Protein AF-A0A2A6BD34-F1 (afdb_monomer_lite)

Organism: Pristionchus pacificus (NCBI:txid54126)

Radius of gyration: 39.37 Å; chains: 1; bounding box: 125×74×100 Å

Secondary structure (DSSP, 8-state):
--S-SS--SS---EEE---SEEEE-GGGTTTS-TTT-PPPSSSS-EE-TTTS--EESSHHHHHHHHHHHHHHHHHHHHHTTSPPPHHHHHHHHHHHHHHHHHTS---S-GGGS---HHHHHH-HHHHHHHHHHHHHHHHHHGGGPPPHHHHHHHHHHHHHHEEEEE-TTS-EEEEEE-TTGGGSEE-SS-SEEEEEETTEEEEEESSTT--TT-TTT-EE-SS-SSS-HHHHHHHHHHHH-----STTTT-GGGGGGGPEEPSSTT---EE---TTSPP--EE-TTT-PEEPHHHHHHHHHHHHHS-SS--TT--HHHHHHHHHHHHHHB-TTSTTTS--TT-HHHHHHHHHHHHHHHHTT-HHHHHHHHHHHHHHHHHHH-TT-HHHHHHHHHHHHHHTT-S--HHHHHHHT--TTSS---HHHHTT---TTTTTTTTTTSSSSSS-SSS--S---------HHHHSS----GGG-EE-TTSSEEEEEEE-TTS-EEEEEEETTT--EEE----SS---EEEE-SSTTEEEEEE-STT----EEEEEE-STTS-TT-PEEEE-BTTB-EEEEE--TT-SEEEEEEEEEETTEEEEEEEETTT--EEEEEE-SS-SEEEE-TTS-EEEEEEE-TTS-EEEEEEPS-SS-EETTSS-EEEEEEE-TTTTTT-EEEEE-TTSSEEEEEE-TT-SS-EEEEEESS-GGG-EEEE--SSS-EEEEEE-TTT--EEEEEEESSSEEEEES-STTHHHHHHHHHHSTTSEEEEEEE-TTSSEEEEEEE-SSS--EEEEEETTTTEEEEEEESSGGGTTSPPPPEEEEEEE-TTS-EEEEEEE--TT--B--GGGS-TTTHHHHHTT--BSS--EEEEEE-SSSS----SS--HHHHHHHTTTEEEEEEE-TT-SSS-HHHHHTTTT-TTTHHHHHHHHHHHHHHHTTS--GGGEEEEEETHHHHHHHHHHHHSTTT-S-EEEES-----HHHHHS--TT-TTGGGT--S-EEEEEETT-SSS-HHHHHHHHHHHHHTT--EEEEEETT-BSB--SHHHHHHHHHHHHHHHHHHH--------TTTT----EEEE-TTTHHHHHHHHHHHHHHHHHHHTTSS--

Sequence (1117 aa):
MVAAVPSLSQAKYKIFDSPFAHQLLNPLIDNYCSFCLRFPEEGKLLTCAGCHFSKYCNVECQKKGWAAHKLECRRLKKVFPNLPMTEVLFLSKIIDRVLFLSEKSDEFGWEKERTFEEDIEKDGPKMKHFEKILVKMTTFRAEEMVSREVFFEIFCKTSINSHSIHSNAGIEIGMALDLGISKYNHSCRPSCAMVFDGVRVFFRPLIPDVQVDDLDKSFISYIDVGRSRYRRRIDLKAKWYFDCECERCSDPDDNRLTALKCPKEGCEGMILTAEDEEPMDIACPECSAVLDESKVKEGQELMKRLPPSFDPKCPAETVQEFLDQATAVLHPSNVYLCFPKADRHVAYSLLNVVKSLIKTGKRKEAVIYSYEAMTILEVCLGLEHPYYLQSLALWTYLQNDSKKSDEELINLTRYGDNKPINISKLLEVTTPQLQQLAISKISMRLLLWSFLHFIAFASALIPREKLSSNSINPSSLNLSPDGKILGYVALDKRRVKNVFMWNLPDGRERQVTFENRDVIAFYWTGIKDFILFISDNDGDENTMMFKQNVSEKALPSNRTIVYQKKGVMANILANDVDKSYVLLAINDANPAYQNVYKFDLLTNKHTLVLKNKRFSMIFTDNAMRIRLLCEEQKDGSKVFYRVSPTNGTLNSDKDQFKKYVRVSAEDSSITKLVGFDESNKNLYWIWGEKSNLGKLITAPLEDFSKRRVLYSPTRAELDFIFTSPQHYTILAISEYYHRPEFVFVNDTISKDLGYLKNLRPNGSLQIISLTKDMETWLITYLSSENPNEVFLYNRSKKTAEFLLNLNPDLKGYSLSNQIGFDFKARDGLTIQAYLSLPPQIPLKSSSQVSKNDSELAKKGMIPMKTQKMVLLVHGGPQARDDYGFDKMNAFLTSRGYAVLQVNYRGSTGFGKTLTNAGNGEWSRKMHNDLIDAVEFVIAKGISNRSDVAIMGISYGGYATLVGLTFTPDFFACGVDIVGPVNLVTLMEELPPYWNDIQNIYKKPVMIMQGANDPRVKQNESEQFVSALKNHSIPFTYVLYPDEGHGFRRNPNSMAMFGLVEKFLHKCLGGDYQPFTSGQYNESAIVSSCLLQYVYAYIVQIEEEHYAMNIEQKGNKH

Foldseek 3Di:
DVPDDPPVVPQPKDKDADFLFKAFFQVCQFAAQRQLLFGAPDDGWDADPQLRRGTHSDPVSCVVCCVLCVVVSVLSNVCPPVDDGRVLSGLVSNLVSVVVCVVDPPPQCLVVADFDLVVCVVVPVSVVVLVVSLVSNCVRCVVNDDDSVVSSRSVRRCLAQKAFAAFVLRHGGIIGHHPVRSLAAADLPFQWEWDDDRNMTTIGGPDPPDDCPPRVRGHDHRDDSLDQLVVSQVVCCVRPNDGDPHPLNVDQCSQLQLWKQQPDPPDLFTFGDELPDQQAWTQGPPPRRTDHSVLSNVSSVLSVPDDPDDDLPDDPVVVVVNQVSCVVIHRCSHSSNCPDLQDSVQLLSLLVVLLVCLVVVNLVVNLVSLVSSLSSCCSHPNPPDLLNVLSVVLSVCSVVVHPDDSVRSSVSSDSRRSDRDPVCVVVDDDDDPVVVVPPPPDDPDPPPPPDDPDDDPPFDQDDLCLLLAFQWDLLQWEAAQVRQKIWTWTQDPVGATFIKIAGNPPGDIDTQEDDPHHFPHKAHALPRQKIKTWGDFLALQQIWIWIGGRPPPDDRYDIHGLDDDPPKHKDFQDGDNNDQWTWIWICPPHNQGTWIWIQGNPPRDTDTAEDDDFFNDWDAAPVRHTFKTWGQDPQQKIWIWGAADDPDHHYPVDPRTHTADIGHNLFNLQWDWPHAFQVNQKTWIQTRVVAFQGFTWIAGSVHRVPIDTQGHDDFWHWDDFDAQLNGRHTAWIWAADQATDIDGSDDPCVVLVVLVCVVPVPFHKDWSYAHNVRQWTWIWTFFQFAQIWIWIAGDVVSDTHTDDGSSVSCRPGGGWGWFWDWDAFPVRDIWIKIKTAQPPAAADALVRDDVVCNVVRVSRQGGPAAFQEEAEEEADLQAADHGGHDSVRRNQSSQGYMYMYINFQLYHTRGSVSNVSCPVQQLHRSLSRSVRSVVVSVVSNRHPQLRYEQEYAASSLSSNVSCCQVPVSRHLEYEHHLYAAPCVCVVVVDDPVPPVCLVRHPHEYEYEAECSANPRHPVRVVVVVVVCVVSLHKYKYKYQDSHYSDDDRSLQSSVVSQVVSVVSCVRNNTHHDDDDPCPSPGSIDIDISPVCVVVVVVVVVVVVVVVVVVVVPPPDD

pLDDT: mean 81.82, std 17.28, range [23.89, 98.62]

InterPro domains:
  IPR001375 Peptidase S9, prolyl oligopeptidase, catalytic domain [PF00326] (885-1070)
  IPR002893 Zinc finger, MYND-type [PF01753] (33-73)
  IPR002893 Zinc finger, MYND-type [PS01360] (33-73)
  IPR002893 Zinc finger, MYND-type [PS50865] (33-73)
  IPR011042 Six-bladed beta-propeller, TolB-like [G3DSA:2.120.10.30] (462-618)
  IPR011990 Tetratricopeptide-like helical domain superfamily [G3DSA:1.25.40.10] (337-415)
  IPR029058 Alpha/Beta hydrolase fold [G3DSA:3.40.50.1820] (778-1073)
  IPR029058 Alpha/Beta hydrolase fold [SSF53474] (821-1069)
  IPR046341 SET domain superfamily [G3DSA:2.170.270.10] (16-249)
  IPR046341 SET domain superfamily [SSF82199] (33-202)
  IPR050869 Histone-lysine N-methyltransferase [PTHR12197] (2-842)

Structure (mmCIF, N/CA/C/O backbone):
data_AF-A0A2A6BD34-F1
#
_entry.id   AF-A0A2A6BD34-F1
#
loop_
_atom_site.group_PDB
_atom_site.id
_atom_site.type_symbol
_atom_site.label_atom_id
_atom_site.label_alt_id
_atom_site.label_comp_id
_atom_site.label_asym_id
_atom_site.label_entity_id
_atom_site.label_seq_id
_atom_site.pdbx_PDB_ins_code
_atom_site.Cartn_x
_atom_site.Cartn_y
_atom_site.Cartn_z
_atom_site.occupancy
_atom_site.B_iso_or_equiv
_atom_site.auth_seq_id
_atom_site.auth_comp_id
_atom_site.auth_asym_id
_atom_site.auth_atom_id
_atom_site.pdbx_PDB_model_num
ATOM 1 N N . MET A 1 1 ? 23.813 5.833 -26.222 1.00 24.53 1 MET A N 1
ATOM 2 C CA . MET A 1 1 ? 25.284 5.843 -26.187 1.00 24.53 1 MET A CA 1
ATOM 3 C C . MET A 1 1 ? 25.757 4.401 -26.079 1.00 24.53 1 MET A C 1
ATOM 5 O O . MET A 1 1 ? 25.979 3.923 -24.984 1.00 24.53 1 MET A O 1
ATOM 9 N N . VAL A 1 2 ? 25.856 3.683 -27.203 1.00 24.78 2 VAL A N 1
ATOM 10 C CA . VAL A 1 2 ? 27.064 2.891 -27.458 1.00 24.78 2 VAL A CA 1
ATOM 11 C C . VAL A 1 2 ? 27.933 3.857 -28.251 1.00 24.78 2 VAL A C 1
ATOM 13 O O . VAL A 1 2 ? 27.506 4.335 -29.295 1.00 24.78 2 VAL A O 1
ATOM 16 N N . ALA A 1 3 ? 29.072 4.216 -27.672 1.00 25.56 3 ALA A N 1
ATOM 17 C CA . ALA A 1 3 ? 29.785 5.491 -27.785 1.00 25.56 3 ALA A CA 1
ATOM 18 C C . ALA A 1 3 ? 29.298 6.529 -26.763 1.00 25.56 3 ALA A C 1
ATOM 20 O O . ALA A 1 3 ? 28.239 7.132 -26.911 1.00 25.56 3 ALA A O 1
ATOM 21 N N . ALA A 1 4 ? 30.164 6.689 -25.762 1.00 23.89 4 ALA A N 1
ATOM 22 C CA . ALA A 1 4 ? 30.181 7.566 -24.604 1.00 23.89 4 ALA A CA 1
ATOM 23 C C . ALA A 1 4 ? 29.458 7.034 -23.335 1.00 23.89 4 ALA A C 1
ATOM 25 O O . ALA A 1 4 ? 28.297 7.312 -23.101 1.00 23.89 4 ALA A O 1
ATOM 26 N N . VAL A 1 5 ? 30.041 6.206 -22.460 1.00 28.58 5 VAL A N 1
ATOM 27 C CA . VAL A 1 5 ? 31.326 6.407 -21.763 1.00 28.58 5 VAL A CA 1
ATOM 28 C C . VAL A 1 5 ? 31.534 7.914 -21.531 1.00 28.58 5 VAL A C 1
ATOM 30 O O . VAL A 1 5 ? 31.736 8.610 -22.522 1.00 28.58 5 VAL A O 1
ATOM 33 N N . PRO A 1 6 ? 31.482 8.469 -20.300 1.00 24.03 6 PRO A N 1
ATOM 34 C CA . PRO A 1 6 ? 31.929 9.860 -20.102 1.00 24.03 6 PRO A CA 1
ATOM 35 C C . PRO A 1 6 ? 33.249 9.949 -20.831 1.00 24.03 6 PRO A C 1
ATOM 37 O O . PRO A 1 6 ? 34.039 9.056 -20.564 1.00 24.03 6 PRO A O 1
ATOM 40 N N . SER A 1 7 ? 33.407 10.808 -21.845 1.00 27.91 7 SER A N 1
ATOM 41 C CA . SER A 1 7 ? 34.471 10.636 -22.831 1.00 27.91 7 SER A CA 1
ATOM 42 C C . SER A 1 7 ? 35.774 10.279 -22.118 1.00 27.91 7 SER A C 1
ATOM 44 O O . SER A 1 7 ? 36.495 11.154 -21.649 1.00 27.91 7 SER A O 1
ATOM 46 N N . LEU A 1 8 ? 36.106 8.982 -22.067 1.00 34.72 8 LEU A N 1
ATOM 47 C CA . LEU A 1 8 ? 37.431 8.498 -21.731 1.00 34.72 8 LEU A CA 1
ATOM 48 C C . LEU A 1 8 ? 38.224 8.682 -23.024 1.00 34.72 8 LEU A C 1
ATOM 50 O O . LEU A 1 8 ? 38.944 7.801 -23.464 1.00 34.72 8 LEU A O 1
ATOM 54 N N . SER A 1 9 ? 38.083 9.850 -23.654 1.00 33.12 9 SER A N 1
ATOM 55 C CA . SER A 1 9 ? 39.006 10.360 -24.642 1.00 33.12 9 SER A CA 1
ATOM 56 C C . SER A 1 9 ? 40.319 10.760 -23.974 1.00 33.12 9 SER A C 1
ATOM 58 O O . SER A 1 9 ? 41.162 11.333 -24.650 1.00 33.12 9 SER A O 1
ATOM 60 N N . GLN A 1 10 ? 40.519 10.448 -22.680 1.00 40.09 10 GLN A N 1
ATOM 61 C CA . GLN A 1 10 ? 41.821 10.536 -22.028 1.00 40.09 10 GLN A CA 1
ATOM 62 C C . GLN A 1 10 ? 42.012 9.743 -20.716 1.00 40.09 10 GLN A C 1
ATOM 64 O O . GLN A 1 10 ? 42.986 10.020 -20.022 1.00 40.09 10 GLN A O 1
ATOM 69 N N . ALA A 1 11 ? 41.209 8.724 -20.363 1.00 43.47 11 ALA A N 1
ATOM 70 C CA . ALA A 1 11 ? 41.712 7.778 -19.352 1.00 43.47 11 ALA A CA 1
ATOM 71 C C . ALA A 1 11 ? 42.701 6.835 -20.028 1.00 43.47 11 ALA A C 1
ATOM 73 O O . ALA A 1 11 ? 42.340 5.774 -20.539 1.00 43.47 11 ALA A O 1
ATOM 74 N N . LYS A 1 12 ? 43.960 7.267 -20.064 1.00 60.84 12 LYS A N 1
ATOM 75 C CA . LYS A 1 12 ? 45.095 6.406 -20.371 1.00 60.84 12 LYS A CA 1
ATOM 76 C C . LYS A 1 12 ? 45.124 5.302 -19.311 1.00 60.84 12 LYS A C 1
ATOM 78 O O . LYS A 1 12 ? 45.627 5.506 -18.214 1.00 60.84 12 LYS A O 1
ATOM 83 N N . TYR A 1 13 ? 44.523 4.152 -19.605 1.00 69.56 13 TYR A N 1
ATOM 84 C CA . TYR A 1 13 ? 44.801 2.945 -18.839 1.00 69.56 13 TYR A CA 1
ATOM 85 C C . TYR A 1 13 ? 46.234 2.511 -19.151 1.00 69.56 13 TYR A C 1
ATOM 87 O O . TYR A 1 13 ? 46.707 2.661 -20.280 1.00 69.56 13 TYR A O 1
ATOM 95 N N . LYS A 1 14 ? 46.923 1.967 -18.154 1.00 84.06 14 LYS A N 1
ATOM 96 C CA . LYS A 1 14 ? 48.271 1.422 -18.324 1.00 84.06 14 LYS A CA 1
ATOM 97 C C . LYS A 1 14 ? 48.183 -0.091 -18.396 1.00 84.06 14 LYS A C 1
ATOM 99 O O . LYS A 1 14 ? 47.472 -0.699 -17.598 1.00 84.06 14 LYS A O 1
ATOM 104 N N . ILE A 1 15 ? 48.853 -0.696 -19.370 1.00 85.50 15 ILE A N 1
ATOM 105 C CA . ILE A 1 15 ? 48.905 -2.153 -19.502 1.00 85.50 15 ILE A CA 1
ATOM 106 C C . ILE A 1 15 ? 50.287 -2.626 -19.067 1.00 85.50 15 ILE A C 1
ATOM 108 O O . ILE A 1 15 ? 51.298 -2.123 -19.553 1.00 85.50 15 ILE A O 1
ATOM 112 N N . PHE A 1 16 ? 50.310 -3.614 -18.178 1.00 86.38 16 PHE A N 1
ATOM 113 C CA . PHE A 1 16 ? 51.495 -4.393 -17.850 1.00 86.38 16 PHE A CA 1
ATOM 114 C C . PHE A 1 16 ? 51.349 -5.766 -18.507 1.00 86.38 16 PHE A C 1
ATOM 116 O O . PHE A 1 16 ? 50.551 -6.602 -18.080 1.00 86.38 16 PHE A O 1
ATOM 123 N N . ASP A 1 17 ? 52.060 -5.961 -19.618 1.00 78.81 17 ASP A N 1
ATOM 124 C CA . ASP A 1 17 ? 51.882 -7.132 -20.484 1.00 78.81 17 ASP A CA 1
ATOM 125 C C . ASP A 1 17 ? 52.730 -8.343 -20.073 1.00 78.81 17 ASP A C 1
ATOM 127 O O . ASP A 1 17 ? 52.510 -9.453 -20.566 1.00 78.81 17 ASP A O 1
ATOM 131 N N . SER A 1 18 ? 53.746 -8.155 -19.229 1.00 80.56 18 SER A N 1
ATOM 132 C CA . SER A 1 18 ? 54.712 -9.207 -18.900 1.00 80.56 18 SER A CA 1
ATOM 133 C C . SER A 1 18 ? 55.332 -8.996 -17.519 1.00 80.56 18 SER A C 1
ATOM 135 O O . SER A 1 18 ? 56.232 -8.166 -17.390 1.00 80.56 18 SER A O 1
ATOM 137 N N . PRO A 1 19 ? 54.908 -9.763 -16.498 1.00 89.69 19 PRO A N 1
ATOM 138 C CA . PRO A 1 19 ? 55.551 -9.718 -15.192 1.00 89.69 19 PRO A CA 1
ATOM 139 C C . PRO A 1 19 ? 56.962 -10.318 -15.265 1.00 89.69 19 PRO A C 1
ATOM 141 O O . PRO A 1 19 ? 57.244 -11.193 -16.092 1.00 89.69 19 PRO A O 1
ATOM 144 N N . PHE A 1 20 ? 57.832 -9.896 -14.348 1.00 89.81 20 PHE A N 1
ATOM 145 C CA . PHE A 1 20 ? 59.200 -10.400 -14.207 1.00 89.81 20 PHE A CA 1
ATOM 146 C C . PHE A 1 20 ? 59.225 -11.921 -13.986 1.00 89.81 20 PHE A C 1
ATOM 148 O O . PHE A 1 20 ? 59.979 -12.657 -14.631 1.00 89.81 20 PHE A O 1
ATOM 155 N N . ALA A 1 21 ? 58.323 -12.406 -13.131 1.00 92.31 21 ALA A N 1
ATOM 156 C CA . ALA A 1 21 ? 58.030 -13.821 -12.954 1.00 92.31 21 ALA A CA 1
ATOM 157 C C . ALA A 1 21 ? 56.553 -14.021 -12.599 1.00 92.31 21 ALA A C 1
ATOM 159 O O . ALA A 1 21 ? 55.930 -13.151 -11.995 1.00 92.31 21 ALA A O 1
ATOM 160 N N . HIS A 1 22 ? 56.002 -15.190 -12.930 1.00 93.81 22 HIS A N 1
ATOM 161 C CA . HIS A 1 22 ? 54.674 -15.610 -12.486 1.00 93.81 22 HIS A CA 1
ATOM 162 C C . HIS A 1 22 ? 54.617 -17.125 -12.255 1.00 93.81 22 HIS A C 1
ATOM 164 O O . HIS A 1 22 ? 55.365 -17.902 -12.864 1.00 93.81 22 HIS A O 1
ATOM 170 N N . GLN A 1 23 ? 53.705 -17.548 -11.384 1.00 94.62 23 GLN A N 1
ATOM 171 C CA . GLN A 1 23 ? 53.489 -18.946 -11.042 1.00 94.62 23 GLN A CA 1
ATOM 172 C C . GLN A 1 23 ? 52.003 -19.235 -10.830 1.00 94.62 23 GLN A C 1
ATOM 174 O O . GLN A 1 23 ? 51.337 -18.568 -10.043 1.00 94.62 23 GLN A O 1
ATOM 179 N N . LEU A 1 24 ? 51.505 -20.270 -11.508 1.00 93.44 24 LEU A N 1
ATOM 180 C CA . LEU A 1 24 ? 50.181 -20.835 -11.258 1.00 93.44 24 LEU A CA 1
ATOM 181 C C . LEU A 1 24 ? 50.180 -21.591 -9.922 1.00 93.44 24 LEU A C 1
ATOM 183 O O . LEU A 1 24 ? 51.131 -22.325 -9.637 1.00 93.44 24 LEU A O 1
ATOM 187 N N . LEU A 1 25 ? 49.110 -21.464 -9.134 1.00 92.19 25 LEU A N 1
ATOM 188 C CA . LEU A 1 25 ? 48.955 -22.249 -7.910 1.00 92.19 25 LEU A CA 1
ATOM 189 C C . LEU A 1 25 ? 48.920 -23.754 -8.231 1.00 92.19 25 LEU A C 1
ATOM 191 O O . LEU A 1 25 ? 48.118 -24.194 -9.054 1.00 92.19 25 LEU A O 1
ATOM 195 N N . ASN A 1 26 ? 49.743 -24.562 -7.550 1.00 90.44 26 ASN A N 1
ATOM 196 C CA . ASN A 1 26 ? 49.824 -26.010 -7.794 1.00 90.44 26 ASN A CA 1
ATOM 197 C C . ASN A 1 26 ? 48.461 -26.735 -7.790 1.00 90.44 26 ASN A C 1
ATOM 199 O O . ASN A 1 26 ? 48.249 -27.555 -8.681 1.00 90.44 26 ASN A O 1
ATOM 203 N N . PRO A 1 27 ? 47.515 -26.448 -6.868 1.00 86.25 27 PRO A N 1
ATOM 204 C CA . PRO A 1 27 ? 46.203 -27.104 -6.868 1.00 86.25 27 PRO A CA 1
ATOM 205 C C . PRO A 1 27 ? 45.349 -26.816 -8.112 1.00 86.25 27 PRO A C 1
ATOM 207 O O . PRO A 1 27 ? 44.383 -27.525 -8.372 1.00 86.25 27 PRO A O 1
ATOM 210 N N . LEU A 1 28 ? 45.685 -25.773 -8.876 1.00 87.69 28 LEU A N 1
ATOM 211 C CA . LEU A 1 28 ? 44.942 -25.326 -10.053 1.00 87.69 28 LEU A CA 1
ATOM 212 C C . LEU A 1 28 ? 45.581 -25.779 -11.376 1.00 87.69 28 LEU A C 1
ATOM 214 O O . LEU A 1 28 ? 45.069 -25.444 -12.446 1.00 87.69 28 LEU A O 1
ATOM 218 N N . ILE A 1 29 ? 46.662 -26.567 -11.316 1.00 88.06 29 ILE A N 1
ATOM 219 C CA . ILE A 1 29 ? 47.442 -27.018 -12.481 1.00 88.06 29 ILE A CA 1
ATOM 220 C C . ILE A 1 29 ? 46.607 -27.773 -13.521 1.00 88.06 29 ILE A C 1
ATOM 222 O O . ILE A 1 29 ? 46.886 -27.700 -14.714 1.00 88.06 29 ILE A O 1
ATOM 226 N N . ASP A 1 30 ? 45.561 -28.469 -13.076 1.00 85.44 30 ASP A N 1
ATOM 227 C CA . ASP A 1 30 ? 44.674 -29.253 -13.936 1.00 85.44 30 ASP A CA 1
ATOM 228 C C . ASP A 1 30 ? 43.629 -28.407 -14.670 1.00 85.44 30 ASP A C 1
ATOM 230 O O . ASP A 1 30 ? 43.067 -28.866 -15.664 1.00 85.44 30 ASP A O 1
ATOM 234 N N . ASN A 1 31 ? 43.396 -27.177 -14.205 1.00 85.06 31 ASN A N 1
ATOM 235 C CA . ASN A 1 31 ? 42.316 -26.313 -14.678 1.00 85.06 31 ASN A CA 1
ATOM 236 C C . ASN A 1 31 ? 42.825 -25.120 -15.499 1.00 85.06 31 ASN A C 1
ATOM 238 O O . ASN A 1 31 ? 42.110 -24.629 -16.368 1.00 85.06 31 ASN A O 1
ATOM 242 N N . TYR A 1 32 ? 44.059 -24.663 -15.267 1.00 89.00 32 TYR A N 1
ATOM 243 C CA . TYR A 1 32 ? 44.605 -23.466 -15.913 1.00 89.00 32 TYR A CA 1
ATOM 244 C C . TYR A 1 32 ? 45.928 -23.736 -16.623 1.00 89.00 32 TYR A C 1
ATOM 246 O O . TYR A 1 32 ? 46.743 -24.561 -16.215 1.00 89.00 32 TYR A O 1
ATOM 254 N N . CYS A 1 33 ? 46.174 -22.973 -17.687 1.00 91.12 33 CYS A N 1
ATOM 255 C CA . CYS A 1 33 ? 47.451 -22.991 -18.385 1.00 91.12 33 CYS A CA 1
ATOM 256 C C . CYS A 1 33 ? 48.578 -22.475 -17.475 1.00 91.12 33 CYS A C 1
ATOM 258 O O . CYS A 1 33 ? 48.520 -21.351 -16.982 1.00 91.12 33 CYS A O 1
ATOM 260 N N . SER A 1 34 ? 49.656 -23.248 -17.330 1.00 92.31 34 SER A N 1
ATOM 261 C CA . SER A 1 34 ? 50.832 -22.905 -16.518 1.00 92.31 34 SER A CA 1
ATOM 262 C C . SER A 1 34 ? 51.608 -21.679 -17.012 1.00 92.31 34 SER A C 1
ATOM 264 O O . SER A 1 34 ? 52.477 -21.198 -16.292 1.00 92.31 34 SER A O 1
ATOM 266 N N . PHE A 1 35 ? 51.335 -21.202 -18.234 1.00 92.06 35 PHE A N 1
ATOM 267 C CA . PHE A 1 35 ? 51.991 -20.030 -18.822 1.00 92.06 35 PHE A CA 1
ATOM 268 C C . PHE A 1 35 ? 51.081 -18.801 -18.886 1.00 92.06 35 PHE A C 1
ATOM 270 O O . PHE A 1 35 ? 51.425 -17.755 -18.360 1.00 92.06 35 PHE A O 1
ATOM 277 N N . CYS A 1 36 ? 49.913 -18.887 -19.531 1.00 90.06 36 CYS A N 1
ATOM 278 C CA . CYS A 1 36 ? 49.048 -17.709 -19.666 1.00 90.06 36 CYS A CA 1
ATOM 279 C C . CYS A 1 36 ? 48.078 -17.519 -18.494 1.00 90.06 36 CYS A C 1
ATOM 281 O O . CYS A 1 36 ? 47.394 -16.501 -18.461 1.00 90.06 36 CYS A O 1
ATOM 283 N N . LEU A 1 37 ? 47.992 -18.483 -17.566 1.00 90.88 37 LEU A N 1
ATOM 284 C CA . LEU A 1 37 ? 47.074 -18.486 -16.416 1.00 90.88 37 LEU A CA 1
ATOM 285 C C . LEU A 1 37 ? 45.591 -18.352 -16.813 1.00 90.88 37 LEU A C 1
ATOM 287 O O . LEU A 1 37 ? 44.740 -18.010 -15.998 1.00 90.88 37 LEU A O 1
ATOM 291 N N . ARG A 1 38 ? 45.258 -18.644 -18.074 1.00 86.38 38 ARG A N 1
ATOM 292 C CA . ARG A 1 38 ? 43.878 -18.692 -18.561 1.00 86.38 38 ARG A CA 1
ATOM 293 C C . ARG A 1 38 ? 43.332 -20.109 -18.508 1.00 86.38 38 ARG A C 1
ATOM 295 O O . ARG A 1 38 ? 44.077 -21.086 -18.649 1.00 86.38 38 ARG A O 1
ATOM 302 N N . PHE A 1 39 ? 42.020 -20.185 -18.350 1.00 80.94 39 PHE A N 1
ATOM 303 C CA . PHE A 1 39 ? 41.255 -21.407 -18.535 1.00 80.94 39 PHE A CA 1
ATOM 304 C C . PHE A 1 39 ? 41.240 -21.796 -20.030 1.00 80.94 39 PHE A C 1
ATOM 306 O O . PHE A 1 39 ? 41.236 -20.899 -20.881 1.00 80.94 39 PHE A O 1
ATOM 313 N N . PRO A 1 40 ? 41.305 -23.091 -20.390 1.00 79.06 40 PRO A N 1
ATOM 314 C CA . PRO A 1 40 ? 41.306 -23.518 -21.790 1.00 79.06 40 PRO A CA 1
ATOM 315 C C . PRO A 1 40 ? 39.952 -23.254 -22.470 1.00 79.06 40 PRO A C 1
ATOM 317 O O . PRO A 1 40 ? 38.905 -23.568 -21.915 1.00 79.06 40 PRO A O 1
ATOM 320 N N . GLU A 1 41 ? 39.969 -22.688 -23.682 1.00 62.84 41 GLU A N 1
ATOM 321 C CA . GLU A 1 41 ? 38.745 -22.343 -24.431 1.00 62.84 41 GLU A CA 1
ATOM 322 C C . GLU A 1 41 ? 38.060 -23.564 -25.071 1.00 62.84 41 GLU A C 1
ATOM 324 O O . GLU A 1 41 ? 36.835 -23.592 -25.160 1.00 62.84 41 GLU A O 1
ATOM 329 N N . GLU A 1 42 ? 38.824 -24.590 -25.464 1.00 55.28 42 GLU A N 1
ATOM 330 C CA . GLU A 1 42 ? 38.321 -25.853 -26.020 1.00 55.28 42 GLU A CA 1
ATOM 331 C C . GLU A 1 42 ? 39.216 -27.022 -25.545 1.00 55.28 42 GLU A C 1
ATOM 333 O O . GLU A 1 42 ? 40.402 -27.076 -25.866 1.00 55.28 42 GLU A O 1
ATOM 338 N N . GLY A 1 43 ? 38.667 -27.974 -24.777 1.00 58.84 43 GLY A N 1
ATOM 339 C CA . GLY A 1 43 ? 39.323 -29.259 -24.465 1.00 58.84 43 GLY A CA 1
ATOM 340 C C . GLY A 1 43 ? 40.257 -29.329 -23.236 1.00 58.84 43 GLY A C 1
ATOM 341 O O . GLY A 1 43 ? 40.435 -28.376 -22.481 1.00 58.84 43 GLY A O 1
ATOM 342 N N . LYS A 1 44 ? 40.823 -30.532 -23.011 1.00 72.94 44 LYS A N 1
ATOM 343 C CA . LYS A 1 44 ? 41.762 -30.863 -21.913 1.00 72.94 44 LYS A CA 1
ATOM 344 C C . LYS A 1 44 ? 43.131 -30.212 -22.150 1.00 72.94 44 LYS A C 1
ATOM 346 O O . LYS A 1 44 ? 43.629 -30.221 -23.272 1.00 72.94 44 LYS A O 1
ATOM 351 N N . LEU A 1 45 ? 43.775 -29.725 -21.088 1.00 88.62 45 LEU A N 1
ATOM 352 C CA . LEU A 1 45 ? 45.118 -29.143 -21.172 1.00 88.62 45 LEU A CA 1
ATOM 353 C C . LEU A 1 45 ? 46.168 -30.154 -21.670 1.00 88.62 45 LEU A C 1
ATOM 355 O O . LEU A 1 45 ? 46.168 -31.324 -21.281 1.00 88.62 45 LEU A O 1
ATOM 359 N N . LEU A 1 46 ? 47.117 -29.668 -22.470 1.00 89.88 46 LEU A N 1
ATOM 360 C CA . LEU A 1 46 ? 48.277 -30.418 -22.941 1.00 89.88 46 LEU A CA 1
ATOM 361 C C . LEU A 1 46 ? 49.310 -30.542 -21.821 1.00 89.88 46 LEU A C 1
ATOM 363 O O . LEU A 1 46 ? 49.916 -29.550 -21.414 1.00 89.88 46 LEU A O 1
ATOM 367 N N . THR A 1 47 ? 49.537 -31.760 -21.341 1.00 92.25 47 THR A N 1
ATOM 368 C CA . THR A 1 47 ? 50.564 -32.041 -20.332 1.00 92.25 47 THR A CA 1
ATOM 369 C C . THR A 1 47 ? 51.953 -32.073 -20.966 1.00 92.25 47 THR A C 1
ATOM 371 O O . THR A 1 47 ? 52.170 -32.722 -21.990 1.00 92.25 47 THR A O 1
ATOM 374 N N . CYS A 1 48 ? 52.926 -31.416 -20.336 1.00 92.19 48 CYS A N 1
ATOM 375 C CA . CYS A 1 48 ? 54.325 -31.493 -20.737 1.00 92.19 48 CYS A CA 1
ATOM 376 C C . CYS A 1 48 ? 54.832 -32.943 -20.666 1.00 92.19 48 CYS A C 1
ATOM 378 O O . CYS A 1 48 ? 54.857 -33.546 -19.594 1.00 92.19 48 CYS A O 1
ATOM 380 N N . ALA A 1 49 ? 55.300 -33.487 -21.792 1.00 88.12 49 ALA A N 1
ATOM 381 C CA . ALA A 1 49 ? 55.821 -34.855 -21.867 1.00 88.12 49 ALA A CA 1
ATOM 382 C C . ALA A 1 49 ? 57.128 -35.070 -21.077 1.00 88.12 49 ALA A C 1
ATOM 384 O O . ALA A 1 49 ? 57.540 -36.205 -20.874 1.00 88.12 49 ALA A O 1
ATOM 385 N N . GLY A 1 50 ? 57.803 -33.991 -20.664 1.00 89.56 50 GLY A N 1
ATOM 386 C CA . GLY A 1 50 ? 59.051 -34.065 -19.907 1.00 89.56 50 GLY A CA 1
ATOM 387 C C . GLY A 1 50 ? 58.834 -34.216 -18.402 1.00 89.56 50 GLY A C 1
ATOM 388 O O . GLY A 1 50 ? 59.338 -35.162 -17.803 1.00 89.56 50 GLY A O 1
ATOM 389 N N . CYS A 1 51 ? 58.132 -33.261 -17.788 1.00 90.75 51 CYS A N 1
ATOM 390 C CA . CYS A 1 51 ? 57.930 -33.222 -16.337 1.00 90.75 51 CYS A CA 1
ATOM 391 C C . CYS A 1 51 ? 56.591 -33.800 -15.872 1.00 90.75 51 CYS A C 1
ATOM 393 O O . CYS A 1 51 ? 56.403 -33.957 -14.671 1.00 90.75 51 CYS A O 1
ATOM 395 N N . HIS A 1 52 ? 55.648 -34.039 -16.788 1.00 88.81 52 HIS A N 1
ATOM 396 C CA . HIS A 1 52 ? 54.275 -34.483 -16.514 1.00 88.81 52 HIS A CA 1
ATOM 397 C C . HIS A 1 52 ? 53.447 -33.589 -15.569 1.00 88.81 52 HIS A C 1
ATOM 399 O O . HIS A 1 52 ? 52.300 -33.915 -15.273 1.00 88.81 52 HIS A O 1
ATOM 405 N N . PHE A 1 53 ? 53.989 -32.445 -15.141 1.00 90.75 53 PHE A N 1
ATOM 406 C CA . PHE A 1 53 ? 53.347 -31.515 -14.216 1.00 90.75 53 PHE A CA 1
ATOM 407 C C . PHE A 1 53 ? 52.763 -30.292 -14.924 1.00 90.75 53 PHE A C 1
ATOM 409 O O . PHE A 1 53 ? 51.573 -30.029 -14.805 1.00 90.75 53 PHE A O 1
ATOM 416 N N . SER A 1 54 ? 53.576 -29.549 -15.678 1.00 91.81 54 SER A N 1
ATOM 417 C CA . SER A 1 54 ? 53.126 -28.315 -16.329 1.00 91.81 54 SER A CA 1
ATOM 418 C C . SER A 1 54 ? 52.166 -28.602 -17.478 1.00 91.81 54 SER A C 1
ATOM 420 O O . SER A 1 54 ? 52.376 -29.534 -18.262 1.00 91.81 54 SER A O 1
ATOM 422 N N . LYS A 1 55 ? 51.124 -27.777 -17.588 1.00 93.88 55 LYS A N 1
ATOM 423 C CA . LYS A 1 55 ? 50.015 -27.963 -18.523 1.00 93.88 55 LYS A CA 1
ATOM 424 C C . LYS A 1 55 ? 49.736 -26.702 -19.330 1.00 93.88 55 LYS A C 1
ATOM 426 O O . LYS A 1 55 ? 49.832 -25.592 -18.816 1.00 93.88 55 LYS A O 1
ATOM 431 N N . TYR A 1 56 ? 49.373 -26.860 -20.598 1.00 93.44 56 TYR A N 1
ATOM 432 C CA . TYR A 1 56 ? 49.199 -25.747 -21.533 1.00 93.44 56 TYR A CA 1
ATOM 433 C C . TYR A 1 56 ? 47.856 -25.820 -22.249 1.00 93.44 56 TYR A C 1
ATOM 435 O O . TYR A 1 56 ? 47.409 -26.898 -22.625 1.00 93.44 56 TYR A O 1
ATOM 443 N N . CYS A 1 57 ? 47.220 -24.670 -22.480 1.00 90.00 57 CYS A N 1
ATOM 444 C CA . CYS A 1 57 ? 45.949 -24.628 -23.210 1.00 90.00 57 CYS A CA 1
ATOM 445 C C . CYS A 1 57 ? 46.100 -24.963 -24.701 1.00 90.00 57 CYS A C 1
ATOM 447 O O . CYS A 1 57 ? 45.152 -25.439 -25.309 1.00 90.00 57 CYS A O 1
ATOM 449 N N . ASN A 1 58 ? 47.276 -24.737 -25.292 1.00 88.50 58 ASN A N 1
ATOM 450 C CA . ASN A 1 58 ? 47.588 -25.109 -26.668 1.00 88.50 58 ASN A CA 1
ATOM 451 C C . ASN A 1 58 ? 49.111 -25.154 -26.900 1.00 88.50 58 ASN A C 1
ATOM 453 O O . ASN A 1 58 ? 49.913 -24.740 -26.054 1.00 88.50 58 ASN A O 1
ATOM 457 N N . VAL A 1 59 ? 49.505 -25.650 -28.075 1.00 88.62 59 VAL A N 1
ATOM 458 C CA . VAL A 1 59 ? 50.911 -25.772 -28.497 1.00 88.62 59 VAL A CA 1
ATOM 459 C C . VAL A 1 59 ? 51.610 -24.408 -28.556 1.00 88.62 59 VAL A C 1
ATOM 461 O O . VAL A 1 59 ? 52.809 -24.315 -28.299 1.00 88.62 59 VAL A O 1
ATOM 464 N N . GLU A 1 60 ? 50.887 -23.330 -28.862 1.00 89.69 60 GLU A N 1
ATOM 465 C CA . GLU A 1 60 ? 51.458 -21.983 -28.929 1.00 89.69 60 GLU A CA 1
ATOM 466 C C . GLU A 1 60 ? 51.868 -21.467 -27.543 1.00 89.69 60 GLU A C 1
ATOM 468 O O . GLU A 1 60 ? 52.987 -20.980 -27.374 1.00 89.69 60 GLU A O 1
ATOM 473 N N . CYS A 1 61 ? 51.020 -21.640 -26.526 1.00 90.19 61 CYS A N 1
ATOM 474 C CA . CYS A 1 61 ? 51.352 -21.318 -25.140 1.00 90.19 61 CYS A CA 1
ATOM 475 C C . CYS A 1 61 ? 52.520 -22.159 -24.622 1.00 90.19 61 CYS A C 1
ATOM 477 O O . CYS A 1 61 ? 53.374 -21.626 -23.915 1.00 90.19 61 CYS A O 1
ATOM 479 N N . GLN A 1 62 ? 52.604 -23.437 -25.007 1.00 90.88 62 GLN A N 1
ATOM 480 C CA . GLN A 1 62 ? 53.764 -24.265 -24.682 1.00 90.88 62 GLN A CA 1
ATOM 481 C C . GLN A 1 62 ? 55.042 -23.713 -25.325 1.00 90.88 62 GLN A C 1
ATOM 483 O O . GLN A 1 62 ? 56.049 -23.568 -24.637 1.00 90.88 62 GLN A O 1
ATOM 488 N N . LYS A 1 63 ? 55.005 -23.348 -26.615 1.00 91.44 63 LYS A N 1
ATOM 489 C CA . LYS A 1 63 ? 56.150 -22.752 -27.327 1.00 91.44 63 LYS A CA 1
ATOM 490 C C . LYS A 1 63 ? 56.596 -21.430 -26.696 1.00 91.44 63 LYS A C 1
ATOM 492 O O . LYS A 1 63 ? 57.785 -21.260 -26.445 1.00 91.44 63 LYS A O 1
ATOM 497 N N . LYS A 1 64 ? 55.657 -20.524 -26.395 1.00 88.94 64 LYS A N 1
ATOM 498 C CA . LYS A 1 64 ? 55.939 -19.220 -25.764 1.00 88.94 64 LYS A CA 1
ATOM 499 C C . LYS A 1 64 ? 56.498 -19.370 -24.345 1.00 88.94 64 LYS A C 1
ATOM 501 O O . LYS A 1 64 ? 57.438 -18.670 -23.983 1.00 88.94 64 LYS A O 1
ATOM 506 N N . GLY A 1 65 ? 55.972 -20.315 -23.564 1.00 87.00 65 GLY A N 1
ATOM 507 C CA . GLY A 1 65 ? 56.443 -20.592 -22.205 1.00 87.00 65 GLY A CA 1
ATOM 508 C C . GLY A 1 65 ? 57.717 -21.436 -22.122 1.00 87.00 65 GLY A C 1
ATOM 509 O O . GLY A 1 65 ? 58.325 -21.509 -21.053 1.00 87.00 65 GLY A O 1
ATOM 510 N N . TRP A 1 66 ? 58.147 -22.070 -23.219 1.00 91.50 66 TRP A N 1
ATOM 511 C CA . TRP A 1 66 ? 59.233 -23.053 -23.200 1.00 91.50 66 TRP A CA 1
ATOM 512 C C . TRP A 1 66 ? 60.571 -22.475 -22.741 1.00 91.50 66 TRP A C 1
ATOM 514 O O . TRP A 1 66 ? 61.304 -23.158 -22.035 1.00 91.50 66 TRP A O 1
ATOM 524 N N . ALA A 1 67 ? 60.886 -21.224 -23.086 1.00 84.38 67 ALA A N 1
ATOM 525 C CA . ALA A 1 67 ? 62.147 -20.598 -22.686 1.00 84.38 67 ALA A CA 1
ATOM 526 C C . ALA A 1 67 ? 62.325 -20.576 -21.156 1.00 84.38 67 ALA A C 1
ATOM 528 O O . ALA A 1 67 ? 63.387 -20.942 -20.660 1.00 84.38 67 ALA A O 1
ATOM 529 N N . ALA A 1 68 ? 61.265 -20.233 -20.417 1.00 82.62 68 ALA A N 1
ATOM 530 C CA . ALA A 1 68 ? 61.261 -20.265 -18.956 1.00 82.62 68 ALA A CA 1
ATOM 531 C C . ALA A 1 68 ? 61.085 -21.696 -18.414 1.00 82.62 68 ALA A C 1
ATOM 533 O O . ALA A 1 68 ? 61.758 -22.102 -17.470 1.00 82.62 68 ALA A O 1
ATOM 534 N N . HIS A 1 69 ? 60.211 -22.494 -19.033 1.00 91.75 69 HIS A N 1
ATOM 535 C CA . HIS A 1 69 ? 59.900 -23.835 -18.546 1.00 91.75 69 HIS A CA 1
ATOM 536 C C . HIS A 1 69 ? 61.016 -24.861 -18.796 1.00 91.75 69 HIS A C 1
ATOM 538 O O . HIS A 1 69 ? 61.103 -25.838 -18.069 1.00 91.75 69 HIS A O 1
ATOM 544 N N . LYS A 1 70 ? 61.900 -24.688 -19.786 1.00 91.00 70 LYS A N 1
ATOM 545 C CA . LYS A 1 70 ? 62.938 -25.679 -20.135 1.00 91.00 70 LYS A CA 1
ATOM 546 C C . LYS A 1 70 ? 63.853 -26.022 -18.952 1.00 91.00 70 LYS A C 1
ATOM 548 O O . LYS A 1 70 ? 64.165 -27.197 -18.747 1.00 91.00 70 LYS A O 1
ATOM 553 N N . LEU A 1 71 ? 64.278 -25.012 -18.188 1.00 88.31 71 LEU A N 1
ATOM 554 C CA . LEU A 1 71 ? 65.114 -25.184 -16.993 1.00 88.31 71 LEU A CA 1
ATOM 555 C C . LEU A 1 71 ? 64.311 -25.826 -15.854 1.00 88.31 71 LEU A C 1
ATOM 557 O O . LEU A 1 71 ? 64.720 -26.836 -15.283 1.00 88.31 71 LEU A O 1
ATOM 561 N N . GLU A 1 72 ? 63.110 -25.308 -15.605 1.00 90.44 72 GLU A N 1
ATOM 562 C CA . GLU A 1 72 ? 62.181 -25.822 -14.598 1.00 90.44 72 GLU A CA 1
ATOM 563 C C . GLU A 1 72 ? 61.775 -27.287 -14.857 1.00 90.44 72 GLU A C 1
ATOM 565 O O . GLU A 1 72 ? 61.763 -28.106 -13.940 1.00 90.44 72 GLU A O 1
ATOM 570 N N . CYS A 1 73 ? 61.513 -27.658 -16.112 1.00 92.94 73 CYS A N 1
ATOM 571 C CA . CYS A 1 73 ? 61.108 -28.993 -16.550 1.00 92.94 73 CYS A CA 1
ATOM 572 C C . CYS A 1 73 ? 62.147 -30.048 -16.168 1.00 92.94 73 CYS A C 1
ATOM 574 O O . CYS A 1 73 ? 61.781 -31.157 -15.775 1.00 92.94 73 CYS A O 1
ATOM 576 N N . ARG A 1 74 ? 63.441 -29.710 -16.268 1.00 91.19 74 ARG A N 1
ATOM 577 C CA . ARG A 1 74 ? 64.539 -30.597 -15.867 1.00 91.19 74 ARG A CA 1
ATOM 578 C C . ARG A 1 74 ? 64.483 -30.896 -14.369 1.00 91.19 74 ARG A C 1
ATOM 580 O O . ARG A 1 74 ? 64.665 -32.049 -13.986 1.00 91.19 74 ARG A O 1
ATOM 587 N N . ARG A 1 75 ? 64.222 -29.878 -13.542 1.00 91.94 75 ARG A N 1
ATOM 588 C CA . ARG A 1 75 ? 64.143 -30.002 -12.077 1.00 91.94 75 ARG A CA 1
ATOM 589 C C . ARG A 1 75 ? 62.874 -30.740 -11.657 1.00 91.94 75 ARG A C 1
ATOM 591 O O . ARG A 1 75 ? 62.951 -31.721 -10.927 1.00 91.94 75 ARG A O 1
ATOM 598 N N . LEU A 1 76 ? 61.724 -30.362 -12.218 1.00 91.50 76 LEU A N 1
ATOM 599 C CA . LEU A 1 76 ? 60.434 -31.016 -11.977 1.00 91.50 76 LEU A CA 1
ATOM 600 C C . LEU A 1 76 ? 60.458 -32.512 -12.315 1.00 91.50 76 LEU A C 1
ATOM 602 O O . LEU A 1 76 ? 59.937 -33.316 -11.548 1.00 91.50 76 LEU A O 1
ATOM 606 N N . LYS A 1 77 ? 61.112 -32.903 -13.418 1.00 90.75 77 LYS A N 1
ATOM 607 C CA . LYS A 1 77 ? 61.247 -34.315 -13.809 1.00 90.75 77 LYS A CA 1
ATOM 608 C C . LYS A 1 77 ? 61.964 -35.162 -12.750 1.00 90.75 77 LYS A C 1
ATOM 610 O O . LYS A 1 77 ? 61.648 -36.337 -12.616 1.00 90.75 77 LYS A O 1
ATOM 615 N N . LYS A 1 78 ? 62.915 -34.587 -12.005 1.00 88.19 78 LYS A N 1
ATOM 616 C CA . LYS A 1 78 ? 63.668 -35.304 -10.960 1.00 88.19 78 LYS A CA 1
ATOM 617 C C . LYS A 1 78 ? 62.853 -35.537 -9.687 1.00 88.19 78 LYS A C 1
ATOM 619 O O . LYS A 1 78 ? 63.149 -36.472 -8.956 1.00 88.19 78 LYS A O 1
ATOM 624 N N . VAL A 1 79 ? 61.864 -34.684 -9.419 1.00 86.06 79 VAL A N 1
ATOM 625 C CA . VAL A 1 79 ? 61.097 -34.703 -8.162 1.00 86.06 79 VAL A CA 1
ATOM 626 C C . VAL A 1 79 ? 59.674 -35.239 -8.321 1.00 86.06 79 VAL A C 1
ATOM 628 O O . VAL A 1 79 ? 59.032 -35.540 -7.324 1.00 86.06 79 VAL A O 1
ATOM 631 N N . PHE A 1 80 ? 59.167 -35.397 -9.547 1.00 80.62 80 PHE A N 1
ATOM 632 C CA . PHE A 1 80 ? 57.836 -35.955 -9.804 1.00 80.62 80 PHE A CA 1
ATOM 633 C C . PHE A 1 80 ? 57.705 -37.396 -9.256 1.00 80.62 80 PHE A C 1
ATOM 635 O O . PHE A 1 80 ? 58.596 -38.208 -9.510 1.00 80.62 80 PHE A O 1
ATOM 642 N N . PRO A 1 81 ? 56.613 -37.754 -8.542 1.00 74.69 81 PRO A N 1
ATOM 643 C CA . PRO A 1 81 ? 55.381 -36.984 -8.296 1.00 74.69 81 PRO A CA 1
ATOM 644 C C . PRO A 1 81 ? 55.411 -36.077 -7.047 1.00 74.69 81 PRO A C 1
ATOM 646 O O . PRO A 1 81 ? 54.444 -35.361 -6.789 1.00 74.69 81 PRO A O 1
ATOM 649 N N . ASN A 1 82 ? 56.502 -36.079 -6.276 1.00 83.44 82 ASN A N 1
ATOM 650 C CA . ASN A 1 82 ? 56.676 -35.306 -5.040 1.00 83.44 82 ASN A CA 1
ATOM 651 C C . ASN A 1 82 ? 57.036 -33.843 -5.337 1.00 83.44 82 ASN A C 1
ATOM 653 O O . ASN A 1 82 ? 58.170 -33.391 -5.175 1.00 83.44 82 ASN A O 1
ATOM 657 N N . LEU A 1 83 ? 56.045 -33.103 -5.820 1.00 84.00 83 LEU A N 1
ATOM 658 C CA . LEU A 1 83 ? 56.218 -31.742 -6.308 1.00 84.00 83 LEU A CA 1
ATOM 659 C C . LEU A 1 83 ? 56.456 -30.739 -5.165 1.00 84.00 83 LEU A C 1
ATOM 661 O O . LEU A 1 83 ? 55.813 -30.826 -4.114 1.00 84.00 83 LEU A O 1
ATOM 665 N N . PRO A 1 84 ? 57.349 -29.752 -5.361 1.00 86.31 84 PRO A N 1
ATOM 666 C CA . PRO A 1 84 ? 57.590 -28.705 -4.378 1.00 86.31 84 PRO A CA 1
ATOM 667 C C . PRO A 1 84 ? 56.393 -27.749 -4.297 1.00 86.31 84 PRO A C 1
ATOM 669 O O . PRO A 1 84 ? 55.551 -27.692 -5.193 1.00 86.31 84 PRO A O 1
ATOM 672 N N . MET A 1 85 ? 56.327 -26.964 -3.221 1.00 89.81 85 MET A N 1
ATOM 673 C CA . MET A 1 85 ? 55.272 -25.962 -3.033 1.00 89.81 85 MET A CA 1
ATOM 674 C C . MET A 1 85 ? 55.297 -24.895 -4.136 1.00 89.81 85 MET A C 1
ATOM 676 O O . MET A 1 85 ? 56.361 -24.574 -4.663 1.00 89.81 85 MET A O 1
ATOM 680 N N . THR A 1 86 ? 54.140 -24.292 -4.423 1.00 93.06 86 THR A N 1
ATOM 681 C CA . THR A 1 86 ? 53.991 -23.202 -5.404 1.00 93.06 86 THR A CA 1
ATOM 682 C C . THR A 1 86 ? 55.045 -22.105 -5.226 1.00 93.06 86 THR A C 1
ATOM 684 O O . THR A 1 86 ? 55.685 -21.696 -6.188 1.00 93.06 86 THR A O 1
ATOM 687 N N . GLU A 1 87 ? 55.266 -21.664 -3.988 1.00 93.94 87 GLU A N 1
ATOM 688 C CA . GLU A 1 87 ? 56.227 -20.610 -3.645 1.00 93.94 87 GLU A CA 1
ATOM 689 C C . GLU A 1 87 ? 57.675 -20.992 -3.994 1.00 93.94 87 GLU A C 1
ATOM 691 O O . GLU A 1 87 ? 58.433 -20.167 -4.496 1.00 93.94 87 GLU A O 1
ATOM 696 N N . VAL A 1 88 ? 58.046 -22.267 -3.828 1.00 94.25 88 VAL A N 1
ATOM 697 C CA . VAL A 1 88 ? 59.369 -22.778 -4.222 1.00 94.25 88 VAL A CA 1
ATOM 698 C C . VAL A 1 88 ? 59.521 -22.738 -5.745 1.00 94.25 88 VAL A C 1
ATOM 700 O O . VAL A 1 88 ? 60.579 -22.372 -6.246 1.00 94.25 88 VAL A O 1
ATOM 703 N N . LEU A 1 89 ? 58.473 -23.060 -6.507 1.00 93.75 89 LEU A N 1
ATOM 704 C CA . LEU A 1 89 ? 58.513 -22.937 -7.969 1.00 93.75 89 LEU A CA 1
ATOM 705 C C . LEU A 1 89 ? 58.641 -21.475 -8.408 1.00 93.75 89 LEU A C 1
ATOM 707 O O . LEU A 1 89 ? 59.446 -21.157 -9.282 1.00 93.75 89 LEU A O 1
ATOM 711 N N . PHE A 1 90 ? 57.895 -20.583 -7.759 1.00 95.12 90 PHE A N 1
ATOM 712 C CA . PHE A 1 90 ? 57.918 -19.156 -8.050 1.00 95.12 90 PHE A CA 1
ATOM 713 C C . PHE A 1 90 ? 59.287 -18.525 -7.774 1.00 95.12 90 PHE A C 1
ATOM 715 O O . PHE A 1 90 ? 59.883 -17.932 -8.673 1.00 95.12 90 PHE A O 1
ATOM 722 N N . LEU A 1 91 ? 59.835 -18.731 -6.574 1.00 95.19 91 LEU A N 1
ATOM 723 C CA . LEU A 1 91 ? 61.164 -18.243 -6.202 1.00 95.19 91 LEU A CA 1
ATOM 724 C C . LEU A 1 91 ? 62.259 -18.856 -7.084 1.00 95.19 91 LEU A C 1
ATOM 726 O O . LEU A 1 91 ? 63.193 -18.164 -7.469 1.00 95.19 91 LEU A O 1
ATOM 730 N N . SER A 1 92 ? 62.129 -20.125 -7.484 1.00 94.06 92 SER A N 1
ATOM 731 C CA . SER A 1 92 ? 63.083 -20.772 -8.395 1.00 94.06 92 SER A CA 1
ATOM 732 C C . SER A 1 92 ? 63.110 -20.100 -9.776 1.00 94.06 92 SER A C 1
ATOM 734 O O . SER A 1 92 ? 64.188 -19.902 -10.337 1.00 94.06 92 SER A O 1
ATOM 736 N N . LYS A 1 93 ? 61.952 -19.671 -10.299 1.00 92.44 93 LYS A N 1
ATOM 737 C CA . LYS A 1 93 ? 61.876 -18.876 -11.538 1.00 92.44 93 LYS A CA 1
ATOM 738 C C . LYS A 1 93 ? 62.508 -17.497 -11.385 1.00 92.44 93 LYS A C 1
ATOM 740 O O . LYS A 1 93 ? 63.142 -17.024 -12.323 1.00 92.44 93 LYS A O 1
ATOM 745 N N . ILE A 1 94 ? 62.341 -16.860 -10.227 1.00 93.06 94 ILE A N 1
ATOM 746 C CA . ILE A 1 94 ? 62.962 -15.563 -9.931 1.00 93.06 94 ILE A CA 1
ATOM 747 C C . ILE A 1 94 ? 64.483 -15.711 -9.870 1.00 93.06 94 ILE A C 1
ATOM 749 O O . ILE A 1 94 ? 65.170 -14.936 -10.520 1.00 93.06 94 ILE A O 1
ATOM 753 N N . ILE A 1 95 ? 65.010 -16.751 -9.213 1.00 93.38 95 ILE A N 1
ATOM 754 C CA . ILE A 1 95 ? 66.451 -17.053 -9.217 1.00 93.38 95 ILE A CA 1
ATOM 755 C C . ILE A 1 95 ? 66.968 -17.215 -10.653 1.00 93.38 95 ILE A C 1
ATOM 757 O O . ILE A 1 95 ? 67.977 -16.613 -11.003 1.00 93.38 95 ILE A O 1
ATOM 761 N N . ASP A 1 96 ? 66.271 -17.974 -11.509 1.00 91.00 96 ASP A N 1
ATOM 762 C CA . ASP A 1 96 ? 66.687 -18.148 -12.911 1.00 91.00 96 ASP A CA 1
ATOM 763 C C . ASP A 1 96 ? 66.723 -16.808 -13.675 1.00 91.00 96 ASP A C 1
ATOM 765 O O . ASP A 1 96 ? 67.586 -16.604 -14.529 1.00 91.00 96 ASP A O 1
ATOM 769 N N . ARG A 1 97 ? 65.809 -15.879 -13.363 1.00 88.12 97 ARG A N 1
ATOM 770 C CA . ARG A 1 97 ? 65.794 -14.528 -13.943 1.00 88.12 97 ARG A CA 1
ATOM 771 C C . ARG A 1 97 ? 66.909 -13.648 -13.390 1.00 88.12 97 ARG A C 1
ATOM 773 O O . ARG A 1 97 ? 67.576 -12.998 -14.181 1.00 88.12 97 ARG A O 1
ATOM 780 N N . VAL A 1 98 ? 67.135 -13.646 -12.079 1.00 86.94 98 VAL A N 1
ATOM 781 C CA . VAL A 1 98 ? 68.193 -12.856 -11.428 1.00 86.94 98 VAL A CA 1
ATOM 782 C C . VAL A 1 98 ? 69.574 -13.309 -11.897 1.00 86.94 98 VAL A C 1
ATOM 784 O O . VAL A 1 98 ? 70.391 -12.474 -12.265 1.00 86.94 98 VAL A O 1
ATOM 787 N N . LEU A 1 99 ? 69.815 -14.620 -11.998 1.00 85.81 99 LEU A N 1
ATOM 788 C CA . LEU A 1 99 ? 71.063 -15.148 -12.558 1.00 85.81 99 LEU A CA 1
ATOM 789 C C . LEU A 1 99 ? 71.247 -14.720 -14.021 1.00 85.81 99 LEU A C 1
ATOM 791 O O . LEU A 1 99 ? 72.321 -14.254 -14.391 1.00 85.81 99 LEU A O 1
ATOM 795 N N . PHE A 1 100 ? 70.185 -14.775 -14.831 1.00 83.56 100 PHE A N 1
ATOM 796 C CA . PHE A 1 100 ? 70.224 -14.260 -16.202 1.00 83.56 100 PHE A CA 1
ATOM 797 C C . PHE A 1 100 ? 70.542 -12.754 -16.269 1.00 83.56 100 PHE A C 1
ATOM 799 O O . PHE A 1 100 ? 71.240 -12.326 -17.187 1.00 83.56 100 PHE A O 1
ATOM 806 N N . LEU A 1 101 ? 70.059 -11.952 -15.311 1.00 82.00 101 LEU A N 1
ATOM 807 C CA . LEU A 1 101 ? 70.410 -10.533 -15.210 1.00 82.00 101 LEU A CA 1
ATOM 808 C C . LEU A 1 101 ? 71.844 -10.314 -14.749 1.00 82.00 101 LEU A C 1
ATOM 810 O O . LEU A 1 101 ? 72.479 -9.414 -15.266 1.00 82.00 101 LEU A O 1
ATOM 814 N N . SER A 1 102 ? 72.380 -11.134 -13.844 1.00 73.56 102 SER A N 1
ATOM 815 C CA . SER A 1 102 ? 73.775 -11.008 -13.395 1.00 73.56 102 SER A CA 1
ATOM 816 C C . SER A 1 102 ? 74.797 -11.255 -14.517 1.00 73.56 102 SER A C 1
ATOM 818 O O . SER A 1 102 ? 75.921 -10.763 -14.458 1.00 73.56 102 SER A O 1
ATOM 820 N N . GLU A 1 103 ? 74.390 -11.970 -15.572 1.00 74.31 103 GLU A N 1
ATOM 821 C CA . GLU A 1 103 ? 75.173 -12.198 -16.793 1.00 74.31 103 GLU A CA 1
ATOM 822 C C . GLU A 1 103 ? 74.943 -11.119 -17.880 1.00 74.31 103 GLU A C 1
ATOM 824 O O . GLU A 1 103 ? 75.633 -11.116 -18.904 1.00 74.31 103 GLU A O 1
ATOM 829 N N . LYS A 1 104 ? 73.975 -10.206 -17.692 1.00 72.88 104 LYS A N 1
ATOM 830 C CA . LYS A 1 104 ? 73.577 -9.136 -18.632 1.00 72.88 104 LYS A CA 1
ATOM 831 C C . LYS A 1 104 ? 73.408 -7.783 -17.908 1.00 72.88 104 LYS A C 1
ATOM 833 O O . LYS A 1 104 ? 73.823 -7.620 -16.772 1.00 72.88 104 LYS A O 1
ATOM 838 N N . SER A 1 105 ? 72.876 -6.755 -18.570 1.00 69.94 105 SER A N 1
ATOM 839 C CA . SER A 1 105 ? 72.481 -5.495 -17.918 1.00 69.94 105 SER A CA 1
ATOM 840 C C . SER A 1 105 ? 71.112 -5.630 -17.233 1.00 69.94 105 SER A C 1
ATOM 842 O O . SER A 1 105 ? 70.208 -6.250 -17.797 1.00 69.94 105 SER A O 1
ATOM 844 N N . ASP A 1 106 ? 70.929 -5.017 -16.052 1.00 73.25 106 ASP A N 1
ATOM 845 C CA . ASP A 1 106 ? 69.636 -4.944 -15.337 1.00 73.25 106 ASP A CA 1
ATOM 846 C C . ASP A 1 106 ? 68.655 -3.983 -16.038 1.00 73.25 106 ASP A C 1
ATOM 848 O O . ASP A 1 106 ? 68.345 -2.887 -15.574 1.00 73.25 106 ASP A O 1
ATOM 852 N N . GLU A 1 107 ? 68.168 -4.393 -17.207 1.00 66.06 107 GLU A N 1
ATOM 853 C CA . GLU A 1 107 ? 67.173 -3.649 -17.989 1.00 66.06 107 GLU A CA 1
ATOM 854 C C . GLU A 1 107 ? 65.774 -3.665 -17.344 1.00 66.06 107 GLU A C 1
ATOM 856 O O . GLU A 1 107 ? 64.901 -2.895 -17.744 1.00 66.06 107 GLU A O 1
ATOM 861 N N . PHE A 1 108 ? 65.550 -4.526 -16.344 1.00 64.12 108 PHE A N 1
ATOM 862 C CA . PHE A 1 108 ? 64.245 -4.742 -15.713 1.00 64.12 108 PHE A CA 1
ATOM 863 C C . PHE A 1 108 ? 64.073 -3.949 -14.409 1.00 64.12 108 PHE A C 1
ATOM 865 O O . PHE A 1 108 ? 62.938 -3.723 -13.992 1.00 64.12 108 PHE A O 1
ATOM 872 N N . GLY A 1 109 ? 65.165 -3.470 -13.804 1.00 69.94 109 GLY A N 1
ATOM 873 C CA . GLY A 1 109 ? 65.149 -2.639 -12.601 1.00 69.94 109 GLY A CA 1
ATOM 874 C C . GLY A 1 109 ? 65.028 -3.432 -11.299 1.00 69.94 109 GLY A C 1
ATOM 875 O O . GLY A 1 109 ? 64.480 -2.903 -10.334 1.00 69.94 109 GLY A O 1
ATOM 876 N N . TRP A 1 110 ? 65.527 -4.672 -11.274 1.00 80.44 110 TRP A N 1
ATOM 877 C CA . TRP A 1 110 ? 65.524 -5.554 -10.099 1.00 80.44 110 TRP A CA 1
ATOM 878 C C . TRP A 1 110 ? 66.241 -4.932 -8.890 1.00 80.44 110 TRP A C 1
ATOM 880 O O . TRP A 1 110 ? 65.792 -5.082 -7.752 1.00 80.44 110 TRP A O 1
ATOM 890 N N . GLU A 1 111 ? 67.320 -4.181 -9.124 1.00 70.62 111 GLU A N 1
ATOM 891 C CA . GLU A 1 111 ? 68.102 -3.562 -8.045 1.00 70.62 111 GLU A CA 1
ATOM 892 C C . GLU A 1 111 ? 67.402 -2.373 -7.367 1.00 70.62 111 GLU A C 1
ATOM 894 O O . GLU A 1 111 ? 67.793 -1.961 -6.279 1.00 70.62 111 GLU A O 1
ATOM 899 N N . LYS A 1 112 ? 66.354 -1.809 -7.983 1.00 64.56 112 LYS A N 1
ATOM 900 C CA . LYS A 1 112 ? 65.645 -0.617 -7.476 1.00 64.56 112 LYS A CA 1
ATOM 901 C C . LYS A 1 112 ? 64.424 -0.942 -6.610 1.00 64.56 112 LYS A C 1
ATOM 903 O O . LYS A 1 112 ? 63.744 -0.021 -6.159 1.00 64.56 112 LYS A O 1
ATOM 908 N N . GLU A 1 113 ? 64.116 -2.220 -6.412 1.00 69.69 113 GLU A N 1
ATOM 909 C CA . GLU A 1 113 ? 62.965 -2.661 -5.625 1.00 69.69 113 GLU A CA 1
ATOM 910 C C . GLU A 1 113 ? 63.195 -2.545 -4.119 1.00 69.69 113 GLU A C 1
ATOM 912 O O . GLU A 1 113 ? 64.315 -2.637 -3.620 1.00 69.69 113 GLU A O 1
ATOM 917 N N . ARG A 1 114 ? 62.095 -2.394 -3.378 1.00 69.88 114 ARG A N 1
ATOM 918 C CA . ARG A 1 114 ? 62.126 -2.273 -1.918 1.00 69.88 114 ARG A CA 1
ATOM 919 C C . ARG A 1 114 ? 62.621 -3.568 -1.269 1.00 69.88 114 ARG A C 1
ATOM 921 O O . ARG A 1 114 ? 62.085 -4.641 -1.560 1.00 69.88 114 ARG A O 1
ATOM 928 N N . THR A 1 115 ? 63.568 -3.448 -0.342 1.00 72.19 115 THR A N 1
ATOM 929 C CA . THR A 1 115 ? 64.030 -4.523 0.546 1.00 72.19 115 THR A CA 1
ATOM 930 C C . THR A 1 115 ? 63.557 -4.264 1.977 1.00 72.19 115 THR A C 1
ATOM 932 O O . THR A 1 115 ? 63.471 -3.121 2.414 1.00 72.19 115 THR A O 1
ATOM 935 N N . PHE A 1 116 ? 63.214 -5.336 2.694 1.00 75.31 116 PHE A N 1
ATOM 936 C CA . PHE A 1 116 ? 62.778 -5.318 4.101 1.00 75.31 116 PHE A CA 1
ATOM 937 C C . PHE A 1 116 ? 63.537 -6.401 4.883 1.00 75.31 116 PHE A C 1
ATOM 939 O O . PHE A 1 116 ? 62.951 -7.221 5.587 1.00 75.31 116 PHE A O 1
ATOM 946 N N . GLU A 1 117 ? 64.852 -6.471 4.671 1.00 82.56 117 GLU A N 1
ATOM 947 C CA . GLU A 1 117 ? 65.712 -7.508 5.253 1.00 82.56 117 GLU A CA 1
ATOM 948 C C . GLU A 1 117 ? 65.712 -7.426 6.778 1.00 82.56 117 GLU A C 1
ATOM 950 O O . GLU A 1 117 ? 65.400 -8.415 7.434 1.00 82.56 117 GLU A O 1
ATOM 955 N N . GLU A 1 118 ? 65.937 -6.236 7.340 1.00 82.75 118 GLU A N 1
ATOM 956 C CA . GLU A 1 118 ? 65.957 -6.045 8.792 1.00 82.75 118 GLU A CA 1
ATOM 957 C C . GLU A 1 118 ? 64.631 -6.415 9.474 1.00 82.75 118 GLU A C 1
ATOM 959 O O . GLU A 1 118 ? 64.635 -6.968 10.575 1.00 82.75 118 GLU A O 1
ATOM 964 N N . ASP A 1 119 ? 63.493 -6.099 8.849 1.00 86.94 119 ASP A N 1
ATOM 965 C CA . ASP A 1 119 ? 62.169 -6.402 9.399 1.00 86.94 119 ASP A CA 1
ATOM 966 C C . ASP A 1 119 ? 61.872 -7.901 9.342 1.00 86.94 119 ASP A C 1
ATOM 968 O O . ASP A 1 119 ? 61.396 -8.480 10.321 1.00 86.94 119 ASP A O 1
ATOM 972 N N . ILE A 1 120 ? 62.201 -8.549 8.219 1.00 85.69 120 ILE A N 1
ATOM 973 C CA . ILE A 1 120 ? 62.015 -9.992 8.052 1.00 85.69 120 ILE A CA 1
ATOM 974 C C . ILE A 1 120 ? 62.955 -10.768 8.978 1.00 85.69 120 ILE A C 1
ATOM 976 O O . ILE A 1 120 ? 62.507 -11.743 9.572 1.00 85.69 120 ILE A O 1
ATOM 980 N N . GLU A 1 121 ? 64.203 -10.333 9.178 1.00 87.75 121 GLU A N 1
ATOM 981 C CA . GLU A 1 121 ? 65.140 -10.960 10.126 1.00 87.75 121 GLU A CA 1
ATOM 982 C C . GLU A 1 121 ? 64.623 -10.941 11.569 1.00 87.75 121 GLU A C 1
ATOM 984 O O . GLU A 1 121 ? 64.799 -11.910 12.314 1.00 87.75 121 GLU A O 1
ATOM 989 N N . LYS A 1 122 ? 63.954 -9.851 11.963 1.00 87.56 122 LYS A N 1
ATOM 990 C CA . LYS A 1 122 ? 63.349 -9.691 13.295 1.00 87.56 122 LYS A CA 1
ATOM 991 C C . LYS A 1 122 ? 62.015 -10.446 13.425 1.00 87.56 122 LYS A C 1
ATOM 993 O O . LYS A 1 122 ? 61.575 -10.729 14.542 1.00 87.56 122 LYS A O 1
ATOM 998 N N . ASP A 1 123 ? 61.386 -10.827 12.314 1.00 87.31 123 ASP A N 1
ATOM 999 C CA . ASP A 1 123 ? 60.145 -11.603 12.265 1.00 87.31 123 ASP A CA 1
ATOM 1000 C C . ASP A 1 123 ? 60.424 -13.112 12.396 1.00 87.31 123 ASP A C 1
ATOM 1002 O O . ASP A 1 123 ? 60.609 -13.848 11.424 1.00 87.31 123 ASP A O 1
ATOM 1006 N N . GLY A 1 124 ? 60.435 -13.603 13.639 1.00 89.19 124 GLY A N 1
ATOM 1007 C CA . GLY A 1 124 ? 60.694 -15.014 13.949 1.00 89.19 124 GLY A CA 1
ATOM 1008 C C . GLY A 1 124 ? 59.841 -16.021 13.150 1.00 89.19 124 GLY A C 1
ATOM 1009 O O . GLY A 1 124 ? 60.387 -17.016 12.660 1.00 89.19 124 GLY A O 1
ATOM 1010 N N . PRO A 1 125 ? 58.514 -15.832 13.008 1.00 88.88 125 PRO A N 1
ATOM 1011 C CA . PRO A 1 125 ? 57.679 -16.639 12.119 1.00 88.88 125 PRO A CA 1
ATOM 1012 C C . PRO A 1 125 ? 58.106 -16.620 10.646 1.00 88.88 125 PRO A C 1
ATOM 1014 O O . PRO A 1 125 ? 58.222 -17.702 10.057 1.00 88.88 125 PRO A O 1
ATOM 1017 N N . LYS A 1 126 ? 58.370 -15.448 10.046 1.00 87.38 126 LYS A N 1
ATOM 1018 C CA . LYS A 1 126 ? 58.827 -15.386 8.647 1.00 87.38 126 LYS A CA 1
ATOM 1019 C C . LYS A 1 126 ? 60.225 -15.957 8.467 1.00 87.38 126 LYS A C 1
ATOM 1021 O O . LYS A 1 126 ? 60.427 -16.676 7.495 1.00 87.38 126 LYS A O 1
ATOM 1026 N N . MET A 1 127 ? 61.135 -15.784 9.423 1.00 92.19 127 MET A N 1
ATOM 1027 C CA . MET A 1 127 ? 62.436 -16.460 9.393 1.00 92.19 127 MET A CA 1
ATOM 1028 C C . MET A 1 127 ? 62.302 -17.979 9.460 1.00 92.19 127 MET A C 1
ATOM 1030 O O . MET A 1 127 ? 62.948 -18.696 8.701 1.00 92.19 127 MET A O 1
ATOM 1034 N N . LYS A 1 128 ? 61.401 -18.510 10.295 1.00 91.69 128 LYS A N 1
ATOM 1035 C CA . LYS A 1 128 ? 61.108 -19.955 10.302 1.00 91.69 128 LYS A CA 1
ATOM 1036 C C . LYS A 1 128 ? 60.532 -20.435 8.969 1.00 91.69 128 LYS A C 1
ATOM 1038 O O . LYS A 1 128 ? 60.785 -21.574 8.578 1.00 91.69 128 LYS A O 1
ATOM 1043 N N . HIS A 1 129 ? 59.727 -19.614 8.296 1.00 92.06 129 HIS A N 1
ATOM 1044 C CA . HIS A 1 129 ? 59.221 -19.919 6.956 1.00 92.06 129 HIS A CA 1
ATOM 1045 C C . HIS A 1 129 ? 60.343 -19.885 5.916 1.00 92.06 129 HIS A C 1
ATOM 1047 O O . HIS A 1 129 ? 60.492 -20.853 5.174 1.00 92.06 129 HIS A O 1
ATOM 1053 N N . PHE A 1 130 ? 61.191 -18.854 5.940 1.00 94.12 130 PHE A N 1
ATOM 1054 C CA . PHE A 1 130 ? 62.386 -18.746 5.108 1.00 94.12 130 PHE A CA 1
ATOM 1055 C C . PHE A 1 130 ? 63.271 -19.988 5.235 1.00 94.12 130 PHE A C 1
ATOM 1057 O O . PHE A 1 130 ? 63.568 -20.612 4.224 1.00 94.12 130 PHE A O 1
ATOM 1064 N N . GLU A 1 131 ? 63.607 -20.426 6.452 1.00 94.50 131 GLU A N 1
ATOM 1065 C CA . GLU A 1 131 ? 64.435 -21.623 6.661 1.00 94.50 131 GLU A CA 1
ATOM 1066 C C . GLU A 1 131 ? 63.785 -22.890 6.081 1.00 94.50 131 GLU A C 1
ATOM 1068 O O . GLU A 1 131 ? 64.438 -23.712 5.434 1.00 94.50 131 GLU A O 1
ATOM 1073 N N . LYS A 1 132 ? 62.463 -23.041 6.232 1.00 93.94 132 LYS A N 1
ATOM 1074 C CA . LYS A 1 132 ? 61.724 -24.163 5.627 1.00 93.94 132 LYS A CA 1
ATOM 1075 C C . LYS A 1 132 ? 61.754 -24.110 4.102 1.00 93.94 132 LYS A C 1
ATOM 1077 O O . LYS A 1 132 ? 61.886 -25.153 3.457 1.00 93.94 132 LYS A O 1
ATOM 1082 N N . ILE A 1 133 ? 61.585 -22.925 3.525 1.00 94.75 133 ILE A N 1
ATOM 1083 C CA . ILE A 1 133 ? 61.621 -22.719 2.079 1.00 94.75 133 ILE A CA 1
ATOM 1084 C C . ILE A 1 133 ? 63.041 -22.922 1.548 1.00 94.75 133 ILE A C 1
ATOM 1086 O O . ILE A 1 133 ? 63.187 -23.584 0.526 1.00 94.75 133 ILE A O 1
ATOM 1090 N N . LEU A 1 134 ? 64.074 -22.469 2.262 1.00 94.69 134 LEU A N 1
ATOM 1091 C CA . LEU A 1 134 ? 65.483 -22.675 1.933 1.00 94.69 134 LEU A CA 1
ATOM 1092 C C . LEU A 1 134 ? 65.811 -24.168 1.848 1.00 94.69 134 LEU A C 1
ATOM 1094 O O . LEU A 1 134 ? 66.315 -24.613 0.823 1.00 94.69 134 LEU A O 1
ATOM 1098 N N . VAL A 1 135 ? 65.433 -24.974 2.847 1.00 93.31 135 VAL A N 1
ATOM 1099 C CA . VAL A 1 135 ? 65.639 -26.438 2.813 1.00 93.31 135 VAL A CA 1
ATOM 1100 C C . VAL A 1 135 ? 64.970 -27.075 1.588 1.00 93.31 135 VAL A C 1
ATOM 1102 O O . VAL A 1 135 ? 65.572 -27.893 0.882 1.00 93.31 135 VAL A O 1
ATOM 1105 N N . LYS A 1 136 ? 63.725 -26.682 1.292 1.00 92.94 136 LYS A N 1
ATOM 1106 C CA . LYS A 1 136 ? 62.993 -27.177 0.115 1.00 92.94 136 LYS A CA 1
ATOM 1107 C C . LYS A 1 136 ? 63.626 -26.707 -1.194 1.00 92.94 136 LYS A C 1
ATOM 1109 O O . LYS A 1 136 ? 63.677 -27.481 -2.148 1.00 92.94 136 LYS A O 1
ATOM 1114 N N . MET A 1 137 ? 64.126 -25.476 -1.239 1.00 93.88 137 MET A N 1
ATOM 1115 C CA . MET A 1 137 ? 64.775 -24.898 -2.410 1.00 93.88 137 MET A CA 1
ATOM 1116 C C . MET A 1 137 ? 66.116 -25.576 -2.691 1.00 93.88 137 MET A C 1
ATOM 1118 O O . MET A 1 137 ? 66.353 -25.979 -3.828 1.00 93.88 137 MET A O 1
ATOM 1122 N N . THR A 1 138 ? 66.940 -25.800 -1.664 1.00 92.00 138 THR A N 1
ATOM 1123 C CA . THR A 1 138 ? 68.198 -26.553 -1.768 1.00 92.00 138 THR A CA 1
ATOM 1124 C C . THR A 1 138 ? 67.946 -27.972 -2.266 1.00 92.00 138 THR A C 1
ATOM 1126 O O . THR A 1 138 ? 68.678 -28.465 -3.115 1.00 92.00 138 THR A O 1
ATOM 1129 N N . THR A 1 139 ? 66.856 -28.610 -1.829 1.00 89.81 139 THR A N 1
ATOM 1130 C CA . THR A 1 139 ? 66.465 -29.931 -2.345 1.00 89.81 139 THR A CA 1
ATOM 1131 C C . THR A 1 139 ? 66.036 -29.868 -3.817 1.00 89.81 139 THR A C 1
ATOM 1133 O O . THR A 1 139 ? 66.405 -30.728 -4.613 1.00 89.81 139 THR A O 1
ATOM 1136 N N . PHE A 1 140 ? 65.257 -28.853 -4.200 1.00 92.25 140 PHE A N 1
ATOM 1137 C CA . PHE A 1 140 ? 64.700 -28.740 -5.550 1.00 92.25 140 PHE A CA 1
ATOM 1138 C C . PHE A 1 140 ? 65.724 -28.297 -6.609 1.00 92.25 140 PHE A C 1
ATOM 1140 O O . PHE A 1 140 ? 65.679 -28.779 -7.744 1.00 92.25 140 PHE A O 1
ATOM 1147 N N . ARG A 1 141 ? 66.637 -27.379 -6.263 1.00 92.81 141 ARG A N 1
ATOM 1148 C CA . ARG A 1 141 ? 67.678 -26.855 -7.166 1.00 92.81 141 ARG A CA 1
ATOM 1149 C C . ARG A 1 141 ? 69.006 -27.605 -7.059 1.00 92.81 141 ARG A C 1
ATOM 1151 O O . ARG A 1 141 ? 69.753 -27.608 -8.034 1.00 92.81 141 ARG A O 1
ATOM 1158 N N . ALA A 1 142 ? 69.263 -28.285 -5.940 1.00 88.94 142 ALA A N 1
ATOM 1159 C CA . ALA A 1 142 ? 70.495 -29.028 -5.674 1.00 88.94 142 ALA A CA 1
ATOM 1160 C C . ALA A 1 142 ? 71.746 -28.181 -5.985 1.00 88.94 142 ALA A C 1
ATOM 1162 O O . ALA A 1 142 ? 71.914 -27.109 -5.413 1.00 88.94 142 ALA A O 1
ATOM 1163 N N . GLU A 1 143 ? 72.596 -28.630 -6.909 1.00 84.06 143 GLU A N 1
ATOM 1164 C CA . GLU A 1 143 ? 73.838 -27.953 -7.315 1.00 84.06 143 GLU A CA 1
ATOM 1165 C C . GLU A 1 143 ? 73.612 -26.590 -8.005 1.00 84.06 143 GLU A C 1
ATOM 1167 O O . GLU A 1 143 ? 74.536 -25.792 -8.097 1.00 84.06 143 GLU A O 1
ATOM 1172 N N . GLU A 1 144 ? 72.391 -26.292 -8.469 1.00 87.88 144 GLU A N 1
ATOM 1173 C CA . GLU A 1 144 ? 72.023 -25.022 -9.125 1.00 87.88 144 GLU A CA 1
ATOM 1174 C C . GLU A 1 144 ? 71.483 -23.965 -8.130 1.00 87.88 144 GLU A C 1
ATOM 1176 O O . GLU A 1 144 ? 70.784 -23.018 -8.521 1.00 87.88 144 GLU A O 1
ATOM 1181 N N . MET A 1 145 ? 71.705 -24.171 -6.828 1.00 92.25 145 MET A N 1
ATOM 1182 C CA . MET A 1 145 ? 71.249 -23.288 -5.754 1.00 92.25 145 MET A CA 1
ATOM 1183 C C . MET A 1 145 ? 72.224 -22.120 -5.531 1.00 92.25 145 MET A C 1
ATOM 1185 O O . MET A 1 145 ? 73.437 -22.301 -5.555 1.00 92.25 145 MET A O 1
ATOM 1189 N N . VAL A 1 146 ? 71.685 -20.919 -5.303 1.00 92.81 146 VAL A N 1
ATOM 1190 C CA . VAL A 1 146 ? 72.470 -19.716 -4.958 1.00 92.81 146 VAL A CA 1
ATOM 1191 C C . VAL A 1 146 ? 72.855 -19.714 -3.472 1.00 92.81 146 VAL A C 1
ATOM 1193 O O . VAL A 1 146 ? 72.341 -20.526 -2.700 1.00 92.81 146 VAL A O 1
ATOM 1196 N N . SER A 1 147 ? 73.751 -18.811 -3.050 1.00 93.06 147 SER A N 1
ATOM 1197 C CA . SER A 1 147 ? 74.128 -18.705 -1.632 1.00 93.06 147 SER A CA 1
ATOM 1198 C C . SER A 1 147 ? 72.923 -18.346 -0.752 1.00 93.06 147 SER A C 1
ATOM 1200 O O . SER A 1 147 ? 71.919 -17.810 -1.232 1.00 93.06 147 SER A O 1
ATOM 1202 N N . ARG A 1 148 ? 73.014 -18.643 0.550 1.00 93.25 148 ARG A N 1
ATOM 1203 C CA . ARG A 1 148 ? 71.936 -18.360 1.509 1.00 93.25 148 ARG A CA 1
ATOM 1204 C C . ARG A 1 148 ? 71.609 -16.868 1.552 1.00 93.25 148 ARG A C 1
ATOM 1206 O O . ARG A 1 148 ? 70.439 -16.520 1.641 1.00 93.25 148 ARG A O 1
ATOM 1213 N N . GLU A 1 149 ? 72.627 -16.022 1.458 1.00 90.81 149 GLU A N 1
ATOM 1214 C CA . GLU A 1 149 ? 72.530 -14.563 1.512 1.00 90.81 149 GLU A CA 1
ATOM 1215 C C . GLU A 1 149 ? 71.781 -14.032 0.286 1.00 90.81 149 GLU A C 1
ATOM 1217 O O . GLU A 1 149 ? 70.769 -13.352 0.429 1.00 90.81 149 GLU A O 1
ATOM 1222 N N . VAL A 1 150 ? 72.191 -14.446 -0.919 1.00 89.88 150 VAL A N 1
ATOM 1223 C CA . VAL A 1 150 ? 71.513 -14.065 -2.172 1.00 89.88 150 VAL A CA 1
ATOM 1224 C C . VAL A 1 150 ? 70.078 -14.597 -2.200 1.00 89.88 150 VAL A C 1
ATOM 1226 O O . VAL A 1 150 ? 69.156 -13.921 -2.657 1.00 89.88 150 VAL A O 1
ATOM 1229 N N . PHE A 1 151 ? 69.850 -15.812 -1.693 1.00 94.50 151 PHE A N 1
ATOM 1230 C CA . PHE A 1 151 ? 68.499 -16.357 -1.599 1.00 94.50 151 PHE A CA 1
ATOM 1231 C C . PHE A 1 151 ? 67.621 -15.582 -0.614 1.00 94.50 151 PHE A C 1
ATOM 1233 O O . PHE A 1 151 ? 66.435 -15.393 -0.882 1.00 94.50 151 PHE A O 1
ATOM 1240 N N . PHE A 1 152 ? 68.189 -15.137 0.508 1.00 93.44 152 PHE A N 1
ATOM 1241 C CA . PHE A 1 152 ? 67.486 -14.337 1.501 1.00 93.44 152 PHE A CA 1
ATOM 1242 C C . PHE A 1 152 ? 67.065 -12.982 0.929 1.00 93.44 152 PHE A C 1
ATOM 1244 O O . PHE A 1 152 ? 65.895 -12.626 1.036 1.00 93.44 152 PHE A O 1
ATOM 1251 N N . GLU A 1 153 ? 67.952 -12.294 0.209 1.00 90.25 153 GLU A N 1
ATOM 1252 C CA . GLU A 1 153 ? 67.617 -11.047 -0.490 1.00 90.25 153 GLU A CA 1
ATOM 1253 C C . GLU A 1 153 ? 66.463 -11.254 -1.491 1.00 90.25 153 GLU A C 1
ATOM 1255 O O . GLU A 1 153 ? 65.463 -10.527 -1.474 1.00 90.25 153 GLU A O 1
ATOM 1260 N N . ILE A 1 154 ? 66.551 -12.293 -2.335 1.00 92.25 154 ILE A N 1
ATOM 1261 C CA . ILE A 1 154 ? 65.493 -12.638 -3.299 1.00 92.25 154 ILE A CA 1
ATOM 1262 C C . ILE A 1 154 ? 64.173 -12.921 -2.575 1.00 92.25 154 ILE A C 1
ATOM 1264 O O . ILE A 1 154 ? 63.113 -12.465 -3.016 1.00 92.25 154 ILE A O 1
ATOM 1268 N N . PHE A 1 155 ? 64.219 -13.666 -1.471 1.00 92.56 155 PHE A N 1
ATOM 1269 C CA . PHE A 1 155 ? 63.052 -13.979 -0.655 1.00 92.56 155 PHE A CA 1
ATOM 1270 C C . PHE A 1 155 ? 62.415 -12.705 -0.081 1.00 92.56 155 PHE A C 1
ATOM 1272 O O . PHE A 1 155 ? 61.197 -12.537 -0.186 1.00 92.56 155 PHE A O 1
ATOM 1279 N N . CYS A 1 156 ? 63.220 -11.779 0.442 1.00 89.88 156 CYS A N 1
ATOM 1280 C CA . CYS A 1 156 ? 62.769 -10.499 0.982 1.00 89.88 156 CYS A CA 1
ATOM 1281 C C . CYS A 1 156 ? 62.120 -9.620 -0.098 1.00 89.88 156 CYS A C 1
ATOM 1283 O O . CYS A 1 156 ? 60.957 -9.233 0.049 1.00 89.88 156 CYS A O 1
ATOM 1285 N N . LYS A 1 157 ? 62.807 -9.378 -1.227 1.00 89.12 157 LYS A N 1
ATOM 1286 C CA . LYS A 1 157 ? 62.270 -8.593 -2.359 1.00 89.12 157 LYS A CA 1
ATOM 1287 C C . LYS A 1 157 ? 60.973 -9.198 -2.897 1.00 89.12 157 LYS A C 1
ATOM 1289 O O . LYS A 1 157 ? 60.001 -8.482 -3.144 1.00 89.12 157 LYS A O 1
ATOM 1294 N N . THR A 1 158 ? 60.916 -10.522 -3.035 1.00 89.62 158 THR A N 1
ATOM 1295 C CA . THR A 1 158 ? 59.730 -11.212 -3.563 1.00 89.62 158 THR A CA 1
ATOM 1296 C C . THR A 1 158 ? 58.550 -11.148 -2.595 1.00 89.62 158 THR A C 1
ATOM 1298 O O . THR A 1 158 ? 57.418 -10.924 -3.026 1.00 89.62 158 THR A O 1
ATOM 1301 N N . SER A 1 159 ? 58.790 -11.316 -1.293 1.00 86.88 159 SER A N 1
ATOM 1302 C CA . SER A 1 159 ? 57.731 -11.344 -0.274 1.00 86.88 159 SER A CA 1
ATOM 1303 C C . SER A 1 159 ? 56.929 -10.041 -0.213 1.00 86.88 159 SER A C 1
ATOM 1305 O O . SER A 1 159 ? 55.726 -10.066 0.055 1.00 86.88 159 SER A O 1
ATOM 1307 N N . ILE A 1 160 ? 57.586 -8.914 -0.497 1.00 85.44 160 ILE A N 1
ATOM 1308 C CA . ILE A 1 160 ? 57.002 -7.572 -0.409 1.00 85.44 160 ILE A CA 1
ATOM 1309 C C . ILE A 1 160 ? 56.410 -7.112 -1.744 1.00 85.44 160 ILE A C 1
ATOM 1311 O O . ILE A 1 160 ? 55.305 -6.567 -1.772 1.00 85.44 160 ILE A O 1
ATOM 1315 N N . ASN A 1 161 ? 57.124 -7.344 -2.849 1.00 88.00 161 ASN A N 1
ATOM 1316 C CA . ASN A 1 161 ? 56.793 -6.746 -4.147 1.00 88.00 161 ASN A CA 1
ATOM 1317 C C . ASN A 1 161 ? 55.918 -7.650 -5.038 1.00 88.00 161 ASN A C 1
ATOM 1319 O O . ASN A 1 161 ? 55.492 -7.236 -6.118 1.00 88.00 161 ASN A O 1
ATOM 1323 N N . SER A 1 162 ? 55.624 -8.882 -4.607 1.00 90.38 162 SER A N 1
ATOM 1324 C CA . SER A 1 162 ? 54.725 -9.783 -5.337 1.00 90.38 162 SER A CA 1
ATOM 1325 C C . SER A 1 162 ? 53.243 -9.527 -5.041 1.00 90.38 162 SER A C 1
ATOM 1327 O O . SER A 1 162 ? 52.835 -9.212 -3.918 1.00 90.38 162 SER A O 1
ATOM 1329 N N . HIS A 1 163 ? 52.416 -9.725 -6.066 1.00 87.88 163 HIS A N 1
ATOM 1330 C CA . HIS A 1 163 ? 50.961 -9.642 -5.990 1.00 87.88 163 HIS A CA 1
ATOM 1331 C C . HIS A 1 163 ? 50.309 -10.932 -6.496 1.00 87.88 163 HIS A C 1
ATOM 1333 O O . HIS A 1 163 ? 50.879 -11.681 -7.295 1.00 87.88 163 HIS A O 1
ATOM 1339 N N . SER A 1 164 ? 49.090 -11.193 -6.036 1.00 87.94 164 SER A N 1
ATOM 1340 C CA . SER A 1 164 ? 48.267 -12.296 -6.522 1.00 87.94 164 SER A CA 1
ATOM 1341 C C . SER A 1 164 ? 47.575 -11.926 -7.836 1.00 87.94 164 SER A C 1
ATOM 1343 O O . SER A 1 164 ? 47.046 -10.827 -8.010 1.00 87.94 164 SER A O 1
ATOM 1345 N N . ILE A 1 165 ? 47.577 -12.868 -8.775 1.00 86.94 165 ILE A N 1
ATOM 1346 C CA . ILE A 1 165 ? 46.807 -12.817 -10.014 1.00 86.94 165 ILE A CA 1
ATOM 1347 C C . ILE A 1 165 ? 45.451 -13.438 -9.730 1.00 86.94 165 ILE A C 1
ATOM 1349 O O . ILE A 1 165 ? 45.364 -14.601 -9.330 1.00 86.94 165 ILE A O 1
ATOM 1353 N N . HIS A 1 166 ? 44.393 -12.684 -10.001 1.00 81.12 166 HIS A N 1
ATOM 1354 C CA . HIS A 1 166 ? 43.031 -13.137 -9.769 1.00 81.12 166 HIS A CA 1
ATOM 1355 C C . HIS A 1 166 ? 42.294 -13.402 -11.070 1.00 81.12 166 HIS A C 1
ATOM 1357 O O . HIS A 1 166 ? 42.611 -12.863 -12.130 1.00 81.12 166 HIS A O 1
ATOM 1363 N N . SER A 1 167 ? 41.251 -14.211 -10.960 1.00 72.62 167 SER A N 1
ATOM 1364 C CA . SER A 1 167 ? 40.215 -14.248 -11.967 1.00 72.62 167 SER A CA 1
ATOM 1365 C C . SER A 1 167 ? 39.354 -12.976 -11.927 1.00 72.62 167 SER A C 1
ATOM 1367 O O . SER A 1 167 ? 39.329 -12.250 -10.933 1.00 72.62 167 SER A O 1
ATOM 1369 N N . ASN A 1 168 ? 38.541 -12.754 -12.958 1.00 61.31 168 ASN A N 1
ATOM 1370 C CA . ASN A 1 168 ? 37.441 -11.788 -12.948 1.00 61.31 168 ASN A CA 1
ATOM 1371 C C . ASN A 1 168 ? 36.440 -12.075 -11.812 1.00 61.31 168 ASN A C 1
ATOM 1373 O O . ASN A 1 168 ? 35.723 -11.178 -11.376 1.00 61.31 168 ASN A O 1
ATOM 1377 N N . ALA A 1 169 ? 36.410 -13.314 -11.313 1.00 55.50 169 ALA A N 1
ATOM 1378 C CA . ALA A 1 169 ? 35.643 -13.720 -10.145 1.00 55.50 169 ALA A CA 1
ATOM 1379 C C . ALA A 1 169 ? 36.405 -13.544 -8.817 1.00 55.50 169 ALA A C 1
ATOM 1381 O O . ALA A 1 169 ? 35.967 -14.027 -7.785 1.00 55.50 169 ALA A O 1
ATOM 1382 N N . GLY A 1 170 ? 37.564 -12.884 -8.805 1.00 64.31 170 GLY A N 1
ATOM 1383 C CA . GLY A 1 170 ? 38.347 -12.675 -7.583 1.00 64.31 170 GLY A CA 1
ATOM 1384 C C . GLY A 1 170 ? 39.032 -13.931 -7.031 1.00 64.31 170 GLY A C 1
ATOM 1385 O O . GLY A 1 170 ? 39.714 -13.841 -6.023 1.00 64.31 170 GLY A O 1
ATOM 1386 N N . ILE A 1 171 ? 38.909 -15.092 -7.685 1.00 70.25 171 ILE A N 1
ATOM 1387 C CA . ILE A 1 171 ? 39.640 -16.312 -7.300 1.00 70.25 171 ILE A CA 1
ATOM 1388 C C . ILE A 1 171 ? 41.124 -16.117 -7.602 1.00 70.25 171 ILE A C 1
ATOM 1390 O O . ILE A 1 171 ? 41.460 -15.822 -8.747 1.00 70.25 171 ILE A O 1
ATOM 1394 N N . GLU A 1 172 ? 41.999 -16.316 -6.621 1.00 82.50 172 GLU A N 1
ATOM 1395 C CA . GLU A 1 172 ? 43.447 -16.324 -6.832 1.00 82.50 172 GLU A CA 1
ATOM 1396 C C . GLU A 1 172 ? 43.847 -17.504 -7.733 1.00 82.50 172 GLU A C 1
ATOM 1398 O O . GLU A 1 172 ? 43.641 -18.671 -7.401 1.00 82.50 172 GLU A O 1
ATOM 1403 N N . ILE A 1 173 ? 44.400 -17.194 -8.904 1.00 86.00 173 ILE A N 1
ATOM 1404 C CA . ILE A 1 173 ? 44.861 -18.176 -9.894 1.00 86.00 173 ILE A CA 1
ATOM 1405 C C . ILE A 1 173 ? 46.358 -18.441 -9.711 1.00 86.00 173 ILE A C 1
ATOM 1407 O O . ILE A 1 173 ? 46.842 -19.558 -9.913 1.00 86.00 173 ILE A O 1
ATOM 1411 N N . GLY A 1 174 ? 47.116 -17.415 -9.339 1.00 90.06 174 GLY A N 1
ATOM 1412 C CA . GLY A 1 174 ? 48.566 -17.485 -9.254 1.00 90.06 174 GLY A CA 1
ATOM 1413 C C . GLY A 1 174 ? 49.164 -16.263 -8.583 1.00 90.06 174 GLY A C 1
ATOM 1414 O O . GLY A 1 174 ? 48.454 -15.394 -8.095 1.00 90.06 174 GLY A O 1
ATOM 1415 N N . MET A 1 175 ? 50.485 -16.187 -8.607 1.00 92.44 175 MET A N 1
ATOM 1416 C CA . MET A 1 175 ? 51.265 -15.073 -8.072 1.00 92.44 175 MET A CA 1
ATOM 1417 C C . MET A 1 175 ? 52.204 -14.532 -9.142 1.00 92.44 175 MET A C 1
ATOM 1419 O O . MET A 1 175 ? 52.669 -15.288 -10.002 1.00 92.44 175 MET A O 1
ATOM 1423 N N . ALA A 1 176 ? 52.477 -13.234 -9.092 1.00 93.00 176 ALA A N 1
ATOM 1424 C CA . ALA A 1 176 ? 53.406 -12.566 -9.985 1.00 93.00 176 ALA A CA 1
ATOM 1425 C C . ALA A 1 176 ? 54.246 -11.519 -9.261 1.00 93.00 176 ALA A C 1
ATOM 1427 O O . ALA A 1 176 ? 53.827 -10.910 -8.280 1.00 93.00 176 ALA A O 1
ATOM 1428 N N . LEU A 1 177 ? 55.450 -11.316 -9.785 1.00 92.19 177 LEU A N 1
ATOM 1429 C CA . LEU A 1 177 ? 56.319 -10.207 -9.437 1.00 92.19 177 LEU A CA 1
ATOM 1430 C C . LEU A 1 177 ? 56.384 -9.296 -10.658 1.00 92.19 177 LEU A C 1
ATOM 1432 O O . LEU A 1 177 ? 56.868 -9.710 -11.711 1.00 92.19 177 LEU A O 1
ATOM 1436 N N . ASP A 1 178 ? 55.865 -8.081 -10.525 1.00 89.88 178 ASP A N 1
ATOM 1437 C CA . ASP A 1 178 ? 55.858 -7.070 -11.578 1.00 89.88 178 ASP A CA 1
ATOM 1438 C C . ASP A 1 178 ? 56.513 -5.799 -11.039 1.00 89.88 178 ASP A C 1
ATOM 1440 O O . ASP A 1 178 ? 55.959 -5.124 -10.172 1.00 89.88 178 ASP A O 1
ATOM 1444 N N . LEU A 1 179 ? 57.704 -5.507 -11.562 1.00 86.38 179 LEU A N 1
ATOM 1445 C CA . LEU A 1 179 ? 58.564 -4.393 -11.143 1.00 86.38 179 LEU A CA 1
ATOM 1446 C C . LEU A 1 179 ? 58.003 -3.021 -11.568 1.00 86.38 179 LEU A C 1
ATOM 1448 O O . LEU A 1 179 ? 58.485 -1.960 -11.174 1.00 86.38 179 LEU A O 1
ATOM 1452 N N . GLY A 1 180 ? 57.003 -3.004 -12.452 1.00 85.44 180 GLY A N 1
ATOM 1453 C CA . GLY A 1 180 ? 56.264 -1.795 -12.792 1.00 85.44 180 GLY A CA 1
ATOM 1454 C C . GLY A 1 180 ? 55.176 -1.502 -11.765 1.00 85.44 180 GLY A C 1
ATOM 1455 O O . GLY A 1 180 ? 55.019 -0.358 -11.342 1.00 85.44 180 GLY A O 1
ATOM 1456 N N . ILE A 1 181 ? 54.445 -2.539 -11.359 1.00 88.44 181 ILE A N 1
ATOM 1457 C CA . ILE A 1 181 ? 53.320 -2.440 -10.422 1.00 88.44 181 ILE A CA 1
ATOM 1458 C C . ILE A 1 181 ? 53.797 -2.245 -8.979 1.00 88.44 181 ILE A C 1
ATOM 1460 O O . ILE A 1 181 ? 53.167 -1.501 -8.231 1.00 88.44 181 ILE A O 1
ATOM 1464 N N . SER A 1 182 ? 54.923 -2.848 -8.595 1.00 87.81 182 SER A N 1
ATOM 1465 C CA . SER A 1 182 ? 55.521 -2.722 -7.255 1.00 87.81 182 SER A CA 1
ATOM 1466 C C . SER A 1 182 ? 55.842 -1.280 -6.841 1.00 87.81 182 SER A C 1
ATOM 1468 O O . SER A 1 182 ? 55.985 -1.006 -5.650 1.00 87.81 182 SER A O 1
ATOM 1470 N N . LYS A 1 183 ? 55.919 -0.349 -7.801 1.00 86.81 183 LYS A N 1
ATOM 1471 C CA . LYS A 1 183 ? 56.172 1.083 -7.581 1.00 86.81 183 LYS A CA 1
ATOM 1472 C C . LYS A 1 183 ? 54.964 1.852 -7.050 1.00 86.81 183 LYS A C 1
ATOM 1474 O O . LYS A 1 183 ? 55.136 2.940 -6.511 1.00 86.81 183 LYS A O 1
ATOM 1479 N N . TYR A 1 184 ? 53.754 1.325 -7.224 1.00 88.88 184 TYR A N 1
ATOM 1480 C CA . TYR A 1 184 ? 52.528 1.997 -6.802 1.00 88.88 184 TYR A CA 1
ATOM 1481 C C . TYR A 1 184 ? 52.291 1.788 -5.310 1.00 88.88 184 TYR A C 1
ATOM 1483 O O . TYR A 1 184 ? 52.447 0.677 -4.809 1.00 88.88 184 TYR A O 1
ATOM 1491 N N . ASN A 1 185 ? 51.891 2.849 -4.609 1.00 88.44 185 ASN A N 1
ATOM 1492 C CA . ASN A 1 185 ? 51.662 2.806 -3.169 1.00 88.44 185 ASN A CA 1
ATOM 1493 C C . ASN A 1 185 ? 50.236 2.397 -2.798 1.00 88.44 185 ASN A C 1
ATOM 1495 O O . ASN A 1 185 ? 49.291 2.489 -3.589 1.00 88.44 185 ASN A O 1
ATOM 1499 N N . HIS A 1 186 ? 50.095 1.961 -1.548 1.00 91.38 186 HIS A N 1
ATOM 1500 C CA . HIS A 1 186 ? 48.817 1.574 -0.984 1.00 91.38 186 HIS A CA 1
ATOM 1501 C C . HIS A 1 186 ? 47.941 2.782 -0.624 1.00 91.38 186 HIS A C 1
ATOM 1503 O O . HIS A 1 186 ? 48.416 3.733 -0.009 1.00 91.38 186 HIS A O 1
ATOM 1509 N N . SER A 1 187 ? 46.637 2.689 -0.884 1.00 90.50 187 SER A N 1
ATOM 1510 C CA . SER A 1 187 ? 45.612 3.464 -0.178 1.00 90.50 187 SER A CA 1
ATOM 1511 C C . SER A 1 187 ? 44.384 2.597 0.081 1.00 90.50 187 SER A C 1
ATOM 1513 O O . SER A 1 187 ? 43.948 1.841 -0.789 1.00 90.50 187 SER A O 1
ATOM 1515 N N . CYS A 1 188 ? 43.771 2.753 1.257 1.00 86.94 188 CYS A N 1
ATOM 1516 C CA . CYS A 1 188 ? 42.464 2.161 1.547 1.00 86.94 188 CYS A CA 1
ATOM 1517 C C . CYS A 1 188 ? 41.296 2.887 0.849 1.00 86.94 188 CYS A C 1
ATOM 1519 O O . CYS A 1 188 ? 40.147 2.442 0.935 1.00 86.94 188 CYS A O 1
ATOM 1521 N N . ARG A 1 189 ? 41.592 4.003 0.174 1.00 86.19 189 ARG A N 1
ATOM 1522 C CA . ARG A 1 189 ? 40.735 4.715 -0.778 1.00 86.19 189 ARG A CA 1
ATOM 1523 C C . ARG A 1 189 ? 41.491 4.787 -2.115 1.00 86.19 189 ARG A C 1
ATOM 1525 O O . ARG A 1 189 ? 42.074 5.824 -2.429 1.00 86.19 189 ARG A O 1
ATOM 1532 N N . PRO A 1 190 ? 41.607 3.662 -2.843 1.00 86.62 190 PRO A N 1
ATOM 1533 C CA . PRO A 1 190 ? 42.464 3.590 -4.019 1.00 86.62 190 PRO A CA 1
ATOM 1534 C C . PRO A 1 190 ? 41.939 4.499 -5.133 1.00 86.62 190 PRO A C 1
ATOM 1536 O O . PRO A 1 190 ? 40.731 4.626 -5.331 1.00 86.62 190 PRO A O 1
ATOM 1539 N N . SER A 1 191 ? 42.854 5.102 -5.888 1.00 84.88 191 SER A N 1
ATOM 1540 C CA . SER A 1 191 ? 42.529 5.898 -7.076 1.00 84.88 191 SER A CA 1
ATOM 1541 C C . SER A 1 191 ? 42.647 5.081 -8.365 1.00 84.88 191 SER A C 1
ATOM 1543 O O . SER A 1 191 ? 42.143 5.504 -9.406 1.00 84.88 191 SER A O 1
ATOM 1545 N N . CYS A 1 192 ? 43.265 3.896 -8.295 1.00 83.75 192 CYS A N 1
ATOM 1546 C CA . CYS A 1 192 ? 43.429 2.953 -9.396 1.00 83.75 192 CYS A CA 1
ATOM 1547 C C . CYS A 1 192 ? 43.043 1.519 -8.991 1.00 83.75 192 CYS A C 1
ATOM 1549 O O . CYS A 1 192 ? 43.217 1.110 -7.844 1.00 83.75 192 CYS A O 1
ATOM 1551 N N . ALA A 1 193 ? 42.572 0.726 -9.955 1.00 83.69 193 ALA A N 1
ATOM 1552 C CA . ALA A 1 193 ? 42.285 -0.699 -9.795 1.00 83.69 193 ALA A CA 1
ATOM 1553 C C . ALA A 1 193 ? 43.051 -1.559 -10.811 1.00 83.69 193 ALA A C 1
ATOM 1555 O O . ALA A 1 193 ? 43.222 -1.172 -11.971 1.00 83.69 193 ALA A O 1
ATOM 1556 N N . MET A 1 194 ? 43.462 -2.751 -10.370 1.00 84.50 194 MET A N 1
ATOM 1557 C CA . MET A 1 194 ? 44.080 -3.785 -11.201 1.00 84.50 194 MET A CA 1
ATOM 1558 C C . MET A 1 194 ? 43.015 -4.745 -11.736 1.00 84.50 194 MET A C 1
ATOM 1560 O O . MET A 1 194 ? 42.275 -5.354 -10.963 1.00 84.50 194 MET A O 1
ATOM 1564 N N . VAL A 1 195 ? 42.958 -4.914 -13.055 1.00 80.12 195 VAL A N 1
ATOM 1565 C CA . VAL A 1 195 ? 42.100 -5.905 -13.720 1.00 80.12 195 VAL A CA 1
ATOM 1566 C C . VAL A 1 195 ? 42.981 -6.892 -14.476 1.00 80.12 195 VAL A C 1
ATOM 1568 O O . VAL A 1 195 ? 43.811 -6.482 -15.284 1.00 80.12 195 VAL A O 1
ATOM 1571 N N . PHE A 1 196 ? 42.811 -8.188 -14.221 1.00 81.94 196 PHE A N 1
ATOM 1572 C CA . PHE A 1 196 ? 43.675 -9.237 -14.764 1.00 81.94 196 PHE A CA 1
ATOM 1573 C C . PHE A 1 196 ? 43.053 -9.917 -15.987 1.00 81.94 196 PHE A C 1
ATOM 1575 O O . PHE A 1 196 ? 41.875 -10.262 -15.999 1.00 81.94 196 PHE A O 1
ATOM 1582 N N . ASP A 1 197 ? 43.874 -10.183 -16.998 1.00 82.12 197 ASP A N 1
ATOM 1583 C CA . ASP A 1 197 ? 43.569 -11.088 -18.106 1.00 82.12 197 ASP A CA 1
ATOM 1584 C C . ASP A 1 197 ? 44.731 -12.075 -18.260 1.00 82.12 197 ASP A C 1
ATOM 1586 O O . ASP A 1 197 ? 45.689 -11.854 -19.013 1.00 82.12 197 ASP A O 1
ATOM 1590 N N . GLY A 1 198 ? 44.655 -13.164 -17.495 1.00 85.81 198 GLY A N 1
ATOM 1591 C CA . GLY A 1 198 ? 45.788 -14.066 -17.325 1.00 85.81 198 GLY A CA 1
ATOM 1592 C C . GLY A 1 198 ? 46.937 -13.339 -16.627 1.00 85.81 198 GLY A C 1
ATOM 1593 O O . GLY A 1 198 ? 46.747 -12.755 -15.567 1.00 85.81 198 GLY A O 1
ATOM 1594 N N . VAL A 1 199 ? 48.120 -13.348 -17.239 1.00 87.00 199 VAL A N 1
ATOM 1595 C CA . VAL A 1 199 ? 49.311 -12.645 -16.722 1.00 87.00 199 VAL A CA 1
ATOM 1596 C C . VAL A 1 199 ? 49.345 -11.145 -17.036 1.00 87.00 199 VAL A C 1
ATOM 1598 O O . VAL A 1 199 ? 50.254 -10.465 -16.573 1.00 87.00 199 VAL A O 1
ATOM 1601 N N . ARG A 1 200 ? 48.398 -10.624 -17.831 1.00 86.69 200 ARG A N 1
ATOM 1602 C CA . ARG A 1 200 ? 48.336 -9.194 -18.170 1.00 86.69 200 ARG A CA 1
ATOM 1603 C C . ARG A 1 200 ? 47.523 -8.422 -17.145 1.00 86.69 200 ARG A C 1
ATOM 1605 O O . ARG A 1 200 ? 46.435 -8.866 -16.777 1.00 86.69 200 ARG A O 1
ATOM 1612 N N . VAL A 1 201 ? 48.005 -7.241 -16.766 1.00 87.00 201 VAL A N 1
ATOM 1613 C CA . VAL A 1 201 ? 47.313 -6.346 -15.831 1.00 87.00 201 VAL A CA 1
ATOM 1614 C C . VAL A 1 201 ? 46.914 -5.053 -16.531 1.00 87.00 201 VAL A C 1
ATOM 1616 O O . VAL A 1 201 ? 47.750 -4.338 -17.079 1.00 87.00 201 VAL A O 1
ATOM 1619 N N . PHE A 1 202 ? 45.626 -4.733 -16.475 1.00 84.06 202 PHE A N 1
ATOM 1620 C CA . PHE A 1 202 ? 45.073 -3.445 -16.870 1.00 84.06 202 PHE A CA 1
ATOM 1621 C C . PHE A 1 202 ? 44.916 -2.570 -15.631 1.00 84.06 202 PHE A C 1
ATOM 1623 O O . PHE A 1 202 ? 44.108 -2.862 -14.749 1.00 84.06 202 PHE A O 1
ATOM 1630 N N . PHE A 1 203 ? 45.673 -1.484 -15.586 1.00 83.88 203 PHE A N 1
ATOM 1631 C CA . PHE A 1 203 ? 45.622 -0.482 -14.533 1.00 83.88 203 PHE A CA 1
ATOM 1632 C C . PHE A 1 203 ? 44.642 0.622 -14.930 1.00 83.88 203 PHE A C 1
ATOM 1634 O O . PHE A 1 203 ? 44.843 1.310 -15.937 1.00 83.88 203 PHE A O 1
ATOM 1641 N N . ARG A 1 204 ? 43.550 0.757 -14.171 1.00 79.62 204 ARG A N 1
ATOM 1642 C CA . ARG A 1 204 ? 42.424 1.644 -14.500 1.00 79.62 204 ARG A CA 1
ATOM 1643 C C . ARG A 1 204 ? 42.197 2.701 -13.418 1.00 79.62 204 ARG A C 1
ATOM 1645 O O . ARG A 1 204 ? 42.111 2.311 -12.256 1.00 79.62 204 ARG A O 1
ATOM 1652 N N . PRO A 1 205 ? 42.029 3.988 -13.772 1.00 78.50 205 PRO A N 1
ATOM 1653 C CA . PRO A 1 205 ? 41.640 5.010 -12.806 1.00 78.50 205 PRO A CA 1
ATOM 1654 C C . PRO A 1 205 ? 40.183 4.800 -12.359 1.00 78.50 205 PRO A C 1
ATOM 1656 O O . PRO A 1 205 ? 39.323 4.457 -13.172 1.00 78.50 205 PRO A O 1
ATOM 1659 N N . LEU A 1 206 ? 39.917 4.989 -11.065 1.00 73.81 206 LEU A N 1
ATOM 1660 C CA . LEU A 1 206 ? 38.589 4.855 -10.447 1.00 73.81 206 LEU A CA 1
ATOM 1661 C C . LEU A 1 206 ? 37.827 6.181 -10.349 1.00 73.81 206 LEU A C 1
ATOM 1663 O O . LEU A 1 206 ? 36.609 6.175 -10.196 1.00 73.81 206 LEU A O 1
ATOM 1667 N N . ILE A 1 207 ? 38.529 7.307 -10.454 1.00 75.81 207 ILE A N 1
ATOM 1668 C CA . ILE A 1 207 ? 37.949 8.650 -10.442 1.00 75.81 207 ILE A CA 1
ATOM 1669 C C . ILE A 1 207 ? 38.415 9.429 -11.680 1.00 75.81 207 ILE A C 1
ATOM 1671 O O . ILE A 1 207 ? 39.516 9.168 -12.183 1.00 75.81 207 ILE A O 1
ATOM 1675 N N . PRO A 1 208 ? 37.590 10.359 -12.198 1.00 58.41 208 PRO A N 1
ATOM 1676 C CA . PRO A 1 208 ? 38.020 11.289 -13.238 1.00 58.41 208 PRO A CA 1
ATOM 1677 C C . PRO A 1 208 ? 39.292 12.034 -12.796 1.00 58.41 208 PRO A C 1
ATOM 1679 O O . PRO A 1 208 ? 39.477 12.281 -11.609 1.00 58.41 208 PRO A O 1
ATOM 1682 N N . ASP A 1 209 ? 40.171 12.364 -13.744 1.00 70.44 209 ASP A N 1
ATOM 1683 C CA . ASP A 1 209 ? 41.379 13.195 -13.557 1.00 70.44 209 ASP A CA 1
ATOM 1684 C C . ASP A 1 209 ? 42.638 12.529 -12.959 1.00 70.44 209 ASP A C 1
ATOM 1686 O O . ASP A 1 209 ? 43.691 13.167 -12.881 1.00 70.44 209 ASP A O 1
ATOM 1690 N N . VAL A 1 210 ? 42.609 11.231 -12.634 1.00 77.12 210 VAL A N 1
ATOM 1691 C CA . VAL A 1 210 ? 43.822 10.494 -12.217 1.00 77.12 210 VAL A CA 1
ATOM 1692 C C . VAL A 1 210 ? 44.687 10.129 -13.424 1.00 77.12 210 VAL A C 1
ATOM 1694 O O . VAL A 1 210 ? 44.273 9.380 -14.312 1.00 77.12 210 VAL A O 1
ATOM 1697 N N . GLN A 1 211 ? 45.926 10.624 -13.432 1.00 82.81 211 GLN A N 1
ATOM 1698 C CA . GLN A 1 211 ? 46.958 10.210 -14.382 1.00 82.81 211 GLN A CA 1
ATOM 1699 C C . GLN A 1 211 ? 47.682 8.977 -13.839 1.00 82.81 211 GLN A C 1
ATOM 1701 O O . GLN A 1 211 ? 48.458 9.082 -12.898 1.00 82.81 211 GLN A O 1
ATOM 1706 N N . VAL A 1 212 ? 47.458 7.816 -14.460 1.00 81.56 212 VAL A N 1
ATOM 1707 C CA . VAL A 1 212 ? 47.959 6.506 -13.993 1.00 81.56 212 VAL A CA 1
ATOM 1708 C C . VAL A 1 212 ? 49.496 6.415 -13.927 1.00 81.56 212 VAL A C 1
ATOM 1710 O O . VAL A 1 212 ? 50.043 5.552 -13.243 1.00 81.56 212 VAL A O 1
ATOM 1713 N N . ASP A 1 213 ? 50.217 7.287 -14.630 1.00 83.56 213 ASP A N 1
ATOM 1714 C CA . ASP A 1 213 ? 51.684 7.357 -14.587 1.00 83.56 213 ASP A CA 1
ATOM 1715 C C . ASP A 1 213 ? 52.233 8.209 -13.425 1.00 83.56 213 ASP A C 1
ATOM 1717 O O . ASP A 1 213 ? 53.428 8.149 -13.146 1.00 83.56 213 ASP A O 1
ATOM 1721 N N . ASP A 1 214 ? 51.380 8.974 -12.738 1.00 87.62 214 ASP A N 1
ATOM 1722 C CA . ASP A 1 214 ? 51.741 9.777 -11.565 1.00 87.62 214 ASP A CA 1
ATOM 1723 C C . ASP A 1 214 ? 51.691 8.895 -10.304 1.00 87.62 214 ASP A C 1
ATOM 1725 O O . ASP A 1 214 ? 50.611 8.607 -9.777 1.00 87.62 214 ASP A O 1
ATOM 1729 N N . LEU A 1 215 ? 52.858 8.428 -9.846 1.00 86.44 215 LEU A N 1
ATOM 1730 C CA . LEU A 1 215 ? 52.998 7.522 -8.695 1.00 86.44 215 LEU A CA 1
ATOM 1731 C C . LEU A 1 215 ? 52.586 8.163 -7.359 1.00 86.44 215 LEU A C 1
ATOM 1733 O O . LEU A 1 215 ? 52.239 7.434 -6.432 1.00 86.44 215 LEU A O 1
ATOM 1737 N N . ASP A 1 216 ? 52.565 9.496 -7.272 1.00 84.94 216 ASP A N 1
ATOM 1738 C CA . ASP A 1 216 ? 52.193 10.223 -6.052 1.00 84.94 216 ASP A CA 1
ATOM 1739 C C . ASP A 1 216 ? 50.673 10.401 -5.921 1.00 84.94 216 ASP A C 1
ATOM 1741 O O . ASP A 1 216 ? 50.166 10.745 -4.853 1.00 84.94 216 ASP A O 1
ATOM 1745 N N . LYS A 1 217 ? 49.923 10.165 -7.006 1.00 83.00 217 LYS A N 1
ATOM 1746 C CA . LYS A 1 217 ? 48.453 10.289 -7.049 1.00 83.00 217 LYS A CA 1
ATOM 1747 C C . LYS A 1 217 ? 47.740 8.989 -7.409 1.00 83.00 217 LYS A C 1
ATOM 1749 O O . LYS A 1 217 ? 46.520 8.881 -7.243 1.00 83.00 217 LYS A O 1
ATOM 1754 N N . SER A 1 218 ? 48.480 8.003 -7.905 1.00 89.12 218 SER A N 1
ATOM 1755 C CA . SER A 1 218 ? 47.969 6.694 -8.300 1.00 89.12 218 SER A CA 1
ATOM 1756 C C . SER A 1 218 ? 48.200 5.679 -7.187 1.00 89.12 218 SER A C 1
ATOM 1758 O O . SER A 1 218 ? 49.293 5.142 -7.030 1.00 89.12 218 SER A O 1
ATOM 1760 N N . PHE A 1 219 ? 47.148 5.382 -6.433 1.00 89.75 219 PHE A N 1
ATOM 1761 C CA . PHE A 1 219 ? 47.187 4.433 -5.329 1.00 89.75 219 PHE A CA 1
ATOM 1762 C C . PHE A 1 219 ? 46.368 3.192 -5.654 1.00 89.75 219 PHE A C 1
ATOM 1764 O O . PHE A 1 219 ? 45.254 3.293 -6.178 1.00 89.75 219 PHE A O 1
ATOM 1771 N N . ILE A 1 220 ? 46.895 2.031 -5.276 1.00 88.31 220 ILE A N 1
ATOM 1772 C CA . ILE A 1 220 ? 46.198 0.746 -5.348 1.00 88.31 220 ILE A CA 1
ATOM 1773 C C . ILE A 1 220 ? 45.893 0.215 -3.955 1.00 88.31 220 ILE A C 1
ATOM 1775 O O . ILE A 1 220 ? 46.503 0.613 -2.967 1.00 88.31 220 ILE A O 1
ATOM 1779 N N . SER A 1 221 ? 44.952 -0.716 -3.856 1.00 86.38 221 SER A N 1
ATOM 1780 C CA . SER A 1 221 ? 44.768 -1.446 -2.606 1.00 86.38 221 SER A CA 1
ATOM 1781 C C . SER A 1 221 ? 45.593 -2.728 -2.614 1.00 86.38 221 SER A C 1
ATOM 1783 O O . SER A 1 221 ? 45.523 -3.500 -3.565 1.00 86.38 221 SER A O 1
ATOM 1785 N N . TYR A 1 222 ? 46.359 -2.964 -1.550 1.00 85.56 222 TYR A N 1
ATOM 1786 C CA . TYR A 1 222 ? 47.101 -4.212 -1.344 1.00 85.56 222 TYR A CA 1
ATOM 1787 C C . TYR A 1 222 ? 46.247 -5.278 -0.648 1.00 85.56 222 TYR A C 1
ATOM 1789 O O . TYR A 1 222 ? 46.585 -6.458 -0.641 1.00 85.56 222 TYR A O 1
ATOM 1797 N N . ILE A 1 223 ? 45.153 -4.835 -0.035 1.00 82.06 223 ILE A N 1
ATOM 1798 C CA . ILE A 1 223 ? 44.267 -5.610 0.827 1.00 82.06 223 ILE A CA 1
ATOM 1799 C C . ILE A 1 223 ? 42.808 -5.350 0.439 1.00 82.06 223 ILE A C 1
ATOM 1801 O O . ILE A 1 223 ? 42.509 -4.498 -0.401 1.00 82.06 223 ILE A O 1
ATOM 1805 N N . ASP A 1 224 ? 41.884 -6.055 1.076 1.00 73.94 224 ASP A N 1
ATOM 1806 C CA . ASP A 1 224 ? 40.460 -5.769 0.948 1.00 73.94 224 ASP A CA 1
ATOM 1807 C C . ASP A 1 224 ? 40.085 -4.470 1.688 1.00 73.94 224 ASP A C 1
ATOM 1809 O O . ASP A 1 224 ? 40.387 -4.288 2.871 1.00 73.94 224 ASP A O 1
ATOM 1813 N N . VAL A 1 225 ? 39.424 -3.555 0.977 1.00 75.75 225 VAL A N 1
ATOM 1814 C CA . VAL A 1 225 ? 38.977 -2.260 1.505 1.00 75.75 225 VAL A CA 1
ATOM 1815 C C . VAL A 1 225 ? 37.634 -2.350 2.242 1.00 75.75 225 VAL A C 1
ATOM 1817 O O . VAL A 1 225 ? 37.261 -1.392 2.920 1.00 75.75 225 VAL A O 1
ATOM 1820 N N . GLY A 1 226 ? 36.917 -3.474 2.153 1.00 73.00 226 GLY A N 1
ATOM 1821 C CA . GLY A 1 226 ? 35.636 -3.730 2.822 1.00 73.00 226 GLY A CA 1
ATOM 1822 C C . GLY A 1 226 ? 35.743 -4.103 4.305 1.00 73.00 226 GLY A C 1
ATOM 1823 O O . GLY A 1 226 ? 34.822 -4.702 4.844 1.00 73.00 226 GLY A O 1
ATOM 1824 N N . ARG A 1 227 ? 36.864 -3.793 4.969 1.00 78.06 227 ARG A N 1
ATOM 1825 C CA . ARG A 1 227 ? 37.164 -4.189 6.356 1.00 78.06 227 ARG A CA 1
ATOM 1826 C C . ARG A 1 227 ? 37.313 -2.979 7.281 1.00 78.06 227 ARG A C 1
ATOM 1828 O O . ARG A 1 227 ? 37.596 -1.870 6.816 1.00 78.06 227 ARG A O 1
ATOM 1835 N N . SER A 1 228 ? 37.179 -3.197 8.591 1.00 85.00 228 SER A N 1
ATOM 1836 C CA . SER A 1 228 ? 37.423 -2.163 9.608 1.00 85.00 228 SER A CA 1
ATOM 1837 C C . SER A 1 228 ? 38.851 -1.610 9.538 1.00 85.00 228 SER A C 1
ATOM 1839 O O . SER A 1 228 ? 39.773 -2.271 9.046 1.00 85.00 228 SER A O 1
ATOM 1841 N N . ARG A 1 229 ? 39.054 -0.385 10.038 1.00 88.31 229 ARG A N 1
ATOM 1842 C CA . ARG A 1 229 ? 40.377 0.256 10.130 1.00 88.31 229 ARG A CA 1
ATOM 1843 C C . ARG A 1 229 ? 41.408 -0.646 10.815 1.00 88.31 229 ARG A C 1
ATOM 1845 O O . ARG A 1 229 ? 42.504 -0.829 10.283 1.00 88.31 229 ARG A O 1
ATOM 1852 N N . TYR A 1 230 ? 41.037 -1.235 11.951 1.00 87.81 230 TYR A N 1
ATOM 1853 C CA . TYR A 1 230 ? 41.885 -2.142 12.723 1.00 87.81 230 TYR A CA 1
ATOM 1854 C C . TYR A 1 230 ? 42.354 -3.333 11.883 1.00 87.81 230 TYR A C 1
ATOM 1856 O O . TYR A 1 230 ? 43.555 -3.590 11.757 1.00 87.81 230 TYR A O 1
ATOM 1864 N N . ARG A 1 231 ? 41.412 -4.024 11.227 1.00 85.69 231 ARG A N 1
ATOM 1865 C CA . ARG A 1 231 ? 41.724 -5.210 10.429 1.00 85.69 231 ARG A CA 1
ATOM 1866 C C . ARG A 1 231 ? 42.600 -4.876 9.224 1.00 85.69 231 ARG A C 1
ATOM 1868 O O . ARG A 1 231 ? 43.559 -5.597 8.953 1.00 85.69 231 ARG A O 1
ATOM 1875 N N . ARG A 1 232 ? 42.320 -3.758 8.545 1.00 88.75 232 ARG A N 1
ATOM 1876 C CA . ARG A 1 232 ? 43.131 -3.265 7.421 1.00 88.75 232 ARG A CA 1
ATOM 1877 C C . ARG A 1 232 ? 44.581 -3.001 7.839 1.00 88.75 232 ARG A C 1
ATOM 1879 O O . ARG A 1 232 ? 45.499 -3.437 7.149 1.00 88.75 232 ARG A O 1
ATOM 1886 N N . ARG A 1 233 ? 44.805 -2.344 8.983 1.00 89.50 233 ARG A N 1
ATOM 1887 C CA . ARG A 1 233 ? 46.160 -2.080 9.504 1.00 89.50 233 ARG A CA 1
ATOM 1888 C C . ARG A 1 233 ? 46.897 -3.359 9.892 1.00 89.50 233 ARG A C 1
ATOM 1890 O O . ARG A 1 233 ? 48.065 -3.496 9.545 1.00 89.50 233 ARG A O 1
ATOM 1897 N N . ILE A 1 234 ? 46.219 -4.320 10.523 1.00 87.94 234 ILE A N 1
ATOM 1898 C CA . ILE A 1 234 ? 46.814 -5.629 10.838 1.00 87.94 234 ILE A CA 1
ATOM 1899 C C . ILE A 1 234 ? 47.261 -6.360 9.574 1.00 87.94 234 ILE A C 1
ATOM 1901 O O . ILE A 1 234 ? 48.395 -6.835 9.514 1.00 87.94 234 ILE A O 1
ATOM 1905 N N . ASP A 1 235 ? 46.390 -6.443 8.566 1.00 85.69 235 ASP A N 1
ATOM 1906 C CA . ASP A 1 235 ? 46.688 -7.170 7.331 1.00 85.69 235 ASP A CA 1
ATOM 1907 C C . ASP A 1 235 ? 47.871 -6.511 6.578 1.00 85.69 235 ASP A C 1
ATOM 1909 O O . ASP A 1 235 ? 48.741 -7.210 6.049 1.00 85.69 235 ASP A O 1
ATOM 1913 N N . LEU A 1 236 ? 47.967 -5.173 6.598 1.00 89.75 236 LEU A N 1
ATOM 1914 C CA . LEU A 1 236 ? 49.101 -4.434 6.026 1.00 89.75 236 LEU A CA 1
ATOM 1915 C C . LEU A 1 236 ? 50.397 -4.642 6.809 1.00 89.75 236 LEU A C 1
ATOM 1917 O O . LEU A 1 236 ? 51.427 -4.939 6.208 1.00 89.75 236 LEU A O 1
ATOM 1921 N N . LYS A 1 237 ? 50.349 -4.549 8.139 1.00 88.06 237 LYS A N 1
ATOM 1922 C CA . LYS A 1 237 ? 51.520 -4.712 9.005 1.00 88.06 237 LYS A CA 1
ATOM 1923 C C . LYS A 1 237 ? 52.088 -6.127 8.944 1.00 88.06 237 LYS A C 1
ATOM 1925 O O . LYS A 1 237 ? 53.301 -6.294 8.903 1.00 88.06 237 LYS A O 1
ATOM 1930 N N . ALA A 1 238 ? 51.229 -7.143 8.858 1.00 84.69 238 ALA A N 1
ATOM 1931 C CA . ALA A 1 238 ? 51.648 -8.542 8.783 1.00 84.69 238 ALA A CA 1
ATOM 1932 C C . ALA A 1 238 ? 52.473 -8.857 7.520 1.00 84.69 238 ALA A C 1
ATOM 1934 O O . ALA A 1 238 ? 53.429 -9.640 7.564 1.00 84.69 238 ALA A O 1
ATOM 1935 N N . LYS A 1 239 ? 52.118 -8.265 6.372 1.00 83.00 239 LYS A N 1
ATOM 1936 C CA . LYS A 1 239 ? 52.799 -8.553 5.101 1.00 83.00 239 LYS A CA 1
ATOM 1937 C C . LYS A 1 239 ? 53.809 -7.480 4.689 1.00 83.00 239 LYS A C 1
ATOM 1939 O O . LYS A 1 239 ? 54.901 -7.862 4.279 1.00 83.00 239 LYS A O 1
ATOM 1944 N N . TRP A 1 240 ? 53.480 -6.199 4.839 1.00 87.25 240 TRP A N 1
ATOM 1945 C CA . TRP A 1 240 ? 54.269 -5.054 4.361 1.00 87.25 240 TRP A CA 1
ATOM 1946 C C . TRP A 1 240 ? 54.877 -4.182 5.475 1.00 87.25 240 TRP A C 1
ATOM 1948 O O . TRP A 1 240 ? 55.513 -3.185 5.156 1.00 87.25 240 TRP A O 1
ATOM 1958 N N . TYR A 1 241 ? 54.709 -4.545 6.753 1.00 87.69 241 TYR A N 1
ATOM 1959 C CA . TYR A 1 241 ? 55.390 -3.924 7.903 1.00 87.69 241 TYR A CA 1
ATOM 1960 C C . TYR A 1 241 ? 55.167 -2.416 8.108 1.00 87.69 241 TYR A C 1
ATOM 1962 O O . TYR A 1 241 ? 55.975 -1.760 8.758 1.00 87.69 241 TYR A O 1
ATOM 1970 N N . PHE A 1 242 ? 54.057 -1.855 7.623 1.00 87.88 242 PHE A N 1
ATOM 1971 C CA . PHE A 1 242 ? 53.718 -0.452 7.876 1.00 87.88 242 PHE A CA 1
ATOM 1972 C C . PHE A 1 242 ? 52.297 -0.286 8.419 1.00 87.88 242 PHE A C 1
ATOM 1974 O O . PHE A 1 242 ? 51.396 -1.072 8.113 1.00 87.88 242 PHE A O 1
ATOM 1981 N N . ASP A 1 243 ? 52.102 0.773 9.203 1.00 84.56 243 ASP A N 1
ATOM 1982 C CA . ASP A 1 243 ? 50.794 1.229 9.660 1.00 84.56 243 ASP A CA 1
ATOM 1983 C C . ASP A 1 243 ? 50.242 2.253 8.657 1.00 84.56 243 ASP A C 1
ATOM 1985 O O . ASP A 1 243 ? 50.904 3.222 8.294 1.00 84.56 243 ASP A O 1
ATOM 1989 N N . CYS A 1 244 ? 49.036 2.021 8.136 1.00 89.50 244 CYS A N 1
ATOM 1990 C CA . CYS A 1 244 ? 48.477 2.885 7.098 1.00 89.50 244 CYS A CA 1
ATOM 1991 C C . CYS A 1 244 ? 47.900 4.188 7.673 1.00 89.50 244 CYS A C 1
ATOM 1993 O O . CYS A 1 244 ? 46.985 4.159 8.506 1.00 89.50 244 CYS A O 1
ATOM 1995 N N . GLU A 1 245 ? 48.374 5.311 7.129 1.00 88.12 245 GLU A N 1
ATOM 1996 C CA . GLU A 1 245 ? 47.960 6.687 7.453 1.00 88.12 245 GLU A CA 1
ATOM 1997 C C . GLU A 1 245 ? 47.246 7.389 6.279 1.00 88.12 245 GLU A C 1
ATOM 1999 O O . GLU A 1 245 ? 47.183 8.614 6.209 1.00 88.12 245 GLU A O 1
ATOM 2004 N N . CYS A 1 246 ? 46.713 6.624 5.317 1.00 88.75 246 CYS A N 1
ATOM 2005 C CA . CYS A 1 246 ? 45.981 7.206 4.187 1.00 88.75 246 CYS A CA 1
ATOM 2006 C C . CYS A 1 246 ? 44.730 7.977 4.648 1.00 88.75 246 CYS A C 1
ATOM 2008 O O . CYS A 1 246 ? 44.203 7.709 5.728 1.00 88.75 246 CYS A O 1
ATOM 2010 N N . GLU A 1 247 ? 44.205 8.857 3.786 1.00 87.00 247 GLU A N 1
ATOM 2011 C CA . GLU A 1 247 ? 43.030 9.711 4.048 1.00 87.00 247 GLU A CA 1
ATOM 2012 C C . GLU A 1 247 ? 41.895 8.967 4.767 1.00 87.00 247 GLU A C 1
ATOM 2014 O O . GLU A 1 247 ? 41.399 9.431 5.785 1.00 87.00 247 GLU A O 1
ATOM 2019 N N . ARG A 1 248 ? 41.551 7.758 4.304 1.00 89.25 248 ARG A N 1
ATOM 2020 C CA . ARG A 1 248 ? 40.486 6.950 4.910 1.00 89.25 248 ARG A CA 1
ATOM 2021 C C . ARG A 1 248 ? 40.839 6.386 6.288 1.00 89.25 248 ARG A C 1
ATOM 2023 O O . ARG A 1 248 ? 39.967 6.253 7.130 1.00 89.25 248 ARG A O 1
ATOM 2030 N N . CYS A 1 249 ? 42.086 5.982 6.522 1.00 87.62 249 CYS A N 1
ATOM 2031 C CA . CYS A 1 249 ? 42.489 5.472 7.839 1.00 87.62 249 CYS A CA 1
ATOM 2032 C C . CYS A 1 249 ? 42.559 6.582 8.897 1.00 87.62 249 CYS A C 1
ATOM 2034 O O . CYS A 1 249 ? 42.530 6.277 10.088 1.00 87.62 249 CYS A O 1
ATOM 2036 N N . SER A 1 250 ? 42.655 7.834 8.451 1.00 86.25 250 SER A N 1
ATOM 2037 C CA . SER A 1 250 ? 42.663 9.035 9.286 1.00 86.25 250 SER A CA 1
ATOM 2038 C C . SER A 1 250 ? 41.273 9.667 9.437 1.00 86.25 250 SER A C 1
ATOM 2040 O O . SER A 1 250 ? 41.122 10.608 10.212 1.00 86.25 250 SER A O 1
ATOM 2042 N N . ASP A 1 251 ? 40.265 9.158 8.722 1.00 85.62 251 ASP A N 1
ATOM 2043 C CA . ASP A 1 251 ? 38.891 9.656 8.755 1.00 85.62 251 ASP A CA 1
ATOM 2044 C C . ASP A 1 251 ? 38.129 9.086 9.973 1.00 85.62 251 ASP A C 1
ATOM 2046 O O . ASP A 1 251 ? 37.943 7.866 10.061 1.00 85.62 251 ASP A O 1
ATOM 2050 N N . PRO A 1 252 ? 37.680 9.927 10.924 1.00 80.94 252 PRO A N 1
ATOM 2051 C CA . PRO A 1 252 ? 36.907 9.470 12.076 1.00 80.94 252 PRO A CA 1
ATOM 2052 C C . PRO A 1 252 ? 35.533 8.895 11.695 1.00 80.94 252 PRO A C 1
ATOM 2054 O O . PRO A 1 252 ? 35.002 8.075 12.447 1.00 80.94 252 PRO A O 1
ATOM 2057 N N . ASP A 1 253 ? 34.970 9.245 10.532 1.00 81.44 253 ASP A N 1
ATOM 2058 C CA . ASP A 1 253 ? 33.700 8.675 10.064 1.00 81.44 253 ASP A CA 1
ATOM 2059 C C . ASP A 1 253 ? 33.825 7.191 9.673 1.00 81.44 253 ASP A C 1
ATOM 2061 O O . ASP A 1 253 ? 32.817 6.480 9.605 1.00 81.44 253 ASP A O 1
ATOM 2065 N N . ASP A 1 254 ? 35.044 6.670 9.487 1.00 83.75 254 ASP A N 1
ATOM 2066 C CA . ASP A 1 254 ? 35.270 5.243 9.223 1.00 83.75 254 ASP A CA 1
ATOM 2067 C C . ASP A 1 254 ? 34.863 4.363 10.427 1.00 83.75 254 ASP A C 1
ATOM 2069 O O . ASP A 1 254 ? 34.445 3.220 10.233 1.00 83.75 254 ASP A O 1
ATOM 2073 N N . ASN A 1 255 ? 34.829 4.917 11.653 1.00 85.75 255 ASN A N 1
ATOM 2074 C CA . ASN A 1 255 ? 34.357 4.230 12.871 1.00 85.75 255 ASN A CA 1
ATOM 2075 C C . ASN A 1 255 ? 32.854 3.866 12.826 1.00 85.75 255 ASN A C 1
ATOM 2077 O O . ASN A 1 255 ? 32.359 3.107 13.661 1.00 85.75 255 ASN A O 1
ATOM 2081 N N . ARG A 1 256 ? 32.099 4.352 11.830 1.00 83.69 256 ARG A N 1
ATOM 2082 C CA . ARG A 1 256 ? 30.725 3.887 11.557 1.00 83.69 256 ARG A CA 1
ATOM 2083 C C . ARG A 1 256 ? 30.681 2.409 11.171 1.00 83.69 256 ARG A C 1
ATOM 2085 O O . ARG A 1 256 ? 29.688 1.741 11.451 1.00 83.69 256 ARG A O 1
ATOM 2092 N N . LEU A 1 257 ? 31.760 1.894 10.576 1.00 83.31 257 LEU A N 1
ATOM 2093 C CA . LEU A 1 257 ? 31.906 0.482 10.215 1.00 83.31 257 LEU A CA 1
ATOM 2094 C C . LEU A 1 257 ? 32.012 -0.431 11.440 1.00 83.31 257 LEU A C 1
ATOM 2096 O O . LEU A 1 257 ? 31.827 -1.634 11.316 1.00 83.31 257 LEU A O 1
ATOM 2100 N N . THR A 1 258 ? 32.273 0.116 12.621 1.00 90.12 258 THR A N 1
ATOM 2101 C CA . THR A 1 258 ? 32.481 -0.636 13.865 1.00 90.12 258 THR A CA 1
ATOM 2102 C C . THR A 1 258 ? 31.476 -0.236 14.946 1.00 90.12 258 THR A C 1
ATOM 2104 O O . THR A 1 258 ? 31.684 -0.480 16.131 1.00 90.12 258 THR A O 1
ATOM 2107 N N . ALA A 1 259 ? 30.340 0.341 14.534 1.00 92.25 259 ALA A N 1
ATOM 2108 C CA . ALA A 1 259 ? 29.298 0.807 15.439 1.00 92.25 259 ALA A CA 1
ATOM 2109 C C . ALA A 1 259 ? 28.654 -0.329 16.257 1.00 92.25 259 ALA A C 1
ATOM 2111 O O . ALA A 1 259 ? 28.311 -1.396 15.732 1.00 92.25 259 ALA A O 1
ATOM 2112 N N . LEU A 1 260 ? 28.425 -0.070 17.542 1.00 93.94 260 LEU A N 1
ATOM 2113 C CA . LEU A 1 260 ? 27.689 -0.938 18.459 1.00 93.94 260 LEU A CA 1
ATOM 2114 C C . LEU A 1 260 ? 26.217 -0.532 18.541 1.00 93.94 260 LEU A C 1
ATOM 2116 O O . LEU A 1 260 ? 25.849 0.625 18.305 1.00 93.94 260 LEU A O 1
ATOM 2120 N N . LYS A 1 261 ? 25.368 -1.506 18.873 1.00 92.69 261 LYS A N 1
ATOM 2121 C CA . LYS A 1 261 ? 23.932 -1.302 19.045 1.00 92.69 261 LYS A CA 1
ATOM 2122 C C . LYS A 1 261 ? 23.659 -0.523 20.330 1.00 92.69 261 LYS A C 1
ATOM 2124 O O . LYS A 1 261 ? 24.243 -0.804 21.376 1.00 92.69 261 LYS A O 1
ATOM 2129 N N . CYS A 1 262 ? 22.733 0.431 20.268 1.00 92.25 262 CYS A N 1
ATOM 2130 C CA . CYS A 1 262 ? 22.264 1.125 21.461 1.00 92.25 262 CYS A CA 1
ATOM 2131 C C . CYS A 1 262 ? 21.597 0.136 22.445 1.00 92.25 262 CYS A C 1
ATOM 2133 O O . CYS A 1 262 ? 20.768 -0.670 22.015 1.00 92.25 262 CYS A O 1
ATOM 2135 N N . PRO A 1 263 ? 21.881 0.210 23.763 1.00 87.88 263 PRO A N 1
ATOM 2136 C CA . PRO A 1 263 ? 21.256 -0.677 24.749 1.00 87.88 263 PRO A CA 1
ATOM 2137 C C . PRO A 1 263 ? 19.778 -0.340 25.002 1.00 87.88 263 PRO A C 1
ATOM 2139 O O . PRO A 1 263 ? 19.053 -1.126 25.610 1.00 87.88 263 PRO A O 1
ATOM 2142 N N . LYS A 1 264 ? 19.310 0.832 24.550 1.00 88.88 264 LYS A N 1
ATOM 2143 C CA . LYS A 1 264 ? 17.920 1.262 24.697 1.00 88.88 264 LYS A CA 1
ATOM 2144 C C . LYS A 1 264 ? 17.049 0.623 23.619 1.00 88.88 264 LYS A C 1
ATOM 2146 O O . LYS A 1 264 ? 17.202 0.904 22.432 1.00 88.88 264 LYS A O 1
ATOM 2151 N N . GLU A 1 265 ? 16.089 -0.185 24.048 1.00 82.50 265 GLU A N 1
ATOM 2152 C CA . GLU A 1 265 ? 15.121 -0.831 23.163 1.00 82.50 265 GLU A CA 1
ATOM 2153 C C . GLU A 1 265 ? 14.358 0.207 22.311 1.00 82.50 265 GLU A C 1
ATOM 2155 O O . GLU A 1 265 ? 13.855 1.209 22.828 1.00 82.50 265 GLU A O 1
ATOM 2160 N N . GLY A 1 266 ? 14.314 -0.009 20.991 1.00 79.25 266 GLY A N 1
ATOM 2161 C CA . GLY A 1 266 ? 13.682 0.898 20.023 1.00 79.25 266 GLY A CA 1
ATOM 2162 C C . GLY A 1 266 ? 14.515 2.118 19.598 1.00 79.25 266 GLY A C 1
ATOM 2163 O O . GLY A 1 266 ? 13.999 2.958 18.866 1.00 79.25 266 GLY A O 1
ATOM 2164 N N . CYS A 1 267 ? 15.771 2.243 20.040 1.00 82.56 267 CYS A N 1
ATOM 2165 C CA . CYS A 1 267 ? 16.701 3.272 19.568 1.00 82.56 267 CYS A CA 1
ATOM 2166 C C . CYS A 1 267 ? 17.586 2.733 18.431 1.00 82.56 267 CYS A C 1
ATOM 2168 O O . CYS A 1 267 ? 18.277 1.733 18.618 1.00 82.56 267 CYS A O 1
ATOM 2170 N N . GLU A 1 268 ? 17.605 3.423 17.288 1.00 86.44 268 GLU A N 1
ATOM 2171 C CA . GLU A 1 268 ? 18.453 3.098 16.122 1.00 86.44 268 GLU A CA 1
ATOM 2172 C C . GLU A 1 268 ? 19.801 3.844 16.136 1.00 86.44 268 GLU A C 1
ATOM 2174 O O . GLU A 1 268 ? 20.573 3.784 15.184 1.00 86.44 268 GLU A O 1
ATOM 2179 N N . GLY A 1 269 ? 20.111 4.539 17.232 1.00 85.69 269 GLY A N 1
ATOM 2180 C CA . GLY A 1 269 ? 21.355 5.286 17.364 1.00 85.69 269 GLY A CA 1
ATOM 2181 C C . GLY A 1 269 ? 22.605 4.403 17.333 1.00 85.69 269 GLY A C 1
ATOM 2182 O O . GLY A 1 269 ? 22.684 3.366 17.997 1.00 85.69 269 GLY A O 1
ATOM 2183 N N . MET A 1 270 ? 23.610 4.868 16.589 1.00 91.00 270 MET A N 1
ATOM 2184 C CA . MET A 1 270 ? 24.916 4.220 16.444 1.00 91.00 270 MET A CA 1
ATOM 2185 C C . MET A 1 270 ? 25.882 4.674 17.535 1.00 91.00 270 MET A C 1
ATOM 2187 O O . MET A 1 270 ? 26.165 5.866 17.663 1.00 91.00 270 MET A O 1
ATOM 2191 N N . ILE A 1 271 ? 26.438 3.722 18.283 1.00 92.56 271 ILE A N 1
ATOM 2192 C CA . ILE A 1 271 ? 27.513 3.983 19.243 1.00 92.56 271 ILE A CA 1
ATOM 2193 C C . ILE A 1 271 ? 28.842 3.711 18.540 1.00 92.56 271 ILE A C 1
ATOM 2195 O O . ILE A 1 271 ? 29.168 2.561 18.254 1.00 92.56 271 ILE A O 1
ATOM 2199 N N . LEU A 1 272 ? 29.572 4.773 18.198 1.00 92.25 272 LEU A N 1
ATOM 2200 C CA . LEU A 1 272 ? 30.830 4.678 17.455 1.00 92.25 272 LEU A CA 1
ATOM 2201 C C . LEU A 1 272 ? 31.975 4.270 18.388 1.00 92.25 272 LEU A C 1
ATOM 2203 O O . LEU A 1 272 ? 32.138 4.846 19.459 1.00 92.25 272 LEU A O 1
ATOM 2207 N N . THR A 1 273 ? 32.762 3.291 17.960 1.00 90.88 273 THR A N 1
ATOM 2208 C CA . THR A 1 273 ? 33.977 2.799 18.628 1.00 90.88 273 THR A CA 1
ATOM 2209 C C . THR A 1 273 ? 34.874 2.156 17.571 1.00 90.88 273 THR A C 1
ATOM 2211 O O . THR A 1 273 ? 34.386 1.864 16.479 1.00 90.88 273 THR A O 1
ATOM 2214 N N . ALA A 1 274 ? 36.143 1.894 17.866 1.00 87.00 274 ALA A N 1
ATOM 2215 C CA . ALA A 1 274 ? 37.006 1.018 17.071 1.00 87.00 274 ALA A CA 1
ATOM 2216 C C . ALA A 1 274 ? 37.498 -0.179 17.895 1.00 87.00 274 ALA A C 1
ATOM 2218 O O . ALA A 1 274 ? 37.490 -0.143 19.124 1.00 87.00 274 ALA A O 1
ATOM 2219 N N . GLU A 1 275 ? 37.943 -1.253 17.237 1.00 90.12 275 GLU A N 1
ATOM 2220 C CA . GLU A 1 275 ? 38.396 -2.462 17.941 1.00 90.12 275 GLU A CA 1
ATOM 2221 C C . GLU A 1 275 ? 39.669 -2.251 18.785 1.00 90.12 275 GLU A C 1
ATOM 2223 O O . GLU A 1 275 ? 39.926 -3.024 19.711 1.00 90.12 275 GLU A O 1
ATOM 2228 N N . ASP A 1 276 ? 40.477 -1.240 18.457 1.00 86.50 276 ASP A N 1
ATOM 2229 C CA . ASP A 1 276 ? 41.735 -0.882 19.121 1.00 86.50 276 ASP A CA 1
ATOM 2230 C C . ASP A 1 276 ? 41.646 0.338 20.050 1.00 86.50 276 ASP A C 1
ATOM 2232 O O . ASP A 1 276 ? 42.652 0.714 20.649 1.00 86.50 276 ASP A O 1
ATOM 2236 N N . GLU A 1 277 ? 40.468 0.949 20.189 1.00 88.75 277 GLU A N 1
ATOM 2237 C CA . GLU A 1 277 ? 40.249 2.056 21.124 1.00 88.75 277 GLU A CA 1
ATOM 2238 C C . GLU A 1 277 ? 40.091 1.537 22.563 1.00 88.75 277 GLU A C 1
ATOM 2240 O O . GLU A 1 277 ? 39.492 0.483 22.789 1.00 88.75 277 GLU A O 1
ATOM 2245 N N . GLU A 1 278 ? 40.610 2.287 23.544 1.00 91.19 278 GLU A N 1
ATOM 2246 C CA . GLU A 1 278 ? 40.403 1.979 24.966 1.00 91.19 278 GLU A CA 1
ATOM 2247 C C . GLU A 1 278 ? 38.894 1.947 25.271 1.00 91.19 278 GLU A C 1
ATOM 2249 O O . GLU A 1 278 ? 38.190 2.917 24.960 1.00 91.19 278 GLU A O 1
ATOM 2254 N N . PRO A 1 279 ? 38.368 0.848 25.840 1.00 91.94 279 PRO A N 1
ATOM 2255 C CA . PRO A 1 279 ? 36.957 0.760 26.169 1.00 91.94 279 PRO A CA 1
ATOM 2256 C C . PRO A 1 279 ? 36.626 1.793 27.247 1.00 91.94 279 PRO A C 1
ATOM 2258 O O . PRO A 1 279 ? 37.350 1.958 28.226 1.00 91.94 279 PRO A O 1
ATOM 2261 N N . MET A 1 280 ? 35.503 2.478 27.073 1.00 94.06 280 MET A N 1
ATOM 2262 C CA . MET A 1 280 ? 34.971 3.442 28.031 1.00 94.06 280 MET A CA 1
ATOM 2263 C C . MET A 1 280 ? 33.450 3.497 27.912 1.00 94.06 280 MET A C 1
ATOM 2265 O O . MET A 1 280 ? 32.879 2.936 26.978 1.00 94.06 280 MET A O 1
ATOM 2269 N N . ASP A 1 281 ? 32.791 4.192 28.833 1.00 93.62 281 ASP A N 1
ATOM 2270 C CA . ASP A 1 281 ? 31.361 4.468 28.731 1.00 93.62 281 ASP A CA 1
ATOM 2271 C C . ASP A 1 281 ? 31.080 5.405 27.548 1.00 93.62 281 ASP A C 1
ATOM 2273 O O . ASP A 1 281 ? 31.622 6.513 27.474 1.00 93.62 281 ASP A O 1
ATOM 2277 N N . ILE A 1 282 ? 30.206 4.987 26.627 1.00 93.25 282 ILE A N 1
ATOM 2278 C CA . ILE A 1 282 ? 29.857 5.787 25.444 1.00 93.25 282 ILE A CA 1
ATOM 2279 C C . ILE A 1 282 ? 28.360 6.085 25.448 1.00 93.25 282 ILE A C 1
ATOM 2281 O O . ILE A 1 282 ? 27.517 5.186 25.442 1.00 93.25 282 ILE A O 1
ATOM 2285 N N . ALA A 1 283 ? 28.016 7.373 25.431 1.00 93.25 283 ALA A N 1
ATOM 2286 C CA . ALA A 1 283 ? 26.636 7.816 25.311 1.00 93.25 283 ALA A CA 1
ATOM 2287 C C . ALA A 1 283 ? 26.167 7.739 23.854 1.00 93.25 283 ALA A C 1
ATOM 2289 O O . ALA A 1 283 ? 26.797 8.278 22.944 1.00 93.25 283 ALA A O 1
ATOM 2290 N N . CYS A 1 284 ? 25.014 7.114 23.637 1.00 92.00 284 CYS A N 1
ATOM 2291 C CA . CYS A 1 284 ? 24.356 7.096 22.341 1.00 92.00 284 CYS A CA 1
ATOM 2292 C C . CYS A 1 284 ? 24.048 8.533 21.873 1.00 92.00 284 CYS A C 1
ATOM 2294 O O . CYS A 1 284 ? 23.352 9.254 22.594 1.00 92.00 284 CYS A O 1
ATOM 2296 N N . PRO A 1 285 ? 24.457 8.946 20.658 1.00 87.31 285 PRO A N 1
ATOM 2297 C CA . PRO A 1 285 ? 24.256 10.316 20.177 1.00 87.31 285 PRO A CA 1
ATOM 2298 C C . PRO A 1 285 ? 22.775 10.684 20.003 1.00 87.31 285 PRO A C 1
ATOM 2300 O O . PRO A 1 285 ? 22.421 11.855 20.090 1.00 87.31 285 PRO A O 1
ATOM 2303 N N . GLU A 1 286 ? 21.897 9.697 19.790 1.00 91.06 286 GLU A N 1
ATOM 2304 C CA . GLU A 1 286 ? 20.464 9.939 19.574 1.00 91.06 286 GLU A CA 1
ATOM 2305 C C . GLU A 1 286 ? 19.619 9.974 20.852 1.00 91.06 286 GLU A C 1
ATOM 2307 O O . GLU A 1 286 ? 18.714 10.798 20.974 1.00 91.06 286 GLU A O 1
ATOM 2312 N N . CYS A 1 287 ? 19.869 9.067 21.801 1.00 92.06 287 CYS A N 1
ATOM 2313 C CA . CYS A 1 287 ? 19.011 8.913 22.980 1.00 92.06 287 CYS A CA 1
ATOM 2314 C C . CYS A 1 287 ? 19.725 9.127 24.317 1.00 92.06 287 CYS A C 1
ATOM 2316 O O . CYS A 1 287 ? 19.085 8.996 25.363 1.00 92.06 287 CYS A O 1
ATOM 2318 N N . SER A 1 288 ? 21.031 9.404 24.279 1.00 91.81 288 SER A N 1
ATOM 2319 C CA . SER A 1 288 ? 21.904 9.605 25.440 1.00 91.81 288 SER A CA 1
ATOM 2320 C C . SER A 1 288 ? 21.985 8.420 26.410 1.00 91.81 288 SER A C 1
ATOM 2322 O O . SER A 1 288 ? 22.563 8.561 27.483 1.00 91.81 288 SER A O 1
ATOM 2324 N N . ALA A 1 289 ? 21.438 7.250 26.052 1.00 92.50 289 ALA A N 1
ATOM 2325 C CA . ALA A 1 289 ? 21.651 6.026 26.814 1.00 92.50 289 ALA A CA 1
ATOM 2326 C C . ALA A 1 289 ? 23.135 5.662 26.769 1.00 92.50 289 ALA A C 1
ATOM 2328 O O . ALA A 1 289 ? 23.736 5.645 25.693 1.00 92.50 289 ALA A O 1
ATOM 2329 N N . VAL A 1 290 ? 23.708 5.395 27.936 1.00 92.81 290 VAL A N 1
ATOM 2330 C CA . VAL A 1 290 ? 25.114 5.025 28.072 1.00 92.81 290 VAL A CA 1
ATOM 2331 C C . VAL A 1 290 ? 25.238 3.522 27.865 1.00 92.81 290 VAL A C 1
ATOM 2333 O O . VAL A 1 290 ? 24.490 2.751 28.464 1.00 92.81 290 VAL A O 1
ATOM 2336 N N . LEU A 1 291 ? 26.142 3.121 26.974 1.00 93.50 291 LEU A N 1
ATOM 2337 C CA . LEU A 1 291 ? 26.608 1.746 26.880 1.00 93.50 291 LEU A CA 1
ATOM 2338 C C . LEU A 1 291 ? 27.855 1.623 27.751 1.00 93.50 291 LEU A C 1
ATOM 2340 O O . LEU A 1 291 ? 28.843 2.314 27.500 1.00 93.50 291 LEU A O 1
ATOM 2344 N N . ASP A 1 292 ? 27.768 0.773 28.771 1.00 93.06 292 ASP A N 1
ATOM 2345 C CA . ASP A 1 292 ? 28.826 0.603 29.765 1.00 93.06 292 ASP A CA 1
ATOM 2346 C C . ASP A 1 292 ? 30.126 0.091 29.125 1.00 93.06 292 ASP A C 1
ATOM 2348 O O . ASP A 1 292 ? 30.089 -0.738 28.207 1.00 93.06 292 ASP A O 1
ATOM 2352 N N . GLU A 1 293 ? 31.272 0.484 29.683 1.00 94.56 293 GLU A N 1
ATOM 2353 C CA . GLU A 1 293 ? 32.617 0.046 29.283 1.00 94.56 293 GLU A CA 1
ATOM 2354 C C . GLU A 1 293 ? 32.695 -1.472 29.047 1.00 94.56 293 GLU A C 1
ATOM 2356 O O . GLU A 1 293 ? 33.243 -1.938 28.046 1.00 94.56 293 GLU A O 1
ATOM 2361 N N . SER A 1 294 ? 32.094 -2.269 29.939 1.00 91.88 294 SER A N 1
ATOM 2362 C CA . SER A 1 294 ? 32.093 -3.735 29.832 1.00 91.88 294 SER A CA 1
ATOM 2363 C C . SER A 1 294 ? 31.415 -4.250 28.556 1.00 91.88 294 SER A C 1
ATOM 2365 O O . SER A 1 294 ? 31.873 -5.229 27.966 1.00 91.88 294 SER A O 1
ATOM 2367 N N . LYS A 1 295 ? 30.354 -3.574 28.102 1.00 91.19 295 LYS A N 1
ATOM 2368 C CA . LYS A 1 295 ? 29.603 -3.906 26.887 1.00 91.19 295 LYS A CA 1
ATOM 2369 C C . LYS A 1 295 ? 30.275 -3.372 25.632 1.00 91.19 295 LYS A C 1
ATOM 2371 O O . LYS A 1 295 ? 30.248 -4.047 24.604 1.00 91.19 295 LYS A O 1
ATOM 2376 N N . VAL A 1 296 ? 30.931 -2.216 25.726 1.00 93.56 296 VAL A N 1
ATOM 2377 C CA . VAL A 1 296 ? 31.812 -1.716 24.662 1.00 93.56 296 VAL A CA 1
ATOM 2378 C C . VAL A 1 296 ? 32.948 -2.710 24.422 1.00 93.56 296 VAL A C 1
ATOM 2380 O O . VAL A 1 296 ? 33.140 -3.163 23.294 1.00 93.56 296 VAL A O 1
ATOM 2383 N N . LYS A 1 297 ? 33.608 -3.159 25.495 1.00 94.12 297 LYS A N 1
ATOM 2384 C CA . LYS A 1 297 ? 34.657 -4.181 25.446 1.00 94.12 297 LYS A CA 1
ATOM 2385 C C . LYS A 1 297 ? 34.158 -5.513 24.883 1.00 94.12 297 LYS A C 1
ATOM 2387 O O . LYS A 1 297 ? 34.841 -6.122 24.066 1.00 94.12 297 LYS A O 1
ATOM 2392 N N . GLU A 1 298 ? 32.965 -5.962 25.279 1.00 91.75 298 GLU A N 1
ATOM 2393 C CA . GLU A 1 298 ? 32.332 -7.168 24.722 1.00 91.75 298 GLU A CA 1
ATOM 2394 C C . GLU A 1 298 ? 32.151 -7.058 23.199 1.00 91.75 298 GLU A C 1
ATOM 2396 O O . GLU A 1 298 ? 32.516 -7.980 22.468 1.00 91.75 298 GLU A O 1
ATOM 2401 N N . GLY A 1 299 ? 31.652 -5.919 22.709 1.00 90.50 299 GLY A N 1
ATOM 2402 C CA . GLY A 1 299 ? 31.497 -5.653 21.279 1.00 90.50 299 GLY A CA 1
ATOM 2403 C C . GLY A 1 299 ? 32.829 -5.601 20.523 1.00 90.50 299 GLY A C 1
ATOM 2404 O O . GLY A 1 299 ? 32.954 -6.208 19.459 1.00 90.50 299 GLY A O 1
ATOM 2405 N N . GLN A 1 300 ? 33.842 -4.936 21.087 1.00 93.88 300 GLN A N 1
ATOM 2406 C CA . GLN A 1 300 ? 35.191 -4.865 20.512 1.00 93.88 300 GLN A CA 1
ATOM 2407 C C . GLN A 1 300 ? 35.851 -6.251 20.414 1.00 93.88 300 GLN A C 1
ATOM 2409 O O . GLN A 1 300 ? 36.389 -6.610 19.366 1.00 93.88 300 GLN A O 1
ATOM 2414 N N . GLU A 1 301 ? 35.777 -7.064 21.470 1.00 91.75 301 GLU A N 1
ATOM 2415 C CA . GLU A 1 301 ? 36.335 -8.423 21.479 1.00 91.75 301 GLU A CA 1
ATOM 2416 C C . GLU A 1 301 ? 35.551 -9.384 20.573 1.00 91.75 301 GLU A C 1
ATOM 2418 O O . GLU A 1 301 ? 36.143 -10.250 19.922 1.00 91.75 301 GLU A O 1
ATOM 2423 N N . LEU A 1 302 ? 34.229 -9.210 20.457 1.00 89.25 302 LEU A N 1
ATOM 2424 C CA . LEU A 1 302 ? 33.419 -9.954 19.494 1.00 89.25 302 LEU A CA 1
ATOM 2425 C C . LEU A 1 302 ? 33.893 -9.690 18.061 1.00 89.25 302 LEU A C 1
ATOM 2427 O O . LEU A 1 302 ? 34.142 -10.648 17.331 1.00 89.25 302 LEU A O 1
ATOM 2431 N N . MET A 1 303 ? 34.083 -8.421 17.683 1.00 88.81 303 MET A N 1
ATOM 2432 C CA . MET A 1 303 ? 34.582 -8.046 16.354 1.00 88.81 303 MET A CA 1
ATOM 2433 C C . MET A 1 303 ? 35.965 -8.645 16.059 1.00 88.81 303 MET A C 1
ATOM 2435 O O . MET A 1 303 ? 36.181 -9.163 14.967 1.00 88.81 303 MET A O 1
ATOM 2439 N N . LYS A 1 304 ? 36.881 -8.677 17.040 1.00 87.69 304 LYS A N 1
ATOM 2440 C CA . LYS A 1 304 ? 38.204 -9.320 16.887 1.00 87.69 304 LYS A CA 1
ATOM 2441 C C . LYS A 1 304 ? 38.129 -10.837 16.683 1.00 87.69 304 LYS A C 1
ATOM 2443 O O . LYS A 1 304 ? 39.018 -11.411 16.052 1.00 87.69 304 LYS A O 1
ATOM 2448 N N . ARG A 1 305 ? 37.104 -11.491 17.239 1.00 84.38 305 ARG A N 1
ATOM 2449 C CA . ARG A 1 305 ? 36.909 -12.950 17.188 1.00 84.38 305 ARG A CA 1
ATOM 2450 C C . ARG A 1 305 ? 36.181 -13.420 15.927 1.00 84.38 305 ARG A C 1
ATOM 2452 O O . ARG A 1 305 ? 36.355 -14.576 15.541 1.00 84.38 305 ARG A O 1
ATOM 2459 N N . LEU A 1 306 ? 35.361 -12.569 15.308 1.00 78.75 306 LEU A N 1
ATOM 2460 C CA . LEU A 1 306 ? 34.620 -12.927 14.099 1.00 78.75 306 LEU A CA 1
ATOM 2461 C C . LEU A 1 306 ? 35.585 -13.229 12.937 1.00 78.75 306 LEU A C 1
ATOM 2463 O O . LEU A 1 306 ? 36.557 -12.496 12.728 1.00 78.75 306 LEU A O 1
ATOM 2467 N N . PRO A 1 307 ? 35.358 -14.318 12.177 1.00 66.75 307 PRO A N 1
ATOM 2468 C CA . PRO A 1 307 ? 36.247 -14.674 11.084 1.00 66.75 307 PRO A CA 1
ATOM 2469 C C . PRO A 1 307 ? 36.167 -13.616 9.967 1.00 66.75 307 PRO A C 1
ATOM 2471 O O . PRO A 1 307 ? 35.071 -13.218 9.578 1.00 66.75 307 PRO A O 1
ATOM 2474 N N . PRO A 1 308 ? 37.307 -13.193 9.388 1.00 56.00 308 PRO A N 1
ATOM 2475 C CA . PRO A 1 308 ? 37.335 -12.183 8.324 1.00 56.00 308 PRO A CA 1
ATOM 2476 C C . PRO A 1 308 ? 36.791 -12.699 6.979 1.00 56.00 308 PRO A C 1
ATOM 2478 O O . PRO A 1 308 ? 36.596 -11.922 6.049 1.00 56.00 308 PRO A O 1
ATOM 2481 N N . SER A 1 309 ? 36.612 -14.014 6.856 1.00 56.22 309 SER A N 1
ATOM 2482 C CA . SER A 1 309 ? 35.972 -14.706 5.738 1.00 56.22 309 SER A CA 1
ATOM 2483 C C . SER A 1 309 ? 35.602 -16.116 6.192 1.00 56.22 309 SER A C 1
ATOM 2485 O O . SER A 1 309 ? 36.396 -16.759 6.884 1.00 56.22 309 SER A O 1
ATOM 2487 N N . PHE A 1 310 ? 34.445 -16.622 5.776 1.00 55.88 310 PHE A N 1
ATOM 2488 C CA . PHE A 1 310 ? 34.061 -18.008 6.042 1.00 55.88 310 PHE A CA 1
ATOM 2489 C C . PHE A 1 310 ? 34.729 -18.957 5.042 1.00 55.88 310 PHE A C 1
ATOM 2491 O O . PHE A 1 310 ? 34.782 -18.667 3.845 1.00 55.88 310 PHE A O 1
ATOM 2498 N N . ASP A 1 311 ? 35.226 -20.100 5.524 1.00 53.00 311 ASP A N 1
ATOM 2499 C CA . ASP A 1 311 ? 35.664 -21.190 4.644 1.00 53.00 311 ASP A CA 1
ATOM 2500 C C . ASP A 1 311 ? 34.472 -21.615 3.761 1.00 53.00 311 ASP A C 1
ATOM 2502 O O . ASP A 1 311 ? 33.383 -21.836 4.295 1.00 53.00 311 ASP A O 1
ATOM 2506 N N . PRO A 1 312 ? 34.628 -21.773 2.434 1.00 47.72 312 PRO A N 1
ATOM 2507 C CA . PRO A 1 312 ? 33.572 -22.302 1.566 1.00 47.72 312 PRO A CA 1
ATOM 2508 C C . PRO A 1 312 ? 33.021 -23.680 1.979 1.00 47.72 312 PRO A C 1
ATOM 2510 O O . PRO A 1 312 ? 31.979 -24.097 1.477 1.00 47.72 312 PRO A O 1
ATOM 2513 N N . LYS A 1 313 ? 33.723 -24.415 2.851 1.00 51.12 313 LYS A N 1
ATOM 2514 C CA . LYS A 1 313 ? 33.297 -25.691 3.449 1.00 51.12 313 LYS A CA 1
ATOM 2515 C C . LYS A 1 313 ? 32.606 -25.535 4.811 1.00 51.12 313 LYS A C 1
ATOM 2517 O O . LYS A 1 313 ? 32.244 -26.546 5.408 1.00 51.12 313 LYS A O 1
ATOM 2522 N N . CYS A 1 314 ? 32.468 -24.312 5.321 1.00 54.78 314 CYS A N 1
ATOM 2523 C CA . CYS A 1 314 ? 31.830 -24.025 6.602 1.00 54.78 314 CYS A CA 1
ATOM 2524 C C . CYS A 1 314 ? 30.337 -24.416 6.558 1.00 54.78 314 CYS A C 1
ATOM 2526 O O . CYS A 1 314 ? 29.652 -24.028 5.608 1.00 54.78 314 CYS A O 1
ATOM 2528 N N . PRO A 1 315 ? 29.819 -25.171 7.545 1.00 61.41 315 PRO A N 1
ATOM 2529 C CA . PRO A 1 315 ? 28.394 -25.483 7.639 1.00 61.41 315 PRO A CA 1
ATOM 2530 C C . PRO A 1 315 ? 27.541 -24.215 7.776 1.00 61.41 315 PRO A C 1
ATOM 2532 O O . PRO A 1 315 ? 27.947 -23.251 8.430 1.00 61.41 315 PRO A O 1
ATOM 2535 N N . ALA A 1 316 ? 26.348 -24.217 7.178 1.00 49.00 316 ALA A N 1
ATOM 2536 C CA . ALA A 1 316 ? 25.446 -23.063 7.198 1.00 49.00 316 ALA A CA 1
ATOM 2537 C C . ALA A 1 316 ? 25.010 -22.699 8.628 1.00 49.00 316 ALA A C 1
ATOM 2539 O O . ALA A 1 316 ? 24.861 -21.524 8.954 1.00 49.00 316 ALA A O 1
ATOM 2540 N N . GLU A 1 317 ? 24.883 -23.701 9.496 1.00 61.31 317 GLU A N 1
ATOM 2541 C CA . GLU A 1 317 ? 24.532 -23.550 10.907 1.00 61.31 317 GLU A CA 1
ATOM 2542 C C . GLU A 1 317 ? 25.591 -22.737 11.657 1.00 61.31 317 GLU A C 1
ATOM 2544 O O . GLU A 1 317 ? 25.265 -21.837 12.424 1.00 61.31 317 GLU A O 1
ATOM 2549 N N . THR A 1 318 ? 26.870 -22.982 11.368 1.00 64.62 318 THR A N 1
ATOM 2550 C CA . THR A 1 318 ? 27.982 -22.242 11.973 1.00 64.62 318 THR A CA 1
ATOM 2551 C C . THR A 1 318 ? 27.986 -20.778 11.531 1.00 64.62 318 THR A C 1
ATOM 2553 O O . THR A 1 318 ? 28.268 -19.893 12.333 1.00 64.62 318 THR A O 1
ATOM 2556 N N . VAL A 1 319 ? 27.643 -20.493 10.270 1.00 61.81 319 VAL A N 1
ATOM 2557 C CA . VAL A 1 319 ? 27.512 -19.109 9.779 1.00 61.81 319 VAL A CA 1
ATOM 2558 C C . VAL A 1 319 ? 26.351 -18.395 10.482 1.00 61.81 319 VAL A C 1
ATOM 2560 O O . VAL A 1 319 ? 26.510 -17.249 10.907 1.00 61.81 319 VAL A O 1
ATOM 2563 N N . GLN A 1 320 ? 25.220 -19.084 10.671 1.00 60.31 320 GLN A N 1
ATOM 2564 C CA . GLN A 1 320 ? 24.059 -18.554 11.388 1.00 60.31 320 GLN A CA 1
ATOM 2565 C C . GLN A 1 320 ? 24.377 -18.252 12.862 1.00 60.31 320 GLN A C 1
ATOM 2567 O O . GLN A 1 320 ? 24.036 -17.178 13.348 1.00 60.31 320 GLN A O 1
ATOM 2572 N N . GLU A 1 321 ? 25.109 -19.130 13.555 1.00 72.06 321 GLU A N 1
ATOM 2573 C CA . GLU A 1 321 ? 25.525 -18.914 14.951 1.00 72.06 321 GLU A CA 1
ATOM 2574 C C . GLU A 1 321 ? 26.377 -17.648 15.135 1.00 72.06 321 GLU A C 1
ATOM 2576 O O . GLU A 1 321 ? 26.236 -16.934 16.134 1.00 72.06 321 GLU A O 1
ATOM 2581 N N . PHE A 1 322 ? 27.272 -17.354 14.186 1.00 71.50 322 PHE A N 1
ATOM 2582 C CA . PHE A 1 322 ? 28.068 -16.124 14.210 1.00 71.50 322 PHE A CA 1
ATOM 2583 C C . PHE A 1 322 ? 27.220 -14.881 13.920 1.00 71.50 322 PHE A C 1
ATOM 2585 O O . PHE A 1 322 ? 27.425 -13.848 14.562 1.00 71.50 322 PHE A O 1
ATOM 2592 N N . LEU A 1 323 ? 26.257 -14.979 12.999 1.00 69.44 323 LEU A N 1
ATOM 2593 C CA . LEU A 1 323 ? 25.332 -13.891 12.681 1.00 69.44 323 LEU A CA 1
ATOM 2594 C C . LEU A 1 323 ? 24.426 -13.553 13.874 1.00 69.44 323 LEU A C 1
ATOM 2596 O O . LEU A 1 323 ? 24.254 -12.376 14.195 1.00 69.44 323 LEU A O 1
ATOM 2600 N N . ASP A 1 324 ? 23.903 -14.559 14.571 1.00 74.94 324 ASP A N 1
ATOM 2601 C CA . ASP A 1 324 ? 23.045 -14.368 15.743 1.00 74.94 324 ASP A CA 1
ATOM 2602 C C . ASP A 1 324 ? 23.811 -13.682 16.888 1.00 74.94 324 ASP A C 1
ATOM 2604 O O . ASP A 1 324 ? 23.323 -12.713 17.478 1.00 74.94 324 ASP A O 1
ATOM 2608 N N . GLN A 1 325 ? 25.052 -14.119 17.151 1.00 80.19 325 GLN A N 1
ATOM 2609 C CA . GLN A 1 325 ? 25.942 -13.485 18.134 1.00 80.19 325 GLN A CA 1
ATOM 2610 C C . GLN A 1 325 ? 26.245 -12.026 17.779 1.00 80.19 325 GLN A C 1
ATOM 2612 O O . GLN A 1 325 ? 26.197 -11.152 18.645 1.00 80.19 325 GLN A O 1
ATOM 2617 N N . ALA A 1 326 ? 26.538 -11.748 16.507 1.00 80.94 326 ALA A N 1
ATOM 2618 C CA . ALA A 1 326 ? 26.807 -10.397 16.035 1.00 80.94 326 ALA A CA 1
ATOM 2619 C C . ALA A 1 326 ? 25.564 -9.496 16.147 1.00 80.94 326 ALA A C 1
ATOM 2621 O O . ALA A 1 326 ? 25.676 -8.364 16.614 1.00 80.94 326 ALA A O 1
ATOM 2622 N N . THR A 1 327 ? 24.371 -9.997 15.796 1.00 82.44 327 THR A N 1
ATOM 2623 C CA . THR A 1 327 ? 23.122 -9.202 15.711 1.00 82.44 327 THR A CA 1
ATOM 2624 C C . THR A 1 327 ? 22.611 -8.781 17.091 1.00 82.44 327 THR A C 1
ATOM 2626 O O . THR A 1 327 ? 21.881 -7.794 17.238 1.00 82.44 327 THR A O 1
ATOM 2629 N N . ALA A 1 328 ? 23.027 -9.510 18.127 1.00 85.25 328 ALA A N 1
ATOM 2630 C CA . ALA A 1 328 ? 22.732 -9.180 19.511 1.00 85.25 328 ALA A CA 1
ATOM 2631 C C . ALA A 1 328 ? 23.454 -7.908 19.994 1.00 85.25 328 ALA A C 1
ATOM 2633 O O . ALA A 1 328 ? 22.875 -7.154 20.777 1.00 85.25 328 ALA A O 1
ATOM 2634 N N . VAL A 1 329 ? 24.686 -7.660 19.530 1.00 88.44 329 VAL A N 1
ATOM 2635 C CA . VAL A 1 329 ? 25.594 -6.647 20.111 1.00 88.44 329 VAL A CA 1
ATOM 2636 C C . VAL A 1 329 ? 25.936 -5.520 19.134 1.00 88.44 329 VAL A C 1
ATOM 2638 O O . VAL A 1 329 ? 26.025 -4.354 19.524 1.00 88.44 329 VAL A O 1
ATOM 2641 N N . LEU A 1 330 ? 26.133 -5.839 17.857 1.00 90.06 330 LEU A N 1
ATOM 2642 C CA . LEU A 1 330 ? 26.592 -4.884 16.853 1.00 90.06 330 LEU A CA 1
ATOM 2643 C C . LEU A 1 330 ? 25.402 -4.141 16.222 1.00 90.06 330 LEU A C 1
ATOM 2645 O O . LEU A 1 330 ? 24.285 -4.657 16.143 1.00 90.06 330 LEU A O 1
ATOM 2649 N N . HIS A 1 331 ? 25.625 -2.905 15.777 1.00 90.00 331 HIS A N 1
ATOM 2650 C CA . HIS A 1 331 ? 24.606 -2.143 15.052 1.00 90.00 331 HIS A CA 1
ATOM 2651 C C . HIS A 1 331 ? 24.393 -2.738 13.644 1.00 90.00 331 HIS A C 1
ATOM 2653 O O . HIS A 1 331 ? 25.379 -3.159 13.043 1.00 90.00 331 HIS A O 1
ATOM 2659 N N . PRO A 1 332 ? 23.184 -2.722 13.047 1.00 80.81 332 PRO A N 1
ATOM 2660 C CA . PRO A 1 332 ? 22.961 -3.251 11.692 1.00 80.81 332 PRO A CA 1
ATOM 2661 C C . PRO A 1 332 ? 23.899 -2.694 10.604 1.00 80.81 332 PRO A C 1
ATOM 2663 O O . PRO A 1 332 ? 24.205 -3.394 9.647 1.00 80.81 332 PRO A O 1
ATOM 2666 N N . SER A 1 333 ? 24.388 -1.459 10.766 1.00 77.88 333 SER A N 1
ATOM 2667 C CA . SER A 1 333 ? 25.370 -0.812 9.869 1.00 77.88 333 SER A CA 1
ATOM 2668 C C . SER A 1 333 ? 26.833 -1.217 10.104 1.00 77.88 333 SER A C 1
ATOM 2670 O O . SER A 1 333 ? 27.715 -0.753 9.384 1.00 77.88 333 SER A O 1
ATOM 2672 N N . ASN A 1 334 ? 27.119 -2.026 11.124 1.00 86.31 334 ASN A N 1
ATOM 2673 C CA . ASN A 1 334 ? 28.461 -2.519 11.416 1.00 86.31 334 ASN A CA 1
ATOM 2674 C C . ASN A 1 334 ? 28.933 -3.441 10.281 1.00 86.31 334 ASN A C 1
ATOM 2676 O O . ASN A 1 334 ? 28.151 -4.239 9.772 1.00 86.31 334 ASN A O 1
ATOM 2680 N N . VAL A 1 335 ? 30.205 -3.367 9.894 1.00 75.88 335 VAL A N 1
ATOM 2681 C CA . VAL A 1 335 ? 30.791 -4.117 8.773 1.00 75.88 335 VAL A CA 1
ATOM 2682 C C . VAL A 1 335 ? 30.686 -5.633 8.947 1.00 75.88 335 VAL A C 1
ATOM 2684 O O . VAL A 1 335 ? 30.581 -6.351 7.959 1.00 75.88 335 VAL A O 1
ATOM 2687 N N . TYR A 1 336 ? 30.641 -6.121 10.189 1.00 73.56 336 TYR A N 1
ATOM 2688 C CA . TYR A 1 336 ? 30.470 -7.543 10.494 1.00 73.56 336 TYR A CA 1
ATOM 2689 C C . TYR A 1 336 ? 28.995 -8.006 10.476 1.00 73.56 336 TYR A C 1
ATOM 2691 O O . TYR A 1 336 ? 28.742 -9.208 10.457 1.00 73.56 336 TYR A O 1
ATOM 2699 N N . LEU A 1 337 ? 28.025 -7.076 10.468 1.00 66.44 337 LEU A N 1
ATOM 2700 C CA . LEU A 1 337 ? 26.578 -7.345 10.344 1.00 66.44 337 LEU A CA 1
ATOM 2701 C C . LEU A 1 337 ? 25.977 -6.956 9.001 1.00 66.44 337 LEU A C 1
ATOM 2703 O O . LEU A 1 337 ? 24.993 -7.553 8.564 1.00 66.44 337 LEU A O 1
ATOM 2707 N N . CYS A 1 338 ? 26.605 -6.010 8.315 1.00 60.41 338 CYS A N 1
ATOM 2708 C CA . CYS A 1 338 ? 26.472 -5.807 6.888 1.00 60.41 338 CYS A CA 1
ATOM 2709 C C . CYS A 1 338 ? 27.092 -7.010 6.168 1.00 60.41 338 CYS A C 1
ATOM 2711 O O . CYS A 1 338 ? 28.089 -6.861 5.463 1.00 60.41 338 CYS A O 1
ATOM 2713 N N . PHE A 1 339 ? 26.526 -8.210 6.350 1.00 51.38 339 PHE A N 1
ATOM 2714 C CA . PHE A 1 339 ? 26.881 -9.368 5.539 1.00 51.38 339 PHE A CA 1
ATOM 2715 C C . PHE A 1 339 ? 26.791 -8.933 4.079 1.00 51.38 339 PHE A C 1
ATOM 2717 O O . PHE A 1 339 ? 25.771 -8.370 3.654 1.00 51.38 339 PHE A O 1
ATOM 2724 N N . PRO A 1 340 ? 27.888 -9.029 3.323 1.00 49.53 340 PRO A N 1
ATOM 2725 C CA . PRO A 1 340 ? 28.208 -7.940 2.441 1.00 49.53 340 PRO A CA 1
ATOM 2726 C C . PRO A 1 340 ? 27.522 -8.252 1.127 1.00 49.53 340 PRO A C 1
ATOM 2728 O O . PRO A 1 340 ? 28.042 -8.980 0.287 1.00 49.53 340 PRO A O 1
ATOM 2731 N N . LYS A 1 341 ? 26.363 -7.628 0.900 1.00 47.34 341 LYS A N 1
ATOM 2732 C CA . LYS A 1 341 ? 25.820 -7.493 -0.458 1.00 47.34 341 LYS A CA 1
ATOM 2733 C C . LYS A 1 341 ? 26.856 -6.871 -1.414 1.00 47.34 341 LYS A C 1
ATOM 2735 O O . LYS A 1 341 ? 26.723 -7.017 -2.616 1.00 47.34 341 LYS A O 1
ATOM 2740 N N . ALA A 1 342 ? 27.913 -6.247 -0.884 1.00 46.88 342 ALA A N 1
ATOM 2741 C CA . ALA A 1 342 ? 29.054 -5.700 -1.610 1.00 46.88 342 ALA A CA 1
ATOM 2742 C C . ALA A 1 342 ? 30.327 -6.591 -1.642 1.00 46.88 342 ALA A C 1
ATOM 2744 O O . ALA A 1 342 ? 31.346 -6.127 -2.151 1.00 46.88 342 ALA A O 1
ATOM 2745 N N . ASP A 1 343 ? 30.311 -7.838 -1.141 1.00 55.81 343 ASP A N 1
ATOM 2746 C CA . ASP A 1 343 ? 31.452 -8.769 -1.244 1.00 55.81 343 ASP A CA 1
ATOM 2747 C C . ASP A 1 343 ? 31.131 -9.963 -2.146 1.00 55.81 343 ASP A C 1
ATOM 2749 O O . ASP A 1 343 ? 30.472 -10.940 -1.777 1.00 55.81 343 ASP A O 1
ATOM 2753 N N . ARG A 1 344 ? 31.693 -9.913 -3.352 1.00 59.03 344 ARG A N 1
ATOM 2754 C CA . ARG A 1 344 ? 31.552 -10.960 -4.364 1.00 59.03 344 ARG A CA 1
ATOM 2755 C C . ARG A 1 344 ? 32.072 -12.331 -3.908 1.00 59.03 344 ARG A C 1
ATOM 2757 O O . ARG A 1 344 ? 31.592 -13.334 -4.425 1.00 59.03 344 ARG A O 1
ATOM 2764 N N . HIS A 1 345 ? 33.018 -12.416 -2.966 1.00 57.25 345 HIS A N 1
ATOM 2765 C CA . HIS A 1 345 ? 33.560 -13.702 -2.501 1.00 57.25 345 HIS A CA 1
ATOM 2766 C C . HIS A 1 345 ? 32.508 -14.526 -1.755 1.00 57.25 345 HIS A C 1
ATOM 2768 O O . HIS A 1 345 ? 32.454 -15.745 -1.923 1.00 57.25 345 HIS A O 1
ATOM 2774 N N . VAL A 1 346 ? 31.615 -13.861 -1.017 1.00 57.66 346 VAL A N 1
ATOM 2775 C CA . VAL A 1 346 ? 30.478 -14.503 -0.347 1.00 57.66 346 VAL A CA 1
ATOM 2776 C C . VAL A 1 346 ? 29.517 -15.096 -1.373 1.00 57.66 346 VAL A C 1
ATOM 2778 O O . VAL A 1 346 ? 29.125 -16.254 -1.239 1.00 57.66 346 VAL A O 1
ATOM 2781 N N . ALA A 1 347 ? 29.223 -14.370 -2.456 1.00 66.00 347 ALA A N 1
ATOM 2782 C CA . ALA A 1 347 ? 28.421 -14.913 -3.550 1.00 66.00 347 ALA A CA 1
ATOM 2783 C C . ALA A 1 347 ? 29.047 -16.176 -4.159 1.00 66.00 347 ALA A C 1
ATOM 2785 O O . ALA A 1 347 ? 28.345 -17.152 -4.408 1.00 66.00 347 ALA A O 1
ATOM 2786 N N . TYR A 1 348 ? 30.368 -16.206 -4.357 1.00 66.69 348 TYR A N 1
ATOM 2787 C CA . TYR A 1 348 ? 31.045 -17.393 -4.888 1.00 66.69 348 TYR A CA 1
ATOM 2788 C C . TYR A 1 348 ? 31.051 -18.575 -3.909 1.00 66.69 348 TYR A C 1
ATOM 2790 O O . TYR A 1 348 ? 30.896 -19.720 -4.341 1.00 66.69 348 TYR A O 1
ATOM 2798 N N . SER A 1 349 ? 31.173 -18.332 -2.602 1.00 61.50 349 SER A N 1
ATOM 2799 C CA . SER A 1 349 ? 31.017 -19.375 -1.578 1.00 61.50 349 SER A CA 1
ATOM 2800 C C . SER A 1 349 ? 29.604 -19.958 -1.582 1.00 61.50 349 SER A C 1
ATOM 2802 O O . SER A 1 349 ? 29.446 -21.178 -1.627 1.00 61.50 349 SER A O 1
ATOM 2804 N N . LEU A 1 350 ? 28.581 -19.105 -1.654 1.00 68.06 350 LEU A N 1
ATOM 2805 C CA . LEU A 1 350 ? 27.186 -19.526 -1.787 1.00 68.06 350 LEU A CA 1
ATOM 2806 C C . LEU A 1 350 ? 26.962 -20.337 -3.071 1.00 68.06 350 LEU A C 1
ATOM 2808 O O . LEU A 1 350 ? 26.331 -21.387 -3.036 1.00 68.06 350 LEU A O 1
ATOM 2812 N N . LEU A 1 351 ? 27.566 -19.944 -4.195 1.00 77.00 351 LEU A N 1
ATOM 2813 C CA . LEU A 1 351 ? 27.501 -20.707 -5.449 1.00 77.00 351 LEU A CA 1
ATOM 2814 C C . LEU A 1 351 ? 28.192 -22.082 -5.358 1.00 77.00 351 LEU A C 1
ATOM 2816 O O . LEU A 1 351 ? 27.766 -23.031 -6.021 1.00 77.00 351 LEU A O 1
ATOM 2820 N N . ASN A 1 352 ? 29.216 -22.238 -4.513 1.00 69.62 352 ASN A N 1
ATOM 2821 C CA . ASN A 1 352 ? 29.803 -23.548 -4.215 1.00 69.62 352 ASN A CA 1
ATOM 2822 C C . ASN A 1 352 ? 28.875 -24.417 -3.354 1.00 69.62 352 ASN A C 1
ATOM 2824 O O . ASN A 1 352 ? 28.773 -25.622 -3.603 1.00 69.62 352 ASN A O 1
ATOM 2828 N N . VAL A 1 353 ? 28.163 -23.817 -2.395 1.00 71.75 353 VAL A N 1
ATOM 2829 C CA . VAL A 1 353 ? 27.105 -24.496 -1.627 1.00 71.75 353 VAL A CA 1
ATOM 2830 C C . VAL A 1 353 ? 26.000 -24.967 -2.573 1.00 71.75 353 VAL A C 1
ATOM 2832 O O . VAL A 1 353 ? 25.664 -26.150 -2.576 1.00 71.75 353 VAL A O 1
ATOM 2835 N N . VAL A 1 354 ? 25.534 -24.096 -3.474 1.00 78.00 354 VAL A N 1
ATOM 2836 C CA . VAL A 1 354 ? 24.565 -24.423 -4.536 1.00 78.00 354 VAL A CA 1
ATOM 2837 C C . VAL A 1 354 ? 25.040 -25.616 -5.364 1.00 78.00 354 VAL A C 1
ATOM 2839 O O . VAL A 1 354 ? 24.313 -26.593 -5.526 1.00 78.00 354 VAL A O 1
ATOM 2842 N N . LYS A 1 355 ? 26.292 -25.594 -5.832 1.00 81.44 355 LYS A N 1
ATOM 2843 C CA . LYS A 1 355 ? 26.903 -26.701 -6.581 1.00 81.44 355 LYS A CA 1
ATOM 2844 C C . LYS A 1 355 ? 26.920 -28.016 -5.793 1.00 81.44 355 LYS A C 1
ATOM 2846 O O . LYS A 1 355 ? 26.673 -29.072 -6.373 1.00 81.44 355 LYS A O 1
ATOM 2851 N N . SER A 1 356 ? 27.231 -27.973 -4.497 1.00 72.25 356 SER A N 1
ATOM 2852 C CA . SER A 1 356 ? 27.244 -29.150 -3.617 1.00 72.25 356 SER A CA 1
ATOM 2853 C C . SER A 1 356 ? 25.838 -29.724 -3.409 1.00 72.25 356 SER A C 1
ATOM 2855 O O . SER A 1 356 ? 25.624 -30.934 -3.513 1.00 72.25 356 SER A O 1
ATOM 2857 N N . LEU A 1 357 ? 24.856 -28.848 -3.197 1.00 74.56 357 LEU A N 1
ATOM 2858 C CA . LEU A 1 357 ? 23.454 -29.217 -3.024 1.00 74.56 357 LEU A CA 1
ATOM 2859 C C . LEU A 1 357 ? 22.864 -29.816 -4.305 1.00 74.56 357 LEU A C 1
ATOM 2861 O O . LEU A 1 357 ? 22.178 -30.831 -4.239 1.00 74.56 357 LEU A O 1
ATOM 2865 N N . ILE A 1 358 ? 23.209 -29.283 -5.482 1.00 83.00 358 ILE A N 1
ATOM 2866 C CA . ILE A 1 358 ? 22.831 -29.891 -6.768 1.00 83.00 358 ILE A CA 1
ATOM 2867 C C . ILE A 1 358 ? 23.424 -31.304 -6.889 1.00 83.00 358 ILE A C 1
ATOM 2869 O O . ILE A 1 358 ? 22.693 -32.250 -7.161 1.00 83.00 358 ILE A O 1
ATOM 2873 N N . LYS A 1 359 ? 24.723 -31.484 -6.604 1.00 79.62 359 LYS A N 1
ATOM 2874 C CA . LYS A 1 359 ? 25.393 -32.801 -6.672 1.00 79.62 359 LYS A CA 1
ATOM 2875 C C . LYS A 1 359 ? 24.817 -33.850 -5.721 1.00 79.62 359 LYS A C 1
ATOM 2877 O O . LYS A 1 359 ? 24.937 -35.040 -5.989 1.00 79.62 359 LYS A O 1
ATOM 2882 N N . THR A 1 360 ? 24.252 -33.418 -4.599 1.00 76.31 360 THR A N 1
ATOM 2883 C CA . THR A 1 360 ? 23.662 -34.299 -3.580 1.00 76.31 360 THR A CA 1
ATOM 2884 C C . THR A 1 360 ? 22.154 -34.494 -3.770 1.00 76.31 360 THR A C 1
ATOM 2886 O O . THR A 1 360 ? 21.504 -35.086 -2.913 1.00 76.31 360 THR A O 1
ATOM 2889 N N . GLY A 1 361 ? 21.587 -34.025 -4.891 1.00 79.19 361 GLY A N 1
ATOM 2890 C CA . GLY A 1 361 ? 20.163 -34.161 -5.217 1.00 79.19 361 GLY A CA 1
ATOM 2891 C C . GLY A 1 361 ? 19.245 -33.192 -4.461 1.00 79.19 361 GLY A C 1
ATOM 2892 O O . GLY A 1 361 ? 18.025 -33.267 -4.577 1.00 79.19 361 GLY A O 1
ATOM 2893 N N . LYS A 1 362 ? 19.811 -32.244 -3.710 1.00 82.62 362 LYS A N 1
ATOM 2894 C CA . LYS A 1 362 ? 19.113 -31.267 -2.863 1.00 82.62 362 LYS A CA 1
ATOM 2895 C C . LYS A 1 362 ? 18.871 -29.937 -3.588 1.00 82.62 362 LYS A C 1
ATOM 2897 O O . LYS A 1 362 ? 19.102 -28.859 -3.044 1.00 82.62 362 LYS A O 1
ATOM 2902 N N . ARG A 1 363 ? 18.373 -29.990 -4.830 1.00 85.44 363 ARG A N 1
ATOM 2903 C CA . ARG A 1 363 ? 18.138 -28.793 -5.669 1.00 85.44 363 ARG A CA 1
ATOM 2904 C C . ARG A 1 363 ? 17.240 -27.743 -4.998 1.00 85.44 363 ARG A C 1
ATOM 2906 O O . ARG A 1 363 ? 17.499 -26.555 -5.139 1.00 85.44 363 ARG A O 1
ATOM 2913 N N . LYS A 1 364 ? 16.232 -28.168 -4.225 1.00 79.94 364 LYS A N 1
ATOM 2914 C CA . LYS A 1 364 ? 15.320 -27.257 -3.505 1.00 79.94 364 LYS A CA 1
ATOM 2915 C C . LYS A 1 364 ? 16.019 -26.445 -2.414 1.00 79.94 364 LYS A C 1
ATOM 2917 O O . LYS A 1 364 ? 15.726 -25.267 -2.264 1.00 79.94 364 LYS A O 1
ATOM 2922 N N . GLU A 1 365 ? 16.961 -27.052 -1.692 1.00 79.81 365 GLU A N 1
ATOM 2923 C CA . GLU A 1 365 ? 17.775 -26.346 -0.693 1.00 79.81 365 GLU A CA 1
ATOM 2924 C C . GLU A 1 365 ? 18.736 -25.357 -1.383 1.00 79.81 365 GLU A C 1
ATOM 2926 O O . GLU A 1 365 ? 19.015 -24.286 -0.858 1.00 79.81 365 GLU A O 1
ATOM 2931 N N . ALA A 1 366 ? 19.184 -25.668 -2.607 1.00 77.75 366 ALA A N 1
ATOM 2932 C CA . ALA A 1 366 ? 20.099 -24.828 -3.383 1.00 77.75 366 ALA A CA 1
ATOM 2933 C C . ALA A 1 366 ? 19.487 -23.489 -3.845 1.00 77.75 366 ALA A C 1
ATOM 2935 O O . ALA A 1 366 ? 20.218 -22.538 -4.117 1.00 77.75 366 ALA A O 1
ATOM 2936 N N . VAL A 1 367 ? 18.157 -23.390 -3.924 1.00 75.81 367 VAL A N 1
ATOM 2937 C CA . VAL A 1 367 ? 17.443 -22.192 -4.390 1.00 75.81 367 VAL A CA 1
ATOM 2938 C C . VAL A 1 367 ? 17.798 -20.959 -3.563 1.00 75.81 367 VAL A C 1
ATOM 2940 O O . VAL A 1 367 ? 18.166 -19.934 -4.138 1.00 75.81 367 VAL A O 1
ATOM 2943 N N . ILE A 1 368 ? 17.717 -21.064 -2.235 1.00 62.78 368 ILE A N 1
ATOM 2944 C CA . ILE A 1 368 ? 17.903 -19.931 -1.315 1.00 62.78 368 ILE A CA 1
ATOM 2945 C C . ILE A 1 368 ? 19.324 -19.379 -1.457 1.00 62.78 368 ILE A C 1
ATOM 2947 O O . ILE A 1 368 ? 19.508 -18.193 -1.721 1.00 62.78 368 ILE A O 1
ATOM 2951 N N . TYR A 1 369 ? 20.321 -20.264 -1.439 1.00 74.38 369 TYR A N 1
ATOM 2952 C CA . TYR A 1 369 ? 21.723 -19.880 -1.601 1.00 74.38 369 TYR A CA 1
ATOM 2953 C C . TYR A 1 369 ? 22.028 -19.305 -2.997 1.00 74.38 369 TYR A C 1
ATOM 2955 O O . TYR A 1 369 ? 22.856 -18.405 -3.128 1.00 74.38 369 TYR A O 1
ATOM 2963 N N . SER A 1 370 ? 21.348 -19.775 -4.053 1.00 77.62 370 SER A N 1
ATOM 2964 C CA . SER A 1 370 ? 21.515 -19.222 -5.409 1.00 77.62 370 SER A CA 1
ATOM 2965 C C . SER A 1 370 ? 20.882 -17.835 -5.575 1.00 77.62 370 SER A C 1
ATOM 2967 O O . SER A 1 370 ? 21.445 -16.994 -6.278 1.00 77.62 370 SER A O 1
ATOM 2969 N N . TYR A 1 371 ? 19.764 -17.571 -4.891 1.00 73.94 371 TYR A N 1
ATOM 2970 C CA . TYR A 1 371 ? 19.133 -16.251 -4.832 1.00 73.94 371 TYR A CA 1
ATOM 2971 C C . TYR A 1 371 ? 20.025 -15.252 -4.094 1.00 73.94 371 TYR A C 1
ATOM 2973 O O . TYR A 1 371 ? 20.322 -14.175 -4.612 1.00 73.94 371 TYR A O 1
ATOM 2981 N N . GLU A 1 372 ? 20.514 -15.632 -2.913 1.00 68.62 372 GLU A N 1
ATOM 2982 C CA . GLU A 1 372 ? 21.408 -14.790 -2.120 1.00 68.62 372 GLU A CA 1
ATOM 2983 C C . GLU A 1 372 ? 22.678 -14.444 -2.904 1.00 68.62 372 GLU A C 1
ATOM 2985 O O . GLU A 1 372 ? 23.009 -13.266 -3.044 1.00 68.62 372 GLU A O 1
ATOM 2990 N N . ALA A 1 373 ? 23.321 -15.430 -3.540 1.00 70.62 373 ALA A N 1
ATOM 2991 C CA . ALA A 1 373 ? 24.480 -15.187 -4.396 1.00 70.62 373 ALA A CA 1
ATOM 2992 C C . ALA A 1 373 ? 24.188 -14.226 -5.562 1.00 70.62 373 ALA A C 1
ATOM 2994 O O . ALA A 1 373 ? 24.997 -13.345 -5.856 1.00 70.62 373 ALA A O 1
ATOM 2995 N N . MET A 1 374 ? 23.033 -14.369 -6.222 1.00 84.00 374 MET A N 1
ATOM 2996 C CA . MET A 1 374 ? 22.613 -13.481 -7.308 1.00 84.00 374 MET A CA 1
ATOM 2997 C C . MET A 1 374 ? 22.451 -12.036 -6.820 1.00 84.00 374 MET A C 1
ATOM 2999 O O . MET A 1 374 ? 22.992 -11.130 -7.451 1.00 84.00 374 MET A O 1
ATOM 3003 N N . THR A 1 375 ? 21.760 -11.816 -5.696 1.00 60.97 375 THR A N 1
ATOM 3004 C CA . THR A 1 375 ? 21.548 -10.462 -5.147 1.00 60.97 375 THR A CA 1
ATOM 3005 C C . THR A 1 375 ? 22.853 -9.786 -4.722 1.00 60.97 375 THR A C 1
ATOM 3007 O O . THR A 1 375 ? 23.012 -8.580 -4.899 1.00 60.97 375 THR A O 1
ATOM 3010 N N . ILE A 1 376 ? 23.824 -10.555 -4.220 1.00 60.94 376 ILE A N 1
ATOM 3011 C CA . ILE A 1 376 ? 25.160 -10.041 -3.896 1.00 60.94 376 ILE A CA 1
ATOM 3012 C C . ILE A 1 376 ? 25.907 -9.655 -5.185 1.00 60.94 376 ILE A C 1
ATOM 3014 O O . ILE A 1 376 ? 26.519 -8.593 -5.252 1.00 60.94 376 ILE A O 1
ATOM 3018 N N . LEU A 1 377 ? 25.837 -10.464 -6.249 1.00 62.28 377 LEU A N 1
ATOM 3019 C CA . LEU A 1 377 ? 26.512 -10.153 -7.519 1.00 62.28 377 LEU A CA 1
ATOM 3020 C C . LEU A 1 377 ? 25.860 -8.992 -8.277 1.00 62.28 377 LEU A C 1
ATOM 3022 O O . LEU A 1 377 ? 26.569 -8.265 -8.971 1.00 62.28 377 LEU A O 1
ATOM 3026 N N . GLU A 1 378 ? 24.554 -8.783 -8.117 1.00 59.50 378 GLU A N 1
ATOM 3027 C CA . GLU A 1 378 ? 23.838 -7.605 -8.620 1.00 59.50 378 GLU A CA 1
ATOM 3028 C C . GLU A 1 378 ? 24.436 -6.314 -8.059 1.00 59.50 378 GLU A C 1
ATOM 3030 O O . GLU A 1 378 ? 24.786 -5.403 -8.808 1.00 59.50 378 GLU A O 1
ATOM 3035 N N . VAL A 1 379 ? 24.609 -6.274 -6.738 1.00 47.44 379 VAL A N 1
ATOM 3036 C CA . VAL A 1 379 ? 25.151 -5.119 -6.019 1.00 47.44 379 VAL A CA 1
ATOM 3037 C C . VAL A 1 379 ? 26.649 -4.948 -6.295 1.00 47.44 379 VAL A C 1
ATOM 3039 O O . VAL A 1 379 ? 27.106 -3.826 -6.497 1.00 47.44 379 VAL A O 1
ATOM 3042 N N . CYS A 1 380 ? 27.418 -6.041 -6.363 1.00 48.56 380 CYS A N 1
ATOM 3043 C CA . CYS A 1 380 ? 28.863 -5.991 -6.611 1.00 48.56 3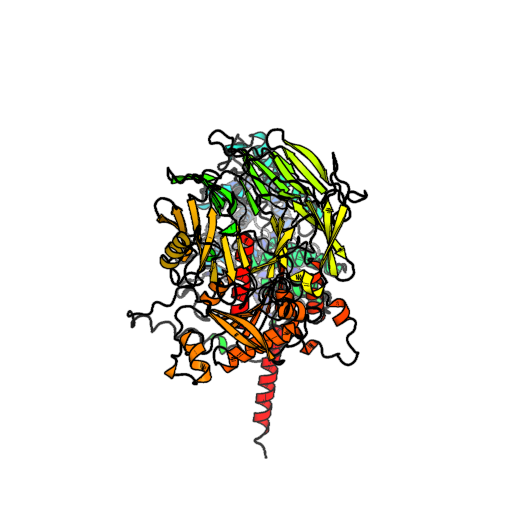80 CYS A CA 1
ATOM 3044 C C . CYS A 1 380 ? 29.245 -5.591 -8.044 1.00 48.56 380 CYS A C 1
ATOM 3046 O O . CYS A 1 380 ? 30.292 -4.978 -8.245 1.00 48.56 380 CYS A O 1
ATOM 3048 N N . LEU A 1 381 ? 28.477 -6.028 -9.048 1.00 53.03 381 LEU A N 1
ATOM 3049 C CA . LEU A 1 381 ? 28.902 -5.991 -10.453 1.00 53.03 381 LEU A CA 1
ATOM 3050 C C . LEU A 1 381 ? 27.967 -5.173 -11.357 1.00 53.03 381 LEU A C 1
ATOM 3052 O O . LEU A 1 381 ? 28.387 -4.764 -12.440 1.00 53.03 381 LEU A O 1
ATOM 3056 N N . GLY A 1 382 ? 26.735 -4.901 -10.919 1.00 43.19 382 GLY A N 1
ATOM 3057 C CA . GLY A 1 382 ? 25.713 -4.202 -11.695 1.00 43.19 382 GLY A CA 1
ATOM 3058 C C . GLY A 1 382 ? 24.922 -5.115 -12.640 1.00 43.19 382 GLY A C 1
ATOM 3059 O O . GLY A 1 382 ? 25.363 -6.200 -13.026 1.00 43.19 382 GLY A O 1
ATOM 3060 N N . LEU A 1 383 ? 23.740 -4.638 -13.045 1.00 47.16 383 LEU A N 1
ATOM 3061 C CA . LEU A 1 383 ? 22.724 -5.402 -13.791 1.00 47.16 383 LEU A CA 1
ATOM 3062 C C . LEU A 1 383 ? 23.174 -5.898 -15.174 1.00 47.16 383 LEU A C 1
ATOM 3064 O O . LEU A 1 383 ? 22.613 -6.849 -15.710 1.00 47.16 383 LEU A O 1
ATOM 3068 N N . GLU A 1 384 ? 24.180 -5.260 -15.765 1.00 50.44 384 GLU A N 1
ATOM 3069 C CA . GLU A 1 384 ? 24.674 -5.603 -17.103 1.00 50.44 384 GLU A CA 1
ATOM 3070 C C . GLU A 1 384 ? 25.886 -6.542 -17.063 1.00 50.44 384 GLU A C 1
ATOM 3072 O O . GLU A 1 384 ? 26.384 -6.975 -18.105 1.00 50.44 384 GLU A O 1
ATOM 3077 N N . HIS A 1 385 ? 26.385 -6.879 -15.870 1.00 60.62 385 HIS A N 1
ATOM 3078 C CA . HIS A 1 385 ? 27.594 -7.674 -15.765 1.00 60.62 385 HIS A CA 1
ATOM 3079 C C . HIS A 1 385 ? 27.320 -9.152 -16.089 1.00 60.62 385 HIS A C 1
ATOM 3081 O O . HIS A 1 385 ? 26.448 -9.774 -15.476 1.00 60.62 385 HIS A O 1
ATOM 3087 N N . PRO A 1 386 ? 28.103 -9.788 -16.977 1.00 62.69 386 PRO A N 1
ATOM 3088 C CA . PRO A 1 386 ? 27.844 -11.160 -17.416 1.00 62.69 386 PRO A CA 1
ATOM 3089 C C . PRO A 1 386 ? 27.770 -12.213 -16.299 1.00 62.69 386 PRO A C 1
ATOM 3091 O O . PRO A 1 386 ? 27.016 -13.173 -16.406 1.00 62.69 386 PRO A O 1
ATOM 3094 N N . TYR A 1 387 ? 28.518 -12.037 -15.206 1.00 65.75 387 TYR A N 1
ATOM 3095 C CA . TYR A 1 387 ? 28.437 -12.928 -14.040 1.00 65.75 387 TYR A CA 1
ATOM 3096 C C . TYR A 1 387 ? 27.171 -12.742 -13.196 1.00 65.75 387 TYR A C 1
ATOM 3098 O O . TYR A 1 387 ? 26.676 -13.718 -12.634 1.00 65.75 387 TYR A O 1
ATOM 3106 N N . TYR A 1 388 ? 26.610 -11.533 -13.134 1.00 72.44 388 TYR A N 1
ATOM 3107 C CA . TYR A 1 388 ? 25.278 -11.348 -12.559 1.00 72.44 388 TYR A CA 1
ATOM 3108 C C . TYR A 1 388 ? 24.247 -12.084 -13.422 1.00 72.44 388 TYR A C 1
ATOM 3110 O O . TYR A 1 388 ? 23.520 -12.931 -12.911 1.00 72.44 388 TYR A O 1
ATOM 3118 N N . LEU A 1 389 ? 24.281 -11.874 -14.742 1.00 67.50 389 LEU A N 1
ATOM 3119 C CA . LEU A 1 389 ? 23.375 -12.531 -15.692 1.00 67.50 389 LEU A CA 1
ATOM 3120 C C . LEU A 1 389 ? 23.482 -14.068 -15.655 1.00 67.50 389 LEU A C 1
ATOM 3122 O O . LEU A 1 389 ? 22.473 -14.767 -15.719 1.00 67.50 389 LEU A O 1
ATOM 3126 N N . GLN A 1 390 ? 24.692 -14.608 -15.491 1.00 79.81 390 GLN A N 1
ATOM 3127 C CA . GLN A 1 390 ? 24.936 -16.044 -15.325 1.00 79.81 390 GLN A CA 1
ATOM 3128 C C . GLN A 1 390 ? 24.337 -16.594 -14.013 1.00 79.81 390 GLN A C 1
ATOM 3130 O O . GLN A 1 390 ? 23.747 -17.674 -14.012 1.00 79.81 390 GLN A O 1
ATOM 3135 N N . SER A 1 391 ? 24.437 -15.842 -12.911 1.00 74.31 391 SER A N 1
ATOM 3136 C CA . SER A 1 391 ? 23.893 -16.232 -11.593 1.00 74.31 391 SER A CA 1
ATOM 3137 C C . SER A 1 391 ? 22.376 -16.130 -11.549 1.00 74.31 391 SER A C 1
ATOM 3139 O O . SER A 1 391 ? 21.708 -17.001 -10.996 1.00 74.31 391 SER A O 1
ATOM 3141 N N . LEU A 1 392 ? 21.837 -15.096 -12.194 1.00 76.19 392 LEU A N 1
ATOM 3142 C CA . LEU A 1 392 ? 20.413 -14.920 -12.434 1.00 76.19 392 LEU A CA 1
ATOM 3143 C C . LEU A 1 392 ? 19.857 -16.115 -13.214 1.00 76.19 392 LEU A C 1
ATOM 3145 O O . LEU A 1 392 ? 18.831 -16.669 -12.825 1.00 76.19 392 LEU A O 1
ATOM 3149 N N . ALA A 1 393 ? 20.558 -16.571 -14.258 1.00 76.00 393 ALA A N 1
ATOM 3150 C CA . ALA A 1 393 ? 20.172 -17.763 -15.010 1.00 76.00 393 ALA A CA 1
ATOM 3151 C C . ALA A 1 393 ? 20.176 -19.027 -14.131 1.00 76.00 393 ALA A C 1
ATOM 3153 O O . ALA A 1 393 ? 19.197 -19.768 -14.133 1.00 76.00 393 ALA A O 1
ATOM 3154 N N . LEU A 1 394 ? 21.229 -19.255 -13.338 1.00 82.75 394 LEU A N 1
ATOM 3155 C CA . LEU A 1 394 ? 21.315 -20.395 -12.417 1.00 82.75 394 LEU A CA 1
ATOM 3156 C C . LEU A 1 394 ? 20.158 -20.430 -11.411 1.00 82.75 394 LEU A C 1
ATOM 3158 O O . LEU A 1 394 ? 19.480 -21.452 -11.302 1.00 82.75 394 LEU A O 1
ATOM 3162 N N . TRP A 1 395 ? 19.931 -19.325 -10.696 1.00 87.44 395 TRP A N 1
ATOM 3163 C CA . TRP A 1 395 ? 18.830 -19.217 -9.739 1.00 87.44 395 TRP A CA 1
ATOM 3164 C C . TRP A 1 395 ? 17.487 -19.450 -10.432 1.00 87.44 395 TRP A C 1
ATOM 3166 O O . TRP A 1 395 ? 16.682 -20.247 -9.956 1.00 87.44 395 TRP A O 1
ATOM 3176 N N . THR A 1 396 ? 17.281 -18.844 -11.604 1.00 69.38 396 THR A N 1
ATOM 3177 C CA . THR A 1 396 ? 16.053 -19.011 -12.394 1.00 69.38 396 THR A CA 1
ATOM 3178 C C . THR A 1 396 ? 15.820 -20.476 -12.769 1.00 69.38 396 THR A C 1
ATOM 3180 O O . THR A 1 396 ? 14.692 -20.960 -12.690 1.00 69.38 396 THR A O 1
ATOM 3183 N N . TYR A 1 397 ? 16.864 -21.220 -13.143 1.00 81.25 397 TYR A N 1
ATOM 3184 C CA . TYR A 1 397 ? 16.727 -22.635 -13.484 1.00 81.25 397 TYR A CA 1
ATOM 3185 C C . TYR A 1 397 ? 16.485 -23.545 -12.271 1.00 81.25 397 TYR A C 1
ATOM 3187 O O . TYR A 1 397 ? 15.767 -24.537 -12.410 1.00 81.25 397 TYR A O 1
ATOM 3195 N N . LEU A 1 398 ? 17.054 -23.222 -11.104 1.00 77.50 398 LEU A N 1
ATOM 3196 C CA . LEU A 1 398 ? 16.826 -23.957 -9.852 1.00 77.50 398 LEU A CA 1
ATOM 3197 C C . LEU A 1 398 ? 15.435 -23.682 -9.273 1.00 77.50 398 LEU A C 1
ATOM 3199 O O . LEU A 1 398 ? 14.732 -24.617 -8.900 1.00 77.50 398 LEU A O 1
ATOM 3203 N N . GLN A 1 399 ? 15.022 -22.413 -9.247 1.00 76.75 399 GLN A N 1
ATOM 3204 C CA . GLN A 1 399 ? 13.722 -21.971 -8.738 1.00 76.75 399 GLN A CA 1
ATOM 3205 C C . GLN A 1 399 ? 12.557 -22.554 -9.543 1.00 76.75 399 GLN A C 1
ATOM 3207 O O . GLN A 1 399 ? 11.504 -22.855 -8.984 1.00 76.75 399 GLN A O 1
ATOM 3212 N N . ASN A 1 400 ? 12.749 -22.718 -10.855 1.00 66.62 400 ASN A N 1
ATOM 3213 C CA . ASN A 1 400 ? 11.732 -23.243 -11.765 1.00 66.62 400 ASN A CA 1
ATOM 3214 C C . ASN A 1 400 ? 11.835 -24.761 -11.998 1.00 66.62 400 ASN A C 1
ATOM 3216 O O . ASN A 1 400 ? 11.159 -25.266 -12.889 1.00 66.62 400 ASN A O 1
ATOM 3220 N N . ASP A 1 401 ? 12.690 -25.470 -11.249 1.00 72.12 401 ASP A N 1
ATOM 3221 C CA . ASP A 1 401 ? 12.948 -26.914 -11.389 1.00 72.12 401 ASP A CA 1
ATOM 3222 C C . ASP A 1 401 ? 13.131 -27.357 -12.856 1.00 72.12 401 ASP A C 1
ATOM 3224 O O . ASP A 1 401 ? 12.480 -28.270 -13.368 1.00 72.12 401 ASP A O 1
ATOM 3228 N N . SER A 1 402 ? 13.977 -26.625 -13.588 1.00 67.56 402 SER A N 1
ATOM 3229 C CA . SER A 1 402 ? 14.120 -26.812 -15.034 1.00 67.56 402 SER A CA 1
ATOM 3230 C C . SER A 1 402 ? 14.598 -28.227 -15.399 1.00 67.56 402 SER A C 1
ATOM 3232 O O . SER A 1 402 ? 15.383 -28.844 -14.675 1.00 67.56 402 SER A O 1
ATOM 3234 N N . LYS A 1 403 ? 14.228 -28.709 -16.600 1.00 72.62 403 LYS A N 1
ATOM 3235 C CA . LYS A 1 403 ? 14.699 -29.995 -17.169 1.00 72.62 403 LYS A CA 1
ATOM 3236 C C . LYS A 1 403 ? 16.206 -30.038 -17.476 1.00 72.62 403 LYS A C 1
ATOM 3238 O O . LYS A 1 403 ? 16.675 -30.988 -18.099 1.00 72.62 403 LYS A O 1
ATOM 3243 N N . LYS A 1 404 ? 16.962 -29.014 -17.078 1.00 73.94 404 LYS A N 1
ATOM 3244 C CA . LYS A 1 404 ? 18.413 -28.987 -17.206 1.00 73.94 404 LYS A CA 1
ATOM 3245 C C . LYS A 1 404 ? 19.019 -30.090 -16.344 1.00 73.94 404 LYS A C 1
ATOM 3247 O O . LYS A 1 404 ? 18.635 -30.310 -15.188 1.00 73.94 404 LYS A O 1
ATOM 3252 N N . SER A 1 405 ? 19.964 -30.805 -16.932 1.00 83.19 405 SER A N 1
ATOM 3253 C CA . SER A 1 405 ? 20.759 -31.794 -16.211 1.00 83.19 405 SER A CA 1
ATOM 3254 C C . SER A 1 405 ? 21.525 -31.124 -15.064 1.00 83.19 405 SER A C 1
ATOM 3256 O O . SER A 1 405 ? 21.822 -29.927 -15.113 1.00 83.19 405 SER A O 1
ATOM 3258 N N . ASP A 1 406 ? 21.870 -31.891 -14.024 1.00 83.00 406 ASP A N 1
ATOM 3259 C CA . ASP A 1 406 ? 22.713 -31.376 -12.931 1.00 83.00 406 ASP A CA 1
ATOM 3260 C C . ASP A 1 406 ? 24.020 -30.787 -13.471 1.00 83.00 406 ASP A C 1
ATOM 3262 O O . ASP A 1 406 ? 24.508 -29.784 -12.961 1.00 83.00 406 ASP A O 1
ATOM 3266 N N . GLU A 1 407 ? 24.558 -31.362 -14.547 1.00 78.69 407 GLU A N 1
ATOM 3267 C CA . GLU A 1 407 ? 25.775 -30.891 -15.197 1.00 78.69 407 GLU A CA 1
ATOM 3268 C C . GLU A 1 407 ? 25.608 -29.506 -15.847 1.00 78.69 407 GLU A C 1
ATOM 3270 O O . GLU A 1 407 ? 26.481 -28.650 -15.692 1.00 78.69 407 GLU A O 1
ATOM 3275 N N . GLU A 1 408 ? 24.471 -29.230 -16.491 1.00 78.44 408 GLU A N 1
ATOM 3276 C CA . GLU A 1 408 ? 24.159 -27.910 -17.060 1.00 78.44 408 GLU A CA 1
ATOM 3277 C C . GLU A 1 408 ? 23.981 -26.831 -15.981 1.00 78.44 408 GLU A C 1
ATOM 3279 O O . GLU A 1 408 ? 24.473 -25.713 -16.143 1.00 78.44 408 GLU A O 1
ATOM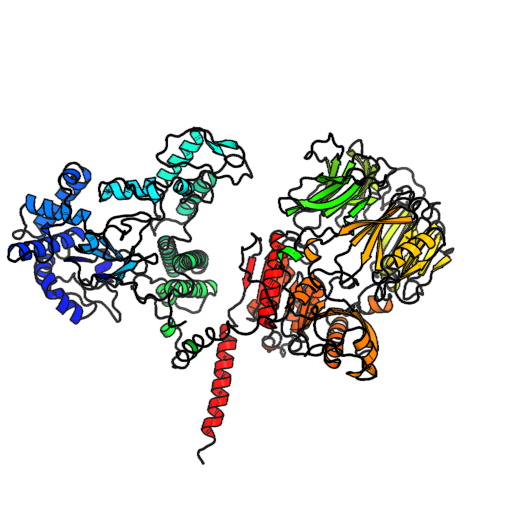 3284 N N . LEU A 1 409 ? 23.337 -27.160 -14.857 1.00 82.19 409 LEU A N 1
ATOM 3285 C CA . LEU A 1 409 ? 23.179 -26.235 -13.727 1.00 82.19 409 LEU A CA 1
ATOM 3286 C C . LEU A 1 409 ? 24.513 -25.987 -13.023 1.00 82.19 409 LEU A C 1
ATOM 3288 O O . LEU A 1 409 ? 24.879 -24.850 -12.730 1.00 82.19 409 LEU A O 1
ATOM 3292 N N . ILE A 1 410 ? 25.296 -27.046 -12.817 1.00 81.75 410 ILE A N 1
ATOM 3293 C CA . ILE A 1 410 ? 26.643 -26.939 -12.261 1.00 81.75 410 ILE A CA 1
ATOM 3294 C C . ILE A 1 410 ? 27.536 -26.093 -13.175 1.00 81.75 410 ILE A C 1
ATOM 3296 O O . ILE A 1 410 ? 28.383 -25.358 -12.668 1.00 81.75 410 ILE A O 1
ATOM 3300 N N . ASN A 1 411 ? 27.356 -26.131 -14.497 1.00 78.31 411 ASN A N 1
ATOM 3301 C CA . ASN A 1 411 ? 28.121 -25.272 -15.399 1.00 78.31 411 ASN A CA 1
ATOM 3302 C C . ASN A 1 411 ? 27.868 -23.786 -15.140 1.00 78.31 411 ASN A C 1
ATOM 3304 O O . ASN A 1 411 ? 28.830 -23.029 -15.106 1.00 78.31 411 ASN A O 1
ATOM 3308 N N . LEU A 1 412 ? 26.642 -23.367 -14.828 1.00 78.12 412 LEU A N 1
ATOM 3309 C CA . LEU A 1 412 ? 26.356 -21.969 -14.487 1.00 78.12 412 LEU A CA 1
ATOM 3310 C C . LEU A 1 412 ? 26.986 -21.532 -13.155 1.00 78.12 412 LEU A C 1
ATOM 3312 O O . LEU A 1 412 ? 27.179 -20.340 -12.951 1.00 78.12 412 LEU A O 1
ATOM 3316 N N . THR A 1 413 ? 27.417 -22.467 -12.299 1.00 76.31 413 THR A N 1
ATOM 3317 C CA . THR A 1 413 ? 28.220 -22.154 -11.099 1.00 76.31 413 THR A CA 1
ATOM 3318 C C . THR A 1 413 ? 29.714 -21.923 -11.400 1.00 76.31 413 THR A C 1
ATOM 3320 O O . THR A 1 413 ? 30.498 -21.687 -10.480 1.00 76.31 413 THR A O 1
ATOM 3323 N N . ARG A 1 414 ? 30.161 -22.015 -12.666 1.00 69.75 414 ARG A N 1
ATOM 3324 C CA . ARG A 1 414 ? 31.577 -21.856 -13.052 1.00 69.75 414 ARG A CA 1
ATOM 3325 C C . ARG A 1 414 ? 31.920 -20.397 -13.354 1.00 69.75 414 ARG A C 1
ATOM 3327 O O . ARG A 1 414 ? 31.690 -19.902 -14.451 1.00 69.75 414 ARG A O 1
ATOM 3334 N N . TYR A 1 415 ? 32.517 -19.731 -12.370 1.00 65.19 415 TYR A N 1
ATOM 3335 C CA . TYR A 1 415 ? 33.007 -18.346 -12.476 1.00 65.19 415 TYR A CA 1
ATOM 3336 C C . TYR A 1 415 ? 34.542 -18.253 -12.565 1.00 65.19 415 TYR A C 1
ATOM 3338 O O . TYR A 1 415 ? 35.096 -17.172 -12.750 1.00 65.19 415 TYR A O 1
ATOM 3346 N N . GLY 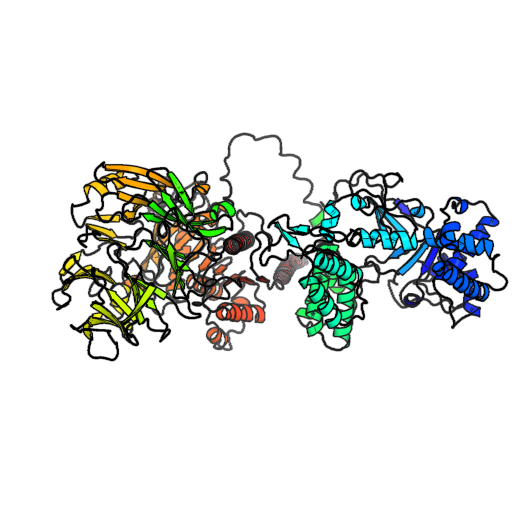A 1 416 ? 35.246 -19.387 -12.463 1.00 53.38 416 GLY A N 1
ATOM 3347 C CA . GLY A 1 416 ? 36.711 -19.449 -12.470 1.00 53.38 416 GLY A CA 1
ATOM 3348 C C . GLY A 1 416 ? 37.366 -19.207 -13.832 1.00 53.38 416 GLY A C 1
ATOM 3349 O O . GLY A 1 416 ? 38.559 -18.916 -13.885 1.00 53.38 416 GLY A O 1
ATOM 3350 N N . ASP A 1 417 ? 36.621 -19.262 -14.933 1.00 55.25 417 ASP A N 1
ATOM 3351 C CA . ASP A 1 417 ? 37.215 -19.445 -16.264 1.00 55.25 417 ASP A CA 1
ATOM 3352 C C . ASP A 1 417 ? 37.712 -18.133 -16.907 1.00 55.25 417 ASP A C 1
ATOM 3354 O O . ASP A 1 417 ? 38.104 -18.101 -18.073 1.00 55.25 417 ASP A O 1
ATOM 3358 N N . ASN A 1 418 ? 37.698 -17.021 -16.160 1.00 50.41 418 ASN A N 1
ATOM 3359 C CA . ASN A 1 418 ? 37.999 -15.660 -16.633 1.00 50.41 418 ASN A CA 1
ATOM 3360 C C . ASN A 1 418 ? 37.159 -15.158 -17.807 1.00 50.41 418 ASN A C 1
ATOM 3362 O O . ASN A 1 418 ? 37.346 -14.031 -18.270 1.00 50.41 418 ASN A O 1
ATOM 3366 N N . LYS A 1 419 ? 36.189 -15.953 -18.243 1.00 55.06 419 LYS A N 1
ATOM 3367 C CA . LYS A 1 419 ? 35.205 -15.608 -19.245 1.00 55.06 419 LYS A CA 1
ATOM 3368 C C . LYS A 1 419 ? 33.840 -16.019 -18.707 1.00 55.06 419 LYS A C 1
ATOM 3370 O O . LYS A 1 419 ? 33.657 -17.196 -18.402 1.00 55.06 419 LYS A O 1
ATOM 3375 N N . PRO A 1 420 ? 32.891 -15.082 -18.576 1.00 54.22 420 PRO A N 1
ATOM 3376 C CA . PRO A 1 420 ? 31.503 -15.452 -18.348 1.00 54.22 420 PRO A CA 1
ATOM 3377 C C . PRO A 1 420 ? 31.046 -16.387 -19.457 1.00 54.22 420 PRO A C 1
ATOM 3379 O O . PRO A 1 420 ? 31.438 -16.221 -20.619 1.00 54.22 420 PRO A O 1
ATOM 3382 N N . ILE A 1 421 ? 30.233 -17.377 -19.095 1.00 60.69 421 ILE A N 1
ATOM 3383 C CA . ILE A 1 421 ? 29.694 -18.306 -20.081 1.00 60.69 421 ILE A CA 1
ATOM 3384 C C . ILE A 1 421 ? 28.949 -17.477 -21.118 1.00 60.69 421 ILE A C 1
ATOM 3386 O O . ILE A 1 421 ? 28.165 -16.593 -20.769 1.00 60.69 421 ILE A O 1
ATOM 3390 N N . ASN A 1 422 ? 29.221 -17.729 -22.400 1.00 59.09 422 ASN A N 1
ATOM 3391 C CA . ASN A 1 422 ? 28.520 -17.025 -23.454 1.00 59.09 422 ASN A CA 1
ATOM 3392 C C . ASN A 1 422 ? 27.048 -17.451 -23.427 1.00 59.09 422 ASN A C 1
ATOM 3394 O O . ASN A 1 422 ? 26.670 -18.465 -24.013 1.00 59.09 422 ASN A O 1
ATOM 3398 N N . ILE A 1 423 ? 26.232 -16.649 -22.745 1.00 53.88 423 ILE A N 1
ATOM 3399 C CA . ILE A 1 423 ? 24.806 -16.896 -22.570 1.00 53.88 423 ILE A CA 1
ATOM 3400 C C . ILE A 1 423 ? 24.140 -16.996 -23.951 1.00 53.88 423 ILE A C 1
ATOM 3402 O O . ILE A 1 423 ? 23.282 -17.843 -24.135 1.00 53.88 423 ILE A O 1
ATOM 3406 N N . SER A 1 424 ? 24.622 -16.268 -24.972 1.00 47.12 424 SER A N 1
ATOM 3407 C CA . SER A 1 424 ? 24.097 -16.379 -26.345 1.00 47.12 424 SER A CA 1
ATOM 3408 C C . SER A 1 424 ? 24.332 -17.749 -27.004 1.00 47.12 424 SER A C 1
ATOM 3410 O O . SER A 1 424 ? 23.503 -18.178 -27.798 1.00 47.12 424 SER A O 1
ATOM 3412 N N . LYS A 1 425 ? 25.400 -18.481 -26.639 1.00 46.44 425 LYS A N 1
ATOM 3413 C CA . LYS A 1 425 ? 25.612 -19.878 -27.077 1.00 46.44 425 LYS A CA 1
ATOM 3414 C C . LYS A 1 425 ? 24.705 -20.864 -26.335 1.00 46.44 425 LYS A C 1
ATOM 3416 O O . LYS A 1 425 ? 24.330 -21.873 -26.911 1.00 46.44 425 LYS A O 1
ATOM 3421 N N . LEU A 1 426 ? 24.352 -20.575 -25.081 1.00 47.12 426 LEU A N 1
ATOM 3422 C CA . LEU A 1 426 ? 23.332 -21.318 -24.325 1.00 47.12 426 LEU A CA 1
ATOM 3423 C C . LEU A 1 426 ? 21.899 -21.000 -24.789 1.00 47.12 426 LEU A C 1
ATOM 3425 O O . LEU A 1 426 ? 20.986 -21.755 -24.465 1.00 47.12 426 LEU A O 1
ATOM 3429 N N . LEU A 1 427 ? 21.716 -19.888 -25.511 1.00 43.56 427 LEU A N 1
ATOM 3430 C CA . LEU A 1 427 ? 20.433 -19.374 -25.998 1.00 43.56 427 LEU A CA 1
ATOM 3431 C C . LEU A 1 427 ? 20.173 -19.646 -27.495 1.00 43.56 427 LEU A C 1
ATOM 3433 O O . LEU A 1 427 ? 19.137 -19.209 -27.970 1.00 43.56 427 LEU A O 1
ATOM 3437 N N . GLU A 1 428 ? 21.083 -20.312 -28.225 1.00 36.84 428 GLU A N 1
ATOM 3438 C CA . GLU A 1 428 ? 20.982 -20.671 -29.661 1.00 36.84 428 GLU A CA 1
ATOM 3439 C C . GLU A 1 428 ? 20.066 -19.771 -30.531 1.00 36.84 428 GLU A C 1
ATOM 3441 O O . GLU A 1 428 ? 19.044 -20.230 -31.030 1.00 36.84 428 GLU A O 1
ATOM 3446 N N . VAL A 1 429 ? 20.431 -18.505 -30.797 1.00 35.53 429 VAL A N 1
ATOM 3447 C CA . VAL A 1 429 ? 19.826 -17.742 -31.915 1.00 35.53 429 VAL A CA 1
ATOM 3448 C C . VAL A 1 429 ? 20.875 -16.895 -32.644 1.00 35.53 429 VAL A C 1
ATOM 3450 O O . VAL A 1 429 ? 21.618 -16.118 -32.045 1.00 35.53 429 VAL A O 1
ATOM 3453 N N . THR A 1 430 ? 20.932 -17.056 -33.968 1.00 36.34 430 THR A N 1
ATOM 3454 C CA . THR A 1 430 ? 21.835 -16.388 -34.917 1.00 36.34 430 THR A CA 1
ATOM 3455 C C . THR A 1 430 ? 21.046 -15.420 -35.805 1.00 36.34 430 THR A C 1
ATOM 3457 O O . THR A 1 430 ? 20.301 -15.881 -36.659 1.00 36.34 430 THR A O 1
ATOM 3460 N N . THR A 1 431 ? 21.204 -14.091 -35.671 1.00 32.56 431 THR A N 1
ATOM 3461 C CA . THR A 1 431 ? 21.005 -13.127 -36.791 1.00 32.56 431 THR A CA 1
ATOM 3462 C C . THR A 1 431 ? 21.441 -11.680 -36.450 1.00 32.56 431 THR A C 1
ATOM 3464 O O . THR A 1 431 ? 21.298 -11.241 -35.308 1.00 32.56 431 THR A O 1
ATOM 3467 N N . PRO A 1 432 ? 21.956 -10.890 -37.422 1.00 36.06 432 PRO A N 1
ATOM 3468 C CA . PRO A 1 432 ? 22.620 -9.597 -37.208 1.00 36.06 432 PRO A CA 1
ATOM 3469 C C . PRO A 1 432 ? 21.679 -8.370 -37.254 1.00 36.06 432 PRO A C 1
ATOM 3471 O O . PRO A 1 432 ? 22.055 -7.315 -37.758 1.00 36.06 432 PRO A O 1
ATOM 3474 N N . GLN A 1 433 ? 20.460 -8.467 -36.712 1.00 33.66 433 GLN A N 1
ATOM 3475 C CA . GLN A 1 433 ? 19.522 -7.327 -36.616 1.00 33.66 433 GLN A CA 1
ATOM 3476 C C . GLN A 1 433 ? 19.664 -6.517 -35.310 1.00 33.66 433 GLN A C 1
ATOM 3478 O O . GLN A 1 433 ? 19.224 -5.372 -35.231 1.00 33.66 433 GLN A O 1
ATOM 3483 N N . LEU A 1 434 ? 20.374 -7.042 -34.305 1.00 35.72 434 LEU A N 1
ATOM 3484 C CA . LEU A 1 434 ? 20.560 -6.373 -33.008 1.00 35.72 434 LEU A CA 1
ATOM 3485 C C . LEU A 1 434 ? 21.706 -5.341 -32.968 1.00 35.72 434 LEU A C 1
ATOM 3487 O O . LEU A 1 434 ? 21.747 -4.513 -32.061 1.00 35.72 434 LEU A O 1
ATOM 3491 N N . GLN A 1 435 ? 22.601 -5.311 -33.963 1.00 32.91 435 GLN A N 1
ATOM 3492 C CA . GLN A 1 435 ? 23.675 -4.304 -34.031 1.00 32.91 435 GLN A CA 1
ATOM 3493 C C . GLN A 1 435 ? 23.212 -2.941 -34.581 1.00 32.91 435 GLN A C 1
ATOM 3495 O O . GLN A 1 435 ? 23.824 -1.921 -34.266 1.00 32.91 435 GLN A O 1
ATOM 3500 N N . GLN A 1 436 ? 22.110 -2.881 -35.340 1.00 31.86 436 GLN A N 1
ATOM 3501 C CA . GLN A 1 436 ? 21.610 -1.630 -35.933 1.00 31.86 436 GLN A CA 1
ATOM 3502 C C . GLN A 1 436 ? 20.732 -0.797 -34.978 1.00 31.86 436 GLN A C 1
ATOM 3504 O O . GLN A 1 436 ? 20.655 0.423 -35.122 1.00 31.86 436 GLN A O 1
ATOM 3509 N N . LEU A 1 437 ? 20.147 -1.411 -33.943 1.00 31.92 437 LEU A N 1
ATOM 3510 C CA . LEU A 1 437 ? 19.357 -0.711 -32.916 1.00 31.92 437 LEU A CA 1
ATOM 3511 C C . LEU A 1 437 ? 20.207 0.077 -31.900 1.00 31.92 437 LEU A C 1
ATOM 3513 O O . LEU A 1 437 ? 19.686 0.957 -31.214 1.00 31.92 437 LEU A O 1
ATOM 3517 N N . ALA A 1 438 ? 21.514 -0.189 -31.816 1.00 29.06 438 ALA A N 1
ATOM 3518 C CA . ALA A 1 438 ? 22.396 0.424 -30.820 1.00 29.06 438 ALA A CA 1
ATOM 3519 C C . ALA A 1 438 ? 22.961 1.806 -31.224 1.00 29.06 438 ALA A C 1
ATOM 3521 O O . ALA A 1 438 ? 23.422 2.554 -30.358 1.00 29.06 438 ALA A O 1
ATOM 3522 N N . ILE A 1 439 ? 22.912 2.180 -32.510 1.00 28.97 439 ILE A N 1
ATOM 3523 C CA . ILE A 1 439 ? 23.637 3.357 -33.034 1.00 28.97 439 ILE A CA 1
ATOM 3524 C C . ILE A 1 439 ? 22.713 4.562 -33.330 1.00 28.97 439 ILE A C 1
ATOM 3526 O O . ILE A 1 439 ? 23.170 5.703 -33.314 1.00 28.97 439 ILE A O 1
ATOM 3530 N N . SER A 1 440 ? 21.396 4.387 -33.487 1.00 25.69 440 SER A N 1
ATOM 3531 C CA . SER A 1 440 ? 20.500 5.469 -33.953 1.00 25.69 440 SER A CA 1
ATOM 3532 C C . SER A 1 440 ? 19.924 6.414 -32.879 1.00 25.69 440 SER A C 1
ATOM 3534 O O . SER A 1 440 ? 19.195 7.342 -33.220 1.00 25.69 440 SER A O 1
ATOM 3536 N N . LYS A 1 441 ? 20.256 6.261 -31.587 1.00 31.06 441 LYS A N 1
ATOM 3537 C CA . LYS A 1 441 ? 19.676 7.083 -30.491 1.00 31.06 441 LYS A CA 1
ATOM 3538 C C . LYS A 1 441 ? 20.601 8.138 -29.861 1.00 31.06 441 LYS A C 1
ATOM 3540 O O . LYS A 1 441 ? 20.284 8.654 -28.793 1.00 31.06 441 LYS A O 1
ATOM 3545 N N . ILE A 1 442 ? 21.736 8.481 -30.477 1.00 32.06 442 ILE A N 1
ATOM 3546 C CA . ILE A 1 442 ? 22.725 9.399 -29.857 1.00 32.06 442 ILE A CA 1
ATOM 3547 C C . ILE A 1 442 ? 22.757 10.794 -30.498 1.00 32.06 442 ILE A C 1
ATOM 3549 O O . ILE A 1 442 ? 23.138 11.755 -29.839 1.00 32.06 442 ILE A O 1
ATOM 3553 N N . SER A 1 443 ? 22.279 10.964 -31.728 1.00 27.36 443 SER A N 1
ATOM 3554 C CA . SER A 1 443 ? 22.638 12.154 -32.520 1.00 27.36 443 SER A CA 1
ATOM 3555 C C . SER A 1 443 ? 21.550 13.229 -32.648 1.00 27.36 443 SER A C 1
ATOM 3557 O O . SER A 1 443 ? 21.704 14.144 -33.447 1.00 27.36 443 SER A O 1
ATOM 3559 N N . MET A 1 444 ? 20.455 13.166 -31.879 1.00 26.48 444 MET A N 1
ATOM 3560 C CA . MET A 1 444 ? 19.301 14.071 -32.066 1.00 26.48 444 MET A CA 1
ATOM 3561 C C . MET A 1 444 ? 18.816 14.752 -30.772 1.00 26.48 444 MET A C 1
ATOM 3563 O O . MET A 1 444 ? 17.631 15.026 -30.609 1.00 26.48 444 MET A O 1
ATOM 3567 N N . ARG A 1 445 ? 19.724 15.018 -29.821 1.00 34.56 445 ARG A N 1
ATOM 3568 C CA . ARG A 1 445 ? 19.411 15.749 -28.572 1.00 34.56 445 ARG A CA 1
ATOM 3569 C C . ARG A 1 445 ? 20.228 17.024 -28.327 1.00 34.56 445 ARG A C 1
ATOM 3571 O O . ARG A 1 445 ? 20.007 17.676 -27.317 1.00 34.56 445 ARG A O 1
ATOM 3578 N N . LEU A 1 446 ? 21.116 17.421 -29.242 1.00 29.66 446 LEU A N 1
ATOM 3579 C CA . LEU A 1 446 ? 22.050 18.540 -29.020 1.00 29.66 446 LEU A CA 1
ATOM 3580 C C . LEU A 1 446 ? 21.750 19.838 -29.797 1.00 29.66 446 LEU A C 1
ATOM 3582 O O . LEU A 1 446 ? 22.540 20.767 -29.714 1.00 29.66 446 LEU A O 1
ATOM 3586 N N . LEU A 1 447 ? 20.623 19.953 -30.515 1.00 28.11 447 LEU A N 1
ATOM 3587 C CA . LEU A 1 447 ? 20.378 21.105 -31.409 1.00 28.11 447 LEU A CA 1
ATOM 3588 C C . LEU A 1 447 ? 19.062 21.882 -31.205 1.00 28.11 447 LEU A C 1
ATOM 3590 O O . LEU A 1 447 ? 18.760 22.765 -31.995 1.00 28.11 447 LEU A O 1
ATOM 3594 N N . LEU A 1 448 ? 18.303 21.636 -30.133 1.00 28.56 448 LEU A N 1
ATOM 3595 C CA . LEU A 1 448 ? 17.056 22.371 -29.835 1.00 28.56 448 LEU A CA 1
ATOM 3596 C C . LEU A 1 448 ? 17.000 22.835 -28.368 1.00 28.56 448 LEU A C 1
ATOM 3598 O O . LEU A 1 448 ? 16.022 22.610 -27.663 1.00 28.56 448 LEU A O 1
ATOM 3602 N N . TRP A 1 449 ? 18.078 23.472 -27.895 1.00 29.98 449 TRP A N 1
ATOM 3603 C CA . TRP A 1 449 ? 18.138 24.107 -26.565 1.00 29.98 449 TRP A CA 1
ATOM 3604 C C . TRP A 1 449 ? 18.285 25.634 -26.609 1.00 29.98 449 TRP A C 1
ATOM 3606 O O . TRP A 1 449 ? 18.632 26.272 -25.621 1.00 29.98 449 TRP A O 1
ATOM 3616 N N . SER A 1 450 ? 17.978 26.246 -27.750 1.00 30.59 450 SER A N 1
ATOM 3617 C CA . SER A 1 450 ? 18.036 27.697 -27.911 1.00 30.59 450 SER A CA 1
ATOM 3618 C C . SER A 1 450 ? 17.060 28.169 -28.982 1.00 30.59 450 SER A C 1
ATOM 3620 O O . SER A 1 450 ? 17.502 28.603 -30.024 1.00 30.59 450 SER A O 1
ATOM 3622 N N . PHE A 1 451 ? 15.747 28.046 -28.761 1.00 28.58 451 PHE A N 1
ATOM 3623 C CA . PHE A 1 451 ? 14.699 28.904 -29.354 1.00 28.58 451 PHE A CA 1
ATOM 3624 C C . PHE A 1 451 ? 13.325 28.391 -28.889 1.00 28.58 451 PHE A C 1
ATOM 3626 O O . PHE A 1 451 ? 12.765 27.501 -29.515 1.00 28.58 451 PHE A O 1
ATOM 3633 N N . LEU A 1 452 ? 12.841 28.911 -27.750 1.00 27.52 452 LEU A N 1
ATOM 3634 C CA . LEU A 1 452 ? 11.428 29.091 -27.336 1.00 27.52 452 LEU A CA 1
ATOM 3635 C C . LEU A 1 452 ? 11.335 29.181 -25.802 1.00 27.52 452 LEU A C 1
ATOM 3637 O O . LEU A 1 452 ? 10.784 28.325 -25.120 1.00 27.52 452 LEU A O 1
ATOM 3641 N N . HIS A 1 453 ? 11.865 30.272 -25.248 1.00 33.16 453 HIS A N 1
ATOM 3642 C CA . HIS A 1 453 ? 11.232 30.888 -24.085 1.00 33.16 453 HIS A CA 1
ATOM 3643 C C . HIS A 1 453 ? 10.091 31.750 -24.627 1.00 33.16 453 HIS A C 1
ATOM 3645 O O . HIS A 1 453 ? 10.357 32.866 -25.042 1.00 33.16 453 HIS A O 1
ATOM 3651 N N . PHE A 1 454 ? 8.867 31.218 -24.697 1.00 27.02 454 PHE A N 1
ATOM 3652 C CA . PHE A 1 454 ? 7.614 31.984 -24.610 1.00 27.02 454 PHE A CA 1
ATOM 3653 C C . PHE A 1 454 ? 6.426 31.009 -24.432 1.00 27.02 454 PHE A C 1
ATOM 3655 O O . PHE A 1 454 ? 6.005 30.345 -25.369 1.00 27.02 454 PHE A O 1
ATOM 3662 N N . ILE A 1 455 ? 5.935 30.948 -23.187 1.00 34.97 455 ILE A N 1
ATOM 3663 C CA . ILE A 1 455 ? 4.603 30.526 -22.704 1.00 34.97 455 ILE A CA 1
ATOM 3664 C C . ILE A 1 455 ? 4.091 29.133 -23.132 1.00 34.97 455 ILE A C 1
ATOM 3666 O O . ILE A 1 455 ? 3.413 28.977 -24.141 1.00 34.97 455 ILE A O 1
ATOM 3670 N N . ALA A 1 456 ? 4.262 28.157 -22.234 1.00 26.08 456 ALA A N 1
ATOM 3671 C CA . ALA A 1 456 ? 3.257 27.132 -21.941 1.00 26.08 456 ALA A CA 1
ATOM 3672 C C . ALA A 1 456 ? 3.505 26.604 -20.517 1.00 26.08 456 ALA A C 1
ATOM 3674 O O . ALA A 1 456 ? 4.463 25.870 -20.280 1.00 26.08 456 ALA A O 1
ATOM 3675 N N . PHE A 1 457 ? 2.668 26.994 -19.552 1.00 32.44 457 PHE A N 1
ATOM 3676 C CA . PHE A 1 457 ? 2.581 26.281 -18.278 1.00 32.44 457 PHE A CA 1
ATOM 3677 C C . PHE A 1 457 ? 1.998 24.895 -18.580 1.00 32.44 457 PHE A C 1
ATOM 3679 O O . PHE A 1 457 ? 0.785 24.725 -18.627 1.00 32.44 457 PHE A O 1
ATOM 3686 N N . ALA A 1 458 ? 2.857 23.910 -18.840 1.00 37.19 458 ALA A N 1
ATOM 3687 C CA . ALA A 1 458 ? 2.464 22.516 -18.708 1.00 37.19 458 ALA A CA 1
ATOM 3688 C C . ALA A 1 458 ? 2.102 22.305 -17.231 1.00 37.19 458 ALA A C 1
ATOM 3690 O O . ALA A 1 458 ? 2.935 22.551 -16.357 1.00 37.19 458 ALA A O 1
ATOM 3691 N N . SER A 1 459 ? 0.848 21.942 -16.950 1.00 49.88 459 SER A N 1
ATOM 3692 C CA . SER A 1 459 ? 0.380 21.612 -15.601 1.00 49.88 459 SER A CA 1
ATOM 3693 C C . SER A 1 459 ? 1.365 20.640 -14.949 1.00 49.88 459 SER A C 1
ATOM 3695 O O . SER A 1 459 ? 1.524 19.516 -15.418 1.00 49.88 459 SER A O 1
ATOM 3697 N N . ALA A 1 460 ? 2.049 21.080 -13.892 1.00 62.44 460 ALA A N 1
ATOM 3698 C CA . ALA A 1 460 ? 3.026 20.263 -13.189 1.00 62.44 460 ALA A CA 1
ATOM 3699 C C . ALA A 1 460 ? 2.350 19.000 -12.628 1.00 62.44 460 ALA A C 1
ATOM 3701 O O . ALA A 1 460 ? 1.348 19.098 -11.917 1.00 62.44 460 ALA A O 1
ATOM 3702 N N . LEU A 1 461 ? 2.905 17.826 -12.947 1.00 85.38 461 LEU A N 1
ATOM 3703 C CA . LEU A 1 461 ? 2.570 16.545 -12.321 1.00 85.38 461 LEU A CA 1
ATOM 3704 C C . LEU A 1 461 ? 2.485 16.727 -10.796 1.00 85.38 461 LEU A C 1
ATOM 3706 O O . LEU A 1 461 ? 3.450 17.197 -10.192 1.00 85.38 461 LEU A O 1
ATOM 3710 N N . ILE A 1 462 ? 1.361 16.354 -10.168 1.00 89.88 462 ILE A N 1
ATOM 3711 C CA . ILE A 1 462 ? 1.232 16.435 -8.705 1.00 89.88 462 ILE A CA 1
ATOM 3712 C C . ILE A 1 462 ? 2.121 15.340 -8.084 1.00 89.88 462 ILE A C 1
ATOM 3714 O O . ILE A 1 462 ? 1.856 14.151 -8.323 1.00 89.88 462 ILE A O 1
ATOM 3718 N N . PRO A 1 463 ? 3.150 15.696 -7.284 1.00 91.06 463 PRO A N 1
ATOM 3719 C CA . PRO A 1 463 ? 4.020 14.711 -6.646 1.00 91.06 463 PRO A CA 1
ATOM 3720 C C . PRO A 1 463 ? 3.229 13.792 -5.715 1.00 91.06 463 PRO A C 1
ATOM 3722 O O . PRO A 1 463 ? 2.320 14.253 -5.013 1.00 91.06 463 PRO A O 1
ATOM 3725 N N . ARG A 1 464 ? 3.592 12.505 -5.657 1.00 89.31 464 ARG A N 1
ATOM 3726 C CA . ARG A 1 464 ? 2.937 11.526 -4.768 1.00 89.31 464 ARG A CA 1
ATOM 3727 C C . ARG A 1 464 ? 2.920 12.012 -3.318 1.00 89.31 464 ARG A C 1
ATOM 3729 O O . ARG A 1 464 ? 1.894 11.919 -2.654 1.00 89.31 464 ARG A O 1
ATOM 3736 N N . GLU A 1 465 ? 4.003 12.648 -2.876 1.00 85.44 465 GLU A N 1
ATOM 3737 C CA . GLU A 1 465 ? 4.173 13.169 -1.518 1.00 85.44 465 GLU A CA 1
ATOM 3738 C C . GLU A 1 465 ? 3.161 14.275 -1.171 1.00 85.44 465 GLU A C 1
ATOM 3740 O O . GLU A 1 465 ? 2.818 14.461 -0.005 1.00 85.44 465 GLU A O 1
ATOM 3745 N N . LYS A 1 466 ? 2.675 15.019 -2.176 1.00 85.81 466 LYS A N 1
ATOM 3746 C CA . LYS A 1 466 ? 1.662 16.074 -2.011 1.00 85.81 466 LYS A CA 1
ATOM 3747 C C . LYS A 1 466 ? 0.244 15.514 -1.986 1.00 85.81 466 LYS A C 1
ATOM 3749 O O . LYS A 1 466 ? -0.612 16.063 -1.304 1.00 85.81 466 LYS A O 1
ATOM 3754 N N . LEU A 1 467 ? 0.008 14.392 -2.663 1.00 79.50 467 LEU A N 1
ATOM 3755 C CA . LEU A 1 467 ? -1.243 13.633 -2.563 1.00 79.50 467 LEU A CA 1
ATOM 3756 C C . LEU A 1 467 ? -1.309 12.839 -1.245 1.00 79.50 467 LEU A C 1
ATOM 3758 O O . LEU A 1 467 ? -2.387 12.655 -0.673 1.00 79.50 467 LEU A O 1
ATOM 3762 N N . SER A 1 468 ? -0.159 12.401 -0.725 1.00 68.56 468 SER A N 1
ATOM 3763 C CA . SER A 1 468 ? -0.018 11.678 0.545 1.00 68.56 468 SER A CA 1
ATOM 3764 C C . SER A 1 468 ? 0.262 12.575 1.757 1.00 68.56 468 SER A C 1
ATOM 3766 O O . SER A 1 468 ? 0.553 12.066 2.845 1.00 68.56 468 SER A O 1
ATOM 3768 N N . SER A 1 469 ? 0.256 13.900 1.595 1.00 62.00 469 SER A N 1
ATOM 3769 C CA . SER A 1 469 ? 0.531 14.820 2.700 1.00 62.00 469 SER A CA 1
ATOM 3770 C C . SER A 1 469 ? -0.612 14.822 3.728 1.00 62.00 469 SER A C 1
ATOM 3772 O O . SER A 1 469 ? -1.551 14.035 3.601 1.00 62.00 469 SER A O 1
ATOM 3774 N N . ASN A 1 470 ? -0.501 15.633 4.792 1.00 59.44 470 ASN A N 1
ATOM 3775 C CA . ASN A 1 470 ? -1.413 15.676 5.950 1.00 59.44 470 ASN A CA 1
ATOM 3776 C C . ASN A 1 470 ? -2.838 16.144 5.580 1.00 59.44 470 ASN A C 1
ATOM 3778 O O . ASN A 1 470 ? -3.308 17.174 6.056 1.00 59.44 470 ASN A O 1
ATOM 3782 N N . SER A 1 471 ? -3.537 15.381 4.742 1.00 64.06 471 SER A N 1
ATOM 3783 C CA . SER A 1 471 ? -4.944 15.568 4.433 1.00 64.06 471 SER A CA 1
ATOM 3784 C C . SER A 1 471 ? -5.752 15.264 5.688 1.00 64.06 471 SER A C 1
ATOM 3786 O O . SER A 1 471 ? -5.828 14.101 6.101 1.00 64.06 471 SER A O 1
ATOM 3788 N N . ILE A 1 472 ? -6.334 16.290 6.306 1.00 68.81 472 ILE A N 1
ATOM 3789 C CA . ILE A 1 472 ? -7.253 16.099 7.428 1.00 68.81 472 ILE A CA 1
ATOM 3790 C C . ILE A 1 472 ? -8.577 15.627 6.832 1.00 68.81 472 ILE A C 1
ATOM 3792 O O . ILE A 1 472 ? -9.168 16.300 5.988 1.00 68.81 472 ILE A O 1
ATOM 3796 N N . ASN A 1 473 ? -9.042 14.450 7.244 1.00 68.62 473 ASN A N 1
ATOM 3797 C CA . ASN A 1 473 ? -10.359 13.984 6.834 1.00 68.62 473 ASN A CA 1
ATOM 3798 C C . ASN A 1 473 ? -11.420 14.872 7.513 1.00 68.62 473 ASN A C 1
ATOM 3800 O O . ASN A 1 473 ? -11.394 14.978 8.739 1.00 68.62 473 ASN A O 1
ATOM 3804 N N . PRO A 1 474 ? -12.365 15.488 6.776 1.00 65.62 474 PRO A N 1
ATOM 3805 C CA . PRO A 1 474 ? -13.427 16.267 7.406 1.00 65.62 474 PRO A CA 1
ATOM 3806 C C . PRO A 1 474 ? -14.184 15.478 8.486 1.00 65.62 474 PRO A C 1
ATOM 3808 O O . PRO A 1 474 ? -14.566 16.055 9.496 1.00 65.62 474 PRO A O 1
ATOM 3811 N N . SER A 1 475 ? -14.353 14.159 8.327 1.00 67.00 475 SER A N 1
ATOM 3812 C CA . SER A 1 475 ? -15.059 13.321 9.306 1.00 67.00 475 SER A CA 1
ATOM 3813 C C . SER A 1 475 ? -14.304 13.134 10.623 1.00 67.00 475 SER A C 1
ATOM 3815 O O . SER A 1 475 ? -14.903 12.723 11.614 1.00 67.00 475 SER A O 1
ATOM 3817 N N . SER A 1 476 ? -12.991 13.383 10.642 1.00 81.44 476 SER A N 1
ATOM 3818 C CA . SER A 1 476 ? -12.196 13.367 11.868 1.00 81.44 476 SER A CA 1
ATOM 3819 C C . SER A 1 476 ? -12.089 14.746 12.504 1.00 81.44 476 SER A C 1
ATOM 3821 O O . SER A 1 476 ? -11.485 14.842 13.558 1.00 81.44 476 SER A O 1
ATOM 3823 N N . LEU A 1 477 ? -12.660 15.798 11.912 1.00 90.06 477 LEU A N 1
ATOM 3824 C CA . LEU A 1 477 ? -12.608 17.166 12.417 1.00 90.06 477 LEU A CA 1
ATOM 3825 C C . LEU A 1 477 ? -13.860 17.467 13.257 1.00 90.06 477 LEU A C 1
ATOM 3827 O O . LEU A 1 477 ? -14.981 17.292 12.787 1.00 90.06 477 LEU A O 1
ATOM 3831 N N . ASN A 1 478 ? -13.703 17.915 14.505 1.00 92.44 478 ASN A N 1
ATOM 3832 C CA . ASN A 1 478 ? -14.846 18.102 15.405 1.00 92.44 478 ASN A CA 1
ATOM 3833 C C . ASN A 1 478 ? -14.641 19.238 16.418 1.00 92.44 478 ASN A C 1
ATOM 3835 O O . ASN A 1 478 ? -13.552 19.391 16.973 1.00 92.44 478 ASN A O 1
ATOM 3839 N N . LEU A 1 479 ? -15.694 20.010 16.699 1.00 93.81 479 LEU A N 1
ATOM 3840 C CA . LEU A 1 479 ? -15.674 21.058 17.725 1.00 93.81 479 LEU A CA 1
ATOM 3841 C C . LEU A 1 479 ? -15.891 20.457 19.117 1.00 93.81 479 LEU A C 1
ATOM 3843 O O . LEU A 1 479 ? -16.729 19.577 19.299 1.00 93.81 479 LEU A O 1
ATOM 3847 N N . SER A 1 480 ? -15.178 20.969 20.118 1.00 92.75 480 SER A N 1
ATOM 3848 C CA . SER A 1 480 ? -15.478 20.682 21.518 1.00 92.75 480 SER A CA 1
ATOM 3849 C C . SER A 1 480 ? -16.903 21.127 21.869 1.00 92.75 480 SER A C 1
ATOM 3851 O O . SER A 1 480 ? -17.446 22.026 21.221 1.00 92.75 480 SER A O 1
ATOM 3853 N N . PRO A 1 481 ? -17.521 20.562 22.923 1.00 90.25 481 PRO A N 1
ATOM 3854 C CA . PRO A 1 481 ? -18.892 20.913 23.303 1.00 90.25 481 PRO A CA 1
ATOM 3855 C C . PRO A 1 481 ? -19.116 22.414 23.554 1.00 90.25 481 PRO A C 1
ATOM 3857 O O . PRO A 1 481 ? -20.209 22.917 23.310 1.00 90.25 481 PRO A O 1
ATOM 3860 N N . ASP A 1 482 ? -18.081 23.127 24.012 1.00 88.81 482 ASP A N 1
ATOM 3861 C CA . ASP A 1 482 ? -18.088 24.578 24.240 1.00 88.81 482 ASP A CA 1
ATOM 3862 C C . ASP A 1 482 ? -17.681 25.416 23.011 1.00 88.81 482 ASP A C 1
ATOM 3864 O O . ASP A 1 482 ? -17.638 26.642 23.096 1.00 88.81 482 ASP A O 1
ATOM 3868 N N . GLY A 1 483 ? -17.356 24.774 21.884 1.00 90.69 483 GLY A N 1
ATOM 3869 C CA . GLY A 1 483 ? -16.998 25.415 20.617 1.00 90.69 483 GLY A CA 1
ATOM 3870 C C . GLY A 1 483 ? -15.630 26.095 20.590 1.00 90.69 483 GLY A C 1
ATOM 3871 O O . GLY A 1 483 ? -15.328 26.789 19.624 1.00 90.69 483 GLY A O 1
ATOM 3872 N N . LYS A 1 484 ? -14.804 25.937 21.633 1.00 91.25 484 LYS A N 1
ATOM 3873 C CA . LYS A 1 484 ? -13.520 26.650 21.760 1.00 91.25 484 LYS A CA 1
ATOM 3874 C C . LYS A 1 484 ? -12.327 25.880 21.211 1.00 91.25 484 LYS A C 1
ATOM 3876 O O . LYS A 1 484 ? -11.318 26.497 20.881 1.00 91.25 484 LYS A O 1
ATOM 3881 N N . ILE A 1 485 ? -12.417 24.556 21.138 1.00 93.19 485 ILE A N 1
ATOM 3882 C CA . ILE A 1 485 ? -11.321 23.685 20.719 1.00 93.19 485 ILE A CA 1
ATOM 3883 C C . ILE A 1 485 ? -11.762 22.901 19.489 1.00 93.19 485 ILE A C 1
ATOM 3885 O O . ILE A 1 485 ? -12.827 22.291 19.470 1.00 93.19 485 ILE A O 1
ATOM 3889 N N . LEU A 1 486 ? -10.914 22.880 18.472 1.00 94.50 486 LEU A N 1
ATOM 3890 C CA . LEU A 1 486 ? -11.054 22.030 17.304 1.00 94.50 486 LEU A CA 1
ATOM 3891 C C . LEU A 1 486 ? -10.175 20.791 17.483 1.00 94.50 486 LEU A C 1
ATOM 3893 O O . LEU A 1 486 ? -8.958 20.912 17.597 1.00 94.50 486 LEU A O 1
ATOM 3897 N N . GLY A 1 487 ? -10.775 19.607 17.528 1.00 94.12 487 GLY A N 1
ATOM 3898 C CA . GLY A 1 487 ? -10.051 18.337 17.560 1.00 94.12 487 GLY A CA 1
ATOM 3899 C C . GLY A 1 487 ? -9.996 17.697 16.175 1.00 94.12 487 GLY A C 1
ATOM 3900 O O . GLY A 1 487 ? -10.982 17.752 15.439 1.00 94.12 487 GLY A O 1
ATOM 3901 N N . TYR A 1 488 ? -8.868 17.084 15.819 1.00 93.12 488 TYR A N 1
ATOM 3902 C CA . TYR A 1 488 ? -8.725 16.328 14.572 1.00 93.12 488 TYR A CA 1
ATOM 3903 C C . TYR A 1 488 ? -7.691 15.220 14.643 1.00 93.12 488 TYR A C 1
ATOM 3905 O O . TYR A 1 488 ? -6.787 15.244 15.472 1.00 93.12 488 TYR A O 1
ATOM 3913 N N . VAL A 1 489 ? -7.812 14.254 13.733 1.00 91.56 489 VAL A N 1
ATOM 3914 C CA . VAL A 1 489 ? -6.789 13.226 13.510 1.00 91.56 489 VAL A CA 1
ATOM 3915 C C . VAL A 1 489 ? -5.894 13.643 12.345 1.00 91.56 489 VAL A C 1
ATOM 3917 O O . VAL A 1 489 ? -6.391 13.863 11.240 1.00 91.56 489 VAL A O 1
ATOM 3920 N N . ALA A 1 490 ? -4.584 13.713 12.579 1.00 88.50 490 ALA A N 1
ATOM 3921 C CA . ALA A 1 490 ? -3.568 14.031 11.573 1.00 88.50 490 ALA A CA 1
ATOM 3922 C C . ALA A 1 490 ? -2.280 13.224 11.807 1.00 88.50 490 ALA A C 1
ATOM 3924 O O . ALA A 1 490 ? -2.107 12.609 12.856 1.00 88.50 490 ALA A O 1
ATOM 3925 N N . LEU A 1 491 ? -1.379 13.197 10.822 1.00 86.69 491 LEU A N 1
ATOM 3926 C CA . LEU A 1 491 ? -0.088 12.514 10.953 1.00 86.69 491 LEU A CA 1
ATOM 3927 C C . LEU A 1 491 ? 0.863 13.331 11.839 1.00 86.69 491 LEU A C 1
ATOM 3929 O O . LEU A 1 491 ? 1.061 14.525 11.602 1.00 86.69 491 LEU A O 1
ATOM 3933 N N . ASP A 1 492 ? 1.480 12.672 12.820 1.00 87.00 492 ASP A N 1
ATOM 3934 C CA . ASP A 1 492 ? 2.531 13.253 13.655 1.00 87.00 492 ASP A CA 1
ATOM 3935 C C . ASP A 1 492 ? 3.892 13.327 12.929 1.00 87.00 492 ASP A C 1
ATOM 3937 O O . ASP A 1 492 ? 4.027 12.970 11.754 1.00 87.00 492 ASP A O 1
ATOM 3941 N N . LYS A 1 493 ? 4.938 13.778 13.638 1.00 84.75 493 LYS A N 1
ATOM 3942 C CA . LYS A 1 493 ? 6.312 13.856 13.098 1.00 84.75 493 LYS A CA 1
ATOM 3943 C C . LYS A 1 493 ? 6.871 12.501 12.643 1.00 84.75 493 LYS A C 1
ATOM 3945 O O . LYS A 1 493 ? 7.781 12.476 11.824 1.00 84.75 493 LYS A O 1
ATOM 3950 N N . ARG A 1 494 ? 6.329 11.393 13.157 1.00 82.44 494 ARG A N 1
ATOM 3951 C CA . ARG A 1 494 ? 6.695 10.013 12.805 1.00 82.44 494 ARG A CA 1
ATOM 3952 C C . ARG A 1 494 ? 5.783 9.441 11.716 1.00 82.44 494 ARG A C 1
ATOM 3954 O O . ARG A 1 494 ? 5.892 8.265 11.394 1.00 82.44 494 ARG A O 1
ATOM 3961 N N . ARG A 1 495 ? 4.900 10.265 11.135 1.00 81.62 495 ARG A N 1
ATOM 3962 C CA . ARG A 1 495 ? 3.913 9.882 10.115 1.00 81.62 495 ARG A CA 1
ATOM 3963 C C . ARG A 1 495 ? 2.902 8.840 10.620 1.00 81.62 495 ARG A C 1
ATOM 3965 O O . ARG A 1 495 ? 2.425 8.033 9.828 1.00 81.62 495 ARG A O 1
ATOM 3972 N N . VAL A 1 496 ? 2.541 8.897 11.906 1.00 85.25 496 VAL A N 1
ATOM 3973 C CA . VAL A 1 496 ? 1.481 8.076 12.522 1.00 85.25 496 VAL A CA 1
ATOM 3974 C C . VAL A 1 496 ? 0.280 8.951 12.864 1.00 85.25 496 VAL A C 1
ATOM 3976 O O . VAL A 1 496 ? 0.445 10.036 13.432 1.00 85.25 496 VAL A O 1
ATOM 3979 N N . LYS A 1 497 ? -0.939 8.500 12.543 1.00 88.19 497 LYS A N 1
ATOM 3980 C CA . LYS A 1 497 ? -2.154 9.271 12.839 1.00 88.19 497 LYS A CA 1
ATOM 3981 C C . LYS A 1 497 ? -2.390 9.380 14.340 1.00 88.19 497 LYS A C 1
ATOM 3983 O O . LYS A 1 497 ? -2.553 8.376 15.023 1.00 88.19 497 LYS A O 1
ATOM 3988 N N . ASN A 1 498 ? -2.462 10.608 14.831 1.00 92.44 498 ASN A N 1
ATOM 3989 C CA . ASN A 1 498 ? -2.717 10.957 16.221 1.00 92.44 498 ASN A CA 1
ATOM 3990 C C . ASN A 1 498 ? -3.741 12.092 16.314 1.00 92.44 498 ASN A C 1
ATOM 3992 O O . ASN A 1 498 ? -4.052 12.745 15.319 1.00 92.44 498 ASN A O 1
ATOM 3996 N N . VAL A 1 499 ? -4.278 12.315 17.512 1.00 93.81 499 VAL A N 1
ATOM 3997 C CA . VAL A 1 499 ? -5.230 13.390 17.789 1.00 93.81 499 VAL A CA 1
ATOM 3998 C C . VAL A 1 499 ? -4.480 14.681 18.106 1.00 93.81 499 VAL A C 1
ATOM 4000 O O . VAL A 1 499 ? -3.577 14.710 18.947 1.00 93.81 499 VAL A O 1
ATOM 4003 N N . PHE A 1 500 ? -4.908 15.758 17.462 1.00 93.00 500 PHE A N 1
ATOM 4004 C CA . PHE A 1 500 ? -4.458 17.128 17.653 1.00 93.00 500 PHE A CA 1
ATOM 4005 C C . PHE A 1 500 ? -5.629 17.981 18.128 1.00 93.00 500 PHE A C 1
ATOM 4007 O O . PHE A 1 500 ? -6.787 17.715 17.804 1.00 93.00 500 PHE A O 1
ATOM 4014 N N . MET A 1 501 ? -5.320 18.996 18.926 1.00 93.12 501 MET A N 1
ATOM 4015 C CA . MET A 1 501 ? -6.276 19.967 19.435 1.00 93.12 501 MET A CA 1
ATOM 4016 C C . MET A 1 501 ? -5.778 21.373 19.154 1.00 93.12 501 MET A C 1
ATOM 4018 O O . MET A 1 501 ? -4.661 21.725 19.532 1.00 93.12 501 MET A O 1
ATOM 4022 N N . TRP A 1 502 ? -6.641 22.180 18.553 1.00 93.25 502 TRP A N 1
ATOM 4023 C CA . TRP A 1 502 ? -6.392 23.575 18.240 1.00 93.25 502 TRP A CA 1
ATOM 4024 C C . TRP A 1 502 ? -7.358 24.465 19.020 1.00 93.25 502 TRP A C 1
ATOM 4026 O O . TRP A 1 502 ? -8.573 24.400 18.845 1.00 93.25 502 TRP A O 1
ATOM 4036 N N . ASN A 1 503 ? -6.813 25.275 19.925 1.00 92.75 503 ASN A N 1
ATOM 4037 C CA . ASN A 1 503 ? -7.558 26.270 20.680 1.00 92.75 503 ASN A CA 1
ATOM 4038 C C . ASN A 1 503 ? -7.852 27.483 19.784 1.00 92.75 503 ASN A C 1
ATOM 4040 O O . ASN A 1 503 ? -6.941 28.219 19.408 1.00 92.75 503 ASN A O 1
ATOM 4044 N N . LEU A 1 504 ? -9.122 27.682 19.431 1.00 91.38 504 LEU A N 1
ATOM 4045 C CA . LEU A 1 504 ? -9.542 28.703 18.470 1.00 91.38 504 LEU A CA 1
ATOM 4046 C C . LEU A 1 504 ? -9.313 30.142 18.991 1.00 91.38 504 LEU A C 1
ATOM 4048 O O . LEU A 1 504 ? -8.782 30.949 18.233 1.00 91.38 504 LEU A O 1
ATOM 4052 N N . PRO A 1 505 ? -9.639 30.491 20.259 1.00 89.25 505 PRO A N 1
ATOM 4053 C CA . PRO A 1 505 ? -9.389 31.824 20.816 1.00 89.25 505 PRO A CA 1
ATOM 4054 C C . PRO A 1 505 ? -7.948 32.351 20.782 1.00 89.25 505 PRO A C 1
ATOM 4056 O O . PRO A 1 505 ? -7.762 33.543 20.559 1.00 89.25 505 PRO A O 1
ATOM 4059 N N . ASP A 1 506 ? -6.943 31.519 21.071 1.00 89.12 506 ASP A N 1
ATOM 4060 C CA . ASP A 1 506 ? -5.539 31.960 21.183 1.00 89.12 506 ASP A CA 1
ATOM 4061 C C . ASP A 1 506 ? -4.617 31.374 20.101 1.00 89.12 506 ASP A C 1
ATOM 4063 O O . ASP A 1 506 ? -3.433 31.705 20.045 1.00 89.12 506 ASP A O 1
ATOM 4067 N N . GLY A 1 507 ? -5.158 30.521 19.228 1.00 88.38 507 GLY A N 1
ATOM 4068 C CA . GLY A 1 507 ? -4.461 29.938 18.090 1.00 88.38 507 GLY A CA 1
ATOM 4069 C C . GLY A 1 507 ? -3.500 28.798 18.431 1.00 88.38 507 GLY A C 1
ATOM 4070 O O . GLY A 1 507 ? -2.832 28.309 17.522 1.00 88.38 507 GLY A O 1
ATOM 4071 N N . ARG A 1 508 ? -3.403 28.349 19.692 1.00 90.69 508 ARG A N 1
ATOM 4072 C CA . ARG A 1 508 ? -2.439 27.307 20.089 1.00 90.69 508 ARG A CA 1
ATOM 4073 C C . ARG A 1 508 ? -2.886 25.913 19.642 1.00 90.69 508 ARG A C 1
ATOM 4075 O O . ARG A 1 508 ? -3.971 25.455 19.998 1.00 90.69 508 ARG A O 1
ATOM 4082 N N . GLU A 1 509 ? -2.016 25.212 18.920 1.00 91.44 509 GLU A N 1
ATOM 4083 C CA . GLU A 1 509 ? -2.185 23.813 18.508 1.00 91.44 509 GLU A CA 1
ATOM 4084 C C . GLU A 1 509 ? -1.289 22.885 19.341 1.00 91.44 509 GLU A C 1
ATOM 4086 O O . GLU A 1 509 ? -0.145 23.222 19.657 1.00 91.44 509 GLU A O 1
ATOM 4091 N N . ARG A 1 510 ? -1.788 21.693 19.688 1.00 91.12 510 ARG A N 1
ATOM 4092 C CA . ARG A 1 510 ? -0.997 20.644 20.346 1.00 91.12 510 ARG A CA 1
ATOM 4093 C C . ARG A 1 510 ? -1.459 19.235 19.981 1.00 91.12 510 ARG A C 1
ATOM 4095 O O . ARG A 1 510 ? -2.652 18.976 19.837 1.00 91.12 510 ARG A O 1
ATOM 4102 N N . GLN A 1 511 ? -0.513 18.305 19.935 1.00 92.44 511 GLN A N 1
ATOM 4103 C CA . GLN A 1 511 ? -0.779 16.866 19.890 1.00 92.44 511 GLN A CA 1
ATOM 4104 C C . GLN A 1 511 ? -1.202 16.368 21.281 1.00 92.44 511 GLN A C 1
ATOM 4106 O O . GLN A 1 511 ? -0.607 16.766 22.284 1.00 92.44 511 GLN A O 1
ATOM 4111 N N . VAL A 1 512 ? -2.227 15.514 21.353 1.00 92.31 512 VAL A N 1
ATOM 4112 C CA . VAL A 1 512 ? -2.784 15.022 22.630 1.00 92.31 512 VAL A CA 1
ATOM 4113 C C . VAL A 1 512 ? -2.786 13.502 22.780 1.00 92.31 512 VAL A C 1
ATOM 4115 O O . VAL A 1 512 ? -3.005 13.012 23.883 1.00 92.31 512 VAL A O 1
ATOM 4118 N N . THR A 1 513 ? -2.509 12.758 21.709 1.00 92.69 513 THR A N 1
ATOM 4119 C CA . THR A 1 513 ? -2.209 11.317 21.753 1.00 92.69 513 THR A CA 1
ATOM 4120 C C . THR A 1 513 ? -0.859 11.058 21.099 1.00 92.69 513 THR A C 1
ATOM 4122 O O . THR A 1 513 ? -0.461 11.796 20.202 1.00 92.69 513 THR A O 1
ATOM 4125 N N . PHE A 1 514 ? -0.147 10.019 21.529 1.00 91.81 514 PHE A N 1
ATOM 4126 C CA . PHE A 1 514 ? 1.220 9.718 21.077 1.00 91.81 514 PHE A CA 1
ATOM 4127 C C . PHE A 1 514 ? 1.349 8.233 20.743 1.00 91.81 514 PHE A C 1
ATOM 4129 O O . PHE A 1 514 ? 2.249 7.533 21.203 1.00 91.81 514 PHE A O 1
ATOM 4136 N N . GLU A 1 515 ? 0.396 7.744 19.962 1.00 89.75 515 GLU A N 1
ATOM 4137 C CA . GLU A 1 515 ? 0.309 6.352 19.560 1.00 89.75 515 GLU A CA 1
ATOM 4138 C C . GLU A 1 515 ? 1.380 6.007 18.525 1.00 89.75 515 GLU A C 1
ATOM 4140 O O . GLU A 1 515 ? 1.812 6.851 17.737 1.00 89.75 515 GLU A O 1
ATOM 4145 N N . ASN A 1 516 ? 1.803 4.743 18.540 1.00 87.31 516 ASN A N 1
ATOM 4146 C CA . ASN A 1 516 ? 2.685 4.154 17.525 1.00 87.31 516 ASN A CA 1
ATOM 4147 C C . ASN A 1 516 ? 1.886 3.472 16.403 1.00 87.31 516 ASN A C 1
ATOM 4149 O O . ASN A 1 516 ? 2.465 2.903 15.486 1.00 87.31 516 ASN A O 1
ATOM 4153 N N . ARG A 1 517 ? 0.554 3.497 16.505 1.00 85.88 517 ARG A N 1
ATOM 4154 C CA . ARG A 1 517 ? -0.394 2.965 15.529 1.00 85.88 517 ARG A CA 1
ATOM 4155 C C . ARG A 1 517 ? -1.393 4.048 15.187 1.00 85.88 517 ARG A C 1
ATOM 4157 O O . ARG A 1 517 ? -1.651 4.923 16.013 1.00 85.88 517 ARG A O 1
ATOM 4164 N N . ASP A 1 518 ? -1.969 3.956 13.999 1.00 87.56 518 ASP A N 1
ATOM 4165 C CA . ASP A 1 518 ? -2.942 4.937 13.547 1.00 87.56 518 ASP A CA 1
ATOM 4166 C C . ASP A 1 518 ? -4.148 4.998 14.498 1.00 87.56 518 ASP A C 1
ATOM 4168 O O . ASP A 1 518 ? -4.838 4.009 14.766 1.00 87.56 518 ASP A O 1
ATOM 4172 N N . VAL A 1 519 ? -4.425 6.200 14.996 1.00 90.81 519 VAL A N 1
ATOM 4173 C CA . VAL A 1 519 ? -5.733 6.544 15.546 1.00 90.81 519 VAL A CA 1
ATOM 4174 C C . VAL A 1 519 ? -6.717 6.633 14.383 1.00 90.81 519 VAL A C 1
ATOM 4176 O O . VAL A 1 519 ? -6.508 7.382 13.429 1.00 90.81 519 VAL A O 1
ATOM 4179 N N . ILE A 1 520 ? -7.796 5.856 14.459 1.00 88.38 520 ILE A N 1
ATOM 4180 C CA . ILE A 1 520 ? -8.834 5.791 13.422 1.00 88.38 520 ILE A CA 1
ATOM 4181 C C . ILE A 1 520 ? -9.832 6.935 13.610 1.00 88.38 520 ILE A C 1
ATOM 4183 O O . ILE A 1 520 ? -10.192 7.616 12.652 1.00 88.38 520 ILE A O 1
ATOM 4187 N N . ALA A 1 521 ? -10.270 7.153 14.851 1.00 91.38 521 ALA A N 1
ATOM 4188 C CA . ALA A 1 521 ? -11.212 8.203 15.220 1.00 91.38 521 ALA A CA 1
ATOM 4189 C C . ALA A 1 521 ? -11.066 8.579 16.700 1.00 91.38 521 ALA A C 1
ATOM 4191 O O . ALA A 1 521 ? -10.548 7.799 17.505 1.00 91.38 521 ALA A O 1
ATOM 4192 N N . PHE A 1 522 ? -11.573 9.758 17.059 1.00 94.75 522 PHE A N 1
ATOM 4193 C CA . PHE A 1 522 ? -11.699 10.206 18.443 1.00 94.75 522 PHE A CA 1
ATOM 4194 C C . PHE A 1 522 ? -13.090 10.795 18.704 1.00 94.75 522 PHE A C 1
ATOM 4196 O O . PHE A 1 522 ? -13.814 11.144 17.773 1.00 94.75 522 PHE A O 1
ATOM 4203 N N . TYR A 1 523 ? -13.451 10.905 19.981 1.00 94.31 523 TYR A N 1
ATOM 4204 C CA . TYR A 1 523 ? -14.751 11.379 20.438 1.00 94.31 523 TYR A CA 1
ATOM 4205 C C . TYR A 1 523 ? -14.596 12.252 21.686 1.00 94.31 523 TYR A C 1
ATOM 4207 O O . TYR A 1 523 ? -13.947 11.854 22.659 1.00 94.31 523 TYR A O 1
ATOM 4215 N N . TRP A 1 524 ? -15.240 13.419 21.680 1.00 94.56 524 TRP A N 1
ATOM 4216 C CA . TRP A 1 524 ? -15.450 14.220 22.887 1.00 94.56 524 TRP A CA 1
ATOM 4217 C C . TRP A 1 524 ? -16.345 13.472 23.874 1.00 94.56 524 TRP A C 1
ATOM 4219 O O . TRP A 1 524 ? -17.234 12.729 23.462 1.00 94.56 524 TRP A O 1
ATOM 4229 N N . THR A 1 525 ? -16.133 13.667 25.172 1.00 94.75 525 THR A N 1
ATOM 4230 C CA . THR A 1 525 ? -16.959 13.038 26.211 1.00 94.75 525 THR A CA 1
ATOM 4231 C C . THR A 1 525 ? -17.668 14.082 27.060 1.00 94.75 525 THR A C 1
ATOM 4233 O O . THR A 1 525 ? -17.346 15.268 26.988 1.00 94.75 525 THR A O 1
ATOM 4236 N N . GLY A 1 526 ? -18.608 13.647 27.903 1.00 90.69 526 GLY A N 1
ATOM 4237 C CA . GLY A 1 526 ? -19.240 14.549 28.865 1.00 90.69 526 GLY A CA 1
ATOM 4238 C C . GLY A 1 526 ? -18.356 14.976 30.034 1.00 90.69 526 GLY A C 1
ATOM 4239 O O . GLY A 1 526 ? -18.775 15.772 30.870 1.00 90.69 526 GLY A O 1
ATOM 4240 N N . ILE A 1 527 ? -17.115 14.487 30.093 1.00 92.50 527 ILE A N 1
ATOM 4241 C CA . ILE A 1 527 ? -16.090 15.018 30.985 1.00 92.50 527 ILE A CA 1
ATOM 4242 C C . ILE A 1 527 ? -15.133 15.860 30.144 1.00 92.50 527 ILE A C 1
ATOM 4244 O O . ILE A 1 527 ? -14.413 15.326 29.305 1.00 92.50 527 ILE A O 1
ATOM 4248 N N . LYS A 1 528 ? -15.111 17.174 30.393 1.00 86.94 528 LYS A N 1
ATOM 4249 C CA . LYS A 1 528 ? -14.391 18.175 29.585 1.00 86.94 528 LYS A CA 1
ATOM 4250 C C . LYS A 1 528 ? -12.944 17.794 29.246 1.00 86.94 528 LYS A C 1
ATOM 4252 O O . LYS A 1 528 ? -12.502 18.007 28.122 1.00 86.94 528 LYS A O 1
ATOM 4257 N N . ASP A 1 529 ? -12.228 17.222 30.210 1.00 89.69 529 ASP A N 1
ATOM 4258 C CA . ASP A 1 529 ? -10.808 16.894 30.074 1.00 89.69 529 ASP A CA 1
ATOM 4259 C C . ASP A 1 529 ? -10.552 15.475 29.546 1.00 89.69 529 ASP A C 1
ATOM 4261 O O . ASP A 1 529 ? -9.396 15.062 29.470 1.00 89.69 529 ASP A O 1
ATOM 4265 N N . PHE A 1 530 ? -11.588 14.709 29.183 1.00 93.19 530 PHE A N 1
ATOM 4266 C CA . PHE A 1 530 ? -11.439 13.358 28.642 1.00 93.19 530 PHE A CA 1
ATOM 4267 C C . PHE A 1 530 ? -11.953 13.245 27.211 1.00 93.19 530 PHE A C 1
ATOM 4269 O O . PHE A 1 530 ? -13.082 13.626 26.896 1.00 93.19 530 PHE A O 1
ATOM 4276 N N . ILE A 1 531 ? -11.134 12.619 26.367 1.00 95.19 531 ILE A N 1
ATOM 4277 C CA . ILE A 1 531 ? -11.547 12.106 25.060 1.00 95.19 531 ILE A CA 1
ATOM 4278 C C . ILE A 1 531 ? -11.470 10.583 25.046 1.00 95.19 531 ILE A C 1
ATOM 4280 O O . ILE A 1 531 ? -10.691 9.979 25.792 1.00 95.19 531 ILE A O 1
ATOM 4284 N N . LEU A 1 532 ? -12.249 9.976 24.159 1.00 96.12 532 LEU A N 1
ATOM 4285 C CA . LEU A 1 532 ? -12.065 8.591 23.741 1.00 96.12 532 LEU A CA 1
ATOM 4286 C C . LEU A 1 532 ? -11.421 8.562 22.363 1.00 96.12 532 LEU A C 1
ATOM 4288 O O . LEU A 1 532 ? -11.688 9.435 21.542 1.00 96.12 532 LEU A O 1
ATOM 4292 N N . PHE A 1 533 ? -10.614 7.550 22.087 1.00 94.94 533 PHE A N 1
ATOM 4293 C CA . PHE A 1 533 ? -10.122 7.290 20.740 1.00 94.94 533 PHE A CA 1
ATOM 4294 C C . PHE A 1 533 ? -10.015 5.792 20.476 1.00 94.94 533 PHE A C 1
ATOM 4296 O O . PHE A 1 533 ? -9.940 4.987 21.411 1.00 94.94 533 PHE A O 1
ATOM 4303 N N . ILE A 1 534 ? -10.051 5.435 19.195 1.00 93.56 534 ILE A N 1
ATOM 4304 C CA . ILE A 1 534 ? -10.004 4.050 18.732 1.00 93.56 534 ILE A CA 1
ATOM 4305 C C . ILE A 1 534 ? -8.845 3.821 17.763 1.00 93.56 534 ILE A C 1
ATOM 4307 O O . ILE A 1 534 ? -8.527 4.681 16.939 1.00 93.56 534 ILE A O 1
ATOM 4311 N N . SER A 1 535 ? -8.264 2.631 17.848 1.00 91.44 535 SER A N 1
ATOM 4312 C CA . SER A 1 535 ? -7.231 2.111 16.945 1.00 91.44 535 SER A CA 1
ATOM 4313 C C . SER A 1 535 ? -7.471 0.621 16.725 1.00 91.44 535 SER A C 1
ATOM 4315 O O . SER A 1 535 ? -8.109 -0.021 17.555 1.00 91.44 535 SER A O 1
ATOM 4317 N N . ASP A 1 536 ? -6.950 0.052 15.645 1.00 88.00 536 ASP A N 1
ATOM 4318 C CA . ASP A 1 536 ? -6.945 -1.396 15.411 1.00 88.00 536 ASP A CA 1
ATOM 4319 C C . ASP A 1 536 ? -5.508 -1.942 15.382 1.00 88.00 536 ASP A C 1
ATOM 4321 O O . ASP A 1 536 ? -4.550 -1.242 15.743 1.00 88.00 536 ASP A O 1
ATOM 4325 N N . ASN A 1 537 ? -5.360 -3.230 15.076 1.00 84.06 537 ASN A N 1
ATOM 4326 C CA . ASN A 1 537 ? -4.068 -3.897 15.044 1.00 84.06 537 ASN A CA 1
ATOM 4327 C C . ASN A 1 537 ? -3.695 -4.198 13.587 1.00 84.06 537 ASN A C 1
ATOM 4329 O O . ASN A 1 537 ? -3.963 -5.285 13.086 1.00 84.06 537 ASN A O 1
ATOM 4333 N N . ASP A 1 538 ? -3.092 -3.210 12.921 1.00 79.44 538 ASP A N 1
ATOM 4334 C CA . ASP A 1 538 ? -2.583 -3.310 11.545 1.00 79.44 538 ASP A CA 1
ATOM 4335 C C . ASP A 1 538 ? -3.660 -3.683 10.513 1.00 79.44 538 ASP A C 1
ATOM 4337 O O . ASP A 1 538 ? -3.445 -4.491 9.610 1.00 79.44 538 ASP A O 1
ATOM 4341 N N . GLY A 1 539 ? -4.843 -3.067 10.653 1.00 78.19 539 GLY A N 1
ATOM 4342 C CA . GLY A 1 539 ? -5.950 -3.223 9.709 1.00 78.19 539 GLY A CA 1
ATOM 4343 C C . GLY A 1 539 ? -6.811 -4.471 9.915 1.00 78.19 539 GLY A C 1
ATOM 4344 O O . GLY A 1 539 ? -7.644 -4.760 9.059 1.00 78.19 539 GLY A O 1
ATOM 4345 N N . ASP A 1 540 ? -6.665 -5.177 11.041 1.00 77.94 540 ASP A N 1
ATOM 4346 C CA . ASP A 1 540 ? -7.491 -6.343 11.401 1.00 77.94 540 ASP A CA 1
ATOM 4347 C C . ASP A 1 540 ? -8.961 -6.007 11.731 1.00 77.94 540 ASP A C 1
ATOM 4349 O O . ASP A 1 540 ? -9.771 -6.910 11.945 1.00 77.94 540 ASP A O 1
ATOM 4353 N N . GLU A 1 541 ? -9.296 -4.713 11.786 1.00 81.38 541 GLU A N 1
ATOM 4354 C CA . GLU A 1 541 ? -10.608 -4.140 12.113 1.00 81.38 541 GLU A CA 1
ATOM 4355 C C . GLU A 1 541 ? -11.154 -4.505 13.508 1.00 81.38 541 GLU A C 1
ATOM 4357 O O . GLU A 1 541 ? -12.305 -4.202 13.830 1.00 81.38 541 GLU A O 1
ATOM 4362 N N . ASN A 1 542 ? -10.324 -5.073 14.389 1.00 84.44 542 ASN A N 1
ATOM 4363 C CA . ASN A 1 542 ? -10.684 -5.298 15.786 1.00 84.44 542 ASN A CA 1
ATOM 4364 C C . ASN A 1 542 ? -10.371 -4.040 16.597 1.00 84.44 542 ASN A C 1
ATOM 4366 O O . ASN A 1 542 ? -9.298 -3.892 17.187 1.00 84.44 542 ASN A O 1
ATOM 4370 N N . THR A 1 543 ? -11.325 -3.111 16.612 1.00 88.94 543 THR A N 1
ATOM 4371 C CA . THR A 1 543 ? -11.169 -1.822 17.289 1.00 88.94 543 THR A CA 1
ATOM 4372 C C . THR A 1 543 ? -10.926 -1.986 18.790 1.00 88.94 543 THR A C 1
ATOM 4374 O O . THR A 1 543 ? -11.702 -2.593 19.530 1.00 88.94 543 THR A O 1
ATOM 4377 N N . MET A 1 544 ? -9.825 -1.395 19.240 1.00 92.25 544 MET A N 1
ATOM 4378 C CA . MET A 1 544 ? -9.458 -1.187 20.633 1.00 92.25 544 MET A CA 1
ATOM 4379 C C . MET A 1 544 ? -9.816 0.243 21.020 1.00 92.25 544 MET A C 1
ATOM 4381 O O . MET A 1 544 ? -9.715 1.159 20.202 1.00 92.25 544 MET A O 1
ATOM 4385 N N . MET A 1 545 ? -10.196 0.445 22.278 1.00 94.75 545 MET A N 1
ATOM 4386 C CA . MET A 1 545 ? -10.665 1.736 22.759 1.00 94.75 545 MET A CA 1
ATOM 4387 C C . MET A 1 545 ? -9.845 2.229 23.940 1.00 94.75 545 MET A C 1
ATOM 4389 O O . MET A 1 545 ? -9.570 1.491 24.892 1.00 94.75 545 MET A O 1
ATOM 4393 N N . PHE A 1 546 ? -9.517 3.514 23.899 1.00 95.38 546 PHE A N 1
ATOM 4394 C CA . PHE A 1 546 ? -8.691 4.180 24.891 1.00 95.38 546 PHE A CA 1
ATOM 4395 C C . PHE A 1 546 ? -9.333 5.491 25.338 1.00 95.38 546 PHE A C 1
ATOM 4397 O O . PHE A 1 546 ? -10.072 6.129 24.589 1.00 95.38 546 PHE A O 1
ATOM 4404 N N . LYS A 1 547 ? -9.031 5.896 26.571 1.00 95.62 547 LYS A N 1
ATOM 4405 C CA . LYS A 1 547 ? -9.425 7.174 27.165 1.00 95.62 547 LYS A CA 1
ATOM 4406 C C . LYS A 1 547 ? -8.173 7.988 27.467 1.00 95.62 547 LYS A C 1
ATOM 4408 O O . LYS A 1 547 ? -7.265 7.481 28.124 1.00 95.62 547 LYS A O 1
ATOM 4413 N N . GLN A 1 548 ? -8.147 9.247 27.045 1.00 94.69 548 GLN A N 1
ATOM 4414 C CA . GLN A 1 548 ? -7.015 10.155 27.240 1.00 94.69 548 GLN A CA 1
ATOM 4415 C C . GLN A 1 548 ? -7.434 11.380 28.051 1.00 94.69 548 GLN A C 1
ATOM 4417 O O . GLN A 1 548 ? -8.470 11.982 27.769 1.00 94.69 548 GLN A O 1
ATOM 4422 N N . ASN A 1 549 ? -6.608 11.763 29.032 1.00 93.31 549 ASN A N 1
ATOM 4423 C CA . ASN A 1 549 ? -6.709 13.071 29.679 1.00 93.31 549 ASN A CA 1
ATOM 4424 C C . ASN A 1 549 ? -6.031 14.122 28.806 1.00 93.31 549 ASN A C 1
ATOM 4426 O O . ASN A 1 549 ? -4.847 14.002 28.497 1.00 93.31 549 ASN A O 1
ATOM 4430 N N . VAL A 1 550 ? -6.793 15.133 28.411 1.00 91.44 550 VAL A N 1
ATOM 4431 C CA . VAL A 1 550 ? -6.355 16.195 27.512 1.00 91.44 550 VAL A CA 1
ATOM 4432 C C . VAL A 1 550 ? -6.224 17.544 28.213 1.00 91.44 550 VAL A C 1
ATOM 4434 O O . VAL A 1 550 ? -5.973 18.526 27.530 1.00 91.44 550 VAL A O 1
ATOM 4437 N N . SER A 1 551 ? -6.356 17.643 29.537 1.00 88.12 551 SER A N 1
ATOM 4438 C CA . SER A 1 551 ? -6.096 18.907 30.250 1.00 88.12 551 SER A CA 1
ATOM 4439 C C . SER A 1 551 ? -4.656 19.406 30.030 1.00 88.12 551 SER A C 1
ATOM 4441 O O . SER A 1 551 ? -3.744 18.613 29.809 1.00 88.12 551 SER A O 1
ATOM 4443 N N . GLU A 1 552 ? -4.418 20.722 30.109 1.00 80.44 552 GLU A N 1
ATOM 4444 C CA . GLU A 1 552 ? -3.080 21.308 29.875 1.00 80.44 552 GLU A CA 1
ATOM 4445 C C . GLU A 1 552 ? -2.002 20.778 30.839 1.00 80.44 552 GLU A C 1
ATOM 4447 O O . GLU A 1 552 ? -0.822 20.769 30.506 1.00 80.44 552 GLU A O 1
ATOM 4452 N N . LYS A 1 553 ? -2.406 20.320 32.031 1.00 80.38 553 LYS A N 1
ATOM 4453 C CA . LYS A 1 553 ? -1.511 19.754 33.054 1.00 80.38 553 LYS A CA 1
ATOM 4454 C C . LYS A 1 553 ? -1.314 18.239 32.917 1.00 80.38 553 LYS A C 1
ATOM 4456 O O . LYS A 1 553 ? -0.555 17.662 33.693 1.00 80.38 553 LYS A O 1
ATOM 4461 N N . ALA A 1 554 ? -2.029 17.579 32.004 1.00 77.38 554 ALA A N 1
ATOM 4462 C CA . ALA A 1 554 ? -1.972 16.131 31.854 1.00 77.38 554 ALA A CA 1
ATOM 4463 C C . ALA A 1 554 ? -0.659 15.680 31.207 1.00 77.38 554 ALA A C 1
ATOM 4465 O O . ALA A 1 554 ? -0.162 16.299 30.267 1.00 77.38 554 ALA A O 1
ATOM 4466 N N . LEU A 1 555 ? -0.125 14.554 31.689 1.00 71.88 555 LEU A N 1
ATOM 4467 C CA . LEU A 1 555 ? 1.029 13.921 31.063 1.00 71.88 555 LEU A CA 1
ATOM 4468 C C . LEU A 1 555 ? 0.640 13.365 29.678 1.00 71.88 555 LEU A C 1
ATOM 4470 O O . LEU A 1 555 ? -0.355 12.638 29.589 1.00 71.88 555 LEU A O 1
ATOM 4474 N N . PRO A 1 556 ? 1.425 13.640 28.618 1.00 65.81 556 PRO A N 1
ATOM 4475 C CA . PRO A 1 556 ? 1.036 13.338 27.238 1.00 65.81 556 PRO A CA 1
ATOM 4476 C C . PRO A 1 556 ? 0.832 11.842 26.929 1.00 65.81 556 PRO A C 1
ATOM 4478 O O . PRO A 1 556 ? 0.082 11.498 26.025 1.00 65.81 556 PRO A O 1
ATOM 4481 N N . SER A 1 557 ? 1.472 10.942 27.678 1.00 66.31 557 SER A N 1
ATOM 4482 C CA . SER A 1 557 ? 1.610 9.517 27.328 1.00 66.31 557 SER A CA 1
ATOM 4483 C C . SER A 1 557 ? 0.820 8.538 28.211 1.00 66.31 557 SER A C 1
ATOM 4485 O O . SER A 1 557 ? 0.941 7.327 28.033 1.00 66.31 557 SER A O 1
ATOM 4487 N N . ASN A 1 558 ? -0.002 9.017 29.153 1.00 75.38 558 ASN A N 1
ATOM 4488 C CA . ASN A 1 558 ? -0.737 8.147 30.081 1.00 75.38 558 ASN A CA 1
ATOM 4489 C C . ASN A 1 558 ? -2.214 7.967 29.680 1.00 75.38 558 ASN A C 1
ATOM 4491 O O . ASN A 1 558 ? -3.107 8.607 30.245 1.00 75.38 558 ASN A O 1
ATOM 4495 N N . ARG A 1 559 ? -2.474 7.096 28.697 1.00 89.69 559 ARG A N 1
ATOM 4496 C CA . ARG A 1 559 ? -3.840 6.698 28.319 1.00 89.69 559 ARG A CA 1
ATOM 4497 C C . ARG A 1 559 ? -4.366 5.577 29.211 1.00 89.69 559 ARG A C 1
ATOM 4499 O O . ARG A 1 559 ? -3.631 4.690 29.630 1.00 89.69 559 ARG A O 1
ATOM 4506 N N . THR A 1 560 ? -5.674 5.564 29.440 1.00 93.19 560 THR A N 1
ATOM 4507 C CA . THR A 1 560 ? -6.374 4.440 30.073 1.00 93.19 560 THR A CA 1
ATOM 4508 C C . THR A 1 560 ? -6.926 3.508 28.999 1.00 93.19 560 THR A C 1
ATOM 4510 O O . THR A 1 560 ? -7.615 3.958 28.083 1.00 93.19 560 THR A O 1
ATOM 4513 N N . ILE A 1 561 ? -6.675 2.207 29.127 1.00 94.50 561 ILE A N 1
ATOM 4514 C CA . ILE A 1 561 ? -7.321 1.194 28.285 1.00 94.50 561 ILE A CA 1
ATOM 4515 C C . ILE A 1 561 ? -8.791 1.106 28.696 1.00 94.50 561 ILE A C 1
ATOM 4517 O O . ILE A 1 561 ? -9.100 0.759 29.835 1.00 94.50 561 ILE A O 1
ATOM 4521 N N . VAL A 1 562 ? -9.694 1.432 27.772 1.00 94.88 562 VAL A N 1
ATOM 4522 C CA . VAL A 1 562 ? -11.134 1.228 27.964 1.00 94.88 562 VAL A CA 1
ATOM 4523 C C . VAL A 1 562 ? -11.453 -0.219 27.638 1.00 94.88 562 VAL A C 1
ATOM 4525 O O . VAL A 1 562 ? -11.963 -0.943 28.484 1.00 94.88 562 VAL A O 1
ATOM 4528 N N . TYR A 1 563 ? -11.074 -0.681 26.449 1.00 92.88 563 TYR A N 1
ATOM 4529 C CA . TYR A 1 563 ? -11.212 -2.084 26.091 1.00 92.88 563 TYR A CA 1
ATOM 4530 C C . TYR A 1 563 ? -10.150 -2.502 25.079 1.00 92.88 563 TYR A C 1
ATOM 4532 O O . TYR A 1 563 ? -9.964 -1.843 24.057 1.00 92.88 563 TYR A O 1
ATOM 4540 N N . GLN A 1 564 ? -9.478 -3.620 25.353 1.00 91.25 564 GLN A N 1
ATOM 4541 C CA . GLN A 1 564 ? -8.502 -4.217 24.452 1.00 91.25 564 GLN A CA 1
ATOM 4542 C C . GLN A 1 564 ? -8.432 -5.725 24.696 1.00 91.25 564 GLN A C 1
ATOM 4544 O O . GLN A 1 564 ? -8.011 -6.175 25.761 1.00 91.25 564 GLN A O 1
ATOM 4549 N N . LYS A 1 565 ? -8.836 -6.515 23.699 1.00 89.00 565 LYS A N 1
ATOM 4550 C CA . LYS A 1 565 ? -8.692 -7.972 23.704 1.00 89.00 565 LYS A CA 1
ATOM 4551 C C . LYS A 1 565 ? -8.520 -8.463 22.270 1.00 89.00 565 LYS A C 1
ATOM 4553 O O . LYS A 1 565 ? -9.255 -8.051 21.381 1.00 89.00 565 LYS A O 1
ATOM 4558 N N . LYS A 1 566 ? -7.546 -9.348 22.045 1.00 83.38 566 LYS A N 1
ATOM 4559 C CA . LYS A 1 566 ? -7.254 -9.899 20.714 1.00 83.38 566 LYS A CA 1
ATOM 4560 C C . LYS A 1 566 ? -8.490 -10.601 20.134 1.00 83.38 566 LYS A C 1
ATOM 4562 O O . LYS A 1 566 ? -9.111 -11.403 20.832 1.00 83.38 566 LYS A O 1
ATOM 4567 N N . GLY A 1 567 ? -8.813 -10.311 18.871 1.00 80.44 567 GLY A N 1
ATOM 4568 C CA . GLY A 1 567 ? -9.959 -10.890 18.157 1.00 80.44 567 GLY A CA 1
ATOM 4569 C C . GLY A 1 567 ? -11.329 -10.405 18.642 1.00 80.44 567 GLY A C 1
ATOM 4570 O O . GLY A 1 567 ? -12.336 -11.023 18.310 1.00 80.44 567 GLY A O 1
ATOM 4571 N N . VAL A 1 568 ? -11.371 -9.345 19.457 1.00 86.44 568 VAL A N 1
ATOM 4572 C CA . VAL A 1 568 ? -12.608 -8.729 19.938 1.00 86.44 568 VAL A CA 1
ATOM 4573 C C . VAL A 1 568 ? -12.615 -7.261 19.539 1.00 86.44 568 VAL A C 1
ATOM 4575 O O . VAL A 1 568 ? -11.672 -6.523 19.810 1.00 86.44 568 VAL A O 1
ATOM 4578 N N . MET A 1 569 ? -13.711 -6.849 18.925 1.00 89.56 569 MET A N 1
ATOM 4579 C CA . MET A 1 569 ? -14.001 -5.495 18.486 1.00 89.56 569 MET A CA 1
ATOM 4580 C C . MET A 1 569 ? -14.836 -4.770 19.549 1.00 89.56 569 MET A C 1
ATOM 4582 O O . MET A 1 569 ? -15.824 -5.316 20.056 1.00 89.56 569 MET A O 1
ATOM 4586 N N . ALA A 1 570 ? -14.471 -3.523 19.847 1.00 92.31 570 ALA A N 1
ATOM 4587 C CA . ALA A 1 570 ? -15.195 -2.645 20.758 1.00 92.31 570 ALA A CA 1
ATOM 4588 C C . ALA A 1 570 ? -15.494 -1.288 20.106 1.00 92.31 570 ALA A C 1
ATOM 4590 O O . ALA A 1 570 ? -14.595 -0.499 19.824 1.00 92.31 570 ALA A O 1
ATOM 4591 N N . ASN A 1 571 ? -16.780 -0.980 19.942 1.00 92.44 571 ASN A N 1
ATOM 4592 C CA . ASN A 1 571 ? -17.250 0.272 19.346 1.00 92.44 571 ASN A CA 1
ATOM 4593 C C . ASN A 1 571 ? -18.096 1.084 20.329 1.00 92.44 571 ASN A C 1
ATOM 4595 O O . ASN A 1 571 ? -18.678 0.545 21.272 1.00 92.44 571 ASN A O 1
ATOM 4599 N N . ILE A 1 572 ? -18.193 2.394 20.098 1.00 94.94 572 ILE A N 1
ATOM 4600 C CA . ILE A 1 572 ? -19.114 3.256 20.844 1.00 94.94 572 ILE A CA 1
ATOM 4601 C C . ILE A 1 572 ? -20.519 3.049 20.276 1.00 94.94 572 ILE A C 1
ATOM 4603 O O . ILE A 1 572 ? -20.768 3.344 19.112 1.00 94.94 572 ILE A O 1
ATOM 4607 N N . LEU A 1 573 ? -21.436 2.555 21.108 1.00 95.75 573 LEU A N 1
ATOM 4608 C CA . LEU A 1 573 ? -22.854 2.448 20.766 1.00 95.75 573 LEU A CA 1
ATOM 4609 C C . LEU A 1 573 ? -23.560 3.798 20.915 1.00 95.75 573 LEU A C 1
ATOM 4611 O O . LEU A 1 573 ? -24.377 4.166 20.079 1.00 95.75 573 LEU A O 1
ATOM 4615 N N . ALA A 1 574 ? -23.272 4.511 22.006 1.00 95.50 574 ALA A N 1
ATOM 4616 C CA . ALA A 1 574 ? -23.855 5.815 22.292 1.00 95.50 574 ALA A CA 1
ATOM 4617 C C . ALA A 1 574 ? -22.939 6.642 23.203 1.00 95.50 574 ALA A C 1
ATOM 4619 O O . ALA A 1 574 ? -22.299 6.107 24.115 1.00 95.50 574 ALA A O 1
ATOM 4620 N N . ASN A 1 575 ? -22.911 7.951 22.961 1.00 94.62 575 ASN A N 1
ATOM 4621 C CA . ASN A 1 575 ? -22.126 8.939 23.693 1.00 94.62 575 ASN A CA 1
ATOM 4622 C C . ASN A 1 575 ? -22.886 10.274 23.708 1.00 94.62 575 ASN A C 1
ATOM 4624 O O . ASN A 1 575 ? -23.413 10.686 22.677 1.00 94.62 575 ASN A O 1
ATOM 4628 N N . ASP A 1 576 ? -22.936 10.931 24.863 1.00 91.56 576 ASP A N 1
ATOM 4629 C CA . ASP A 1 576 ? -23.589 12.225 25.067 1.00 91.56 576 ASP A CA 1
ATOM 4630 C C . ASP A 1 576 ? -22.707 13.075 25.988 1.00 91.56 576 ASP A C 1
ATOM 4632 O O . ASP A 1 576 ? -22.245 12.623 27.039 1.00 91.56 576 ASP A O 1
ATOM 4636 N N . VAL A 1 577 ? -22.478 14.318 25.575 1.00 88.69 577 VAL A N 1
ATOM 4637 C CA . VAL A 1 577 ? -21.612 15.294 26.246 1.00 88.69 577 VAL A CA 1
ATOM 4638 C C . VAL A 1 577 ? -22.180 15.795 27.581 1.00 88.69 577 VAL A C 1
ATOM 4640 O O . VAL A 1 577 ? -21.479 16.467 28.327 1.00 88.69 577 VAL A O 1
ATOM 4643 N N . ASP A 1 578 ? -23.414 15.432 27.934 1.00 89.94 578 ASP A N 1
ATOM 4644 C CA . ASP A 1 578 ? -23.979 15.699 29.263 1.00 89.94 578 ASP A CA 1
ATOM 4645 C C . ASP A 1 578 ? -23.858 14.494 30.215 1.00 89.94 578 ASP A C 1
ATOM 4647 O O . ASP A 1 578 ? -24.322 14.544 31.361 1.00 89.94 578 ASP A O 1
ATOM 4651 N N . LYS A 1 579 ? -23.308 13.363 29.755 1.00 93.19 579 LYS A N 1
ATOM 4652 C CA . LYS A 1 579 ? -23.234 12.121 30.535 1.00 93.19 579 LYS A CA 1
ATOM 4653 C C . LYS A 1 579 ? -21.805 11.829 30.970 1.00 93.19 579 LYS A C 1
ATOM 4655 O O . LYS A 1 579 ? -20.857 11.884 30.196 1.00 93.19 579 LYS A O 1
ATOM 4660 N N . SER A 1 580 ? -21.659 11.390 32.218 1.00 94.88 580 SER A N 1
ATOM 4661 C CA . SER A 1 580 ? -20.384 10.918 32.777 1.00 94.88 580 SER A CA 1
ATOM 4662 C C . SER A 1 580 ? -20.022 9.483 32.359 1.00 94.88 580 SER A C 1
ATOM 4664 O O . SER A 1 580 ? -19.170 8.851 32.981 1.00 94.88 580 SER A O 1
ATOM 4666 N N . TYR A 1 581 ? -20.690 8.925 31.347 1.00 96.62 581 TYR A N 1
ATOM 4667 C CA . TYR A 1 581 ? -20.494 7.552 30.889 1.00 96.62 581 TYR A CA 1
ATOM 4668 C C . TYR A 1 581 ? -20.797 7.413 29.397 1.00 96.62 581 TYR A C 1
ATOM 4670 O O . TYR A 1 581 ? -21.559 8.199 28.839 1.00 96.62 581 TYR A O 1
ATOM 4678 N N . VAL A 1 582 ? -20.265 6.353 28.790 1.00 97.75 582 VAL A N 1
ATOM 4679 C CA . VAL A 1 582 ? -20.584 5.937 27.416 1.00 97.75 582 VAL A CA 1
ATOM 4680 C C . VAL A 1 582 ? -21.166 4.525 27.388 1.00 97.75 582 VAL A C 1
ATOM 4682 O O . VAL A 1 582 ? -20.988 3.754 28.337 1.00 97.75 582 VAL A O 1
ATOM 4685 N N . LEU A 1 583 ? -21.870 4.176 26.309 1.00 98.06 583 LEU A N 1
ATOM 4686 C CA . LEU A 1 583 ? -22.254 2.793 26.026 1.00 98.06 583 LEU A CA 1
ATOM 4687 C C . LEU A 1 583 ? -21.331 2.205 24.963 1.00 98.06 583 LEU A C 1
ATOM 4689 O O . LEU A 1 583 ? -21.158 2.785 23.894 1.00 98.06 583 LEU A O 1
ATOM 4693 N N . LEU A 1 584 ? -20.778 1.036 25.258 1.00 97.31 584 LEU A N 1
ATOM 4694 C CA . LEU A 1 584 ? -19.865 0.288 24.404 1.00 97.31 584 LEU A CA 1
ATOM 4695 C C . LEU A 1 584 ? -20.561 -0.965 23.884 1.00 97.31 584 LEU A C 1
ATOM 4697 O O . LEU A 1 584 ? -21.185 -1.674 24.672 1.00 97.31 584 LEU A O 1
ATOM 4701 N N . ALA A 1 585 ? -20.423 -1.252 22.594 1.00 95.75 585 ALA A N 1
ATOM 4702 C CA . ALA A 1 585 ? -20.849 -2.500 21.974 1.00 95.75 585 ALA A CA 1
ATOM 4703 C C . ALA A 1 585 ? -19.621 -3.377 21.690 1.00 95.75 585 ALA A C 1
ATOM 4705 O O . ALA A 1 585 ? -18.711 -2.956 20.975 1.00 95.75 585 ALA A O 1
ATOM 4706 N N . ILE A 1 586 ? -19.583 -4.574 22.281 1.00 95.19 586 ILE A N 1
ATOM 4707 C CA . ILE A 1 586 ? -18.396 -5.439 22.321 1.00 95.19 586 ILE A CA 1
ATOM 4708 C C . ILE A 1 586 ? -18.787 -6.881 21.981 1.00 95.19 586 ILE A C 1
ATOM 4710 O O . ILE A 1 586 ? -19.690 -7.433 22.607 1.00 95.19 586 ILE A O 1
ATOM 4714 N N . ASN A 1 587 ? -18.114 -7.519 21.021 1.00 90.62 587 ASN A N 1
ATOM 4715 C CA . ASN A 1 587 ? -18.392 -8.907 20.600 1.00 90.62 587 ASN A CA 1
ATOM 4716 C C . ASN A 1 587 ? -17.597 -9.957 21.411 1.00 90.62 587 ASN A C 1
ATOM 4718 O O . ASN A 1 587 ? -17.089 -10.942 20.883 1.00 90.62 587 ASN A O 1
ATOM 4722 N N . ASP A 1 588 ? -17.482 -9.745 22.723 1.00 88.38 588 ASP A N 1
ATOM 4723 C CA . ASP A 1 588 ? -16.606 -10.503 23.626 1.00 88.38 588 ASP A CA 1
ATOM 4724 C C . ASP A 1 588 ? -17.083 -11.923 23.962 1.00 88.38 588 ASP A C 1
ATOM 4726 O O . ASP A 1 588 ? -16.265 -12.781 24.304 1.00 88.38 588 ASP A O 1
ATOM 4730 N N . ALA A 1 589 ? -18.393 -12.163 23.885 1.00 85.94 589 ALA A N 1
ATOM 4731 C CA . ALA A 1 589 ? -19.012 -13.462 24.141 1.00 85.94 589 ALA A CA 1
ATOM 4732 C C . ALA A 1 589 ? -19.342 -14.239 22.857 1.00 85.94 589 ALA A C 1
ATOM 4734 O O . ALA A 1 589 ? -19.359 -15.469 22.879 1.00 85.94 589 ALA A O 1
ATOM 4735 N N . ASN A 1 590 ? -19.642 -13.539 21.761 1.00 80.69 590 ASN A N 1
ATOM 4736 C CA . ASN A 1 590 ? -19.975 -14.124 20.467 1.00 80.69 590 ASN A CA 1
ATOM 4737 C C . ASN A 1 590 ? -19.504 -13.174 19.352 1.00 80.69 590 ASN A C 1
ATOM 4739 O O . ASN A 1 590 ? -19.973 -12.039 19.322 1.00 80.69 590 ASN A O 1
ATOM 4743 N N . PRO A 1 591 ? -18.659 -13.617 18.406 1.00 78.31 591 PRO A N 1
ATOM 4744 C CA . PRO A 1 591 ? -18.203 -12.774 17.301 1.00 78.31 591 PRO A CA 1
ATOM 4745 C C . PRO A 1 591 ? -19.331 -12.154 16.461 1.00 78.31 591 PRO A C 1
ATOM 4747 O O . PRO A 1 591 ? -19.153 -11.058 15.936 1.00 78.31 591 PRO A O 1
ATOM 4750 N N . ALA A 1 592 ? -20.487 -12.824 16.363 1.00 77.88 592 ALA A N 1
ATOM 4751 C CA . ALA A 1 592 ? -21.637 -12.387 15.572 1.00 77.88 592 ALA A CA 1
ATOM 4752 C C . ALA A 1 592 ? -22.524 -11.341 16.271 1.00 77.88 592 ALA A C 1
ATOM 4754 O O . ALA A 1 592 ? -23.273 -10.634 15.600 1.00 77.88 592 ALA A O 1
ATOM 4755 N N . TYR A 1 593 ? -22.473 -11.240 17.606 1.00 87.06 593 TYR A N 1
ATOM 4756 C CA . TYR A 1 593 ? -23.382 -10.386 18.376 1.00 87.06 593 TYR A CA 1
ATOM 4757 C C . TYR A 1 593 ? -22.656 -9.611 19.472 1.00 87.06 593 TYR A C 1
ATOM 4759 O O . TYR A 1 593 ? -21.889 -10.163 20.256 1.00 87.06 593 TYR A O 1
ATOM 4767 N N . GLN A 1 594 ? -22.964 -8.321 19.577 1.00 92.12 594 GLN A N 1
ATOM 4768 C CA . GLN A 1 594 ? -22.329 -7.432 20.546 1.00 92.12 594 GLN A CA 1
ATOM 4769 C C . GLN A 1 594 ? -23.126 -7.358 21.852 1.00 92.12 594 GLN A C 1
ATOM 4771 O O . GLN A 1 594 ? -24.314 -7.018 21.845 1.00 92.12 594 GLN A O 1
ATOM 4776 N N . ASN A 1 595 ? -22.458 -7.622 22.975 1.00 96.69 595 ASN A N 1
ATOM 4777 C CA . ASN A 1 595 ? -22.916 -7.224 24.303 1.00 96.69 595 ASN A CA 1
ATOM 4778 C C . ASN A 1 595 ? -22.789 -5.707 24.468 1.00 96.69 595 ASN A C 1
ATOM 4780 O O . ASN A 1 595 ? -21.928 -5.082 23.849 1.00 96.69 595 ASN A O 1
ATOM 4784 N N . VAL A 1 596 ? -23.614 -5.121 25.341 1.00 97.56 596 VAL A N 1
ATOM 4785 C CA . VAL A 1 596 ? -23.542 -3.685 25.649 1.00 97.56 596 VAL A CA 1
ATOM 4786 C C . VAL A 1 596 ? -23.082 -3.465 27.075 1.00 97.56 596 VAL A C 1
ATOM 4788 O O . VAL A 1 596 ? -23.703 -3.963 28.018 1.00 97.56 596 VAL A O 1
ATOM 4791 N N . TYR A 1 597 ? -22.045 -2.651 27.230 1.00 97.50 597 TYR A N 1
ATOM 4792 C CA . TYR A 1 597 ? -21.491 -2.247 28.514 1.00 97.50 597 TYR A CA 1
ATOM 4793 C C . TYR A 1 597 ? -21.619 -0.740 28.704 1.00 97.50 597 TYR A C 1
ATOM 4795 O O . TYR A 1 597 ? -21.339 0.042 27.804 1.00 97.50 597 TYR A O 1
ATOM 4803 N N . LYS A 1 598 ? -21.997 -0.322 29.908 1.00 97.44 598 LYS A N 1
ATOM 4804 C CA . LYS A 1 598 ? -21.823 1.048 30.378 1.00 97.44 598 LYS A CA 1
ATOM 4805 C C . LYS A 1 598 ? -20.399 1.200 30.895 1.00 97.44 598 LYS A C 1
ATOM 4807 O O . LYS A 1 598 ? -20.018 0.474 31.813 1.00 97.44 598 LYS A O 1
ATOM 4812 N N . PHE A 1 599 ? -19.658 2.151 30.343 1.00 97.62 599 PHE A N 1
ATOM 4813 C CA . PHE A 1 599 ? -18.331 2.530 30.815 1.00 97.62 599 PHE A CA 1
ATOM 4814 C C . PHE A 1 599 ? -18.389 3.897 31.491 1.00 97.62 599 PHE A C 1
ATOM 4816 O O . PHE A 1 599 ? -18.714 4.900 30.857 1.00 97.62 599 PHE A O 1
ATOM 4823 N N . ASP A 1 600 ? -18.111 3.926 32.791 1.00 97.25 600 ASP A N 1
ATOM 4824 C CA . ASP A 1 600 ? -18.082 5.155 33.580 1.00 97.25 600 ASP A CA 1
ATOM 4825 C C . ASP A 1 600 ? -16.751 5.899 33.380 1.00 97.25 600 ASP A C 1
ATOM 4827 O O . ASP A 1 600 ? -15.675 5.362 33.652 1.00 97.25 600 ASP A O 1
ATOM 4831 N N . LEU A 1 601 ? -16.820 7.143 32.897 1.00 95.62 601 LEU A N 1
ATOM 4832 C CA . LEU A 1 601 ? -15.649 7.916 32.474 1.00 95.62 601 LEU A CA 1
ATOM 4833 C C . LEU A 1 601 ? -14.789 8.403 33.646 1.00 95.62 601 LEU A C 1
ATOM 4835 O O . LEU A 1 601 ? -13.622 8.737 33.436 1.00 95.62 601 LEU A O 1
ATOM 4839 N N . LEU A 1 602 ? -15.335 8.448 34.864 1.00 94.06 602 LEU A N 1
ATOM 4840 C CA . LEU A 1 602 ? -14.622 8.890 36.064 1.00 94.06 602 LEU A CA 1
ATOM 4841 C C . LEU A 1 602 ? -13.951 7.711 36.773 1.00 94.06 602 LEU A C 1
ATOM 4843 O O . LEU A 1 602 ? -12.787 7.797 37.153 1.00 94.06 602 LEU A O 1
ATOM 4847 N N . THR A 1 603 ? -14.670 6.598 36.917 1.00 95.38 603 THR A N 1
ATOM 4848 C CA . THR A 1 603 ? -14.237 5.427 37.699 1.00 95.38 603 THR A CA 1
ATOM 4849 C C . THR A 1 603 ? -13.602 4.313 36.864 1.00 95.38 603 THR A C 1
ATOM 4851 O O . THR A 1 603 ? -13.052 3.375 37.434 1.00 95.38 603 THR A O 1
ATOM 4854 N N . ASN A 1 604 ? -13.679 4.386 35.529 1.00 95.00 604 ASN A N 1
ATOM 4855 C CA . ASN A 1 604 ? -13.255 3.339 34.585 1.00 95.00 604 ASN A CA 1
ATOM 4856 C C . ASN A 1 604 ? -14.003 2.002 34.732 1.00 95.00 604 ASN A C 1
ATOM 4858 O O . ASN A 1 604 ? -13.545 0.960 34.256 1.00 95.00 604 ASN A O 1
ATOM 4862 N N . LYS A 1 605 ? -15.159 2.000 35.402 1.00 96.44 605 LYS A N 1
ATOM 4863 C CA . LYS A 1 605 ? -15.916 0.778 35.669 1.00 96.44 605 LYS A CA 1
ATOM 4864 C C . LYS A 1 605 ? -16.784 0.387 34.473 1.00 96.44 605 LYS A C 1
ATOM 4866 O O . LYS A 1 605 ? -17.594 1.185 34.001 1.00 96.44 605 LYS A O 1
ATOM 4871 N N . HIS A 1 606 ? -16.687 -0.879 34.067 1.00 95.62 606 HIS A N 1
ATOM 4872 C CA . HIS A 1 606 ? -17.618 -1.511 33.132 1.00 95.62 606 HIS A CA 1
ATOM 4873 C C . HIS A 1 606 ? -18.808 -2.119 33.879 1.00 95.62 606 HIS A C 1
ATOM 4875 O O . HIS A 1 606 ? -18.640 -2.820 34.876 1.00 95.62 606 HIS A O 1
ATOM 4881 N N . THR A 1 607 ? -20.021 -1.872 33.390 1.00 97.00 607 THR A N 1
ATOM 4882 C CA . THR A 1 607 ? -21.257 -2.485 33.897 1.00 97.00 607 THR A CA 1
ATOM 4883 C C . THR A 1 607 ? -22.057 -3.052 32.732 1.00 97.00 607 THR A C 1
ATOM 4885 O O . THR A 1 607 ? -22.388 -2.321 31.805 1.00 97.00 607 THR A O 1
ATOM 4888 N N . LEU A 1 608 ? -22.381 -4.345 32.763 1.00 96.94 608 LEU A N 1
ATOM 4889 C CA . LEU A 1 608 ? -23.149 -4.995 31.699 1.00 96.94 608 LEU A CA 1
ATOM 4890 C C . LEU A 1 608 ? -24.594 -4.466 31.656 1.00 96.94 608 LEU A C 1
ATOM 4892 O O . LEU A 1 608 ? -25.332 -4.559 32.641 1.00 96.94 608 LEU A O 1
ATOM 4896 N N . VAL A 1 609 ? -25.002 -3.946 30.497 1.00 96.38 609 VAL A N 1
ATOM 4897 C CA . VAL A 1 609 ? -26.342 -3.394 30.232 1.00 96.38 609 VAL A CA 1
ATOM 4898 C C . VAL A 1 609 ? -27.190 -4.366 29.415 1.00 96.38 609 VAL A C 1
ATOM 4900 O O . VAL A 1 609 ? -28.365 -4.548 29.728 1.00 96.38 609 VAL A O 1
ATOM 4903 N N . LEU A 1 610 ? -26.599 -5.024 28.411 1.00 96.31 610 LEU A N 1
ATOM 4904 C CA . LEU A 1 610 ? -27.260 -6.042 27.592 1.00 96.31 610 LEU A CA 1
ATOM 4905 C C . LEU A 1 610 ? -26.333 -7.236 27.373 1.00 96.31 610 LEU A C 1
ATOM 4907 O O . LEU A 1 610 ? -25.254 -7.085 26.801 1.00 96.31 610 LEU A O 1
ATOM 4911 N N . LYS A 1 611 ? -26.811 -8.424 27.748 1.00 96.31 611 LYS A N 1
ATOM 4912 C CA . LYS A 1 611 ? -26.277 -9.701 27.274 1.00 96.31 611 LYS A CA 1
ATOM 4913 C C . LYS A 1 611 ? -27.003 -10.091 25.985 1.00 96.31 611 LYS A C 1
ATOM 4915 O O . LYS A 1 611 ? -28.214 -10.311 26.019 1.00 96.31 611 LYS A O 1
ATOM 4920 N N . ASN A 1 612 ? -26.285 -10.160 24.870 1.00 94.69 612 ASN A N 1
ATOM 4921 C CA . ASN A 1 612 ? -26.853 -10.331 23.537 1.00 94.69 612 ASN A CA 1
ATOM 4922 C C . ASN A 1 612 ? -26.333 -11.598 22.850 1.00 94.69 612 ASN A C 1
ATOM 4924 O O . ASN A 1 612 ? -25.132 -11.838 22.777 1.00 94.69 612 ASN A O 1
ATOM 4928 N N . LYS A 1 613 ? -27.257 -12.387 22.307 1.00 91.06 613 LYS A N 1
ATOM 4929 C CA . LYS A 1 613 ? -26.990 -13.571 21.482 1.00 91.06 613 LYS A CA 1
ATOM 4930 C C . LYS A 1 613 ? -27.877 -13.637 20.235 1.00 91.06 613 LYS A C 1
ATOM 4932 O O . LYS A 1 613 ? -27.985 -14.698 19.630 1.00 91.06 613 LYS A O 1
ATOM 4937 N N . ARG A 1 614 ? -28.586 -12.550 19.917 1.00 90.50 614 ARG A N 1
ATOM 4938 C CA . ARG A 1 614 ? -29.708 -12.582 18.967 1.00 90.50 614 ARG A CA 1
ATOM 4939 C C . ARG A 1 614 ? -29.757 -11.382 18.033 1.00 90.50 614 ARG A C 1
ATOM 4941 O O . ARG A 1 614 ? -30.029 -11.543 16.850 1.00 90.50 614 ARG A O 1
ATOM 4948 N N . PHE A 1 615 ? -29.568 -10.178 18.562 1.00 93.94 615 PHE A N 1
ATOM 4949 C CA . PHE A 1 615 ? -29.832 -8.952 17.817 1.00 93.94 615 PHE A CA 1
ATOM 4950 C C . PHE A 1 615 ? -28.566 -8.448 17.128 1.00 93.94 615 PHE A C 1
ATOM 4952 O O . PHE A 1 615 ? -27.542 -8.266 17.787 1.00 93.94 615 PHE A O 1
ATOM 4959 N N . SER A 1 616 ? -28.641 -8.199 15.821 1.00 88.94 616 SER A N 1
ATOM 4960 C CA . SER A 1 616 ? -27.524 -7.696 15.013 1.00 88.94 616 SER A CA 1
ATOM 4961 C C . SER A 1 616 ? -27.372 -6.175 15.085 1.00 88.94 616 SER A C 1
ATOM 4963 O O . SER A 1 616 ? -26.270 -5.667 14.909 1.00 88.94 616 SER A O 1
ATOM 4965 N N . MET A 1 617 ? -28.449 -5.437 15.386 1.00 91.88 617 MET A N 1
ATOM 4966 C CA . MET A 1 617 ? -28.404 -3.980 15.574 1.00 91.88 617 MET A CA 1
ATOM 4967 C C . MET A 1 617 ? -29.122 -3.559 16.854 1.00 91.88 617 MET A C 1
ATOM 4969 O O . MET A 1 617 ? -30.148 -4.133 17.227 1.00 91.88 617 MET A O 1
ATOM 4973 N N . ILE A 1 618 ? -28.591 -2.531 17.513 1.00 95.50 618 ILE A N 1
ATOM 4974 C CA . ILE A 1 618 ? -29.068 -2.019 18.799 1.00 95.50 618 ILE A CA 1
ATOM 4975 C C . ILE A 1 618 ? -29.188 -0.501 18.683 1.00 95.50 618 ILE A C 1
ATOM 4977 O O . ILE A 1 618 ? -28.267 0.156 18.210 1.00 95.50 618 ILE A O 1
ATOM 4981 N N . PHE A 1 619 ? -30.310 0.056 19.134 1.00 96.12 619 PHE A N 1
ATOM 4982 C CA . PHE A 1 619 ? -30.586 1.486 19.059 1.00 96.12 619 PHE A CA 1
ATOM 4983 C C . PHE A 1 619 ? -30.974 2.039 20.427 1.00 96.12 619 PHE A C 1
ATOM 4985 O O . PHE A 1 619 ? -31.810 1.472 21.150 1.00 96.12 619 PHE A O 1
ATOM 4992 N N . THR A 1 620 ? -30.378 3.178 20.764 1.00 95.94 620 THR A N 1
ATOM 4993 C CA . THR A 1 620 ? -30.647 3.906 22.000 1.00 95.94 620 THR A CA 1
ATOM 4994 C C . THR A 1 620 ? -31.461 5.162 21.738 1.00 95.94 620 THR A C 1
ATOM 4996 O O . THR A 1 620 ? -31.385 5.741 20.658 1.00 95.94 620 THR A O 1
ATOM 4999 N N . ASP A 1 621 ? -32.224 5.590 22.738 1.00 94.94 621 ASP A N 1
ATOM 5000 C CA . ASP A 1 621 ? -32.859 6.905 22.729 1.00 94.94 621 ASP A CA 1
ATOM 5001 C C . ASP A 1 621 ? -31.893 8.035 23.109 1.00 94.94 621 ASP A C 1
ATOM 5003 O O . ASP A 1 621 ? -30.730 7.795 23.445 1.00 94.94 621 ASP A O 1
ATOM 5007 N N . ASN A 1 622 ? -32.398 9.272 23.104 1.00 93.50 622 ASN A N 1
ATOM 5008 C CA . ASN A 1 622 ? -31.632 10.476 23.435 1.00 93.50 622 ASN A CA 1
ATOM 5009 C C . ASN A 1 622 ? -31.159 10.501 24.904 1.00 93.50 622 ASN A C 1
ATOM 5011 O O . ASN A 1 622 ? -30.342 11.327 25.286 1.00 93.50 622 ASN A O 1
ATOM 5015 N N . ALA A 1 623 ? -31.660 9.594 25.753 1.00 92.62 623 ALA A N 1
ATOM 5016 C CA . ALA A 1 623 ? -31.205 9.411 27.129 1.00 92.62 623 ALA A CA 1
ATOM 5017 C C . ALA A 1 623 ? -30.223 8.231 27.279 1.00 92.62 623 ALA A C 1
ATOM 5019 O O . ALA A 1 623 ? -29.959 7.810 28.410 1.00 92.62 623 ALA A O 1
ATOM 5020 N N . MET A 1 624 ? -29.704 7.703 26.163 1.00 94.50 624 MET A N 1
ATOM 5021 C CA . MET A 1 624 ? -28.809 6.545 26.080 1.00 94.50 624 MET A CA 1
ATOM 5022 C C . MET A 1 624 ? -29.403 5.260 26.672 1.00 94.50 624 MET A C 1
ATOM 5024 O O . MET A 1 624 ? -28.690 4.423 27.223 1.00 94.50 624 MET A O 1
ATOM 5028 N N . ARG A 1 625 ? -30.722 5.067 26.576 1.00 93.81 625 ARG A N 1
ATOM 5029 C CA . ARG A 1 625 ? -31.380 3.814 26.978 1.00 93.81 625 ARG A CA 1
ATOM 5030 C C . ARG A 1 625 ? -31.625 2.970 25.743 1.00 93.81 625 ARG A C 1
ATOM 5032 O O . ARG A 1 625 ? -32.100 3.488 24.741 1.00 93.81 625 ARG A O 1
ATOM 5039 N N . ILE A 1 626 ? -31.360 1.668 25.810 1.00 95.56 626 ILE A N 1
ATOM 5040 C CA . ILE A 1 626 ? -31.684 0.749 24.710 1.00 95.56 626 ILE A CA 1
ATOM 5041 C C . ILE A 1 626 ? -33.209 0.673 24.577 1.00 95.56 626 ILE A C 1
ATOM 5043 O O . ILE A 1 626 ? -33.895 0.304 25.532 1.00 95.56 626 ILE A O 1
ATOM 5047 N N . ARG A 1 627 ? -33.746 1.032 23.405 1.00 95.12 627 ARG A N 1
ATOM 5048 C CA . ARG A 1 627 ? -35.201 1.049 23.154 1.00 95.12 627 ARG A CA 1
ATOM 5049 C C . ARG A 1 627 ? -35.633 0.133 22.026 1.00 95.12 627 ARG A C 1
ATOM 5051 O O . ARG A 1 627 ? -36.737 -0.407 22.096 1.00 95.12 627 ARG A O 1
ATOM 5058 N N . LEU A 1 628 ? -34.786 -0.037 21.015 1.00 95.88 628 LEU A N 1
ATOM 5059 C CA . LEU A 1 628 ? -35.097 -0.811 19.822 1.00 95.88 628 LEU A CA 1
ATOM 5060 C C . LEU A 1 628 ? -33.910 -1.695 19.439 1.00 95.88 628 LEU A C 1
ATOM 5062 O O . LEU A 1 628 ? -32.761 -1.277 19.549 1.00 95.88 628 LEU A O 1
ATOM 5066 N N . LEU A 1 629 ? -34.187 -2.919 19.004 1.00 96.19 629 LEU A N 1
ATOM 5067 C CA . LEU A 1 629 ? -33.186 -3.881 18.551 1.00 96.19 629 LEU A CA 1
ATOM 5068 C C . LEU A 1 629 ? -33.668 -4.539 17.262 1.00 96.19 629 LEU A C 1
ATOM 5070 O O . LEU A 1 629 ? -34.873 -4.684 17.065 1.00 96.19 629 LEU A O 1
ATOM 5074 N N . CYS A 1 630 ? -32.749 -4.936 16.391 1.00 95.06 630 CYS A N 1
ATOM 5075 C CA . CYS A 1 630 ? -33.073 -5.597 15.133 1.00 95.06 630 CYS A CA 1
ATOM 5076 C C . CYS A 1 630 ? -32.522 -7.015 15.104 1.00 95.06 630 CYS A C 1
ATOM 5078 O O . CYS A 1 630 ? -31.374 -7.260 15.471 1.00 95.06 630 CYS A O 1
ATOM 5080 N N . GLU A 1 631 ? -33.347 -7.927 14.613 1.00 93.00 631 GLU A N 1
ATOM 5081 C CA . GLU A 1 631 ? -32.969 -9.282 14.255 1.00 93.00 631 GLU A CA 1
ATOM 5082 C C . GLU A 1 631 ? -33.117 -9.447 12.745 1.00 93.00 631 GLU A C 1
ATOM 5084 O O . GLU A 1 631 ? -34.171 -9.155 12.173 1.00 93.00 631 GLU A O 1
ATOM 5089 N N . GLU A 1 632 ? -32.060 -9.918 12.102 1.00 89.25 632 GLU A N 1
ATOM 5090 C CA . GLU A 1 632 ? -32.089 -10.286 10.694 1.00 89.25 632 GLU A CA 1
ATOM 5091 C C . GLU A 1 632 ? -32.571 -11.729 10.548 1.00 89.25 632 GLU A C 1
ATOM 5093 O O . GLU A 1 632 ? -32.151 -12.621 11.284 1.00 89.25 632 GLU A O 1
ATOM 5098 N N . GLN A 1 633 ? -33.518 -11.945 9.643 1.00 90.31 633 GLN A N 1
ATOM 5099 C CA . GLN A 1 633 ? -34.120 -13.246 9.393 1.00 90.31 633 GLN A CA 1
ATOM 5100 C C . GLN A 1 633 ? -33.414 -13.941 8.227 1.00 90.31 633 GLN A C 1
ATOM 5102 O O . GLN A 1 633 ? -32.821 -13.299 7.365 1.00 90.31 633 GLN A O 1
ATOM 5107 N N . LYS A 1 634 ? -33.540 -15.270 8.149 1.00 87.56 634 LYS A N 1
ATOM 5108 C CA . LYS A 1 634 ? -32.928 -16.070 7.071 1.00 87.56 634 LYS A CA 1
ATOM 5109 C C . LYS A 1 634 ? -33.406 -15.696 5.662 1.00 87.56 634 LYS A C 1
ATOM 5111 O O . LYS A 1 634 ? -32.708 -15.978 4.700 1.00 87.56 634 LYS A O 1
ATOM 5116 N N . ASP A 1 635 ? -34.588 -15.095 5.543 1.00 84.88 635 ASP A N 1
ATOM 5117 C CA . ASP A 1 635 ? -35.156 -14.618 4.276 1.00 84.88 635 ASP A CA 1
ATOM 5118 C C . ASP A 1 635 ? -34.683 -13.198 3.894 1.00 84.88 635 ASP A C 1
ATOM 5120 O O . ASP A 1 635 ? -35.210 -12.621 2.948 1.00 84.88 635 ASP A O 1
ATOM 5124 N N . GLY A 1 636 ? -33.742 -12.609 4.645 1.00 84.00 636 GLY A N 1
ATOM 5125 C CA . GLY A 1 636 ? -33.252 -11.238 4.459 1.00 84.00 636 GLY A CA 1
ATOM 5126 C C . GLY A 1 636 ? -34.181 -10.154 5.017 1.00 84.00 636 GLY A C 1
ATOM 5127 O O . GLY A 1 636 ? -33.856 -8.967 4.973 1.00 84.00 636 GLY A O 1
ATOM 5128 N N . SER A 1 637 ? -35.346 -10.521 5.561 1.00 91.50 637 SER A N 1
ATOM 5129 C CA . SER A 1 637 ? -36.224 -9.559 6.227 1.00 91.50 637 SER A CA 1
ATOM 5130 C C . SER A 1 637 ? -35.655 -9.139 7.585 1.00 91.50 637 SER A C 1
ATOM 5132 O O . SER A 1 637 ? -34.972 -9.902 8.270 1.00 91.50 637 SER A O 1
ATOM 5134 N N . LYS A 1 638 ? -35.956 -7.911 8.009 1.00 94.50 638 LYS A N 1
ATOM 5135 C CA . LYS A 1 638 ? -35.502 -7.359 9.294 1.00 94.50 638 LYS A CA 1
ATOM 5136 C C . LYS A 1 638 ? -36.684 -7.229 10.241 1.00 94.50 638 LYS A C 1
ATOM 5138 O O . LYS A 1 638 ? -37.696 -6.617 9.897 1.00 94.50 638 LYS A O 1
ATOM 5143 N N . VAL A 1 639 ? -36.581 -7.790 11.442 1.00 96.88 639 VAL A N 1
ATOM 5144 C CA . VAL A 1 639 ? -37.606 -7.650 12.483 1.00 96.88 639 VAL A CA 1
ATOM 5145 C C . VAL A 1 639 ? -37.061 -6.783 13.605 1.00 96.88 639 VAL A C 1
ATOM 5147 O O . VAL A 1 639 ? -36.086 -7.129 14.267 1.00 96.88 639 VAL A O 1
ATOM 5150 N N . PHE A 1 640 ? -37.723 -5.657 13.841 1.00 96.62 640 PHE A N 1
ATOM 5151 C CA . PHE A 1 640 ? -37.409 -4.758 14.938 1.00 96.62 640 PHE A CA 1
ATOM 5152 C C . PHE A 1 640 ? -38.240 -5.116 16.165 1.00 96.62 640 PHE A C 1
ATOM 5154 O O . PHE A 1 640 ? -39.439 -5.392 16.067 1.00 96.62 640 PHE A O 1
ATOM 5161 N N . TYR A 1 641 ? -37.606 -5.065 17.329 1.00 96.94 641 TYR A N 1
ATOM 5162 C CA . TYR A 1 641 ? -38.185 -5.348 18.630 1.00 96.94 641 TYR A CA 1
ATOM 5163 C C . TYR A 1 641 ? -38.006 -4.146 19.544 1.00 96.94 641 TYR A C 1
ATOM 5165 O O . TYR A 1 641 ? -36.917 -3.582 19.631 1.00 96.94 641 TYR A O 1
ATOM 5173 N N . ARG A 1 642 ? -39.066 -3.780 20.263 1.00 95.62 642 ARG A N 1
ATOM 5174 C CA . ARG A 1 642 ? -39.015 -2.783 21.331 1.00 95.62 642 ARG A CA 1
ATOM 5175 C C . ARG A 1 642 ? -38.768 -3.450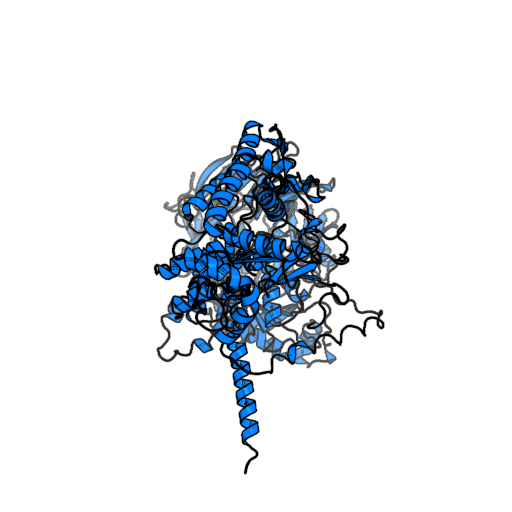 22.678 1.00 95.62 642 ARG A C 1
ATOM 5177 O O . ARG A 1 642 ? -39.257 -4.555 22.935 1.00 95.62 642 ARG A O 1
ATOM 5184 N N . VAL A 1 643 ? -38.044 -2.756 23.544 1.00 94.50 643 VAL A N 1
ATOM 5185 C CA . VAL A 1 643 ? -37.778 -3.207 24.914 1.00 94.50 643 VAL A CA 1
ATOM 5186 C C . VAL A 1 643 ? -39.029 -3.012 25.777 1.00 94.50 643 VAL A C 1
ATOM 5188 O O . VAL A 1 643 ? -39.642 -1.944 25.768 1.00 94.50 643 VAL A O 1
ATOM 5191 N N . SER A 1 644 ? -39.426 -4.052 26.510 1.00 87.69 644 SER A N 1
ATOM 5192 C CA . SER A 1 644 ? -40.477 -3.969 27.530 1.00 87.69 644 SER A CA 1
ATOM 5193 C C . SER A 1 644 ? -39.934 -3.293 28.795 1.00 87.69 644 SER A C 1
ATOM 5195 O O . SER A 1 644 ? -38.737 -3.388 29.056 1.00 87.69 644 SER A O 1
ATOM 5197 N N . PRO A 1 645 ? -40.767 -2.632 29.617 1.00 78.88 645 PRO A N 1
ATOM 5198 C CA . PRO A 1 645 ? -40.310 -2.059 30.882 1.00 78.88 645 PRO A CA 1
ATOM 5199 C C . PRO A 1 645 ? -39.715 -3.142 31.794 1.00 78.88 645 PRO A C 1
ATOM 5201 O O . PRO A 1 645 ? -40.424 -4.047 32.229 1.00 78.88 645 PRO A O 1
ATOM 5204 N N . THR A 1 646 ? -38.413 -3.068 32.070 1.00 76.50 646 THR A N 1
ATOM 5205 C CA . THR A 1 646 ? -37.716 -4.016 32.950 1.00 76.50 646 THR A CA 1
ATOM 5206 C C . THR A 1 646 ? -36.647 -3.305 33.769 1.00 76.50 646 THR A C 1
ATOM 5208 O O . THR A 1 646 ? -35.950 -2.442 33.238 1.00 76.50 646 THR A O 1
ATOM 5211 N N . ASN A 1 647 ? -36.471 -3.711 35.028 1.00 72.19 647 ASN A N 1
ATOM 5212 C CA . ASN A 1 647 ? -35.376 -3.244 35.878 1.00 72.19 647 ASN A CA 1
ATOM 5213 C C . ASN A 1 647 ? -34.177 -4.200 35.774 1.00 72.19 647 ASN A C 1
ATOM 5215 O O . ASN A 1 647 ? -34.345 -5.417 35.838 1.00 72.19 647 ASN A O 1
ATOM 5219 N N . GLY A 1 648 ? -32.968 -3.647 35.659 1.00 80.38 648 GLY A N 1
ATOM 5220 C CA . GLY A 1 648 ? -31.715 -4.410 35.621 1.00 80.38 648 GLY A CA 1
ATOM 5221 C C . GLY A 1 648 ? -31.185 -4.697 34.212 1.00 80.38 648 GLY A C 1
ATOM 5222 O O . GLY A 1 648 ? -31.609 -4.091 33.231 1.00 80.38 648 GLY A O 1
ATOM 5223 N N . THR A 1 649 ? -30.205 -5.600 34.127 1.00 90.31 649 THR A N 1
ATOM 5224 C CA . THR A 1 649 ? -29.518 -5.965 32.879 1.00 90.31 649 THR A CA 1
ATOM 5225 C C . THR A 1 649 ? -30.460 -6.691 31.914 1.00 90.31 649 THR A C 1
ATOM 5227 O O . THR A 1 649 ? -31.114 -7.671 32.283 1.00 90.31 649 THR A O 1
ATOM 5230 N N . LEU A 1 650 ? -30.498 -6.236 30.661 1.00 95.06 650 LEU A N 1
ATOM 5231 C CA . LEU A 1 650 ? -31.247 -6.875 29.583 1.00 95.06 650 LEU A CA 1
ATOM 5232 C C . LEU A 1 650 ? -30.557 -8.171 29.140 1.00 95.06 650 LEU A C 1
ATOM 5234 O O . LEU A 1 650 ? -29.328 -8.265 29.117 1.00 95.06 650 LEU A O 1
ATOM 5238 N N . ASN A 1 651 ? -31.343 -9.170 28.750 1.00 93.44 651 ASN A N 1
ATOM 5239 C CA . ASN A 1 651 ? -30.840 -10.435 28.231 1.00 93.44 651 ASN A CA 1
ATOM 5240 C C . ASN A 1 651 ? -31.704 -10.907 27.060 1.00 93.44 651 ASN A C 1
ATOM 5242 O O . ASN A 1 651 ? -32.890 -11.165 27.250 1.00 93.44 651 ASN A O 1
ATOM 5246 N N . SER A 1 652 ? -31.100 -11.052 25.877 1.00 92.06 652 SER A N 1
ATOM 5247 C CA . SER A 1 652 ? -31.782 -11.449 24.635 1.00 92.06 652 SER A CA 1
ATOM 5248 C C . SER A 1 652 ? -32.524 -12.789 24.701 1.00 92.06 652 SER A C 1
ATOM 5250 O O . SER A 1 652 ? -33.411 -13.012 23.881 1.00 92.06 652 SER A O 1
ATOM 5252 N N . ASP A 1 653 ? -32.173 -13.654 25.658 1.00 89.25 653 ASP A N 1
ATOM 5253 C CA . ASP A 1 653 ? -32.789 -14.973 25.862 1.00 89.25 653 ASP A CA 1
ATOM 5254 C C . ASP A 1 653 ? -34.063 -14.906 26.733 1.00 89.25 653 ASP A C 1
ATOM 5256 O O . ASP A 1 653 ? -34.723 -15.919 26.946 1.00 89.25 653 ASP A O 1
ATOM 5260 N N . LYS A 1 654 ? -34.398 -13.733 27.287 1.00 88.31 654 LYS A N 1
ATOM 5261 C CA . LYS A 1 654 ? -35.582 -13.522 28.131 1.00 88.31 654 LYS A CA 1
ATOM 5262 C C . LYS A 1 654 ? -36.698 -12.813 27.362 1.00 88.31 654 LYS A C 1
ATOM 5264 O O . LYS A 1 654 ? -36.441 -12.056 26.425 1.00 88.31 654 LYS A O 1
ATOM 5269 N N . ASP A 1 655 ? -37.928 -12.945 27.856 1.00 87.12 655 ASP A N 1
ATOM 5270 C CA . ASP A 1 655 ? -39.132 -12.281 27.329 1.00 87.12 655 ASP A CA 1
ATOM 5271 C C . ASP A 1 655 ? -39.189 -10.777 27.667 1.00 87.12 655 ASP A C 1
ATOM 5273 O O . ASP A 1 655 ? -40.140 -10.264 28.253 1.00 87.12 655 ASP A O 1
ATOM 5277 N N . GLN A 1 656 ? -38.136 -10.042 27.309 1.00 93.44 656 GLN A N 1
ATOM 5278 C CA . GLN A 1 656 ? -38.002 -8.598 27.532 1.00 93.44 656 GLN A CA 1
ATOM 5279 C C . GLN A 1 656 ? -38.233 -7.790 26.246 1.00 93.44 656 GLN A C 1
ATOM 5281 O O . GLN A 1 656 ? -38.213 -6.561 26.277 1.00 93.44 656 GLN A O 1
ATOM 5286 N N . PHE A 1 657 ? -38.485 -8.453 25.113 1.00 94.81 657 PHE A N 1
ATOM 5287 C CA . PHE A 1 657 ? -38.525 -7.839 23.784 1.00 94.81 657 PHE A CA 1
ATOM 5288 C C . PHE A 1 657 ? -39.836 -8.163 23.073 1.00 94.81 657 PHE A C 1
ATOM 5290 O O . PHE A 1 657 ? -40.184 -9.326 22.884 1.00 94.81 657 PHE A O 1
ATOM 5297 N N . LYS A 1 658 ? -40.562 -7.128 22.644 1.00 95.00 658 LYS A N 1
ATOM 5298 C CA . LYS A 1 658 ? -41.815 -7.267 21.889 1.00 95.00 658 LYS A CA 1
ATOM 5299 C C . LYS A 1 658 ? -41.589 -6.862 20.446 1.00 95.00 658 LYS A C 1
ATOM 5301 O O . LYS A 1 658 ? -40.985 -5.823 20.189 1.00 95.00 658 LYS A O 1
ATOM 5306 N N . LYS A 1 659 ? -42.088 -7.658 19.501 1.00 95.69 659 LYS A N 1
ATOM 5307 C CA . LYS A 1 659 ? -42.023 -7.325 18.074 1.00 95.69 659 LYS A CA 1
ATOM 5308 C C . LYS A 1 659 ? -42.683 -5.962 17.836 1.00 95.69 659 LYS A C 1
ATOM 5310 O O . LYS A 1 659 ? -43.793 -5.725 18.304 1.00 95.69 659 LYS A O 1
ATOM 5315 N N . TYR A 1 660 ? -41.979 -5.085 17.132 1.00 96.50 660 TYR A N 1
ATOM 5316 C CA . TYR A 1 660 ? -42.415 -3.731 16.807 1.00 96.50 660 TYR A CA 1
ATOM 5317 C C . TYR A 1 660 ? -42.852 -3.636 15.345 1.00 96.50 660 TYR A C 1
ATOM 5319 O O . TYR A 1 660 ? -44.007 -3.330 15.065 1.00 96.50 660 TYR A O 1
ATOM 5327 N N . VAL A 1 661 ? -41.960 -3.976 14.411 1.00 96.69 661 VAL A N 1
ATOM 5328 C CA . VAL A 1 661 ? -42.264 -3.984 12.975 1.00 96.69 661 VAL A CA 1
ATOM 5329 C C . VAL A 1 661 ? -41.387 -4.999 12.243 1.00 96.69 661 VAL A C 1
ATOM 5331 O O . VAL A 1 661 ? -40.273 -5.287 12.675 1.00 96.69 661 VAL A O 1
ATOM 5334 N N . ARG A 1 662 ? -41.896 -5.569 11.146 1.00 95.88 662 ARG A N 1
ATOM 5335 C CA . ARG A 1 662 ? -41.108 -6.365 10.194 1.00 95.88 662 ARG A CA 1
ATOM 5336 C C . ARG A 1 662 ? -40.978 -5.584 8.894 1.00 95.88 662 ARG A C 1
ATOM 5338 O O . ARG A 1 662 ? -41.983 -5.125 8.364 1.00 95.88 662 ARG A O 1
ATOM 5345 N N . VAL A 1 663 ? -39.754 -5.466 8.406 1.00 95.75 663 VAL A N 1
ATOM 5346 C CA . VAL A 1 663 ? -39.391 -4.870 7.121 1.00 95.75 663 VAL A CA 1
ATOM 5347 C C . VAL A 1 663 ? -39.090 -6.012 6.162 1.00 95.75 663 VAL A C 1
ATOM 5349 O O . VAL A 1 663 ? -38.354 -6.930 6.526 1.00 95.75 663 VAL A O 1
ATOM 5352 N N . SER A 1 664 ? -39.685 -5.983 4.970 1.00 94.12 664 SER A N 1
ATOM 5353 C CA . SER A 1 664 ? -39.433 -6.988 3.933 1.00 94.12 664 SER A CA 1
ATOM 5354 C C . SER A 1 664 ? -37.958 -6.973 3.504 1.00 94.12 664 SER A C 1
ATOM 5356 O O . SER A 1 664 ? -37.262 -5.977 3.703 1.00 94.12 664 SER A O 1
ATOM 5358 N N . ALA A 1 665 ? -37.469 -8.059 2.903 1.00 88.44 665 ALA A N 1
ATOM 5359 C CA . ALA A 1 665 ? -36.111 -8.087 2.359 1.00 88.44 665 ALA A CA 1
ATOM 5360 C C . ALA A 1 665 ? -35.900 -6.995 1.290 1.00 88.44 665 ALA A C 1
ATOM 5362 O O . ALA A 1 665 ? -34.873 -6.320 1.295 1.00 88.44 665 ALA A O 1
ATOM 5363 N N . GLU A 1 666 ? -36.908 -6.749 0.445 1.00 89.25 666 GLU A N 1
ATOM 5364 C CA . GLU A 1 666 ? -36.887 -5.727 -0.613 1.00 89.25 666 GLU A CA 1
ATOM 5365 C C . GLU A 1 666 ? -36.720 -4.300 -0.065 1.00 89.25 666 GLU A C 1
ATOM 5367 O O . GLU A 1 666 ? -36.035 -3.473 -0.665 1.00 89.25 666 GLU A O 1
ATOM 5372 N N . ASP A 1 667 ? -37.322 -4.011 1.090 1.00 92.81 667 ASP A N 1
ATOM 5373 C CA . ASP A 1 667 ? -37.283 -2.691 1.730 1.00 92.81 667 ASP A CA 1
ATOM 5374 C C . ASP A 1 667 ? -36.101 -2.526 2.698 1.00 92.81 667 ASP A C 1
ATOM 5376 O O . ASP A 1 667 ? -35.884 -1.440 3.247 1.00 92.81 667 ASP A O 1
ATOM 5380 N N . SER A 1 668 ? -35.362 -3.603 2.966 1.00 86.19 668 SER A N 1
ATOM 5381 C CA . SER A 1 668 ? -34.370 -3.667 4.044 1.00 86.19 668 SER A CA 1
ATOM 5382 C C . SER A 1 668 ? -33.108 -2.837 3.789 1.00 86.19 668 SER A C 1
ATOM 5384 O O . SER A 1 668 ? -32.453 -2.443 4.760 1.00 86.19 668 SER A O 1
ATOM 5386 N N . SER A 1 669 ? -32.780 -2.586 2.516 1.00 81.12 669 SER A N 1
ATOM 5387 C CA . SER A 1 669 ? -31.609 -1.822 2.063 1.00 81.12 669 SER A CA 1
ATOM 5388 C C . SER A 1 669 ? -31.791 -0.314 2.238 1.00 81.12 669 SER A C 1
ATOM 5390 O O . SER A 1 669 ? -30.830 0.387 2.531 1.00 81.12 669 SER A O 1
ATOM 5392 N N . ILE A 1 670 ? -33.030 0.174 2.138 1.00 88.69 670 ILE A N 1
ATOM 5393 C CA . ILE A 1 670 ? -33.359 1.603 2.238 1.00 88.69 670 ILE A CA 1
ATOM 5394 C C . ILE A 1 670 ? -33.936 1.994 3.605 1.00 88.69 670 ILE A C 1
ATOM 5396 O O . ILE A 1 670 ? -33.934 3.162 3.992 1.00 88.69 670 ILE A O 1
ATOM 5400 N N . THR A 1 671 ? -34.471 1.023 4.353 1.00 92.38 671 THR A N 1
ATOM 5401 C CA . THR A 1 671 ? -35.104 1.297 5.645 1.00 92.38 671 THR A CA 1
ATOM 5402 C C . THR A 1 671 ? -34.058 1.481 6.740 1.00 92.38 671 THR A C 1
ATOM 5404 O O . THR A 1 671 ? -33.363 0.535 7.115 1.00 92.38 671 THR A O 1
ATOM 5407 N N . LYS A 1 672 ? -33.991 2.689 7.307 1.00 93.00 672 LYS A N 1
ATOM 5408 C CA . LYS A 1 672 ? -32.994 3.082 8.313 1.00 93.00 672 LYS A CA 1
ATOM 5409 C C . LYS A 1 672 ? -33.640 3.878 9.443 1.00 93.00 672 LYS A C 1
ATOM 5411 O O . LYS A 1 672 ? -34.431 4.788 9.195 1.00 93.00 672 LYS A O 1
ATOM 5416 N N . LEU A 1 673 ? -33.285 3.559 10.688 1.00 94.38 673 LEU A N 1
ATOM 5417 C CA . LEU A 1 673 ? -33.645 4.396 11.831 1.00 94.38 673 LEU A CA 1
ATOM 5418 C C . LEU A 1 673 ? -32.757 5.645 11.831 1.00 94.38 673 LEU A C 1
ATOM 5420 O O . LEU A 1 673 ? -31.535 5.533 11.783 1.00 94.38 673 LEU A O 1
ATOM 5424 N N . VAL A 1 674 ? -33.378 6.819 11.899 1.00 94.81 674 VAL A N 1
ATOM 5425 C CA . VAL A 1 674 ? -32.678 8.110 11.941 1.00 94.81 674 VAL A CA 1
ATOM 5426 C C . VAL A 1 674 ? -32.405 8.524 13.384 1.00 94.81 674 VAL A C 1
ATOM 5428 O O . VAL A 1 674 ? -31.307 8.963 13.700 1.00 94.81 674 VAL A O 1
ATOM 5431 N N . GLY A 1 675 ? -33.386 8.360 14.272 1.00 94.69 675 GLY A N 1
ATOM 5432 C CA . GLY A 1 675 ? -33.255 8.741 15.677 1.00 94.69 675 GLY A CA 1
ATOM 5433 C C . GLY A 1 675 ? -34.599 8.846 16.385 1.00 94.69 675 GLY A C 1
ATOM 5434 O O . GLY A 1 675 ? -35.625 8.403 15.863 1.00 94.69 675 GLY A O 1
ATOM 5435 N N . PHE A 1 676 ? -34.590 9.440 17.575 1.00 96.12 676 PHE A N 1
ATOM 5436 C CA . PHE A 1 676 ? -35.778 9.685 18.393 1.00 96.12 676 PHE A CA 1
ATOM 5437 C C . PHE A 1 676 ? -36.102 11.175 18.431 1.00 96.12 676 PHE A C 1
ATOM 5439 O O . PHE A 1 676 ? -35.202 12.009 18.388 1.00 96.12 676 PHE A O 1
ATOM 5446 N N . ASP A 1 677 ? -37.386 11.504 18.549 1.00 95.19 677 ASP A N 1
ATOM 5447 C CA . ASP A 1 677 ? -37.808 12.868 18.856 1.00 95.19 677 ASP A CA 1
ATOM 5448 C C . ASP A 1 677 ? -37.422 13.277 20.287 1.00 95.19 677 ASP A C 1
ATOM 5450 O O . ASP A 1 677 ? -37.050 12.442 21.114 1.00 95.19 677 ASP A O 1
ATOM 5454 N N . GLU A 1 678 ? -37.558 14.566 20.611 1.00 94.75 678 GLU A N 1
ATOM 5455 C CA . GLU A 1 678 ? -37.250 15.108 21.946 1.00 94.75 678 GLU A CA 1
ATOM 5456 C C . GLU A 1 678 ? -37.908 14.306 23.079 1.00 94.75 678 GLU A C 1
ATOM 5458 O O . GLU A 1 678 ? -37.321 14.066 24.133 1.00 94.75 678 GLU A O 1
ATOM 5463 N N . SER A 1 679 ? -39.141 13.847 22.841 1.00 95.50 679 SER A N 1
ATOM 5464 C CA . SER A 1 679 ? -39.943 13.134 23.831 1.00 95.50 679 SER A CA 1
ATOM 5465 C C . SER A 1 679 ? -39.507 11.682 24.062 1.00 95.50 679 SER A C 1
ATOM 5467 O O . SER A 1 679 ? -39.954 11.059 25.030 1.00 95.50 679 SER A O 1
ATOM 5469 N N . ASN A 1 680 ? -38.660 11.122 23.189 1.00 95.19 680 ASN A N 1
ATOM 5470 C CA . ASN A 1 680 ? -38.308 9.700 23.123 1.00 95.19 680 ASN A CA 1
ATOM 5471 C C . ASN A 1 680 ? -39.526 8.762 23.002 1.00 95.19 680 ASN A C 1
ATOM 5473 O O . ASN A 1 680 ? -39.457 7.585 23.397 1.00 95.19 680 ASN A O 1
ATOM 5477 N N . LYS A 1 681 ? -40.657 9.279 22.502 1.00 95.44 681 LYS A N 1
ATOM 5478 C CA . LYS A 1 681 ? -41.890 8.514 22.257 1.00 95.44 681 LYS A CA 1
ATOM 5479 C C . LYS A 1 681 ? -42.090 8.227 20.778 1.00 95.44 681 LYS A C 1
ATOM 5481 O O . LYS A 1 681 ? -42.769 7.251 20.462 1.00 95.44 681 LYS A O 1
ATOM 5486 N N . ASN A 1 682 ? -41.499 9.027 19.892 1.00 96.81 682 ASN A N 1
ATOM 5487 C CA . ASN A 1 682 ? -41.565 8.826 18.452 1.00 96.81 682 ASN A CA 1
ATOM 5488 C C . ASN A 1 682 ? -40.167 8.616 17.873 1.00 96.81 682 ASN A C 1
ATOM 5490 O O . ASN A 1 682 ? -39.176 9.150 18.362 1.00 96.81 682 ASN A O 1
ATOM 5494 N N . LEU A 1 683 ? -40.111 7.829 16.807 1.00 96.81 683 LEU A N 1
ATOM 5495 C CA . LEU A 1 683 ? -38.903 7.516 16.063 1.00 96.81 683 LEU A CA 1
ATOM 5496 C C . LEU A 1 683 ? -38.991 8.154 14.684 1.00 96.81 683 LEU A C 1
ATOM 5498 O O . LEU A 1 683 ? -40.059 8.126 14.071 1.00 96.81 683 LEU A O 1
ATOM 5502 N N . TYR A 1 684 ? -37.878 8.668 14.181 1.00 97.12 684 TYR A N 1
ATOM 5503 C CA . TYR A 1 684 ? -37.724 9.063 12.787 1.00 97.12 684 TYR A CA 1
ATOM 5504 C C . TYR A 1 684 ? -37.105 7.922 11.990 1.00 97.12 684 TYR A C 1
ATOM 5506 O O . TYR A 1 684 ? -36.128 7.311 12.423 1.00 97.12 684 TYR A O 1
ATOM 5514 N N . TRP A 1 685 ? -37.660 7.655 10.815 1.00 96.31 685 TRP A N 1
ATOM 5515 C CA . TRP A 1 685 ? -37.204 6.590 9.929 1.00 96.31 685 TRP A CA 1
ATOM 5516 C C . TRP A 1 685 ? -37.098 7.092 8.499 1.00 96.31 685 TRP A C 1
ATOM 5518 O O . TRP A 1 685 ? -37.959 7.844 8.049 1.00 96.31 685 TRP A O 1
ATOM 5528 N N . ILE A 1 686 ? -36.119 6.577 7.766 1.00 95.69 686 ILE A N 1
ATOM 5529 C CA . ILE A 1 686 ? -36.235 6.413 6.319 1.00 95.69 686 ILE A CA 1
ATOM 5530 C C . ILE A 1 686 ? -36.951 5.076 6.104 1.00 95.69 686 ILE A C 1
ATOM 5532 O O . ILE A 1 686 ? -36.528 4.058 6.649 1.00 95.69 686 ILE A O 1
ATOM 5536 N N . TRP A 1 687 ? -38.070 5.080 5.379 1.00 95.81 687 TRP A N 1
ATOM 5537 C CA . TRP A 1 687 ? -38.970 3.930 5.254 1.00 95.81 687 TRP A CA 1
ATOM 5538 C C . TRP A 1 687 ? -39.172 3.500 3.801 1.00 95.81 687 TRP A C 1
ATOM 5540 O O . TRP A 1 687 ? -39.655 4.289 2.987 1.00 95.81 687 TRP A O 1
ATOM 5550 N N . GLY A 1 688 ? -38.831 2.247 3.484 1.00 93.50 688 GLY A N 1
ATOM 5551 C CA . GLY A 1 688 ? -38.845 1.714 2.114 1.00 93.50 688 GLY A CA 1
ATOM 5552 C C . GLY A 1 688 ? -40.181 1.185 1.600 1.00 9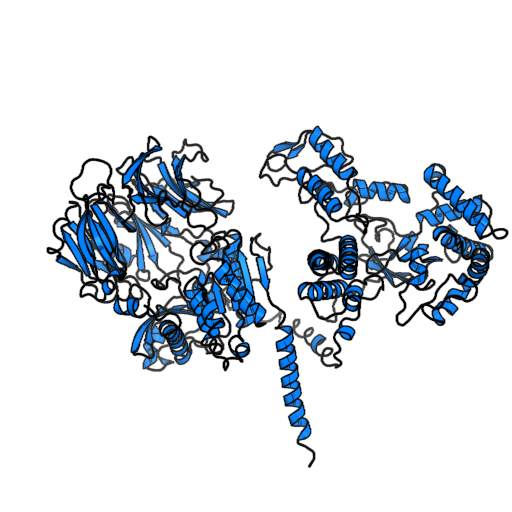3.50 688 GLY A C 1
ATOM 5553 O O . GLY A 1 688 ? -40.403 1.127 0.388 1.00 93.50 688 GLY A O 1
ATOM 5554 N N . GLU A 1 689 ? -41.100 0.820 2.495 1.00 92.81 689 GLU A N 1
ATOM 5555 C CA . GLU A 1 689 ? -42.360 0.191 2.092 1.00 92.81 689 GLU A CA 1
ATOM 5556 C C . GLU A 1 689 ? -43.153 1.120 1.157 1.00 92.81 689 GLU A C 1
ATOM 5558 O O . GLU A 1 689 ? -43.434 2.277 1.494 1.00 92.81 689 GLU A O 1
ATOM 5563 N N . LYS A 1 690 ? -43.529 0.612 -0.025 1.00 89.94 690 LYS A N 1
ATOM 5564 C CA . LYS A 1 690 ? -44.240 1.378 -1.071 1.00 89.94 690 LYS A CA 1
ATOM 5565 C C . LYS A 1 690 ? -43.527 2.685 -1.473 1.00 89.94 690 LYS A C 1
ATOM 5567 O O . LYS A 1 690 ? -44.180 3.650 -1.875 1.00 89.94 690 LYS A O 1
ATOM 5572 N N . SER A 1 691 ? -42.201 2.736 -1.354 1.00 93.50 691 SER A N 1
ATOM 5573 C CA . SER A 1 691 ? -41.371 3.855 -1.801 1.00 93.50 691 SER A CA 1
ATOM 5574 C C . SER A 1 691 ? -40.093 3.347 -2.463 1.00 93.50 691 SER A C 1
ATOM 5576 O O . SER A 1 691 ? -39.397 2.517 -1.889 1.00 93.50 691 SER A O 1
ATOM 5578 N N . ASN A 1 692 ? -39.760 3.854 -3.654 1.00 94.06 692 ASN A N 1
ATOM 5579 C CA . ASN A 1 692 ? -38.475 3.532 -4.279 1.00 94.06 692 ASN A CA 1
ATOM 5580 C C . ASN A 1 692 ? -37.308 4.258 -3.590 1.00 94.06 692 ASN A C 1
ATOM 5582 O O . ASN A 1 692 ? -36.286 3.640 -3.344 1.00 94.06 692 ASN A O 1
ATOM 5586 N N . LEU A 1 693 ? -37.477 5.542 -3.249 1.00 93.81 693 LEU A N 1
ATOM 5587 C CA . LEU A 1 693 ? -36.422 6.408 -2.689 1.00 93.81 693 LEU A CA 1
ATOM 5588 C C . LEU A 1 693 ? -36.423 6.478 -1.151 1.00 93.81 693 LEU A C 1
ATOM 5590 O O . LEU A 1 693 ? -35.626 7.197 -0.558 1.00 93.81 693 LEU A O 1
ATOM 5594 N N . GLY A 1 694 ? -37.331 5.742 -0.499 1.00 93.81 694 GLY A N 1
ATOM 5595 C CA . GLY A 1 694 ? -37.526 5.797 0.950 1.00 93.81 694 GLY A CA 1
ATOM 5596 C C . GLY A 1 694 ? -38.228 7.088 1.385 1.00 93.81 694 GLY A C 1
ATOM 5597 O O . GLY A 1 694 ? -37.950 8.167 0.885 1.00 93.81 694 GLY A O 1
ATOM 5598 N N . LYS A 1 695 ? -39.212 7.010 2.282 1.00 95.06 695 LYS A N 1
ATOM 5599 C CA . LYS A 1 695 ? -39.891 8.202 2.824 1.00 95.06 695 LYS A CA 1
ATOM 5600 C C . LYS A 1 695 ? -39.349 8.518 4.202 1.00 95.06 695 LYS A C 1
ATOM 5602 O O . LYS A 1 695 ? -39.214 7.607 5.014 1.00 95.06 695 LYS A O 1
ATOM 5607 N N . LEU A 1 696 ? -39.126 9.794 4.500 1.00 95.56 696 LEU A N 1
ATOM 5608 C CA . LEU A 1 696 ? -38.913 10.211 5.878 1.00 95.56 696 LEU A CA 1
ATOM 5609 C C . LEU A 1 696 ? -40.258 10.152 6.596 1.00 95.56 696 LEU A C 1
ATOM 5611 O O . LEU A 1 696 ? -41.202 10.857 6.230 1.00 95.56 696 LEU A O 1
ATOM 5615 N N . ILE A 1 697 ? -40.356 9.306 7.609 1.00 96.38 697 ILE A N 1
ATOM 5616 C CA . ILE A 1 697 ? -41.560 9.135 8.416 1.00 96.38 697 ILE A CA 1
ATOM 5617 C C . ILE A 1 697 ? -41.238 9.349 9.890 1.00 96.38 697 ILE A C 1
ATOM 5619 O O . ILE A 1 697 ? -40.088 9.263 10.321 1.00 96.38 697 ILE A O 1
ATOM 5623 N N . THR A 1 698 ? -42.284 9.553 10.680 1.00 97.06 698 THR A N 1
ATOM 5624 C CA . THR A 1 698 ? -42.213 9.388 12.129 1.00 97.06 698 THR A CA 1
ATOM 5625 C C . THR A 1 698 ? -43.240 8.374 12.605 1.00 97.06 698 THR A C 1
ATOM 5627 O O . THR A 1 698 ? -44.356 8.329 12.083 1.00 97.06 698 THR A O 1
ATOM 5630 N N . ALA A 1 699 ? -42.854 7.538 13.565 1.00 97.56 699 ALA A N 1
ATOM 5631 C CA . ALA A 1 699 ? -43.669 6.451 14.092 1.00 97.56 699 ALA A CA 1
ATOM 5632 C C . ALA A 1 699 ? -43.602 6.413 15.629 1.00 97.56 699 ALA A C 1
ATOM 5634 O O . ALA A 1 699 ? -42.499 6.463 16.178 1.00 97.56 699 ALA A O 1
ATOM 5635 N N . PRO A 1 700 ? -44.735 6.287 16.343 1.00 97.38 700 PRO A N 1
ATOM 5636 C CA . PRO A 1 700 ? -44.727 6.085 17.791 1.00 97.38 700 PRO A CA 1
ATOM 5637 C C . PRO A 1 700 ? -44.073 4.755 18.187 1.00 97.38 700 PRO A C 1
ATOM 5639 O O . PRO A 1 700 ? -44.352 3.722 17.577 1.00 97.38 700 PRO A O 1
ATOM 5642 N N . LEU A 1 701 ? -43.255 4.738 19.245 1.00 95.12 701 LEU A N 1
ATOM 5643 C CA . LEU A 1 701 ? -42.580 3.521 19.730 1.00 95.12 701 LEU A CA 1
ATOM 5644 C C . LEU A 1 701 ? -43.563 2.452 20.233 1.00 95.12 701 LEU A C 1
ATOM 5646 O O . LEU A 1 701 ? -43.286 1.257 20.146 1.00 95.12 701 LEU A O 1
ATOM 5650 N N . GLU A 1 702 ? -44.707 2.870 20.773 1.00 93.50 702 GLU A N 1
ATOM 5651 C CA . GLU A 1 702 ? -45.721 1.937 21.276 1.00 93.50 702 GLU A CA 1
ATOM 5652 C C . GLU A 1 702 ? -46.514 1.261 20.153 1.00 93.50 702 GLU A C 1
ATOM 5654 O O . GLU A 1 702 ? -46.974 0.134 20.330 1.00 93.50 702 GLU A O 1
ATOM 5659 N N . ASP A 1 703 ? -46.660 1.930 19.006 1.00 93.62 703 ASP A N 1
ATOM 5660 C CA . ASP A 1 703 ? -47.516 1.483 17.911 1.00 93.62 703 ASP A CA 1
ATOM 5661 C C . ASP A 1 703 ? -47.044 2.048 16.562 1.00 93.62 703 ASP A C 1
ATOM 5663 O O . ASP A 1 703 ? -47.338 3.190 16.199 1.00 93.62 703 ASP A O 1
ATOM 5667 N N . PHE A 1 704 ? -46.335 1.214 15.797 1.00 95.44 704 PHE A N 1
ATOM 5668 C CA . PHE A 1 704 ? -45.830 1.570 14.470 1.00 95.44 704 PHE A CA 1
ATOM 5669 C C . PHE A 1 704 ? -46.952 1.852 13.453 1.00 95.44 704 PHE A C 1
ATOM 5671 O O . PHE A 1 704 ? -46.735 2.559 12.465 1.00 95.44 704 PHE A O 1
ATOM 5678 N N . SER A 1 705 ? -48.167 1.328 13.665 1.00 93.88 705 SER A N 1
ATOM 5679 C CA . SER A 1 705 ? -49.272 1.501 12.711 1.00 93.88 705 SER A CA 1
ATOM 5680 C C . SER A 1 705 ? -49.684 2.969 12.554 1.00 93.88 705 SER A C 1
ATOM 5682 O O . SER A 1 705 ? -50.096 3.374 11.469 1.00 93.88 705 SER A O 1
ATOM 5684 N N . LYS A 1 706 ? -49.450 3.788 13.588 1.00 96.06 706 LYS A N 1
ATOM 5685 C CA . LYS A 1 706 ? -49.732 5.233 13.639 1.00 96.06 706 LYS A CA 1
ATOM 5686 C C . LYS A 1 706 ? -48.642 6.106 13.005 1.00 96.06 706 LYS A C 1
ATOM 5688 O O . LYS A 1 706 ? -48.539 7.293 13.314 1.00 96.06 706 LYS A O 1
ATOM 5693 N N . ARG A 1 707 ? -47.795 5.532 12.147 1.00 96.25 707 ARG A N 1
ATOM 5694 C CA . ARG A 1 707 ? -46.756 6.278 11.428 1.00 96.25 707 ARG A CA 1
ATOM 5695 C C . ARG A 1 707 ? -47.346 7.343 10.503 1.00 96.25 707 ARG A C 1
ATOM 5697 O O . ARG A 1 707 ? -48.375 7.124 9.870 1.00 96.25 707 ARG A O 1
ATOM 5704 N N . ARG A 1 708 ? -46.645 8.468 10.367 1.00 96.19 708 ARG A N 1
ATOM 5705 C CA . ARG A 1 708 ? -46.976 9.558 9.436 1.00 96.19 708 ARG A CA 1
ATOM 5706 C C . ARG A 1 708 ? -45.773 9.910 8.571 1.00 96.19 708 ARG A C 1
ATOM 5708 O O . ARG A 1 708 ? -44.637 9.868 9.040 1.00 96.19 708 ARG A O 1
ATOM 5715 N N . VAL A 1 709 ? -46.030 10.269 7.318 1.00 95.56 709 VAL A N 1
ATOM 5716 C CA . VAL A 1 709 ? -44.997 10.738 6.388 1.00 95.56 709 VAL A CA 1
ATOM 5717 C C . VAL A 1 709 ? -44.668 12.194 6.701 1.00 95.56 709 VAL A C 1
ATOM 5719 O O . VAL A 1 709 ? -45.574 13.007 6.858 1.00 95.56 709 VAL A O 1
ATOM 5722 N N . LEU A 1 710 ? -43.378 12.503 6.806 1.00 93.12 710 LEU A N 1
ATOM 5723 C CA . LEU A 1 710 ? -42.855 13.859 6.970 1.00 93.12 710 LEU A CA 1
ATOM 5724 C C . LEU A 1 710 ? -42.340 14.418 5.643 1.00 93.12 710 LEU A C 1
ATOM 5726 O O . LEU A 1 710 ? -42.578 15.581 5.343 1.00 93.12 710 LEU A O 1
ATOM 5730 N N . TYR A 1 711 ? -41.664 13.590 4.844 1.00 92.94 711 TYR A N 1
ATOM 5731 C CA . TYR A 1 711 ? -41.132 13.991 3.543 1.00 92.94 711 TYR A CA 1
ATOM 5732 C C . TYR A 1 711 ? -41.062 12.805 2.572 1.00 92.94 711 TYR A C 1
ATOM 5734 O O . TYR A 1 711 ? -40.820 11.666 2.980 1.00 92.94 711 TYR A O 1
ATOM 5742 N N . SER A 1 712 ? -41.289 13.073 1.284 1.00 93.38 712 SER A N 1
ATOM 5743 C CA . SER A 1 712 ? -41.157 12.099 0.194 1.00 93.38 712 SER A CA 1
ATOM 5744 C C . SER A 1 712 ? -40.143 12.622 -0.828 1.00 93.38 712 SER A C 1
ATOM 5746 O O . SER A 1 712 ? -40.456 13.606 -1.496 1.00 93.38 712 SER A O 1
ATOM 5748 N N . PRO A 1 713 ? -38.965 11.988 -0.949 1.00 92.06 713 PRO A N 1
ATOM 5749 C CA . PRO A 1 713 ? -37.954 12.374 -1.924 1.00 92.06 713 PRO A CA 1
ATOM 5750 C C . PRO A 1 713 ? -38.436 12.209 -3.361 1.00 92.06 713 PRO A C 1
ATOM 5752 O O . PRO A 1 713 ? -39.292 11.362 -3.643 1.00 92.06 713 PRO A O 1
ATOM 5755 N N . THR A 1 714 ? -37.878 13.013 -4.266 1.00 90.38 714 THR A N 1
ATOM 5756 C CA . THR A 1 714 ? -38.327 13.072 -5.668 1.00 90.38 714 THR A CA 1
ATOM 5757 C C . THR A 1 714 ? -37.245 12.720 -6.681 1.00 90.38 714 THR A C 1
ATOM 5759 O O . THR A 1 714 ? -37.579 12.264 -7.775 1.00 90.38 714 THR A O 1
ATOM 5762 N N . ARG A 1 715 ? -35.966 12.902 -6.336 1.00 84.31 715 ARG A N 1
ATOM 5763 C CA . ARG A 1 715 ? -34.825 12.732 -7.244 1.00 84.31 715 ARG A CA 1
ATOM 5764 C C . ARG A 1 715 ? -33.848 11.655 -6.783 1.00 84.31 715 ARG A C 1
ATOM 5766 O O . ARG A 1 715 ? -33.385 10.888 -7.619 1.00 84.31 715 ARG A O 1
ATOM 5773 N N . ALA A 1 716 ? -33.535 11.593 -5.491 1.00 91.38 716 ALA A N 1
ATOM 5774 C CA . ALA A 1 716 ? -32.598 10.624 -4.915 1.00 91.38 716 ALA A CA 1
ATOM 5775 C C . ALA A 1 716 ? -33.005 10.232 -3.491 1.00 91.38 716 ALA A C 1
ATOM 5777 O O . ALA A 1 716 ? -33.908 10.833 -2.908 1.00 91.38 716 ALA A O 1
ATOM 5778 N N . GLU A 1 717 ? -32.349 9.219 -2.928 1.00 91.56 717 GLU A N 1
ATOM 5779 C CA . GLU A 1 717 ? -32.499 8.910 -1.504 1.00 91.56 717 GLU A CA 1
ATOM 5780 C C . GLU A 1 717 ? -31.968 10.065 -0.638 1.00 91.56 717 GLU A C 1
ATOM 5782 O O . GLU A 1 717 ? -31.153 10.885 -1.077 1.00 91.56 717 GLU A O 1
ATOM 5787 N N . LEU A 1 718 ? -32.453 10.136 0.605 1.00 90.00 718 LEU A N 1
ATOM 5788 C CA . LEU A 1 718 ? -31.981 11.126 1.569 1.00 90.00 718 LEU A CA 1
ATOM 5789 C C . LEU A 1 718 ? -30.591 10.747 2.071 1.00 90.00 718 LEU A C 1
ATOM 5791 O O . LEU A 1 718 ? -30.419 9.685 2.668 1.00 90.00 718 LEU A O 1
ATOM 5795 N N . ASP A 1 719 ? -29.635 11.646 1.875 1.00 83.75 719 ASP A N 1
ATOM 5796 C CA . ASP A 1 719 ? -28.242 11.442 2.272 1.00 83.75 719 ASP A CA 1
ATOM 5797 C C . ASP A 1 719 ? -27.953 12.062 3.647 1.00 83.75 719 ASP A C 1
ATOM 5799 O O . ASP A 1 719 ? -27.478 11.395 4.567 1.00 83.75 719 ASP A O 1
ATOM 5803 N N . PHE A 1 720 ? -28.348 13.322 3.835 1.00 85.69 720 PHE A N 1
ATOM 5804 C CA . PHE A 1 720 ? -28.187 14.034 5.097 1.00 85.69 720 PHE A CA 1
ATOM 5805 C C . PHE A 1 720 ? -29.543 14.362 5.715 1.00 85.69 720 PHE A C 1
ATOM 5807 O O . PHE A 1 720 ? -30.441 14.885 5.053 1.00 85.69 720 PHE A O 1
ATOM 5814 N N . ILE A 1 721 ? -29.686 14.093 7.014 1.00 89.25 721 ILE A N 1
ATOM 5815 C CA . ILE A 1 721 ? -30.839 14.519 7.812 1.00 89.25 721 ILE A CA 1
ATOM 5816 C C . ILE A 1 721 ? -30.313 15.325 8.988 1.00 89.25 721 ILE A C 1
ATOM 5818 O O . ILE A 1 721 ? -29.778 14.782 9.957 1.00 89.25 721 ILE A O 1
ATOM 5822 N N . PHE A 1 722 ? -30.481 16.638 8.904 1.00 88.69 722 PHE A N 1
ATOM 5823 C CA . PHE A 1 722 ? -30.034 17.540 9.942 1.00 88.69 722 PHE A CA 1
ATOM 5824 C C . PHE A 1 722 ? -31.045 17.589 11.077 1.00 88.69 722 PHE A C 1
ATOM 5826 O O . PHE A 1 722 ? -32.174 18.054 10.903 1.00 88.69 722 PHE A O 1
ATOM 5833 N N . THR A 1 723 ? -30.618 17.135 12.248 1.00 90.75 723 THR A N 1
ATOM 5834 C CA . THR A 1 723 ? -31.439 17.098 13.455 1.00 90.75 723 THR A CA 1
ATOM 5835 C C . THR A 1 723 ? -30.861 18.062 14.490 1.00 90.75 723 THR A C 1
ATOM 5837 O O . THR A 1 723 ? -29.650 18.084 14.697 1.00 90.75 723 THR A O 1
ATOM 5840 N N . SER A 1 724 ? -31.711 18.863 15.142 1.00 90.38 724 SER A N 1
ATOM 5841 C CA . SER A 1 724 ? -31.299 19.754 16.234 1.00 90.38 724 SER A CA 1
ATOM 5842 C C . SER A 1 724 ? -30.615 18.947 17.351 1.00 90.38 724 SER A C 1
ATOM 5844 O O . SER A 1 724 ? -31.244 18.024 17.869 1.00 90.38 724 SER A O 1
ATOM 5846 N N . PRO A 1 725 ? -29.386 19.291 17.783 1.00 89.00 725 PRO A N 1
ATOM 5847 C CA . PRO A 1 725 ? -28.702 18.557 18.853 1.00 89.00 725 PRO A CA 1
ATOM 5848 C C . PRO A 1 725 ? -29.395 18.640 20.218 1.00 89.00 725 PRO A C 1
ATOM 5850 O O . PRO A 1 725 ? -29.187 17.780 21.069 1.00 89.00 725 PRO A O 1
ATOM 5853 N N . GLN A 1 726 ? -30.185 19.693 20.450 1.00 87.69 726 GLN A N 1
ATOM 5854 C CA . GLN A 1 726 ? -30.869 19.924 21.723 1.00 87.69 726 GLN A CA 1
ATOM 5855 C C . GLN A 1 726 ? -32.310 19.410 21.706 1.00 87.69 726 GLN A C 1
ATOM 5857 O O . GLN A 1 726 ? -32.728 18.730 22.639 1.00 87.69 726 GLN A O 1
ATOM 5862 N N . HIS A 1 727 ? -33.057 19.726 20.646 1.00 90.12 727 HIS A N 1
ATOM 5863 C CA . HIS A 1 727 ? -34.488 19.421 20.558 1.00 90.12 727 HIS A CA 1
ATOM 5864 C C . HIS A 1 727 ? -34.795 18.177 19.729 1.00 90.12 727 HIS A C 1
ATOM 5866 O O . HIS A 1 727 ? -35.941 17.753 19.649 1.00 90.12 727 HIS A O 1
ATOM 5872 N N . TYR A 1 728 ? -33.801 17.592 19.063 1.00 91.56 728 TYR A N 1
ATOM 5873 C CA . TYR A 1 728 ? -33.970 16.400 18.233 1.00 91.56 728 TYR A CA 1
ATOM 5874 C C . TYR A 1 728 ? -35.050 16.544 17.142 1.00 91.56 728 TYR A C 1
ATOM 5876 O O . TYR A 1 728 ? -35.649 15.570 16.688 1.00 91.56 728 TYR A O 1
ATOM 5884 N N . THR A 1 729 ? -35.336 17.775 16.715 1.00 91.62 729 THR A N 1
ATOM 5885 C CA . THR A 1 729 ? -36.254 18.086 15.617 1.00 91.62 729 THR A CA 1
ATOM 5886 C C . THR A 1 729 ? -35.502 18.095 14.293 1.00 91.62 729 THR A C 1
ATOM 5888 O O . THR A 1 729 ? -34.364 18.554 14.222 1.00 91.62 729 THR A O 1
ATOM 5891 N N . ILE A 1 730 ? -36.129 17.598 13.227 1.00 91.31 730 ILE A N 1
ATOM 5892 C CA . ILE A 1 730 ? -35.531 17.625 11.887 1.00 91.31 730 ILE A CA 1
ATOM 5893 C C . ILE A 1 730 ? -35.636 19.047 11.331 1.00 91.31 730 ILE A C 1
ATOM 5895 O O . ILE A 1 730 ? -36.732 19.602 11.239 1.00 91.31 730 ILE A O 1
ATOM 5899 N N . LEU A 1 731 ? -34.493 19.631 10.981 1.00 89.19 731 LEU A N 1
ATOM 5900 C CA . LEU A 1 731 ? -34.368 21.016 10.527 1.00 89.19 731 LEU A CA 1
ATOM 5901 C C . LEU A 1 731 ? -34.217 21.113 9.004 1.00 89.19 731 LEU A C 1
ATOM 5903 O O . LEU A 1 731 ? -34.872 21.928 8.353 1.00 89.19 731 LEU A O 1
ATOM 5907 N N . ALA A 1 732 ? -33.375 20.259 8.428 1.00 89.00 732 ALA A N 1
ATOM 5908 C CA . ALA A 1 732 ? -33.104 20.215 6.997 1.00 89.00 732 ALA A CA 1
ATOM 5909 C C . ALA A 1 732 ? -32.784 18.787 6.556 1.00 89.00 732 ALA A C 1
ATOM 5911 O O . ALA A 1 732 ? -32.396 17.947 7.367 1.00 89.00 732 ALA A O 1
ATOM 5912 N N . ILE A 1 733 ? -32.935 18.526 5.266 1.00 89.88 733 ILE A N 1
ATOM 5913 C CA . ILE A 1 733 ? -32.577 17.258 4.628 1.00 89.88 733 ILE A CA 1
ATOM 5914 C C . ILE A 1 733 ? -31.834 17.534 3.320 1.00 89.88 733 ILE A C 1
ATOM 5916 O O . ILE A 1 733 ? -31.941 18.640 2.789 1.00 89.88 733 ILE A O 1
ATOM 5920 N N . SER A 1 734 ? -31.101 16.559 2.788 1.00 88.69 734 SER A N 1
ATOM 5921 C CA . SER A 1 734 ? -30.527 16.637 1.441 1.00 88.69 734 SER A CA 1
ATOM 5922 C C . SER A 1 734 ? -30.924 15.443 0.577 1.00 88.69 734 SER A C 1
ATOM 5924 O O . SER A 1 734 ? -30.942 14.303 1.042 1.00 88.69 734 SER A O 1
ATOM 5926 N N . GLU A 1 735 ? -31.218 15.712 -0.696 1.00 90.50 735 GLU A N 1
ATOM 5927 C CA . GLU A 1 735 ? -31.272 14.687 -1.743 1.00 90.50 735 GLU A CA 1
ATOM 5928 C C . GLU A 1 735 ? -29.947 14.710 -2.512 1.00 90.50 735 GLU A C 1
ATOM 5930 O O . GLU A 1 735 ? -29.505 15.774 -2.957 1.00 90.50 735 GLU A O 1
ATOM 5935 N N . TYR A 1 736 ? -29.305 13.549 -2.671 1.00 90.56 736 TYR A N 1
ATOM 5936 C CA . TYR A 1 736 ? -27.987 13.450 -3.302 1.00 90.56 736 TYR A CA 1
ATOM 5937 C C . TYR A 1 736 ? -28.026 12.602 -4.576 1.00 90.56 736 TYR A C 1
ATOM 5939 O O . TYR A 1 736 ? -27.775 11.398 -4.565 1.00 90.56 736 TYR A O 1
ATOM 5947 N N . TYR A 1 737 ? -28.308 13.259 -5.705 1.00 92.12 737 TYR A N 1
ATOM 5948 C CA . TYR A 1 737 ? -28.239 12.619 -7.021 1.00 92.12 737 TYR A CA 1
ATOM 5949 C C . TYR A 1 737 ? -26.846 12.790 -7.649 1.00 92.12 737 TYR A C 1
ATOM 5951 O O . TYR A 1 737 ? -26.002 11.915 -7.500 1.00 92.12 737 TYR A O 1
ATOM 5959 N N . HIS A 1 738 ? -26.566 13.941 -8.277 1.00 91.56 738 HIS A N 1
ATOM 5960 C CA . HIS A 1 738 ? -25.221 14.289 -8.767 1.00 91.56 738 HIS A CA 1
ATOM 5961 C C . HIS A 1 738 ? -24.423 15.134 -7.774 1.00 91.56 738 HIS A C 1
ATOM 5963 O O . HIS A 1 738 ? -23.206 15.020 -7.713 1.00 91.56 738 HIS A O 1
ATOM 5969 N N . ARG A 1 739 ? -25.100 16.020 -7.042 1.00 89.06 739 ARG A N 1
ATOM 5970 C CA . ARG A 1 739 ? -24.565 16.876 -5.977 1.00 89.06 739 ARG A CA 1
ATOM 5971 C C . ARG A 1 739 ? -25.615 16.928 -4.864 1.00 89.06 739 ARG A C 1
ATOM 5973 O O . ARG A 1 739 ? -26.796 16.765 -5.184 1.00 89.06 739 ARG A O 1
ATOM 5980 N N . PRO A 1 740 ? -25.229 17.137 -3.598 1.00 86.62 740 PRO A N 1
ATOM 5981 C CA . PRO A 1 740 ? -26.204 17.221 -2.526 1.00 86.62 740 PRO A CA 1
ATOM 5982 C C . PRO A 1 740 ? -26.973 18.541 -2.620 1.00 86.62 740 PRO A C 1
ATOM 5984 O O . PRO A 1 740 ? -26.390 19.627 -2.677 1.00 86.62 740 PRO A O 1
ATOM 5987 N N . GLU A 1 741 ? -28.298 18.444 -2.629 1.00 81.44 741 GLU A N 1
ATOM 5988 C CA . GLU A 1 741 ? -29.207 19.586 -2.666 1.00 81.44 741 GLU A CA 1
ATOM 5989 C C . GLU A 1 741 ? -30.031 19.628 -1.376 1.00 81.44 741 GLU A C 1
ATOM 5991 O O . GLU A 1 741 ? -30.776 18.698 -1.073 1.00 81.44 741 GLU A O 1
ATOM 5996 N N . PHE A 1 742 ? -29.900 20.712 -0.604 1.00 80.19 742 PHE A N 1
ATOM 5997 C CA . PHE A 1 742 ? -30.686 20.899 0.616 1.00 80.19 742 PHE A CA 1
ATOM 5998 C C . PHE A 1 742 ? -32.150 21.214 0.315 1.00 80.19 742 PHE A C 1
ATOM 6000 O O . PHE A 1 742 ? -32.459 22.107 -0.477 1.00 80.19 742 PHE A O 1
ATOM 6007 N N . VAL A 1 743 ? -33.029 20.558 1.064 1.00 76.38 743 VAL A N 1
ATOM 6008 C CA . VAL A 1 743 ? -34.447 20.875 1.192 1.00 76.38 743 VAL A CA 1
ATOM 6009 C C . VAL A 1 743 ? -34.719 21.257 2.647 1.00 76.38 743 VAL A C 1
ATOM 6011 O O . VAL A 1 743 ? -34.350 20.547 3.587 1.00 76.38 743 VAL A O 1
ATOM 6014 N N . PHE A 1 744 ? -35.343 22.416 2.848 1.00 73.62 744 PHE A N 1
ATOM 6015 C CA . PHE A 1 744 ? -35.687 22.904 4.181 1.00 73.62 744 PHE A CA 1
ATOM 6016 C C . PHE A 1 744 ? -36.933 22.191 4.698 1.00 73.62 744 PHE A C 1
ATOM 6018 O O . PHE A 1 744 ? -37.954 22.151 4.014 1.00 73.62 744 PHE A O 1
ATOM 6025 N N . VAL A 1 745 ? -36.850 21.651 5.916 1.00 72.75 745 VAL A N 1
ATOM 6026 C CA . VAL A 1 745 ? -38.001 21.037 6.598 1.00 72.75 745 VAL A CA 1
ATOM 6027 C C . VAL A 1 745 ? -38.671 22.051 7.527 1.00 72.75 745 VAL A C 1
ATOM 6029 O O . VAL A 1 745 ? -39.884 22.000 7.719 1.00 72.75 745 VAL A O 1
ATOM 6032 N N . ASN A 1 746 ? -37.904 23.003 8.074 1.00 79.44 746 ASN A N 1
ATOM 6033 C CA . ASN A 1 746 ? -38.436 24.156 8.797 1.00 79.44 746 ASN A CA 1
ATOM 6034 C C . ASN A 1 746 ? -37.562 25.417 8.644 1.00 79.44 746 ASN A C 1
ATOM 6036 O O . ASN A 1 746 ? -36.460 25.377 8.096 1.00 79.44 746 ASN A O 1
ATOM 6040 N N . ASP A 1 747 ? -38.063 26.537 9.173 1.00 83.69 747 ASP A N 1
ATOM 6041 C CA . ASP A 1 747 ? -37.447 27.862 9.036 1.00 83.69 747 ASP A CA 1
ATOM 6042 C C . ASP A 1 747 ? -36.411 28.224 10.111 1.00 83.69 747 ASP A C 1
ATOM 6044 O O . ASP A 1 747 ? -35.829 29.308 10.054 1.00 83.69 747 ASP A O 1
ATOM 6048 N N . THR A 1 748 ? -36.134 27.350 11.087 1.00 87.50 748 THR A N 1
ATOM 6049 C CA . THR A 1 748 ? -35.248 27.673 12.224 1.00 87.50 748 THR A CA 1
ATOM 6050 C C . THR A 1 748 ? -33.848 28.090 11.770 1.00 87.50 748 THR A C 1
ATOM 6052 O O . THR A 1 748 ? -33.232 28.963 12.381 1.00 87.50 748 THR A O 1
ATOM 6055 N N . ILE A 1 749 ? -33.358 27.483 10.688 1.00 88.12 749 ILE A N 1
ATOM 6056 C CA . ILE A 1 749 ? -32.013 27.702 10.141 1.00 88.12 749 ILE A CA 1
ATOM 6057 C C . ILE A 1 749 ? -32.012 28.122 8.667 1.00 88.12 749 ILE A C 1
ATOM 6059 O O . ILE A 1 749 ? -30.955 28.173 8.039 1.00 88.12 749 ILE A O 1
ATOM 6063 N N . SER A 1 750 ? -33.179 28.402 8.080 1.00 85.62 750 SER A N 1
ATOM 6064 C CA . SER A 1 750 ? -33.287 28.653 6.636 1.00 85.62 750 SER A CA 1
ATOM 6065 C C . SER A 1 750 ? -32.473 29.877 6.203 1.00 85.62 750 SER A C 1
ATOM 6067 O O . SER A 1 750 ? -31.772 29.836 5.193 1.00 85.62 750 SER A O 1
ATOM 6069 N N . LYS A 1 751 ? -32.476 30.943 7.016 1.00 88.31 751 LYS A N 1
ATOM 6070 C CA . LYS A 1 751 ? -31.657 32.147 6.788 1.00 88.31 751 LYS A CA 1
ATOM 6071 C C . LYS A 1 751 ? -30.156 31.872 6.902 1.00 88.31 751 LYS A C 1
ATOM 6073 O O . LYS A 1 751 ? -29.391 32.410 6.106 1.00 88.31 751 LYS A O 1
ATOM 6078 N N . ASP A 1 752 ? -29.753 31.044 7.864 1.00 90.81 752 ASP A N 1
ATOM 6079 C CA . ASP A 1 752 ? -28.351 30.674 8.089 1.00 90.81 752 ASP A CA 1
ATOM 6080 C C . ASP A 1 752 ? -27.810 29.890 6.890 1.00 90.81 752 ASP A C 1
ATOM 6082 O O . ASP A 1 752 ? -26.833 30.283 6.258 1.00 90.81 752 ASP A O 1
ATOM 6086 N N . LEU A 1 753 ? -28.511 28.825 6.500 1.00 87.75 753 LEU A N 1
ATOM 6087 C CA . LEU A 1 753 ? -28.142 28.007 5.347 1.00 87.75 753 LEU A CA 1
ATOM 6088 C C . LEU A 1 753 ? -28.215 28.785 4.027 1.00 87.75 753 LEU A C 1
ATOM 6090 O O . LEU A 1 753 ? -27.385 28.562 3.149 1.00 87.75 753 LEU A O 1
ATOM 6094 N N . GLY A 1 754 ? -29.158 29.724 3.885 1.00 88.31 754 GLY A N 1
ATOM 6095 C CA . GLY A 1 754 ? -29.216 30.636 2.741 1.00 88.31 754 GLY A CA 1
ATOM 6096 C C . GLY A 1 754 ? -27.977 31.531 2.637 1.00 88.31 754 GLY A C 1
ATOM 6097 O O . GLY A 1 754 ? -27.398 31.653 1.558 1.00 88.31 754 GLY A O 1
ATOM 6098 N N . TYR A 1 755 ? -27.530 32.108 3.757 1.00 91.31 755 TYR A N 1
ATOM 6099 C CA . TYR A 1 755 ? -26.280 32.872 3.820 1.00 91.31 755 TYR A CA 1
ATOM 6100 C C . TYR A 1 755 ? -25.070 32.006 3.444 1.00 91.31 755 TYR A C 1
ATOM 6102 O O . TYR A 1 755 ? -24.293 32.382 2.566 1.00 91.31 755 TYR A O 1
ATOM 6110 N N . LEU A 1 756 ? -24.948 30.819 4.045 1.00 91.12 756 LEU A N 1
ATOM 6111 C CA . LEU A 1 756 ? -23.829 29.908 3.799 1.00 91.12 756 LEU A CA 1
ATOM 6112 C C . LEU A 1 756 ? -23.796 29.414 2.345 1.00 91.12 756 LEU A C 1
ATOM 6114 O O . LEU A 1 756 ? -22.755 29.445 1.699 1.00 91.12 756 LEU A O 1
ATOM 6118 N N . LYS A 1 757 ? -24.943 29.059 1.760 1.00 87.62 757 LYS A N 1
ATOM 6119 C CA . LYS A 1 757 ? -25.018 28.675 0.342 1.00 87.62 757 LYS A CA 1
ATOM 6120 C C . LYS A 1 757 ? -24.521 29.791 -0.587 1.00 87.62 757 LYS A C 1
ATOM 6122 O O . LYS A 1 757 ? -23.825 29.514 -1.561 1.00 87.62 757 LYS A O 1
ATOM 6127 N N . ASN A 1 758 ? -24.827 31.048 -0.269 1.00 88.12 758 ASN A N 1
ATOM 6128 C CA . ASN A 1 758 ? -24.385 32.201 -1.057 1.00 88.12 758 ASN A CA 1
ATOM 6129 C C . ASN A 1 758 ? -22.898 32.542 -0.864 1.00 88.12 758 ASN A C 1
ATOM 6131 O O . ASN A 1 758 ? -22.314 33.186 -1.732 1.00 88.12 758 ASN A O 1
ATOM 6135 N N . LEU A 1 759 ? -22.268 32.106 0.233 1.00 88.25 759 LEU A N 1
ATOM 6136 C CA . LEU A 1 759 ? -20.838 32.323 0.483 1.00 88.25 759 LEU A CA 1
ATOM 6137 C C . LEU A 1 759 ? -19.948 31.575 -0.526 1.00 88.25 759 LEU A C 1
ATOM 6139 O O . LEU A 1 759 ? -18.865 32.051 -0.889 1.00 88.25 759 LEU A O 1
ATOM 6143 N N . ARG A 1 760 ? -20.395 30.398 -0.979 1.00 86.62 760 ARG A N 1
ATOM 6144 C CA . ARG A 1 760 ? -19.745 29.589 -2.022 1.00 86.62 760 ARG A CA 1
ATOM 6145 C C . ARG A 1 760 ? -20.798 28.990 -2.967 1.00 86.62 760 ARG A C 1
ATOM 6147 O O . ARG A 1 760 ? -21.071 27.795 -2.887 1.00 86.62 760 ARG A O 1
ATOM 6154 N N . PRO A 1 761 ? -21.337 29.777 -3.917 1.00 81.00 761 PRO A N 1
ATOM 6155 C CA . PRO A 1 761 ? -22.442 29.345 -4.781 1.00 81.00 761 PRO A CA 1
ATOM 6156 C C . PRO A 1 761 ? -22.142 28.110 -5.645 1.00 81.00 761 PRO A C 1
ATOM 6158 O O . PRO A 1 761 ? -23.057 27.379 -6.013 1.00 81.00 761 PRO A O 1
ATOM 6161 N N . ASN A 1 762 ? -20.864 27.877 -5.962 1.00 77.62 762 ASN A N 1
ATOM 6162 C CA . ASN A 1 762 ? -20.416 26.764 -6.804 1.00 77.62 762 ASN A CA 1
ATOM 6163 C C . ASN A 1 762 ? -20.056 25.496 -6.006 1.00 77.62 762 ASN A C 1
ATOM 6165 O O . ASN A 1 762 ? -19.861 24.436 -6.601 1.00 77.62 762 ASN A O 1
ATOM 6169 N N . GLY A 1 763 ? -19.947 25.601 -4.678 1.00 81.81 763 GLY A N 1
ATOM 6170 C CA . GLY A 1 763 ? -19.645 24.485 -3.784 1.00 81.81 763 GLY A CA 1
ATOM 6171 C C . GLY A 1 763 ? -20.914 23.890 -3.180 1.00 81.81 763 GLY A C 1
ATOM 6172 O O . GLY A 1 763 ? -21.928 24.573 -3.045 1.00 81.81 763 GLY A O 1
ATOM 6173 N N . SER A 1 764 ? -20.867 22.617 -2.788 1.00 87.00 764 SER A N 1
ATOM 6174 C CA . SER A 1 764 ? -22.006 21.993 -2.098 1.00 87.00 764 SER A CA 1
ATOM 6175 C C . SER A 1 764 ? -21.774 22.020 -0.590 1.00 87.00 764 SER A C 1
ATOM 6177 O O . SER A 1 764 ? -20.873 21.346 -0.098 1.00 87.00 764 SER A O 1
ATOM 6179 N N . LEU A 1 765 ? -22.545 22.842 0.128 1.00 88.44 765 LEU A N 1
ATOM 6180 C CA . LEU A 1 765 ? -22.408 23.042 1.575 1.00 88.44 765 LEU A CA 1
ATOM 6181 C C . LEU A 1 765 ? -22.502 21.711 2.338 1.00 88.44 765 LEU A C 1
ATOM 6183 O O . LEU A 1 765 ? -23.358 20.881 2.052 1.00 88.44 765 LEU A O 1
ATOM 6187 N N . GLN A 1 766 ? -21.646 21.542 3.339 1.00 87.62 766 GLN A N 1
ATOM 6188 C CA . GLN A 1 766 ? -21.657 20.433 4.287 1.00 87.62 766 GLN A CA 1
ATOM 6189 C C . GLN A 1 766 ? -21.420 20.969 5.698 1.00 87.62 766 GLN A C 1
ATOM 6191 O O . GLN A 1 766 ? -20.577 21.845 5.908 1.00 87.62 766 GLN A O 1
ATOM 6196 N N . ILE A 1 767 ? -22.154 20.434 6.671 1.00 88.75 767 ILE A N 1
ATOM 6197 C CA . ILE A 1 767 ? -21.961 20.746 8.090 1.00 88.75 767 ILE A CA 1
ATOM 6198 C C . ILE A 1 767 ? -21.107 19.631 8.689 1.00 88.75 767 ILE A C 1
ATOM 6200 O O . ILE A 1 767 ? -21.536 18.483 8.724 1.00 88.75 767 ILE A O 1
ATOM 6204 N N . ILE A 1 768 ? -19.907 19.972 9.156 1.00 90.06 768 ILE A N 1
ATOM 6205 C CA . ILE A 1 768 ? -18.971 19.017 9.764 1.00 90.06 768 ILE A CA 1
ATOM 6206 C C . ILE A 1 768 ? -19.332 18.788 11.234 1.00 90.06 768 ILE A C 1
ATOM 6208 O O . ILE A 1 768 ? -19.430 17.658 11.700 1.00 90.06 768 ILE A O 1
ATOM 6212 N N . SER A 1 769 ? -19.503 19.879 11.980 1.00 91.50 769 SER A N 1
ATOM 6213 C CA . SER A 1 769 ? -19.705 19.858 13.429 1.00 91.50 769 SER A CA 1
ATOM 6214 C C . SER A 1 769 ? -20.425 21.126 13.868 1.00 91.50 769 SER A C 1
ATOM 6216 O O . SER A 1 769 ? -20.349 22.148 13.194 1.00 91.50 769 SER A O 1
ATOM 6218 N N . LEU A 1 770 ? -21.087 21.103 15.019 1.00 91.81 770 LEU A N 1
ATOM 6219 C CA . LEU A 1 770 ? -21.628 22.307 15.648 1.00 91.81 770 LEU A CA 1
ATOM 6220 C C . LEU A 1 770 ? -21.700 22.150 17.166 1.00 91.81 770 LEU A C 1
ATOM 6222 O O . LEU A 1 770 ? -21.714 21.031 17.679 1.00 91.81 770 LEU A O 1
ATOM 6226 N N . THR A 1 771 ? -21.770 23.273 17.873 1.00 92.88 771 THR A N 1
ATOM 6227 C CA . THR A 1 771 ? -22.060 23.300 19.309 1.00 92.88 771 THR A CA 1
ATOM 6228 C C . THR A 1 771 ? -23.508 22.902 19.584 1.00 92.88 771 THR A C 1
ATOM 6230 O O . THR A 1 771 ? -24.387 23.050 18.736 1.00 92.88 771 THR A O 1
ATOM 6233 N N . LYS A 1 772 ? -23.788 22.387 20.786 1.00 89.19 772 LYS A N 1
ATOM 6234 C CA . LYS A 1 772 ? -25.120 21.868 21.151 1.00 89.19 772 LYS A CA 1
ATOM 6235 C C . LYS A 1 772 ? -26.229 22.926 21.086 1.00 89.19 772 LYS A C 1
ATOM 6237 O O . LYS A 1 772 ? -27.356 22.607 20.721 1.00 89.19 772 LYS A O 1
ATOM 6242 N N . ASP A 1 773 ? -25.884 24.172 21.397 1.00 91.19 773 ASP A N 1
ATOM 6243 C CA . ASP A 1 773 ? -26.744 25.358 21.284 1.00 91.19 773 ASP A CA 1
ATOM 6244 C C . ASP A 1 773 ? -26.895 25.880 19.841 1.00 91.19 773 ASP A C 1
ATOM 6246 O O . ASP A 1 773 ? -27.644 26.824 19.594 1.00 91.19 773 ASP A O 1
ATOM 6250 N N . MET A 1 774 ? -26.203 25.261 18.879 1.00 92.19 774 MET A N 1
ATOM 6251 C CA . MET A 1 774 ? -26.146 25.666 17.477 1.00 92.19 774 MET A CA 1
ATOM 6252 C C . MET A 1 774 ? -25.623 27.095 17.258 1.00 92.19 774 MET A C 1
ATOM 6254 O O . MET A 1 774 ? -25.946 27.707 16.239 1.00 92.19 774 MET A O 1
ATOM 6258 N N . GLU A 1 775 ? -24.825 27.646 18.172 1.00 93.12 775 GLU A N 1
ATOM 6259 C CA . GLU A 1 775 ? -24.264 28.992 18.012 1.00 93.12 775 GLU A CA 1
ATOM 6260 C C . GLU A 1 775 ? -23.025 29.009 17.106 1.00 93.12 775 GLU A C 1
ATOM 6262 O O . GLU A 1 775 ? -22.835 29.947 16.332 1.00 93.12 775 GLU A O 1
ATOM 6267 N N . THR A 1 776 ? -22.191 27.968 17.167 1.00 94.06 776 THR A N 1
ATOM 6268 C CA . THR A 1 776 ? -20.951 27.874 16.383 1.00 94.06 776 THR A CA 1
ATOM 6269 C C . THR A 1 776 ? -20.955 26.619 15.530 1.00 94.06 776 THR A C 1
ATOM 6271 O O . THR A 1 776 ? -21.111 25.511 16.046 1.00 94.06 776 THR A O 1
ATOM 6274 N N . TRP A 1 777 ? -20.825 26.783 14.214 1.00 94.44 777 TRP A N 1
ATOM 6275 C CA . TRP A 1 777 ? -20.834 25.685 13.251 1.00 94.44 777 TRP A CA 1
ATOM 6276 C C . TRP A 1 777 ? -19.499 25.614 12.531 1.00 94.44 777 TRP A C 1
ATOM 6278 O O . TRP A 1 777 ? -18.925 26.624 12.134 1.00 94.44 777 TRP A O 1
ATOM 6288 N N . LEU A 1 778 ? -19.042 24.397 12.307 1.00 94.12 778 LEU A N 1
ATOM 6289 C CA . LEU A 1 778 ? -17.932 24.084 11.440 1.00 94.12 778 LEU A CA 1
ATOM 6290 C C . LEU A 1 778 ? -18.495 23.550 10.130 1.00 94.12 778 LEU A C 1
ATOM 6292 O O . LEU A 1 778 ? -19.187 22.529 10.115 1.00 94.12 778 LEU A O 1
ATOM 6296 N N . ILE A 1 779 ? -18.216 24.245 9.036 1.00 92.56 779 ILE A N 1
ATOM 6297 C CA . ILE A 1 779 ? -18.770 23.920 7.723 1.00 92.56 779 ILE A CA 1
ATOM 6298 C C . ILE A 1 779 ? -17.669 23.779 6.678 1.00 92.56 779 ILE A C 1
ATOM 6300 O O . ILE A 1 779 ? -16.583 24.340 6.809 1.00 92.56 779 ILE A O 1
ATOM 6304 N N . THR A 1 780 ? -17.973 23.061 5.607 1.00 91.12 780 THR A N 1
ATOM 6305 C CA . THR A 1 780 ? -17.132 22.974 4.413 1.00 91.12 780 THR A CA 1
ATOM 6306 C C . THR A 1 780 ? -17.994 22.973 3.155 1.00 91.12 780 THR A C 1
ATOM 6308 O O . THR A 1 780 ? -19.222 22.961 3.233 1.00 91.12 780 THR A O 1
ATOM 6311 N N . TYR A 1 781 ? -17.357 23.006 1.990 1.00 88.56 781 TYR A N 1
ATOM 6312 C CA . TYR A 1 781 ? -18.027 22.926 0.701 1.00 88.56 781 TYR A CA 1
ATOM 6313 C C . TYR A 1 781 ? -17.377 21.827 -0.128 1.00 88.56 781 TYR A C 1
ATOM 6315 O O . TYR A 1 781 ? -16.194 21.925 -0.451 1.00 88.56 781 TYR A O 1
ATOM 6323 N N . LEU A 1 782 ? -18.158 20.811 -0.504 1.00 86.44 782 LEU A N 1
ATOM 6324 C CA . LEU A 1 782 ? -17.702 19.790 -1.439 1.00 86.44 782 LEU A CA 1
ATOM 6325 C C . LEU A 1 782 ? -17.420 20.443 -2.787 1.00 86.44 782 LEU A C 1
ATOM 6327 O O . LEU A 1 782 ? -18.279 21.115 -3.375 1.00 86.44 782 LEU A O 1
ATOM 6331 N N . SER A 1 783 ? -16.205 20.216 -3.265 1.00 86.00 783 SER A N 1
ATOM 6332 C CA . SER A 1 783 ? -15.710 20.665 -4.555 1.00 86.00 783 SER A CA 1
ATOM 6333 C C . SER A 1 783 ? -14.706 19.646 -5.069 1.00 86.00 783 SER A C 1
ATOM 6335 O O . SER A 1 783 ? -13.845 19.212 -4.312 1.00 86.00 783 SER A O 1
ATOM 6337 N N . SER A 1 784 ? -14.787 19.280 -6.345 1.00 83.81 784 SER A N 1
ATOM 6338 C CA . SER A 1 784 ? -13.737 18.489 -7.000 1.00 83.81 784 SER A CA 1
ATOM 6339 C C . SER A 1 784 ? -12.516 19.338 -7.373 1.00 83.81 784 SER A C 1
ATOM 6341 O O . SER A 1 784 ? -11.412 18.823 -7.505 1.00 83.81 784 SER A O 1
ATOM 6343 N N . GLU A 1 785 ? -12.709 20.652 -7.520 1.00 80.62 785 GLU A N 1
ATOM 6344 C CA . GLU A 1 785 ? -11.702 21.579 -8.055 1.00 80.62 785 GLU A CA 1
ATOM 6345 C C . GLU A 1 785 ? -10.913 22.307 -6.963 1.00 80.62 785 GLU A C 1
ATOM 6347 O O . GLU A 1 785 ? -9.829 22.822 -7.218 1.00 80.62 785 GLU A O 1
ATOM 6352 N N . ASN A 1 786 ? -11.455 22.361 -5.743 1.00 78.31 786 ASN A N 1
ATOM 6353 C CA . ASN A 1 786 ? -10.845 23.076 -4.628 1.00 78.31 786 ASN A CA 1
ATOM 6354 C C . ASN A 1 786 ? -10.651 22.117 -3.454 1.00 78.31 786 ASN A C 1
ATOM 6356 O O . ASN A 1 786 ? -11.623 21.480 -3.045 1.00 78.31 786 ASN A O 1
ATOM 6360 N N . PRO A 1 787 ? -9.446 22.039 -2.870 1.00 68.12 787 PRO A N 1
ATOM 6361 C CA . PRO A 1 787 ? -9.219 21.226 -1.688 1.00 68.12 787 PRO A CA 1
ATOM 6362 C C . PRO A 1 787 ? -10.035 21.799 -0.519 1.00 68.12 787 PRO A C 1
ATOM 6364 O O . PRO A 1 787 ? -9.707 22.864 -0.009 1.00 68.12 787 PRO A O 1
ATOM 6367 N N . ASN A 1 788 ? -11.129 21.115 -0.167 1.00 75.25 788 ASN A N 1
ATOM 6368 C CA . ASN A 1 788 ? -12.152 21.448 0.839 1.00 75.25 788 ASN A CA 1
ATOM 6369 C C . ASN A 1 788 ? -11.730 22.511 1.885 1.00 75.25 788 ASN A C 1
ATOM 6371 O O . ASN A 1 788 ? -11.030 22.215 2.859 1.00 75.25 788 ASN A O 1
ATOM 6375 N N . GLU A 1 789 ? -12.174 23.757 1.682 1.00 86.62 789 GLU A N 1
ATOM 6376 C CA . GLU A 1 789 ? -12.024 24.858 2.644 1.00 86.62 789 GLU A CA 1
ATOM 6377 C C . GLU A 1 789 ? -12.985 24.661 3.824 1.00 86.62 789 GLU A C 1
ATOM 6379 O O . GLU A 1 789 ? -14.144 24.282 3.630 1.00 86.62 789 GLU A O 1
ATOM 6384 N N . VAL A 1 790 ? -12.526 24.948 5.041 1.00 90.88 790 VAL A N 1
ATOM 6385 C CA . VAL A 1 790 ? -13.331 24.858 6.264 1.00 90.88 790 VAL A CA 1
ATOM 6386 C C . VAL A 1 790 ? -13.534 26.249 6.845 1.00 90.88 790 VAL A C 1
ATOM 6388 O O . VAL A 1 790 ? -12.584 27.026 6.963 1.00 90.88 790 VAL A O 1
ATOM 6391 N N . PHE A 1 791 ? -14.773 26.545 7.230 1.00 93.75 791 PHE A N 1
ATOM 6392 C CA . PHE A 1 791 ? -15.161 27.816 7.830 1.00 93.75 791 PHE A CA 1
ATOM 6393 C C . PHE A 1 791 ? -15.791 27.601 9.200 1.00 93.75 791 PHE A C 1
ATOM 6395 O O . PHE A 1 791 ? -16.526 26.633 9.417 1.00 93.75 791 PHE A O 1
ATOM 6402 N N . LEU A 1 792 ? -15.537 28.551 10.094 1.00 94.94 792 LEU A N 1
ATOM 6403 C CA . LEU A 1 792 ? -16.229 28.686 11.363 1.00 94.94 792 LEU A CA 1
ATOM 6404 C C . LEU A 1 792 ? -17.358 29.705 11.191 1.00 94.94 792 LEU A C 1
ATOM 6406 O O . LEU A 1 792 ? -17.112 30.889 10.967 1.00 94.94 792 LEU A O 1
ATOM 6410 N N . TYR A 1 793 ? -18.601 29.243 11.260 1.00 96.19 793 TYR A N 1
ATOM 6411 C CA . TYR A 1 793 ? -19.787 30.086 11.192 1.00 96.19 793 TYR A CA 1
ATOM 6412 C C . TYR A 1 793 ? -20.305 30.385 12.594 1.00 96.19 793 TYR A C 1
ATOM 6414 O O . TYR A 1 793 ? -20.668 29.472 13.335 1.00 96.19 793 TYR A O 1
ATOM 6422 N N . ASN A 1 794 ? -20.363 31.667 12.944 1.00 94.69 794 ASN A N 1
ATOM 6423 C CA . ASN A 1 794 ? -21.029 32.128 14.152 1.00 94.69 794 ASN A CA 1
ATOM 6424 C C . ASN A 1 794 ? -22.439 32.624 13.809 1.00 94.69 794 ASN A C 1
ATOM 6426 O O . ASN A 1 794 ? -22.613 33.553 13.013 1.00 94.69 794 ASN A O 1
ATOM 6430 N N . ARG A 1 795 ? -23.444 32.003 14.424 1.00 93.06 795 ARG A N 1
ATOM 6431 C CA . ARG A 1 795 ? -24.847 32.199 14.070 1.00 93.06 795 ARG A CA 1
ATOM 6432 C C . ARG A 1 795 ? -25.391 33.551 14.526 1.00 93.06 795 ARG A C 1
ATOM 6434 O O . ARG A 1 795 ? -26.073 34.214 13.745 1.00 93.06 795 ARG A O 1
ATOM 6441 N N . SER A 1 796 ? -25.076 33.999 15.744 1.00 91.75 796 SER A N 1
ATOM 6442 C CA . SER A 1 796 ? -25.543 35.301 16.242 1.00 91.75 796 SER A CA 1
ATOM 6443 C C . SER A 1 796 ? -24.951 36.474 15.457 1.00 91.75 796 SER A C 1
ATOM 6445 O O . SER A 1 796 ? -25.666 37.426 15.135 1.00 91.75 796 SER A O 1
ATOM 6447 N N . LYS A 1 797 ? -23.670 36.384 15.082 1.00 92.12 797 LYS A N 1
ATOM 6448 C CA . LYS A 1 797 ? -22.967 37.390 14.271 1.00 92.12 797 LYS A CA 1
ATOM 6449 C C . LYS A 1 797 ? -23.279 37.286 12.779 1.00 92.12 797 LYS A C 1
ATOM 6451 O O . LYS A 1 797 ? -23.100 38.269 12.065 1.00 92.12 797 LYS A O 1
ATOM 6456 N N . LYS A 1 798 ? -23.745 36.124 12.307 1.00 89.19 798 LYS A N 1
ATOM 6457 C CA . LYS A 1 798 ? -23.934 35.789 10.883 1.00 89.19 798 LYS A CA 1
ATOM 6458 C C . LYS A 1 798 ? -22.664 35.990 10.058 1.00 89.19 798 LYS A C 1
ATOM 6460 O O . LYS A 1 798 ? -22.702 36.517 8.947 1.00 89.19 798 LYS A O 1
ATOM 6465 N N . THR A 1 799 ? -21.535 35.574 10.617 1.00 93.94 799 THR A N 1
ATOM 6466 C CA . THR A 1 799 ? -20.226 35.664 9.970 1.00 93.94 799 THR A CA 1
ATOM 6467 C C . THR A 1 799 ? -19.624 34.276 9.840 1.00 93.94 799 THR A C 1
ATOM 6469 O O . THR A 1 799 ? -19.580 33.516 10.806 1.00 93.94 799 THR A O 1
ATOM 6472 N N . ALA A 1 800 ? -19.180 33.935 8.631 1.00 95.19 800 ALA A N 1
ATOM 6473 C CA . ALA A 1 800 ? -18.389 32.741 8.365 1.00 95.19 800 ALA A CA 1
ATOM 6474 C C . ALA A 1 800 ? -16.932 33.142 8.116 1.00 95.19 800 ALA A C 1
ATOM 6476 O O . ALA A 1 800 ? -16.630 33.840 7.148 1.00 95.19 800 ALA A O 1
ATOM 6477 N N . GLU A 1 801 ? -16.036 32.698 8.990 1.00 93.88 801 GLU A N 1
ATOM 6478 C CA . GLU A 1 801 ? -14.606 32.992 8.927 1.00 93.88 801 GLU A CA 1
ATOM 6479 C C . GLU A 1 801 ? -13.854 31.778 8.385 1.00 93.88 801 GLU A C 1
ATOM 6481 O O . GLU A 1 801 ? -14.120 30.644 8.785 1.00 93.88 801 GLU A O 1
ATOM 6486 N N . PHE A 1 802 ? -12.934 31.996 7.443 1.00 92.75 802 PHE A N 1
ATOM 6487 C CA . PHE A 1 802 ? -12.069 30.923 6.952 1.00 92.75 802 PHE A CA 1
ATOM 6488 C C . PHE A 1 802 ? -11.175 30.438 8.092 1.00 92.75 802 PHE A C 1
ATOM 6490 O O . PHE A 1 802 ? -10.499 31.245 8.727 1.00 92.75 802 PHE A O 1
ATOM 6497 N N . LEU A 1 803 ? -11.159 29.127 8.319 1.00 90.06 803 LEU A N 1
ATOM 6498 C CA . LEU A 1 803 ? -10.385 28.520 9.391 1.00 90.06 803 LEU A CA 1
ATOM 6499 C C . LEU A 1 803 ? -9.134 27.831 8.847 1.00 90.06 803 LEU A C 1
ATOM 6501 O O . LEU A 1 803 ? -8.017 28.167 9.231 1.00 90.06 803 LEU A O 1
ATOM 6505 N N . LEU A 1 804 ? -9.318 26.862 7.949 1.00 88.56 804 LEU A N 1
ATOM 6506 C CA . LEU A 1 804 ? -8.222 26.070 7.396 1.00 88.56 804 LEU A CA 1
ATOM 6507 C C . LEU A 1 804 ? -8.596 25.435 6.055 1.00 88.56 804 LEU A C 1
ATOM 6509 O O . LEU A 1 804 ? -9.763 25.361 5.672 1.00 88.56 804 LEU A O 1
ATOM 6513 N N . ASN A 1 805 ? -7.581 24.950 5.345 1.00 85.88 805 ASN A N 1
ATOM 6514 C CA . ASN A 1 805 ? -7.743 24.111 4.164 1.00 85.88 805 ASN A CA 1
ATOM 6515 C C . ASN A 1 805 ? -7.370 22.669 4.527 1.00 85.88 805 ASN A C 1
ATOM 6517 O O . ASN A 1 805 ? -6.321 22.461 5.133 1.00 85.88 805 ASN A O 1
ATOM 6521 N N . LEU A 1 806 ? -8.206 21.689 4.172 1.00 82.12 806 LEU A N 1
ATOM 6522 C CA . LEU A 1 806 ? -7.967 20.287 4.542 1.00 82.12 806 LEU A CA 1
ATOM 6523 C C . LEU A 1 806 ? -6.841 19.619 3.744 1.00 82.12 806 LEU A C 1
ATOM 6525 O O . LEU A 1 806 ? -6.318 18.603 4.190 1.00 82.12 806 LEU A O 1
ATOM 6529 N N . ASN A 1 807 ? -6.457 20.175 2.590 1.00 81.12 807 ASN A N 1
ATOM 6530 C CA . ASN A 1 807 ? -5.330 19.709 1.778 1.00 81.12 807 ASN A CA 1
ATOM 6531 C C . ASN A 1 807 ? -4.489 20.916 1.312 1.00 81.12 807 ASN A C 1
ATOM 6533 O O . ASN A 1 807 ? -4.468 21.244 0.121 1.00 81.12 807 ASN A O 1
ATOM 6537 N N . PRO A 1 808 ? -3.795 21.611 2.234 1.00 81.50 808 PRO A N 1
ATOM 6538 C CA . PRO A 1 808 ? -3.133 22.883 1.934 1.00 81.50 808 PRO A CA 1
ATOM 6539 C C . PRO A 1 808 ? -2.015 22.738 0.891 1.00 81.50 808 PRO A C 1
ATOM 6541 O O . PRO A 1 808 ? -1.792 23.647 0.093 1.00 81.50 808 PRO A O 1
ATOM 6544 N N . ASP A 1 809 ? -1.372 21.570 0.840 1.00 83.88 809 ASP A N 1
ATOM 6545 C CA . ASP A 1 809 ? -0.350 21.212 -0.149 1.00 83.88 809 ASP A CA 1
ATOM 6546 C C . ASP A 1 809 ? -0.856 21.185 -1.598 1.00 83.88 809 ASP A C 1
ATOM 6548 O O . ASP A 1 809 ? -0.049 21.247 -2.527 1.00 83.88 809 ASP A O 1
ATOM 6552 N N . LEU A 1 810 ? -2.176 21.115 -1.801 1.00 84.62 810 LEU A N 1
ATOM 6553 C CA . LEU A 1 810 ? -2.803 21.081 -3.121 1.00 84.62 810 LEU A CA 1
ATOM 6554 C C . LEU A 1 810 ? -3.281 22.456 -3.606 1.00 84.62 810 LEU A C 1
ATOM 6556 O O . LEU A 1 810 ? -3.683 22.581 -4.758 1.00 84.62 810 LEU A O 1
ATOM 6560 N N . LYS A 1 811 ? -3.190 23.510 -2.780 1.00 80.50 811 LYS A N 1
ATOM 6561 C CA . LYS A 1 811 ? -3.722 24.856 -3.081 1.00 80.50 811 LYS A CA 1
ATOM 6562 C C . LYS A 1 811 ? -3.115 25.515 -4.336 1.00 80.50 811 LYS A C 1
ATOM 6564 O O . LYS A 1 811 ? -3.703 26.446 -4.873 1.00 80.50 811 LYS A O 1
ATOM 6569 N N . GLY A 1 812 ? -1.951 25.052 -4.797 1.00 80.38 812 GLY A N 1
ATOM 6570 C CA . GLY A 1 812 ? -1.274 25.547 -6.005 1.00 80.38 812 GLY A CA 1
ATOM 6571 C C . GLY A 1 812 ? -1.438 24.675 -7.254 1.00 80.38 812 GLY A C 1
ATOM 6572 O O . GLY A 1 812 ? -0.919 25.041 -8.306 1.00 80.38 812 GLY A O 1
ATOM 6573 N N . TYR A 1 813 ? -2.121 23.533 -7.157 1.00 86.88 813 TYR A N 1
ATOM 6574 C CA . TYR A 1 813 ? -2.282 22.600 -8.272 1.00 86.88 813 TYR A CA 1
ATOM 6575 C C . TYR A 1 813 ? -3.664 22.736 -8.907 1.00 86.88 813 TYR A C 1
ATOM 6577 O O . TYR A 1 813 ? -4.657 22.990 -8.230 1.00 86.88 813 TYR A O 1
ATOM 6585 N N . SER A 1 814 ? -3.732 22.548 -10.225 1.00 87.12 814 SER A N 1
ATOM 6586 C CA . SER A 1 814 ? -5.013 22.445 -10.924 1.00 87.12 814 SER A CA 1
ATOM 6587 C C . SER A 1 814 ? -5.593 21.049 -10.716 1.00 87.12 814 SER A C 1
ATOM 6589 O O . SER A 1 814 ? -4.957 20.062 -11.079 1.00 87.12 814 SER A O 1
ATOM 6591 N N . LEU A 1 815 ? -6.788 20.973 -10.137 1.00 88.56 815 LEU A N 1
ATOM 6592 C CA . LEU A 1 815 ? -7.516 19.722 -9.925 1.00 88.56 815 LEU A CA 1
ATOM 6593 C C . LEU A 1 815 ? -8.585 19.529 -11.007 1.00 88.56 815 LEU A C 1
ATOM 6595 O O . LEU A 1 815 ? -9.024 20.486 -11.646 1.00 88.56 815 LEU A O 1
ATOM 6599 N N . SER A 1 816 ? -8.991 18.281 -11.229 1.00 88.88 816 SER A N 1
ATOM 6600 C CA . SER A 1 816 ? -10.017 17.936 -12.213 1.00 88.88 816 SER A CA 1
ATOM 6601 C C . SER A 1 816 ? -11.419 18.324 -11.747 1.00 88.88 816 SER A C 1
ATOM 6603 O O . SER A 1 816 ? -11.783 18.105 -10.591 1.00 88.88 816 SER A O 1
ATOM 6605 N N . ASN A 1 817 ? -12.254 18.791 -12.673 1.00 89.62 817 ASN A N 1
ATOM 6606 C CA . ASN A 1 817 ? -13.687 18.910 -12.432 1.00 89.62 817 ASN A CA 1
ATOM 6607 C C . ASN A 1 817 ? -14.358 17.535 -12.583 1.00 89.62 817 ASN A C 1
ATOM 6609 O O . ASN A 1 817 ? -14.202 16.890 -13.620 1.00 89.62 817 ASN A O 1
ATOM 6613 N N . GLN A 1 818 ? -15.102 17.102 -11.565 1.00 92.94 818 GLN A N 1
ATOM 6614 C CA . GLN A 1 818 ? -15.857 15.852 -11.576 1.00 92.94 818 GLN A CA 1
ATOM 6615 C C . GLN A 1 818 ? -17.299 16.136 -12.013 1.00 92.94 818 GLN A C 1
ATOM 6617 O O . GLN A 1 818 ? -18.070 16.821 -11.334 1.00 92.94 818 GLN A O 1
ATOM 6622 N N . ILE A 1 819 ? -17.678 15.604 -13.170 1.00 94.06 819 ILE A N 1
ATOM 6623 C CA . ILE A 1 819 ? -18.936 15.934 -13.837 1.00 94.06 819 ILE A CA 1
ATOM 6624 C C . ILE A 1 819 ? -19.916 14.769 -13.716 1.00 94.06 819 ILE A C 1
ATOM 6626 O O . ILE A 1 819 ? -19.661 13.688 -14.239 1.00 94.06 819 ILE A O 1
ATOM 6630 N N . GLY A 1 820 ? -21.062 15.007 -13.071 1.00 95.00 820 GLY A N 1
ATOM 6631 C CA . GLY A 1 820 ? -22.163 14.045 -12.986 1.00 95.00 820 GLY A CA 1
ATOM 6632 C C . GLY A 1 820 ? -23.025 14.007 -14.254 1.00 95.00 820 GLY A C 1
ATOM 6633 O O . GLY A 1 820 ? -23.470 15.050 -14.765 1.00 95.00 820 GLY A O 1
ATOM 6634 N N . PHE A 1 821 ? -23.291 12.801 -14.749 1.00 96.19 821 PHE A N 1
ATOM 6635 C CA . PHE A 1 821 ? -24.153 12.546 -15.900 1.00 96.19 821 PHE A CA 1
ATOM 6636 C C . PHE A 1 821 ? -24.919 11.228 -15.760 1.00 96.19 821 PHE A C 1
ATOM 6638 O O . PHE A 1 821 ? -24.594 10.402 -14.911 1.00 96.19 821 PHE A O 1
ATOM 6645 N N . ASP A 1 822 ? -25.925 11.054 -16.614 1.00 96.12 822 ASP A N 1
ATOM 6646 C CA . ASP A 1 822 ? -26.717 9.833 -16.710 1.00 96.12 822 ASP A CA 1
ATOM 6647 C C . ASP A 1 822 ? -26.537 9.205 -18.092 1.00 96.12 822 ASP A C 1
ATOM 6649 O O . ASP A 1 822 ? -26.420 9.913 -19.099 1.00 96.12 822 ASP A O 1
ATOM 6653 N N . PHE A 1 823 ? -26.589 7.880 -18.152 1.00 96.19 823 PHE A N 1
ATOM 6654 C CA . PHE A 1 823 ? -26.700 7.132 -19.398 1.00 96.19 823 PHE A CA 1
ATOM 6655 C C . PHE A 1 823 ? -27.717 5.997 -19.255 1.00 96.19 823 PHE A C 1
ATOM 6657 O O . PHE A 1 823 ? -28.216 5.698 -18.167 1.00 96.19 823 PHE A O 1
ATOM 6664 N N . LYS A 1 824 ? -28.076 5.394 -20.387 1.00 97.19 824 LYS A N 1
ATOM 6665 C CA . LYS A 1 824 ? -28.949 4.225 -20.436 1.00 97.19 824 LYS A CA 1
ATOM 6666 C C . LYS A 1 824 ? -28.100 2.980 -20.644 1.00 97.19 824 LYS A C 1
ATOM 6668 O O . LYS A 1 824 ? -27.393 2.903 -21.645 1.00 97.19 824 LYS A O 1
ATOM 6673 N N . ALA A 1 825 ? -28.204 2.024 -19.728 1.00 96.38 825 ALA A N 1
ATOM 6674 C CA . ALA A 1 825 ? -27.702 0.675 -19.950 1.00 96.38 825 ALA A CA 1
ATOM 6675 C C . ALA A 1 825 ? -28.490 -0.004 -21.081 1.00 96.38 825 ALA A C 1
ATOM 6677 O O . ALA A 1 825 ? -29.593 0.426 -21.444 1.00 96.38 825 ALA A O 1
ATOM 6678 N N . ARG A 1 826 ? -27.950 -1.094 -21.627 1.00 96.69 826 ARG A N 1
ATOM 6679 C CA . ARG A 1 826 ? -28.526 -1.825 -22.769 1.00 96.69 826 ARG A CA 1
ATOM 6680 C C . ARG A 1 826 ? -29.928 -2.388 -22.525 1.00 96.69 826 ARG A C 1
ATOM 6682 O O . ARG A 1 826 ? -30.651 -2.650 -23.479 1.00 96.69 826 ARG A O 1
ATOM 6689 N N . ASP A 1 827 ? -30.321 -2.569 -21.266 1.00 94.88 827 ASP A N 1
ATOM 6690 C CA . ASP A 1 827 ? -31.665 -2.995 -20.858 1.00 94.88 827 ASP A CA 1
ATOM 6691 C C . ASP A 1 827 ? -32.603 -1.821 -20.510 1.00 94.88 827 ASP A C 1
ATOM 6693 O O . ASP A 1 827 ? -33.720 -2.027 -20.040 1.00 94.88 827 ASP A O 1
ATOM 6697 N N . GLY A 1 828 ? -32.172 -0.581 -20.763 1.00 95.56 828 GLY A N 1
ATOM 6698 C CA . GLY A 1 828 ? -32.960 0.636 -20.570 1.00 95.56 828 GLY A CA 1
ATOM 6699 C C . GLY A 1 828 ? -32.897 1.231 -19.160 1.00 95.56 828 GLY A C 1
ATOM 6700 O O . GLY A 1 828 ? -33.490 2.298 -18.929 1.00 95.56 828 GLY A O 1
ATOM 6701 N N . LEU A 1 829 ? -32.170 0.598 -18.231 1.00 95.62 829 LEU A N 1
ATOM 6702 C CA . LEU A 1 829 ? -31.942 1.123 -16.886 1.00 95.62 829 LEU A CA 1
ATOM 6703 C C . LEU A 1 829 ? -31.144 2.435 -16.959 1.00 95.62 829 LEU A C 1
ATOM 6705 O O . LEU A 1 829 ? -30.158 2.529 -17.687 1.00 95.62 829 LEU A O 1
ATOM 6709 N N . THR A 1 830 ? -31.591 3.476 -16.249 1.00 96.06 830 THR A N 1
ATOM 6710 C CA . THR A 1 830 ? -30.807 4.716 -16.121 1.00 96.06 830 THR A CA 1
ATOM 6711 C C . THR A 1 830 ? -29.736 4.512 -15.066 1.00 96.06 830 THR A C 1
ATOM 6713 O O . THR A 1 830 ? -30.062 4.109 -13.952 1.00 96.06 830 THR A O 1
ATOM 6716 N N . ILE A 1 831 ? -28.495 4.834 -15.408 1.00 97.62 831 ILE A N 1
ATOM 6717 C CA . ILE A 1 831 ? -27.344 4.716 -14.519 1.00 97.62 831 ILE A CA 1
ATOM 6718 C C . ILE A 1 831 ? -26.657 6.069 -14.432 1.00 97.62 831 ILE A C 1
ATOM 6720 O O . ILE A 1 831 ? -26.427 6.726 -15.451 1.00 97.62 831 ILE A O 1
ATOM 6724 N N . GLN A 1 832 ? -26.343 6.472 -13.205 1.00 97.31 832 GLN A N 1
ATOM 6725 C CA . GLN A 1 832 ? -25.601 7.690 -12.933 1.00 97.31 832 GLN A CA 1
ATOM 6726 C C . GLN A 1 832 ? -24.099 7.392 -12.915 1.00 97.31 832 GLN A C 1
ATOM 6728 O O . GLN A 1 832 ? -23.652 6.370 -12.400 1.00 97.31 832 GLN A O 1
ATOM 6733 N N . ALA A 1 833 ? -23.308 8.300 -13.473 1.00 98.06 833 ALA A N 1
ATOM 6734 C CA . ALA A 1 833 ? -21.857 8.198 -13.509 1.00 98.06 833 ALA A CA 1
ATOM 6735 C C . ALA A 1 833 ? -21.193 9.570 -13.330 1.00 98.06 833 ALA A C 1
ATOM 6737 O O . ALA A 1 833 ? -21.827 10.622 -13.491 1.00 98.06 833 ALA A O 1
ATOM 6738 N N . TYR A 1 834 ? -19.908 9.549 -12.991 1.00 98.12 834 TYR A N 1
ATOM 6739 C CA . TYR A 1 834 ? -19.041 10.714 -12.909 1.00 98.12 834 TYR A CA 1
ATOM 6740 C C . TYR A 1 834 ? -17.874 10.586 -13.884 1.00 98.12 834 TYR A C 1
ATOM 6742 O O . TYR A 1 834 ? -17.298 9.513 -14.052 1.00 98.12 834 TYR A O 1
ATOM 6750 N N . LEU A 1 835 ? -17.514 11.704 -14.510 1.00 97.88 835 LEU A N 1
ATOM 6751 C CA . LEU A 1 835 ? -16.345 11.820 -15.373 1.00 97.88 835 LEU A CA 1
ATOM 6752 C C . LEU A 1 835 ? -15.430 12.927 -14.853 1.00 97.88 835 LEU A C 1
ATOM 6754 O O . LEU A 1 835 ? -15.867 14.071 -14.722 1.00 97.88 835 LEU A O 1
ATOM 6758 N N . SER A 1 836 ? -14.164 12.595 -14.633 1.00 96.81 836 SER A N 1
ATOM 6759 C CA . SER A 1 836 ? -13.101 13.549 -14.314 1.00 96.81 836 SER A CA 1
ATOM 6760 C C . SER A 1 836 ? -12.078 13.547 -15.443 1.00 96.81 836 SER A C 1
ATOM 6762 O O . SER A 1 836 ? -11.577 12.494 -15.830 1.00 96.81 836 SER A O 1
ATOM 6764 N N . LEU A 1 837 ? -11.761 14.714 -15.996 1.00 96.12 837 LEU A N 1
ATOM 6765 C CA . LEU A 1 837 ? -10.777 14.852 -17.074 1.00 96.12 837 LEU A CA 1
ATOM 6766 C C . LEU A 1 837 ? -9.467 15.448 -16.539 1.00 96.12 837 LEU A C 1
ATOM 6768 O O . LEU A 1 837 ? -9.517 16.209 -15.566 1.00 96.12 837 LEU A O 1
ATOM 6772 N N . PRO A 1 838 ? -8.308 15.157 -17.167 1.00 94.06 838 PRO A N 1
ATOM 6773 C CA . PRO A 1 838 ? -7.064 15.849 -16.855 1.00 94.06 838 PRO A CA 1
ATOM 6774 C C . PRO A 1 838 ? -7.256 17.372 -16.861 1.00 94.06 838 PRO A C 1
ATOM 6776 O O . PRO A 1 838 ? -7.958 17.900 -17.735 1.00 94.06 838 PRO A O 1
ATOM 6779 N N . PRO A 1 839 ? -6.670 18.095 -15.892 1.00 85.75 839 PRO A N 1
ATOM 6780 C CA . PRO A 1 839 ? -6.856 19.534 -15.800 1.00 85.75 839 PRO A CA 1
ATOM 6781 C C . PRO A 1 839 ? -6.326 20.226 -17.065 1.00 85.75 839 PRO A C 1
ATOM 6783 O O . PRO A 1 839 ? -5.309 19.829 -17.629 1.00 85.75 839 PRO A O 1
ATOM 6786 N N . GLN A 1 840 ? -7.009 21.293 -17.490 1.00 79.62 840 GLN A N 1
ATOM 6787 C CA . GLN A 1 840 ? -6.588 22.191 -18.580 1.00 79.62 840 GLN A CA 1
ATOM 6788 C C . GLN A 1 840 ? -6.585 21.591 -20.000 1.00 79.62 840 GLN A C 1
ATOM 6790 O O . GLN A 1 840 ? -6.058 22.214 -20.926 1.00 79.62 840 GLN A O 1
ATOM 6795 N N . ILE A 1 841 ? -7.203 20.426 -20.223 1.00 89.94 841 ILE A N 1
ATOM 6796 C CA . ILE A 1 841 ? -7.372 19.928 -21.593 1.00 89.94 841 ILE A CA 1
ATOM 6797 C C . ILE A 1 841 ? -8.374 20.798 -22.375 1.00 89.94 841 ILE A C 1
ATOM 6799 O O . ILE A 1 841 ? -9.408 21.191 -21.829 1.00 89.94 841 ILE A O 1
ATOM 6803 N N . PRO A 1 842 ? -8.124 21.092 -23.664 1.00 92.69 842 PRO A N 1
ATOM 6804 C CA . PRO A 1 842 ? -9.091 21.801 -24.493 1.00 92.69 842 PRO A CA 1
ATOM 6805 C C . PRO A 1 842 ? -10.380 20.988 -24.669 1.00 92.69 842 PRO A C 1
ATOM 6807 O O . PRO A 1 842 ? -10.333 19.810 -25.034 1.00 92.69 842 PRO A O 1
ATOM 6810 N N . LEU A 1 843 ? -11.529 21.632 -24.462 1.00 94.69 843 LEU A N 1
ATOM 6811 C CA . LEU A 1 843 ? -12.860 21.025 -24.555 1.00 94.69 843 LEU A CA 1
ATOM 6812 C C . LEU A 1 843 ? -13.614 21.537 -25.786 1.00 94.69 843 LEU A C 1
ATOM 6814 O O . LEU A 1 843 ? -13.426 22.678 -26.211 1.00 94.69 843 LEU A O 1
ATOM 6818 N N . LYS A 1 844 ? -14.485 20.699 -26.353 1.00 93.69 844 LYS A N 1
ATOM 6819 C CA . LYS A 1 844 ? -15.392 21.107 -27.428 1.00 93.69 844 LYS A CA 1
ATOM 6820 C C . LYS A 1 844 ? -16.509 21.975 -26.860 1.00 93.69 844 LYS A C 1
ATOM 6822 O O . LYS A 1 844 ? -17.138 21.630 -25.863 1.00 93.69 844 LYS A O 1
ATOM 6827 N N . SER A 1 845 ? -16.795 23.079 -27.537 1.00 92.50 845 SER A N 1
ATOM 6828 C CA . SER A 1 845 ? -17.975 23.900 -27.273 1.00 92.50 845 SER A CA 1
ATOM 6829 C C . SER A 1 845 ? -19.245 23.259 -27.845 1.00 92.50 845 SER A C 1
ATOM 6831 O O . SER A 1 845 ? -19.193 22.375 -28.702 1.00 92.50 845 SER A O 1
ATOM 6833 N N . SER A 1 846 ? -20.409 23.733 -27.397 1.00 91.38 846 SER A N 1
ATOM 6834 C CA . SER A 1 846 ? -21.719 23.242 -27.857 1.00 91.38 846 SER A CA 1
ATOM 6835 C C . SER A 1 846 ? -21.939 23.358 -29.371 1.00 91.38 846 SER A C 1
ATOM 6837 O O . SER A 1 846 ? -22.677 22.555 -29.931 1.00 91.38 846 SER A O 1
ATOM 6839 N N . SER A 1 847 ? -21.284 24.306 -30.047 1.00 90.88 847 SER A N 1
ATOM 6840 C CA . SER A 1 847 ? -21.360 24.474 -31.505 1.00 90.88 847 SER A CA 1
ATOM 6841 C C . SER A 1 847 ? -20.490 23.487 -32.291 1.00 90.88 847 SER A C 1
ATOM 6843 O O . SER A 1 847 ? -20.667 23.349 -33.498 1.00 90.88 847 SER A O 1
ATOM 6845 N N . GLN A 1 848 ? -19.555 22.799 -31.628 1.00 91.56 848 GLN A N 1
ATOM 6846 C CA . GLN A 1 848 ? -18.610 21.856 -32.239 1.00 91.56 848 GLN A CA 1
ATOM 6847 C C . GLN A 1 848 ? -19.046 20.389 -32.097 1.00 91.56 848 GLN A C 1
ATOM 6849 O O . GLN A 1 848 ? -18.303 19.482 -32.479 1.00 91.56 848 GLN A O 1
ATOM 6854 N N . VAL A 1 849 ? -20.222 20.141 -31.519 1.00 92.25 849 VAL A N 1
ATOM 6855 C CA . VAL A 1 849 ? -20.778 18.804 -31.286 1.00 92.25 849 VAL A CA 1
ATOM 6856 C C . VAL A 1 849 ? -22.191 18.697 -31.852 1.00 92.25 849 VAL A C 1
ATOM 6858 O O . VAL A 1 849 ? -22.808 19.692 -32.230 1.00 92.25 849 VAL A O 1
ATOM 6861 N N . SER A 1 850 ? -22.718 17.473 -31.923 1.00 91.31 850 SER A N 1
ATOM 6862 C CA . SER A 1 850 ? -24.100 17.254 -32.344 1.00 91.31 850 SER A CA 1
ATOM 6863 C C . SER A 1 850 ? -25.083 17.933 -31.379 1.00 91.31 850 SER A C 1
ATOM 6865 O O . SER A 1 850 ? -24.796 18.109 -30.192 1.00 91.31 850 SER A O 1
ATOM 6867 N N . LYS A 1 851 ? -26.292 18.259 -31.852 1.00 89.50 851 LYS A N 1
ATOM 6868 C CA . LYS A 1 851 ? -27.347 18.834 -30.998 1.00 89.50 851 LYS A CA 1
ATOM 6869 C C . LYS A 1 851 ? -27.656 17.952 -29.777 1.00 89.50 851 LYS A C 1
ATOM 6871 O O . LYS A 1 851 ? -27.933 18.484 -28.707 1.00 89.50 851 LYS A O 1
ATOM 6876 N N . ASN A 1 852 ? -27.553 16.629 -29.927 1.00 88.62 852 ASN A N 1
ATOM 6877 C CA . ASN A 1 852 ? -27.791 15.659 -28.855 1.00 88.62 852 ASN A CA 1
ATOM 6878 C C . ASN A 1 852 ? -26.674 15.651 -27.797 1.00 88.62 852 ASN A C 1
ATOM 6880 O O . ASN A 1 852 ? -26.921 15.275 -26.656 1.00 88.62 852 ASN A O 1
ATOM 6884 N N . ASP A 1 853 ? -25.470 16.102 -28.154 1.00 91.81 853 ASP A N 1
ATOM 6885 C CA . ASP A 1 853 ? -24.301 16.131 -27.268 1.00 91.81 853 ASP A CA 1
ATOM 6886 C C . ASP A 1 853 ? -24.000 17.537 -26.726 1.00 91.81 853 ASP A C 1
ATOM 6888 O O . ASP A 1 853 ? -23.120 17.705 -25.881 1.00 91.81 853 ASP A O 1
ATOM 6892 N N . SER A 1 854 ? -24.749 18.554 -27.170 1.00 91.88 854 SER A N 1
ATOM 6893 C CA . SER A 1 854 ? -24.568 19.953 -26.768 1.00 91.88 854 SER A CA 1
ATOM 6894 C C . SER A 1 854 ? -24.590 20.139 -25.248 1.00 91.88 854 SER A C 1
ATOM 6896 O O . SER A 1 854 ? -23.838 20.963 -24.731 1.00 91.88 854 SER A O 1
ATOM 6898 N N . GLU A 1 855 ? -25.444 19.416 -24.521 1.00 92.31 855 GLU A N 1
ATOM 6899 C CA . GLU A 1 855 ? -25.512 19.521 -23.056 1.00 92.31 855 GLU A CA 1
ATOM 6900 C C . GLU A 1 855 ? -24.297 18.882 -22.371 1.00 92.31 855 GLU A C 1
ATOM 6902 O O . GLU A 1 855 ? -23.768 19.440 -21.412 1.00 92.31 855 GLU A O 1
ATOM 6907 N N . LEU A 1 856 ? -23.779 17.770 -22.903 1.00 92.44 856 LEU A N 1
ATOM 6908 C CA . LEU A 1 856 ? -22.548 17.143 -22.404 1.00 92.44 856 LEU A CA 1
ATOM 6909 C C . LEU A 1 856 ? -21.329 18.051 -22.650 1.00 92.44 856 LEU A C 1
ATOM 6911 O O . LEU A 1 856 ? -20.480 18.203 -21.770 1.00 92.44 856 LEU A O 1
ATOM 6915 N N . ALA A 1 857 ? -21.269 18.719 -23.807 1.00 92.69 857 ALA A N 1
ATOM 6916 C CA . ALA A 1 857 ? -20.236 19.712 -24.110 1.00 92.69 857 ALA A CA 1
ATOM 6917 C C . ALA A 1 857 ? -20.310 20.936 -23.182 1.00 92.69 857 ALA A C 1
ATOM 6919 O O . ALA A 1 857 ? -19.285 21.357 -22.652 1.00 92.69 857 ALA A O 1
ATOM 6920 N N . LYS A 1 858 ? -21.511 21.474 -22.908 1.00 92.81 858 LYS A N 1
ATOM 6921 C CA . LYS A 1 858 ? -21.700 22.581 -21.946 1.00 92.81 858 LYS A CA 1
ATOM 6922 C C . LYS A 1 858 ? -21.257 22.217 -20.530 1.00 92.81 858 LYS A C 1
ATOM 6924 O O . LYS A 1 858 ? -20.731 23.072 -19.827 1.00 92.81 858 LYS A O 1
ATOM 6929 N N . LYS A 1 859 ? -21.453 20.959 -20.125 1.00 90.50 859 LYS A N 1
ATOM 6930 C CA . LYS A 1 859 ? -20.960 20.431 -18.846 1.00 90.50 859 LYS A CA 1
ATOM 6931 C C . LYS A 1 859 ? -19.437 20.250 -18.806 1.00 90.50 859 LYS A C 1
ATOM 6933 O O . LYS A 1 859 ? -18.903 20.013 -17.731 1.00 90.50 859 LYS A O 1
ATOM 6938 N N . GLY A 1 860 ? -18.750 20.353 -19.946 1.00 92.62 860 GLY A N 1
ATOM 6939 C CA . GLY A 1 860 ? -17.301 20.192 -20.053 1.00 92.62 860 GLY A CA 1
ATOM 6940 C C . GLY A 1 860 ? -16.832 18.742 -20.202 1.00 92.62 860 GLY A C 1
ATOM 6941 O O . GLY A 1 860 ? -15.691 18.439 -19.881 1.00 92.62 860 GLY A O 1
ATOM 6942 N N . MET A 1 861 ? -17.692 17.833 -20.674 1.00 94.75 861 MET A N 1
ATOM 6943 C CA . MET A 1 861 ? -17.359 16.403 -20.747 1.00 94.75 861 MET A CA 1
ATOM 6944 C C . MET A 1 861 ? -16.597 15.990 -22.007 1.00 94.75 861 MET A C 1
ATOM 6946 O O . MET A 1 861 ? -15.993 14.922 -22.020 1.00 94.75 861 MET A O 1
ATOM 6950 N N . ILE A 1 862 ? -16.675 16.773 -23.087 1.00 96.31 862 ILE A N 1
ATOM 6951 C CA . ILE A 1 862 ? -16.206 16.336 -24.408 1.00 96.31 862 ILE A CA 1
ATOM 6952 C C . ILE A 1 862 ? -14.874 17.019 -24.736 1.00 96.31 862 ILE A C 1
ATOM 6954 O O . ILE A 1 862 ? -14.865 18.216 -25.038 1.00 96.31 862 ILE A O 1
ATOM 6958 N N . PRO A 1 863 ? -13.747 16.290 -24.712 1.00 95.62 863 PRO A N 1
ATOM 6959 C CA . PRO A 1 863 ? -12.446 16.855 -25.026 1.00 95.62 863 PRO A CA 1
ATOM 6960 C C . PRO A 1 863 ? -12.253 17.049 -26.537 1.00 95.62 863 PRO A C 1
ATOM 6962 O O . PRO A 1 863 ? -12.892 16.407 -27.374 1.00 95.62 863 PRO A O 1
ATOM 6965 N N . MET A 1 864 ? -11.334 17.941 -26.912 1.00 94.44 864 MET A N 1
ATOM 6966 C CA . MET A 1 864 ? -10.932 18.141 -28.312 1.00 94.44 864 MET A CA 1
ATOM 6967 C C . MET A 1 864 ? -10.202 16.921 -28.887 1.00 94.44 864 MET A C 1
ATOM 6969 O O . MET A 1 864 ? -10.290 16.664 -30.087 1.00 94.44 864 MET A O 1
ATOM 6973 N N . LYS A 1 865 ? -9.492 16.173 -28.036 1.00 93.75 865 LYS A N 1
ATOM 6974 C CA . LYS A 1 865 ? -8.816 14.912 -28.362 1.00 93.75 865 LYS A CA 1
ATOM 6975 C C . LYS A 1 865 ? -9.270 13.834 -27.387 1.00 93.75 865 LYS A C 1
ATOM 6977 O O . LYS A 1 865 ? -9.455 14.130 -26.211 1.00 93.75 865 LYS A O 1
ATOM 6982 N N . THR A 1 866 ? -9.399 12.601 -27.856 1.00 94.75 866 THR A N 1
ATOM 6983 C CA . THR A 1 866 ? -9.693 11.443 -27.002 1.00 94.75 866 THR A CA 1
ATOM 6984 C C . THR A 1 866 ? -8.624 11.289 -25.921 1.00 94.75 866 THR A C 1
ATOM 6986 O O . THR A 1 866 ? -7.440 11.515 -26.178 1.00 94.75 866 THR A O 1
ATOM 6989 N N . GLN A 1 867 ? -9.042 10.923 -24.714 1.00 95.38 867 GLN A N 1
ATOM 6990 C CA . GLN A 1 867 ? -8.173 10.732 -23.557 1.00 95.38 867 GLN A CA 1
ATOM 6991 C C . GLN A 1 867 ? -7.983 9.244 -23.270 1.00 95.38 867 GLN A C 1
ATOM 6993 O O . GLN A 1 867 ? -8.896 8.442 -23.477 1.00 95.38 867 GLN A O 1
ATOM 6998 N N . LYS A 1 868 ? -6.817 8.888 -22.731 1.00 96.38 868 LYS A N 1
ATOM 6999 C CA . LYS A 1 868 ? -6.625 7.597 -22.060 1.00 96.38 868 LYS A CA 1
ATOM 7000 C C . LYS A 1 868 ? -7.479 7.583 -20.806 1.00 96.38 868 LYS A C 1
ATOM 7002 O O . LYS A 1 868 ? -7.601 8.625 -20.163 1.00 96.38 868 LYS A O 1
ATOM 7007 N N . MET A 1 869 ? -8.075 6.451 -20.466 1.00 97.94 869 MET A N 1
ATOM 7008 C CA . MET A 1 869 ? -9.082 6.390 -19.415 1.00 97.94 869 MET A CA 1
ATOM 7009 C C . MET A 1 869 ? -8.825 5.255 -18.432 1.00 97.94 869 MET A C 1
ATOM 7011 O O . MET A 1 869 ? -8.433 4.154 -18.810 1.00 97.94 869 MET A O 1
ATOM 7015 N N . VAL A 1 870 ? -9.105 5.528 -17.163 1.00 98.38 870 VAL A N 1
ATOM 7016 C CA . VAL A 1 870 ? -9.252 4.519 -16.119 1.00 98.38 870 VAL A CA 1
ATOM 7017 C C . VAL A 1 870 ? -10.724 4.473 -15.716 1.00 98.38 870 VAL A C 1
ATOM 7019 O O . VAL A 1 870 ? -11.280 5.468 -15.248 1.00 98.38 870 VAL A O 1
ATOM 7022 N N . LEU A 1 871 ? -11.362 3.320 -15.914 1.00 98.50 871 LEU A N 1
ATOM 7023 C CA . LEU A 1 871 ? -12.643 2.990 -15.300 1.00 98.50 871 LEU A CA 1
ATOM 7024 C C . LEU A 1 871 ? -12.368 2.612 -13.840 1.00 98.50 871 LEU A C 1
ATOM 7026 O O . LEU A 1 871 ? -11.848 1.529 -13.569 1.00 98.50 871 LEU A O 1
ATOM 7030 N N . LEU A 1 872 ? -12.678 3.526 -12.923 1.00 98.19 872 LEU A N 1
ATOM 7031 C CA . LEU A 1 872 ? -12.478 3.362 -11.488 1.00 98.19 872 LEU A CA 1
ATOM 7032 C C . LEU A 1 872 ? -13.774 2.842 -10.856 1.00 98.19 872 LEU A C 1
ATOM 7034 O O . LEU A 1 872 ? -14.757 3.571 -10.745 1.00 98.19 872 LEU A O 1
ATOM 7038 N N . VAL A 1 873 ? -13.783 1.568 -10.473 1.00 97.81 873 VAL A N 1
ATOM 7039 C CA . VAL A 1 873 ? -14.963 0.867 -9.959 1.00 97.81 873 VAL A CA 1
ATOM 7040 C C . VAL A 1 873 ? -14.958 0.887 -8.432 1.00 97.81 873 VAL A C 1
ATOM 7042 O O . VAL A 1 873 ? -14.039 0.360 -7.795 1.00 97.81 873 VAL A O 1
ATOM 7045 N N . HIS A 1 874 ? -15.995 1.471 -7.828 1.00 96.38 874 HIS A N 1
ATOM 7046 C CA . HIS A 1 874 ? -16.132 1.512 -6.374 1.00 96.38 874 HIS A CA 1
ATOM 7047 C C . HIS A 1 874 ? -16.393 0.122 -5.763 1.00 96.38 874 HIS A C 1
ATOM 7049 O O . HIS A 1 874 ? -17.001 -0.756 -6.382 1.00 96.38 874 HIS A O 1
ATOM 7055 N N . GLY A 1 875 ? -15.954 -0.065 -4.514 1.00 87.56 875 GLY A N 1
ATOM 7056 C CA . GLY A 1 875 ? -16.248 -1.252 -3.702 1.00 87.56 875 GLY A CA 1
ATOM 7057 C C . GLY A 1 875 ? -17.674 -1.254 -3.136 1.00 87.56 875 GLY A C 1
ATOM 7058 O O . GLY A 1 875 ? -18.454 -0.346 -3.396 1.00 87.56 875 GLY A O 1
ATOM 7059 N N . GLY A 1 876 ? -18.029 -2.266 -2.344 1.00 85.62 876 GLY A N 1
ATOM 7060 C CA . GLY A 1 876 ? -19.375 -2.426 -1.782 1.00 85.62 876 GLY A CA 1
ATOM 7061 C C . GLY A 1 876 ? -19.865 -3.862 -1.961 1.00 85.62 876 GLY A C 1
ATOM 7062 O O . GLY A 1 876 ? -19.449 -4.717 -1.183 1.00 85.62 876 GLY A O 1
ATOM 7063 N N . PRO A 1 877 ? -20.718 -4.158 -2.962 1.00 83.69 877 PRO A N 1
ATOM 7064 C CA . PRO A 1 877 ? -21.186 -3.278 -4.046 1.00 83.69 877 PRO A CA 1
ATOM 7065 C C . PRO A 1 877 ? -22.349 -2.353 -3.677 1.00 83.69 877 PRO A C 1
ATOM 7067 O O . PRO A 1 877 ? -22.654 -1.442 -4.437 1.00 83.69 877 PRO A O 1
ATOM 7070 N N . GLN A 1 878 ? -22.991 -2.550 -2.519 1.00 87.69 878 GLN A N 1
ATOM 7071 C CA . GLN A 1 878 ? -24.025 -1.641 -2.003 1.00 87.69 878 GLN A CA 1
ATOM 7072 C C . GLN A 1 878 ? -23.399 -0.370 -1.399 1.00 87.69 878 GLN A C 1
ATOM 7074 O O . GLN A 1 878 ? -23.534 -0.084 -0.210 1.00 87.69 878 GLN A O 1
ATOM 7079 N N . ALA A 1 879 ? -22.675 0.369 -2.232 1.00 90.81 879 ALA A N 1
ATOM 7080 C CA . ALA A 1 879 ? -22.091 1.678 -1.956 1.00 90.81 879 ALA A CA 1
ATOM 7081 C C . ALA A 1 879 ? -22.239 2.556 -3.211 1.00 90.81 879 ALA A C 1
ATOM 7083 O O . ALA A 1 879 ? -22.970 2.187 -4.128 1.00 90.81 879 ALA A O 1
ATOM 7084 N N . ARG A 1 880 ? -21.577 3.710 -3.257 1.00 94.12 880 ARG A N 1
ATOM 7085 C CA . ARG A 1 880 ? -21.587 4.599 -4.422 1.00 94.12 880 ARG A CA 1
ATOM 7086 C C . ARG A 1 880 ? -20.323 5.450 -4.478 1.00 94.12 880 ARG A C 1
ATOM 7088 O O . ARG A 1 880 ? -19.684 5.669 -3.451 1.00 94.12 880 ARG A O 1
ATOM 7095 N N . ASP A 1 881 ? -20.015 5.951 -5.666 1.00 94.88 881 ASP A N 1
ATOM 7096 C CA . ASP A 1 881 ? -19.174 7.124 -5.863 1.00 94.88 881 ASP A CA 1
ATOM 7097 C C . ASP A 1 881 ? -19.991 8.402 -5.617 1.00 94.88 881 ASP A C 1
ATOM 7099 O O . ASP A 1 881 ? -21.150 8.519 -6.038 1.00 94.88 881 ASP A O 1
ATOM 7103 N N . ASP A 1 882 ? -19.356 9.375 -4.969 1.00 91.75 882 ASP A N 1
ATOM 7104 C CA . ASP A 1 882 ? -19.935 10.667 -4.609 1.00 91.75 882 ASP A CA 1
ATOM 7105 C C . ASP A 1 882 ? -19.205 11.823 -5.307 1.00 91.75 882 ASP A C 1
ATOM 7107 O O . ASP A 1 882 ? -18.049 11.716 -5.725 1.00 91.75 882 ASP A O 1
ATOM 7111 N N . TYR A 1 883 ? -19.889 12.962 -5.413 1.00 91.81 883 TYR A N 1
ATOM 7112 C CA . TYR A 1 883 ? -19.296 14.216 -5.857 1.00 91.81 883 TYR A CA 1
ATOM 7113 C C . TYR A 1 883 ? -18.385 14.848 -4.797 1.00 91.81 883 TYR A C 1
ATOM 7115 O O . TYR A 1 883 ? -18.787 15.079 -3.653 1.00 91.81 883 TYR A O 1
ATOM 7123 N N . GLY A 1 884 ? -17.184 15.246 -5.209 1.00 88.75 884 GLY A N 1
ATOM 7124 C CA . GLY A 1 884 ? -16.261 16.018 -4.386 1.00 88.75 884 GLY A CA 1
ATOM 7125 C C . GLY A 1 884 ? -14.801 15.772 -4.746 1.00 88.75 884 GLY A C 1
ATOM 7126 O O . GLY A 1 884 ? -14.476 15.177 -5.770 1.00 88.75 884 GLY A O 1
ATOM 7127 N N . PHE A 1 885 ? -13.902 16.269 -3.899 1.00 87.25 885 PHE A N 1
ATOM 7128 C CA . PHE A 1 885 ? -12.480 15.981 -4.025 1.00 87.25 885 PHE A CA 1
ATOM 7129 C C . PHE A 1 885 ? -12.217 14.509 -3.697 1.00 87.25 885 PHE A C 1
ATOM 7131 O O . PHE A 1 885 ? -12.433 14.080 -2.563 1.00 87.25 885 PHE A O 1
ATOM 7138 N N . ASP A 1 886 ? -11.688 13.777 -4.674 1.00 87.44 886 ASP A N 1
ATOM 7139 C CA . ASP A 1 886 ? -11.193 12.416 -4.506 1.00 87.44 886 ASP A CA 1
ATOM 7140 C C . ASP A 1 886 ? -9.693 12.354 -4.834 1.00 87.44 886 ASP A C 1
ATOM 7142 O O . ASP A 1 886 ? -9.223 12.858 -5.861 1.00 87.44 886 ASP A O 1
ATOM 7146 N N . LYS A 1 887 ? -8.923 11.742 -3.929 1.00 88.44 887 LYS A N 1
ATOM 7147 C CA . LYS A 1 887 ? -7.460 11.669 -4.024 1.00 88.44 887 LYS A CA 1
ATOM 7148 C C . LYS A 1 887 ? -7.003 10.799 -5.196 1.00 88.44 887 LYS A C 1
ATOM 7150 O O . LYS A 1 887 ? -6.003 11.135 -5.828 1.00 88.44 887 LYS A O 1
ATOM 7155 N N . MET A 1 888 ? -7.715 9.709 -5.488 1.00 91.00 888 MET A N 1
ATOM 7156 C CA . MET A 1 888 ? -7.412 8.830 -6.616 1.00 91.00 888 MET A CA 1
ATOM 7157 C C . MET A 1 888 ? -7.732 9.532 -7.941 1.00 91.00 888 MET A C 1
ATOM 7159 O O . MET A 1 888 ? -6.919 9.488 -8.863 1.00 91.00 888 MET A O 1
ATOM 7163 N N . ASN A 1 889 ? -8.838 10.278 -8.011 1.00 92.81 889 ASN A N 1
ATOM 7164 C CA . ASN A 1 889 ? -9.158 11.113 -9.169 1.00 92.81 889 ASN A CA 1
ATOM 7165 C C . ASN A 1 889 ? -8.070 12.160 -9.421 1.00 92.81 889 ASN A C 1
ATOM 7167 O O . ASN A 1 889 ? -7.581 12.266 -10.543 1.00 92.81 889 ASN A O 1
ATOM 7171 N N . ALA A 1 890 ? -7.643 12.901 -8.393 1.00 91.69 890 ALA A N 1
ATOM 7172 C CA . ALA A 1 890 ? -6.561 13.879 -8.519 1.00 91.69 890 ALA A CA 1
ATOM 7173 C C . ALA A 1 890 ? -5.236 13.224 -8.955 1.00 91.69 890 ALA A C 1
ATOM 7175 O O . ALA A 1 890 ? -4.538 13.751 -9.820 1.00 91.69 890 ALA A O 1
ATOM 7176 N N . PHE A 1 891 ? -4.914 12.053 -8.397 1.00 93.44 891 PHE A N 1
ATOM 7177 C CA . PHE A 1 891 ? -3.731 11.270 -8.753 1.00 93.44 891 PHE A CA 1
ATOM 7178 C C . PHE A 1 891 ? -3.731 10.862 -10.232 1.00 93.44 891 PHE A C 1
ATOM 7180 O O . PHE A 1 891 ? -2.765 11.150 -10.942 1.00 93.44 891 PHE A O 1
ATOM 7187 N N . LEU A 1 892 ? -4.807 10.223 -10.701 1.00 95.69 892 LEU A N 1
ATOM 7188 C CA . LEU A 1 892 ? -4.931 9.715 -12.069 1.00 95.69 892 LEU A CA 1
ATOM 7189 C C . LEU A 1 892 ? -5.029 10.852 -13.095 1.00 95.69 892 LEU A C 1
ATOM 7191 O O . LEU A 1 892 ? -4.336 10.834 -14.113 1.00 95.69 892 LEU A O 1
ATOM 7195 N N . THR A 1 893 ? -5.829 11.883 -12.818 1.00 94.88 893 THR A N 1
ATOM 7196 C CA . THR A 1 893 ? -6.001 13.011 -13.746 1.00 94.88 893 THR A CA 1
ATOM 7197 C C . THR A 1 893 ? -4.725 13.828 -13.903 1.00 94.88 893 THR A C 1
ATOM 7199 O O . THR A 1 893 ? -4.405 14.229 -15.023 1.00 94.88 893 THR A O 1
ATOM 7202 N N . SER A 1 894 ? -3.918 13.991 -12.847 1.00 93.19 894 SER A N 1
ATOM 7203 C CA . SER A 1 894 ? -2.620 14.667 -12.966 1.00 93.19 894 SER A CA 1
ATOM 7204 C C . SER A 1 894 ? -1.576 13.869 -13.757 1.00 93.19 894 SER A C 1
ATOM 7206 O O . SER A 1 894 ? -0.522 14.412 -14.067 1.00 93.19 894 SER A O 1
ATOM 7208 N N . ARG A 1 895 ? -1.833 12.585 -14.041 1.00 93.25 895 ARG A N 1
ATOM 7209 C CA . ARG A 1 895 ? -0.984 11.690 -14.856 1.00 93.25 895 ARG A CA 1
ATOM 7210 C C . ARG A 1 895 ? -1.485 11.559 -16.296 1.00 93.25 895 ARG A C 1
ATOM 7212 O O . ARG A 1 895 ? -0.935 10.791 -17.084 1.00 93.25 895 ARG A O 1
ATOM 7219 N N . GLY A 1 896 ? -2.513 12.335 -16.645 1.00 93.31 896 GLY A N 1
ATOM 7220 C CA . GLY A 1 896 ? -3.059 12.419 -17.996 1.00 93.31 896 GLY A CA 1
ATOM 7221 C C . GLY A 1 896 ? -4.170 11.414 -18.300 1.00 93.31 896 GLY A C 1
ATOM 7222 O O . GLY A 1 896 ? -4.496 11.233 -19.472 1.00 93.31 896 GLY A O 1
ATOM 7223 N N . TYR A 1 897 ? -4.765 10.775 -17.287 1.00 96.44 897 TYR A N 1
ATOM 7224 C CA . TYR A 1 897 ? -5.901 9.869 -17.479 1.00 96.44 897 TYR A CA 1
ATOM 7225 C C . TYR A 1 897 ? -7.239 10.569 -17.212 1.00 96.44 897 TYR A C 1
ATOM 7227 O O . TYR A 1 897 ? -7.408 11.256 -16.208 1.00 96.44 897 TYR A O 1
ATOM 7235 N N . ALA A 1 898 ? -8.224 10.354 -18.080 1.00 97.38 898 ALA A N 1
ATOM 7236 C CA . ALA A 1 898 ? -9.624 10.529 -17.721 1.00 97.38 898 ALA A CA 1
ATOM 7237 C C . ALA A 1 898 ? -10.033 9.444 -16.716 1.00 97.38 898 ALA A C 1
ATOM 7239 O O . ALA A 1 898 ? -9.587 8.302 -16.817 1.00 97.38 898 ALA A O 1
ATOM 7240 N N . VAL A 1 899 ? -10.899 9.780 -15.767 1.00 98.25 899 VAL A N 1
ATOM 7241 C CA . VAL A 1 899 ? -11.415 8.839 -14.771 1.00 98.25 899 VAL A CA 1
ATOM 7242 C C . VAL A 1 899 ? -12.924 8.752 -14.910 1.00 98.25 899 VAL A C 1
ATOM 7244 O O . VAL A 1 899 ? -13.613 9.771 -14.832 1.00 98.25 899 VAL A O 1
ATOM 7247 N N . LEU A 1 900 ? -13.424 7.541 -15.142 1.00 98.62 900 LEU A N 1
ATOM 7248 C CA . LEU A 1 900 ? -14.848 7.233 -15.214 1.00 98.62 900 LEU A CA 1
ATOM 7249 C C . LEU A 1 900 ? -15.243 6.429 -13.976 1.00 98.62 900 LEU A C 1
ATOM 7251 O O . LEU A 1 900 ? -14.686 5.365 -13.732 1.00 98.62 900 LEU A O 1
ATOM 7255 N N . GLN A 1 901 ? -16.211 6.941 -13.227 1.00 98.50 901 GLN A N 1
ATOM 7256 C CA . GLN A 1 901 ? -16.787 6.329 -12.030 1.00 98.50 901 GLN A CA 1
ATOM 7257 C C . GLN A 1 901 ? -18.263 6.044 -12.302 1.00 98.50 901 GLN A C 1
ATOM 7259 O O . GLN A 1 901 ? -18.978 6.921 -12.789 1.00 98.50 901 GLN A O 1
ATOM 7264 N N . VAL A 1 902 ? -18.729 4.827 -12.038 1.00 98.31 902 VAL A N 1
ATOM 7265 C CA . VAL A 1 902 ? -20.064 4.371 -12.452 1.00 98.31 902 VAL A CA 1
ATOM 7266 C C . VAL A 1 902 ? -20.808 3.840 -11.240 1.00 98.31 902 VAL A C 1
ATOM 7268 O O . VAL A 1 902 ? -20.370 2.867 -10.637 1.00 98.31 902 VAL A O 1
ATOM 7271 N N . ASN A 1 903 ? -21.965 4.425 -10.937 1.00 97.81 903 ASN A N 1
ATOM 7272 C CA . ASN A 1 903 ? -22.876 3.912 -9.918 1.00 97.81 903 ASN A CA 1
ATOM 7273 C C . ASN A 1 903 ? -23.796 2.851 -10.539 1.00 97.81 903 ASN A C 1
ATOM 7275 O O . ASN A 1 903 ? -24.977 3.097 -10.789 1.00 97.81 903 ASN A O 1
ATOM 7279 N N . TYR A 1 904 ? -23.200 1.701 -10.870 1.00 97.19 904 TYR A N 1
ATOM 7280 C CA . TYR A 1 904 ? -23.832 0.550 -11.527 1.00 97.19 904 TYR A CA 1
ATOM 7281 C C . TYR A 1 904 ? -25.020 -0.014 -10.722 1.00 97.19 904 TYR A C 1
ATOM 7283 O O . TYR A 1 904 ? -25.236 0.323 -9.557 1.00 97.19 904 TYR A O 1
ATOM 7291 N N . ARG A 1 905 ? -25.837 -0.898 -11.316 1.00 96.69 905 ARG A N 1
ATOM 7292 C CA . ARG A 1 905 ? -26.947 -1.519 -10.570 1.00 96.69 905 ARG A CA 1
ATOM 7293 C C . ARG A 1 905 ? -26.413 -2.247 -9.333 1.00 96.69 905 ARG A C 1
ATOM 7295 O O . ARG A 1 905 ? -25.457 -3.005 -9.426 1.00 96.69 905 ARG A O 1
ATOM 7302 N N . GLY A 1 906 ? -27.025 -2.039 -8.174 1.00 92.19 906 GLY A N 1
ATOM 7303 C CA . GLY A 1 906 ? -26.438 -2.429 -6.888 1.00 92.19 906 GLY A CA 1
ATOM 7304 C C . GLY A 1 906 ? -25.991 -1.246 -6.036 1.00 92.19 906 GLY A C 1
ATOM 7305 O O . GLY A 1 906 ? -26.053 -1.354 -4.811 1.00 92.19 906 GLY A O 1
ATOM 7306 N N . SER A 1 907 ? -25.624 -0.118 -6.654 1.00 95.38 907 SER A N 1
ATOM 7307 C CA . SER A 1 907 ? -25.242 1.090 -5.926 1.00 95.38 907 SER A CA 1
ATOM 7308 C C . SER A 1 907 ? -26.416 1.679 -5.141 1.00 95.38 907 SER A C 1
ATOM 7310 O O . SER A 1 907 ? -27.568 1.639 -5.580 1.00 95.38 907 SER A O 1
ATOM 7312 N N . THR A 1 908 ? -26.121 2.237 -3.967 1.00 92.75 908 THR A N 1
ATOM 7313 C CA . THR A 1 908 ? -27.111 2.856 -3.070 1.00 92.75 908 THR A CA 1
ATOM 7314 C C . THR A 1 908 ? -27.356 4.326 -3.423 1.00 92.75 908 THR A C 1
ATOM 7316 O O . THR A 1 908 ? -26.608 4.925 -4.190 1.00 92.75 908 THR A O 1
ATOM 7319 N N . GLY A 1 909 ? -28.416 4.939 -2.882 1.00 91.75 909 GLY A N 1
ATOM 7320 C CA . GLY A 1 909 ? -28.678 6.376 -3.048 1.00 91.75 909 GLY A CA 1
ATOM 7321 C C . GLY A 1 909 ? -29.579 6.758 -4.231 1.00 91.75 909 GLY A C 1
ATOM 7322 O O . GLY A 1 909 ? -30.052 7.893 -4.300 1.00 91.75 909 GLY A O 1
ATOM 7323 N N . PHE A 1 910 ? -29.882 5.812 -5.125 1.00 93.38 910 PHE A N 1
ATOM 7324 C CA . PHE A 1 910 ? -30.700 6.019 -6.335 1.00 93.38 910 PHE A CA 1
ATOM 7325 C C . PHE A 1 910 ? -32.041 5.267 -6.300 1.00 93.38 910 PHE A C 1
ATOM 7327 O O . PHE A 1 910 ? -32.766 5.188 -7.296 1.00 93.38 910 PHE A O 1
ATOM 7334 N N . GLY A 1 911 ? -32.390 4.721 -5.138 1.00 92.38 911 GLY A N 1
ATOM 7335 C CA . GLY A 1 911 ? -33.609 3.980 -4.887 1.00 92.38 911 GLY A CA 1
ATOM 7336 C C . GLY A 1 911 ? -33.400 2.474 -4.885 1.00 92.38 911 GLY A C 1
ATOM 7337 O O . GLY A 1 911 ? -32.586 1.919 -5.627 1.00 92.38 911 GLY A O 1
ATOM 7338 N N . LYS A 1 912 ? -34.231 1.790 -4.097 1.00 91.31 912 LYS A N 1
ATOM 7339 C CA . LYS A 1 912 ? -34.158 0.341 -3.896 1.00 91.31 912 LYS A CA 1
ATOM 7340 C C . LYS A 1 912 ? -34.306 -0.460 -5.191 1.00 91.31 912 LYS A C 1
ATOM 7342 O O . LYS A 1 912 ? -33.788 -1.565 -5.255 1.00 91.31 912 LYS A O 1
ATOM 7347 N N . THR A 1 913 ? -34.975 0.062 -6.223 1.00 91.88 913 THR A N 1
ATOM 7348 C CA . THR A 1 913 ? -35.048 -0.597 -7.537 1.00 91.88 913 THR A CA 1
ATOM 7349 C C . THR A 1 913 ? -33.661 -0.740 -8.159 1.00 91.88 913 THR A C 1
ATOM 7351 O O . THR A 1 913 ? -33.340 -1.824 -8.638 1.00 91.88 913 THR A O 1
ATOM 7354 N N . LEU A 1 914 ? -32.826 0.309 -8.126 1.00 93.62 914 LEU A N 1
ATOM 7355 C CA . LEU A 1 914 ? -31.454 0.232 -8.636 1.00 93.62 914 LEU A CA 1
ATOM 7356 C C . LEU A 1 914 ? -30.592 -0.649 -7.723 1.00 93.62 914 LEU A C 1
ATOM 7358 O O . LEU A 1 914 ? -29.917 -1.555 -8.209 1.00 93.62 914 LEU A O 1
ATOM 7362 N N . THR A 1 915 ? -30.664 -0.435 -6.405 1.00 91.75 915 THR A N 1
ATOM 7363 C CA . THR A 1 915 ? -29.888 -1.190 -5.408 1.00 91.75 915 THR A CA 1
ATOM 7364 C C . THR A 1 915 ? -30.184 -2.692 -5.476 1.00 91.75 915 THR A C 1
ATOM 7366 O O . THR A 1 915 ? -29.281 -3.521 -5.547 1.00 91.75 915 THR A O 1
ATOM 7369 N N . ASN A 1 916 ? -31.460 -3.078 -5.514 1.00 91.75 916 ASN A N 1
ATOM 7370 C CA . ASN A 1 916 ? -31.858 -4.485 -5.526 1.00 91.75 916 ASN A CA 1
ATOM 7371 C C . ASN A 1 916 ? -31.650 -5.138 -6.900 1.00 91.75 916 ASN A C 1
ATOM 7373 O O . ASN A 1 916 ? -31.538 -6.361 -6.967 1.00 91.75 916 ASN A O 1
ATOM 7377 N N . ALA A 1 917 ? -31.549 -4.362 -7.987 1.00 93.00 917 ALA A N 1
ATOM 7378 C CA . ALA A 1 917 ? -31.238 -4.889 -9.317 1.00 93.00 917 ALA A CA 1
ATOM 7379 C C . ALA A 1 917 ? -29.814 -5.468 -9.429 1.00 93.00 917 ALA A C 1
ATOM 7381 O O . ALA A 1 917 ? -29.530 -6.161 -10.404 1.00 93.00 917 ALA A O 1
ATOM 7382 N N . GLY A 1 918 ? -28.934 -5.215 -8.451 1.00 88.88 918 GLY A N 1
ATOM 7383 C CA . GLY A 1 918 ? -27.633 -5.883 -8.329 1.00 88.88 918 GLY A CA 1
ATOM 7384 C C . GLY A 1 918 ? -27.678 -7.247 -7.624 1.00 88.88 918 GLY A C 1
ATOM 7385 O O . GLY A 1 918 ? -26.711 -8.009 -7.690 1.00 88.88 918 GLY A O 1
ATOM 7386 N N . ASN A 1 919 ? -28.781 -7.598 -6.950 1.00 86.56 919 ASN A N 1
ATOM 7387 C CA . ASN A 1 919 ? -28.867 -8.838 -6.174 1.00 86.56 919 ASN A CA 1
ATOM 7388 C C . ASN A 1 919 ? -28.792 -10.067 -7.095 1.00 86.56 919 ASN A C 1
ATOM 7390 O O . ASN A 1 919 ? -29.659 -10.273 -7.941 1.00 86.56 919 ASN A O 1
ATOM 7394 N N . GLY A 1 920 ? -27.762 -10.901 -6.914 1.00 80.69 920 GLY A N 1
ATOM 7395 C CA . GLY A 1 920 ? -27.523 -12.085 -7.752 1.00 80.69 920 GLY A CA 1
ATOM 7396 C C . GLY A 1 920 ? -26.972 -11.782 -9.154 1.00 80.69 920 GLY A C 1
ATOM 7397 O O . GLY A 1 920 ? -26.977 -12.663 -10.014 1.00 80.69 920 GLY A O 1
ATOM 7398 N N . GLU A 1 921 ? -26.508 -10.551 -9.398 1.00 88.69 921 GLU A N 1
ATOM 7399 C CA . GLU A 1 921 ? -26.063 -10.077 -10.719 1.00 88.69 921 GLU A CA 1
ATOM 7400 C C . GLU A 1 921 ? -24.563 -9.718 -10.776 1.00 88.69 921 GLU A C 1
ATOM 7402 O O . GLU A 1 921 ? -24.103 -9.111 -11.750 1.00 88.69 921 GLU A O 1
ATOM 7407 N N . TRP A 1 922 ? -23.782 -10.125 -9.767 1.00 83.62 922 TRP A N 1
ATOM 7408 C CA . TRP A 1 922 ? -22.315 -10.037 -9.784 1.00 83.62 922 TRP A CA 1
ATOM 7409 C C . TRP A 1 922 ? -21.770 -10.810 -10.990 1.00 83.62 922 TRP A C 1
ATOM 7411 O O . TRP A 1 922 ? -22.282 -11.882 -11.309 1.00 83.62 922 TRP A O 1
ATOM 7421 N N . SER A 1 923 ? -20.770 -10.265 -11.690 1.00 82.44 923 SER A N 1
ATOM 7422 C CA . SER A 1 923 ? -20.254 -10.746 -12.996 1.00 82.44 923 SER A CA 1
ATOM 7423 C C . SER A 1 923 ? -21.259 -10.821 -14.155 1.00 82.44 923 SER A C 1
ATOM 7425 O O . SER A 1 923 ? -20.902 -11.238 -15.253 1.00 82.44 923 SER A O 1
ATOM 7427 N N . ARG A 1 924 ? -22.511 -10.395 -13.951 1.00 88.19 924 ARG A N 1
ATOM 7428 C CA . ARG A 1 924 ? -23.579 -10.448 -14.958 1.00 88.19 924 ARG A CA 1
ATOM 7429 C C . ARG A 1 924 ? -23.982 -9.038 -15.365 1.00 88.19 924 ARG A C 1
ATOM 7431 O O . ARG A 1 924 ? -23.190 -8.302 -15.947 1.00 88.19 924 ARG A O 1
ATOM 7438 N N . LYS A 1 925 ? -25.217 -8.629 -15.068 1.00 93.31 925 LYS A N 1
ATOM 7439 C CA . LYS A 1 925 ? -25.726 -7.325 -15.497 1.00 93.31 925 LYS A CA 1
ATOM 7440 C C . LYS A 1 925 ? -24.978 -6.151 -14.863 1.00 93.31 925 LYS A C 1
ATOM 7442 O O . LYS A 1 925 ? -24.845 -5.127 -15.516 1.00 93.31 925 LYS A O 1
ATOM 7447 N N . MET A 1 926 ? -24.424 -6.320 -13.659 1.00 94.38 926 MET A N 1
ATOM 7448 C CA . MET A 1 926 ? -23.559 -5.302 -13.049 1.00 94.38 926 MET A CA 1
ATOM 7449 C C . MET A 1 926 ? -22.295 -5.049 -13.881 1.00 94.38 926 MET A C 1
ATOM 7451 O O . MET A 1 926 ? -21.860 -3.911 -14.006 1.00 94.38 926 MET A O 1
ATOM 7455 N N . HIS A 1 927 ? -21.730 -6.093 -14.499 1.00 94.88 927 HIS A N 1
ATOM 7456 C CA . HIS A 1 927 ? -20.598 -5.948 -15.419 1.00 94.88 927 HIS A CA 1
ATOM 7457 C C . HIS A 1 927 ? -21.019 -5.276 -16.730 1.00 94.88 927 HIS A C 1
ATOM 7459 O O . HIS A 1 927 ? -20.331 -4.391 -17.230 1.00 94.88 927 HIS A O 1
ATOM 7465 N N . ASN A 1 928 ? -22.194 -5.631 -17.262 1.00 96.56 928 ASN A N 1
ATOM 7466 C CA . ASN A 1 928 ? -22.729 -4.978 -18.462 1.00 96.56 928 ASN A CA 1
ATOM 7467 C C . ASN A 1 928 ? -22.900 -3.467 -18.277 1.00 96.56 928 ASN A C 1
ATOM 7469 O O . ASN A 1 928 ? -22.611 -2.729 -19.209 1.00 96.56 928 ASN A O 1
ATOM 7473 N N . ASP A 1 929 ? -23.310 -3.009 -17.093 1.00 98.19 929 ASP A N 1
ATOM 7474 C CA . ASP A 1 929 ? -23.441 -1.579 -16.795 1.00 98.19 929 ASP A CA 1
ATOM 7475 C C . ASP A 1 929 ? -22.109 -0.831 -16.929 1.00 98.19 929 ASP A C 1
ATOM 7477 O O . ASP A 1 929 ? -22.065 0.271 -17.476 1.00 98.19 929 ASP A O 1
ATOM 7481 N N . LEU A 1 930 ? -21.018 -1.445 -16.462 1.00 98.00 930 LEU A N 1
ATOM 7482 C CA . LEU A 1 930 ? -19.664 -0.901 -16.577 1.00 98.00 930 LEU A CA 1
ATOM 7483 C C . LEU A 1 930 ? -19.224 -0.809 -18.044 1.00 98.00 930 LEU A C 1
ATOM 7485 O O . LEU A 1 930 ? -18.711 0.221 -18.480 1.00 98.00 930 LEU A O 1
ATOM 7489 N N . ILE A 1 931 ? -19.470 -1.868 -18.817 1.00 97.31 931 ILE A N 1
ATOM 7490 C CA . ILE A 1 931 ? -19.183 -1.908 -20.256 1.00 97.31 931 ILE A CA 1
ATOM 7491 C C . ILE A 1 931 ? -20.014 -0.860 -21.007 1.00 97.31 931 ILE A C 1
ATOM 7493 O O . ILE A 1 931 ? -19.474 -0.116 -21.823 1.00 97.31 931 ILE A O 1
ATOM 7497 N N . ASP A 1 932 ? -21.307 -0.755 -20.705 1.00 98.31 932 ASP A N 1
ATOM 7498 C CA . ASP A 1 932 ? -22.218 0.202 -21.336 1.00 98.31 932 ASP A CA 1
ATOM 7499 C C . ASP A 1 932 ? -21.817 1.653 -21.032 1.00 98.31 932 ASP A C 1
ATOM 7501 O O . ASP A 1 932 ? -21.914 2.511 -21.910 1.00 98.31 932 ASP A O 1
ATOM 7505 N N . ALA A 1 933 ? -21.307 1.932 -19.827 1.00 98.12 933 ALA A N 1
ATOM 7506 C CA . ALA A 1 933 ? -20.768 3.244 -19.477 1.00 98.12 933 ALA A CA 1
ATOM 7507 C C . ALA A 1 933 ? -19.536 3.605 -20.323 1.00 98.12 933 ALA A C 1
ATOM 7509 O O . ALA A 1 933 ? -19.429 4.729 -20.821 1.00 98.12 933 ALA A O 1
ATOM 7510 N N . VAL A 1 934 ? -18.613 2.653 -20.506 1.00 97.94 934 VAL A N 1
ATOM 7511 C CA . VAL A 1 934 ? -17.409 2.852 -21.328 1.00 97.94 934 VAL A CA 1
ATOM 7512 C C . VAL A 1 934 ? -17.783 3.049 -22.799 1.00 97.94 934 VAL A C 1
ATOM 7514 O O . VAL A 1 934 ? -17.318 3.991 -23.441 1.00 97.94 934 VAL A O 1
ATOM 7517 N N . GLU A 1 935 ? -18.682 2.225 -23.333 1.00 97.69 935 GLU A N 1
ATOM 7518 C CA . GLU A 1 935 ? -19.184 2.377 -24.702 1.00 97.69 935 GLU A CA 1
ATOM 7519 C C . GLU A 1 935 ? -19.904 3.712 -24.907 1.00 97.69 935 GLU A C 1
ATOM 7521 O O . GLU A 1 935 ? -19.722 4.365 -25.937 1.00 97.69 935 GLU A O 1
ATOM 7526 N N . PHE A 1 936 ? -20.661 4.169 -23.905 1.00 97.62 936 PHE A N 1
ATOM 7527 C CA . PHE A 1 936 ? -21.284 5.484 -23.937 1.00 97.62 936 PHE A CA 1
ATOM 7528 C C . PHE A 1 936 ? -20.235 6.589 -24.105 1.00 97.62 936 PHE A C 1
ATOM 7530 O O . PHE A 1 936 ? -20.372 7.414 -25.008 1.00 97.62 936 PHE A O 1
ATOM 7537 N N . VAL A 1 937 ? -19.169 6.613 -23.296 1.00 97.00 937 VAL A N 1
ATOM 7538 C CA . VAL A 1 937 ? -18.149 7.675 -23.389 1.00 97.00 937 VAL A CA 1
ATOM 7539 C C . VAL A 1 937 ? -17.295 7.573 -24.660 1.00 97.00 937 VAL A C 1
ATOM 7541 O O . VAL A 1 937 ? -16.928 8.608 -25.225 1.00 97.00 937 VAL A O 1
ATOM 7544 N N . ILE A 1 938 ? -17.039 6.362 -25.169 1.00 96.69 938 ILE A N 1
ATOM 7545 C CA . ILE A 1 938 ? -16.374 6.144 -26.466 1.00 96.69 938 ILE A CA 1
ATOM 7546 C C . ILE A 1 938 ? -17.227 6.719 -27.600 1.00 96.69 938 ILE A C 1
ATOM 7548 O O . ILE A 1 938 ? -16.722 7.477 -28.428 1.00 96.69 938 ILE A O 1
ATOM 7552 N N . ALA A 1 939 ? -18.538 6.457 -27.601 1.00 95.69 939 ALA A N 1
ATOM 7553 C CA . ALA A 1 939 ? -19.459 6.998 -28.600 1.00 95.69 939 ALA A CA 1
ATOM 7554 C C . ALA A 1 939 ? -19.525 8.538 -28.589 1.00 95.69 939 ALA A C 1
ATOM 7556 O O . ALA A 1 939 ? -19.873 9.149 -29.599 1.00 95.69 939 ALA A O 1
ATOM 7557 N N . LYS A 1 940 ? -19.172 9.184 -27.467 1.00 95.31 940 LYS A N 1
ATOM 7558 C CA . LYS A 1 940 ? -19.053 10.651 -27.354 1.00 95.31 940 LYS A CA 1
ATOM 7559 C C . LYS A 1 940 ? -17.673 11.196 -27.739 1.00 95.31 940 LYS A C 1
ATOM 7561 O O . LYS A 1 940 ? -17.470 12.409 -27.697 1.00 95.31 940 LYS A O 1
ATOM 7566 N N . GLY A 1 941 ? -16.733 10.334 -28.130 1.00 94.31 941 GLY A N 1
ATOM 7567 C CA . GLY A 1 941 ? -15.366 10.713 -28.491 1.00 94.31 941 GLY A CA 1
ATOM 7568 C C . GLY A 1 941 ? -14.522 11.163 -27.296 1.00 94.31 941 GLY A C 1
ATOM 7569 O O . GLY A 1 941 ? -13.602 11.962 -27.465 1.00 94.31 941 GLY A O 1
ATOM 7570 N N . ILE A 1 942 ? -14.852 10.696 -26.088 1.00 96.00 942 ILE A N 1
ATOM 7571 C CA . ILE A 1 942 ? -14.127 11.043 -24.857 1.00 96.00 942 ILE A CA 1
ATOM 7572 C C . ILE A 1 942 ? -12.880 10.167 -24.707 1.00 96.00 942 ILE A C 1
ATOM 7574 O O . ILE A 1 942 ? -11.825 10.668 -24.326 1.00 96.00 942 ILE A O 1
ATOM 7578 N N . SER A 1 943 ? -12.977 8.883 -25.054 1.00 96.31 943 SER A N 1
ATOM 7579 C CA . SER A 1 943 ? -11.879 7.910 -25.030 1.00 96.31 943 SER A CA 1
ATOM 7580 C C . SER A 1 943 ? -11.983 6.944 -26.217 1.00 96.31 943 SER A C 1
ATOM 7582 O O . SER A 1 943 ? -12.981 6.965 -26.938 1.00 96.31 943 SER A O 1
ATOM 7584 N N . ASN A 1 944 ? -10.963 6.110 -26.420 1.00 93.88 944 ASN A N 1
ATOM 7585 C CA . ASN A 1 944 ? -10.962 5.024 -27.402 1.00 93.88 944 ASN A CA 1
ATOM 7586 C C . ASN A 1 944 ? -10.971 3.679 -26.683 1.00 93.88 944 ASN A C 1
ATOM 7588 O O . ASN A 1 944 ? -10.383 3.555 -25.613 1.00 93.88 944 ASN A O 1
ATOM 7592 N N . ARG A 1 945 ? -11.539 2.644 -27.313 1.00 86.88 945 ARG A N 1
ATOM 7593 C CA . ARG A 1 945 ? -11.625 1.301 -26.715 1.00 86.88 945 ARG A CA 1
ATOM 7594 C C . ARG A 1 945 ? -10.259 0.710 -26.336 1.00 86.88 945 ARG A C 1
ATOM 7596 O O . ARG A 1 945 ? -10.148 0.068 -25.303 1.00 86.88 945 ARG A O 1
ATOM 7603 N N . SER A 1 946 ? -9.214 0.964 -27.127 1.00 88.06 946 SER A N 1
ATOM 7604 C CA . SER A 1 946 ? -7.848 0.492 -26.841 1.00 88.06 946 SER A CA 1
ATOM 7605 C C . SER A 1 946 ? -7.169 1.198 -25.665 1.00 88.06 946 SER A C 1
ATOM 7607 O O . SER A 1 946 ? -6.150 0.712 -25.185 1.00 88.06 946 SER A O 1
ATOM 7609 N N . ASP A 1 947 ? -7.711 2.332 -25.213 1.00 93.62 947 ASP A N 1
ATOM 7610 C CA . ASP A 1 947 ? -7.056 3.242 -24.272 1.00 93.62 947 ASP A CA 1
ATOM 7611 C C . ASP A 1 947 ? -7.721 3.220 -22.881 1.00 93.62 947 ASP A C 1
ATOM 7613 O O . ASP A 1 947 ? -7.580 4.178 -22.116 1.00 93.62 947 ASP A O 1
ATOM 7617 N N . VAL A 1 948 ? -8.457 2.147 -22.557 1.00 96.75 948 VAL A N 1
ATOM 7618 C CA . VAL A 1 948 ? -9.193 1.991 -21.291 1.00 96.75 948 VAL A CA 1
ATOM 7619 C C . VAL A 1 948 ? -8.554 0.918 -20.408 1.00 96.75 948 VAL A C 1
ATOM 7621 O O . VAL A 1 948 ? -8.433 -0.239 -20.809 1.00 96.75 948 VAL A O 1
ATOM 7624 N N . ALA A 1 949 ? -8.196 1.284 -19.178 1.00 97.44 949 ALA A N 1
ATOM 7625 C CA . ALA A 1 949 ? -7.885 0.345 -18.098 1.00 97.44 949 ALA A CA 1
ATOM 7626 C C . ALA A 1 949 ? -9.053 0.251 -17.108 1.00 97.44 949 ALA A C 1
ATOM 7628 O O . ALA A 1 949 ? -9.806 1.211 -16.946 1.00 97.44 949 ALA A O 1
ATOM 7629 N N . ILE A 1 950 ? -9.178 -0.884 -16.420 1.00 97.81 950 ILE A N 1
ATOM 7630 C CA . ILE A 1 950 ? -10.137 -1.080 -15.321 1.00 97.81 950 ILE A CA 1
ATOM 7631 C C . ILE A 1 950 ? -9.396 -1.193 -13.986 1.00 97.81 950 ILE A C 1
ATOM 7633 O O . ILE A 1 950 ? -8.378 -1.873 -13.881 1.00 97.81 950 ILE A O 1
ATOM 7637 N N . MET A 1 951 ? -9.866 -0.488 -12.964 1.00 97.56 951 MET A N 1
ATOM 7638 C CA . MET A 1 951 ? -9.229 -0.439 -11.650 1.00 97.56 951 MET A CA 1
ATOM 7639 C C . MET A 1 951 ? -10.291 -0.375 -10.556 1.00 97.56 951 MET A C 1
ATOM 7641 O O . MET A 1 951 ? -11.269 0.350 -10.703 1.00 97.56 951 MET A O 1
ATOM 7645 N N . GLY A 1 952 ? -10.096 -1.064 -9.431 1.00 95.12 952 GLY A N 1
ATOM 7646 C CA . GLY A 1 952 ? -11.058 -1.002 -8.331 1.00 95.12 952 GLY A CA 1
ATOM 7647 C C . GLY A 1 952 ? -10.592 -1.681 -7.049 1.00 95.12 952 GLY A C 1
ATOM 7648 O O . GLY A 1 952 ? -9.615 -2.427 -7.049 1.00 95.12 952 GLY A O 1
ATOM 7649 N N . ILE A 1 953 ? -11.308 -1.401 -5.953 1.00 89.75 953 ILE A N 1
ATOM 7650 C CA . ILE A 1 953 ? -11.047 -1.956 -4.616 1.00 89.75 953 ILE A CA 1
ATOM 7651 C C . ILE A 1 953 ? -12.210 -2.825 -4.124 1.00 89.75 953 ILE A C 1
ATOM 7653 O O . ILE A 1 953 ? -13.373 -2.472 -4.336 1.00 89.75 953 ILE A O 1
ATOM 7657 N N . SER A 1 954 ? -11.933 -3.931 -3.425 1.00 88.12 954 SER A N 1
ATOM 7658 C CA . SER A 1 954 ? -12.961 -4.825 -2.864 1.00 88.12 954 SER A CA 1
ATOM 7659 C C . SER A 1 954 ? -13.868 -5.380 -3.975 1.00 88.12 954 SER A C 1
ATOM 7661 O O . SER A 1 954 ? -13.354 -5.955 -4.930 1.00 88.12 954 SER A O 1
ATOM 7663 N N . TYR A 1 955 ? -15.192 -5.172 -3.951 1.00 88.06 955 TYR A N 1
ATOM 7664 C CA . TYR A 1 955 ? -16.039 -5.507 -5.111 1.00 88.06 955 TYR A CA 1
ATOM 7665 C C . TYR A 1 955 ? -15.518 -4.896 -6.428 1.00 88.06 955 TYR A C 1
ATOM 7667 O O . TYR A 1 955 ? -15.592 -5.545 -7.465 1.00 88.06 955 TYR A O 1
ATOM 7675 N N . GLY A 1 956 ? -14.949 -3.687 -6.404 1.00 91.62 956 GLY A N 1
ATOM 7676 C CA . GLY A 1 956 ? -14.325 -3.087 -7.582 1.00 91.62 956 GLY A CA 1
ATOM 7677 C C . GLY A 1 956 ? -13.105 -3.872 -8.073 1.00 91.62 956 GLY A C 1
ATOM 7678 O O . GLY A 1 956 ? -12.899 -3.975 -9.275 1.00 91.62 956 GLY A O 1
ATOM 7679 N N . GLY A 1 957 ? -12.343 -4.480 -7.160 1.00 88.38 957 GLY A N 1
ATOM 7680 C CA . GLY A 1 957 ? -11.259 -5.409 -7.485 1.00 88.38 957 GLY A CA 1
ATOM 7681 C C . GLY A 1 957 ? -11.788 -6.690 -8.133 1.00 88.38 957 GLY A C 1
ATOM 7682 O O . GLY A 1 957 ? -11.349 -7.071 -9.215 1.00 88.38 957 GLY A O 1
ATOM 7683 N N . TYR A 1 958 ? -12.853 -7.273 -7.571 1.00 88.19 958 TYR A N 1
ATOM 7684 C CA . TYR A 1 958 ? -13.589 -8.369 -8.215 1.00 88.19 958 TYR A CA 1
ATOM 7685 C C . TYR A 1 958 ? -14.098 -7.983 -9.613 1.00 88.19 958 TYR A C 1
ATOM 7687 O O . TYR A 1 958 ? -13.933 -8.748 -10.559 1.00 88.19 958 TYR A O 1
ATOM 7695 N N . ALA A 1 959 ? -14.664 -6.785 -9.780 1.00 91.44 959 ALA A N 1
ATOM 7696 C CA . ALA A 1 959 ? -15.132 -6.285 -11.069 1.00 91.44 959 ALA A CA 1
ATOM 7697 C C . ALA A 1 959 ? -13.981 -6.092 -12.073 1.00 91.44 959 ALA A C 1
ATOM 7699 O O . ALA A 1 959 ? -14.158 -6.401 -13.249 1.00 91.44 959 ALA A O 1
ATOM 7700 N N . THR A 1 960 ? -12.795 -5.661 -11.624 1.00 93.44 960 THR A N 1
ATOM 7701 C CA . THR A 1 960 ? -11.565 -5.663 -12.435 1.00 93.44 960 THR A CA 1
ATOM 7702 C C . THR A 1 960 ? -11.261 -7.072 -12.934 1.00 93.44 960 THR A C 1
ATOM 7704 O O . THR A 1 960 ? -11.088 -7.269 -14.136 1.00 93.44 960 THR A O 1
ATOM 7707 N N . LEU A 1 961 ? -11.238 -8.066 -12.043 1.00 87.06 961 LEU A N 1
ATOM 7708 C CA . LEU A 1 961 ? -10.952 -9.452 -12.419 1.00 87.06 961 LEU A CA 1
ATOM 7709 C C . LEU A 1 961 ? -12.006 -10.021 -13.376 1.00 87.06 961 LEU A C 1
ATOM 7711 O O . LEU A 1 961 ? -11.648 -10.663 -14.363 1.00 87.06 961 LEU A O 1
ATOM 7715 N N . VAL A 1 962 ? -13.289 -9.728 -13.142 1.00 87.56 962 VAL A N 1
ATOM 7716 C CA . VAL A 1 962 ? -14.400 -10.040 -14.057 1.00 87.56 962 VAL A CA 1
ATOM 7717 C C . VAL A 1 962 ? -14.185 -9.383 -15.423 1.00 87.56 962 VAL A C 1
ATOM 7719 O O . VAL A 1 962 ? -14.344 -10.025 -16.458 1.00 87.56 962 VAL A O 1
ATOM 7722 N N . GLY A 1 963 ? -13.792 -8.110 -15.452 1.00 88.62 963 GLY A N 1
ATOM 7723 C CA . GLY A 1 963 ? -13.527 -7.388 -16.691 1.00 88.62 963 GLY A CA 1
ATOM 7724 C C . GLY A 1 963 ? -12.399 -8.009 -17.503 1.00 88.62 963 GLY A C 1
ATOM 7725 O O . GLY A 1 963 ? -12.521 -8.143 -18.720 1.00 88.62 963 GLY A O 1
ATOM 7726 N N . LEU A 1 964 ? -11.338 -8.456 -16.836 1.00 87.19 964 LEU A N 1
ATOM 7727 C CA . LEU A 1 964 ? -10.208 -9.112 -17.490 1.00 87.19 964 LEU A CA 1
ATOM 7728 C C . LEU A 1 964 ? -10.490 -10.570 -17.892 1.00 87.19 964 LEU A C 1
ATOM 7730 O O . LEU A 1 964 ? -9.792 -11.075 -18.762 1.00 87.19 964 LEU A O 1
ATOM 7734 N N . THR A 1 965 ? -11.506 -11.222 -17.312 1.00 77.38 965 THR A N 1
ATOM 7735 C CA . THR A 1 965 ? -11.917 -12.606 -17.640 1.00 77.38 965 THR A CA 1
ATOM 7736 C C . THR A 1 965 ? -13.008 -12.692 -18.682 1.00 77.38 965 THR A C 1
ATOM 7738 O O . THR A 1 965 ? -12.874 -13.381 -19.685 1.00 77.38 965 THR A O 1
ATOM 7741 N N . PHE A 1 966 ? -14.140 -12.051 -18.411 1.00 82.44 966 PHE A N 1
ATOM 7742 C CA . PHE A 1 966 ? -15.348 -12.188 -19.216 1.00 82.44 966 PHE A CA 1
ATOM 7743 C C . PHE A 1 966 ? -15.321 -11.253 -20.428 1.00 82.44 966 PHE A C 1
ATOM 7745 O O . PHE A 1 966 ? -16.073 -11.457 -21.380 1.00 82.44 966 PHE A O 1
ATOM 7752 N N . THR A 1 967 ? -14.456 -10.234 -20.410 1.00 85.31 967 THR A N 1
ATOM 7753 C CA . THR A 1 967 ? -14.293 -9.252 -21.492 1.00 85.31 967 THR A CA 1
ATOM 7754 C C . THR A 1 967 ? -12.812 -8.965 -21.795 1.00 85.31 967 THR A C 1
ATOM 7756 O O . THR A 1 967 ? -12.380 -7.811 -21.743 1.00 85.31 967 THR A O 1
ATOM 7759 N N . PRO A 1 968 ? -12.006 -9.989 -22.130 1.00 78.00 968 PRO A N 1
ATOM 7760 C CA . PRO A 1 968 ? -10.543 -9.886 -22.150 1.00 78.00 968 PRO A CA 1
ATOM 7761 C C . PRO A 1 968 ? -9.977 -8.968 -23.241 1.00 78.00 968 PRO A C 1
ATOM 7763 O O . PRO A 1 968 ? -8.863 -8.461 -23.115 1.00 78.00 968 PRO A O 1
ATOM 7766 N N . ASP A 1 969 ? -10.750 -8.706 -24.295 1.00 82.25 969 ASP A N 1
ATOM 7767 C CA . ASP A 1 969 ? -10.371 -7.793 -25.379 1.00 82.25 969 ASP A CA 1
ATOM 7768 C C . ASP A 1 969 ? -10.841 -6.349 -25.150 1.00 82.25 969 ASP A C 1
ATOM 7770 O O . ASP A 1 969 ? -10.556 -5.468 -25.961 1.00 82.25 969 ASP A O 1
ATOM 7774 N N . PHE A 1 970 ? -11.577 -6.095 -24.065 1.00 86.81 970 PHE A N 1
ATOM 7775 C CA . PHE A 1 970 ? -12.209 -4.802 -23.823 1.00 86.81 970 PHE A CA 1
ATOM 7776 C C . PHE A 1 970 ? -11.291 -3.807 -23.109 1.00 86.81 970 PHE A C 1
ATOM 7778 O O . PHE A 1 970 ? -11.329 -2.618 -23.409 1.00 86.81 970 PHE A O 1
ATOM 7785 N N . PHE A 1 971 ? -10.452 -4.290 -22.190 1.00 92.38 971 PHE A N 1
ATOM 7786 C CA . PHE A 1 971 ? -9.544 -3.458 -21.401 1.00 92.38 971 PHE A CA 1
ATOM 7787 C C . PHE A 1 971 ? -8.085 -3.696 -21.798 1.00 92.38 971 PHE A C 1
ATOM 7789 O O . PHE A 1 971 ? -7.680 -4.811 -22.128 1.00 92.38 971 PHE A O 1
ATOM 7796 N N . ALA A 1 972 ? -7.265 -2.647 -21.748 1.00 91.06 972 ALA A N 1
ATOM 7797 C CA . ALA A 1 972 ? -5.833 -2.736 -22.029 1.00 91.06 972 ALA A CA 1
ATOM 7798 C C . ALA A 1 972 ? -5.061 -3.436 -20.897 1.00 91.06 972 ALA A C 1
ATOM 7800 O O . ALA A 1 972 ? -4.128 -4.198 -21.151 1.00 91.06 972 ALA A O 1
ATOM 7801 N N . CYS A 1 973 ? -5.456 -3.178 -19.650 1.00 92.06 973 CYS A N 1
ATOM 7802 C CA . CYS A 1 973 ? -4.922 -3.787 -18.435 1.00 92.06 973 CYS A CA 1
ATOM 7803 C C . CYS A 1 973 ? -5.901 -3.585 -17.271 1.00 92.06 973 CYS A C 1
ATOM 7805 O O . CYS A 1 973 ? -6.889 -2.852 -17.405 1.00 92.06 973 CYS A O 1
ATOM 7807 N N . GLY A 1 974 ? -5.610 -4.195 -16.118 1.00 93.62 974 GLY A N 1
ATOM 7808 C CA . GLY A 1 974 ? -6.354 -3.884 -14.903 1.00 93.62 974 GLY A CA 1
ATOM 7809 C C . GLY A 1 974 ? -5.569 -3.974 -13.600 1.00 93.62 974 GLY A C 1
ATOM 7810 O O . GLY A 1 974 ? -4.534 -4.638 -13.511 1.00 93.62 974 GLY A O 1
ATOM 7811 N N . VAL A 1 975 ? -6.075 -3.253 -12.601 1.00 96.19 975 VAL A N 1
ATOM 7812 C CA . VAL A 1 975 ? -5.514 -3.154 -11.248 1.00 96.19 975 VAL A CA 1
ATOM 7813 C C . VAL A 1 975 ? -6.582 -3.576 -10.237 1.00 96.19 975 VAL A C 1
ATOM 7815 O O . VAL A 1 975 ? -7.599 -2.901 -10.062 1.00 96.19 975 VAL A O 1
ATOM 7818 N N . ASP A 1 976 ? -6.350 -4.713 -9.596 1.00 92.25 976 ASP A N 1
ATOM 7819 C CA . ASP A 1 976 ? -7.175 -5.287 -8.539 1.00 92.25 976 ASP A CA 1
ATOM 7820 C C . ASP A 1 976 ? -6.568 -4.963 -7.168 1.00 92.25 976 ASP A C 1
ATOM 7822 O O . ASP A 1 976 ? -5.397 -5.251 -6.901 1.00 92.25 976 ASP A O 1
ATOM 7826 N N . ILE A 1 977 ? -7.367 -4.343 -6.299 1.00 89.69 977 ILE A N 1
ATOM 7827 C CA . ILE A 1 977 ? -7.000 -4.029 -4.920 1.00 89.69 977 ILE A CA 1
ATOM 7828 C C . ILE A 1 977 ? -7.966 -4.766 -3.984 1.00 89.69 977 ILE A C 1
ATOM 7830 O O . ILE A 1 977 ? -9.145 -4.425 -3.909 1.00 89.69 977 ILE A O 1
ATOM 7834 N N . VAL A 1 978 ? -7.468 -5.750 -3.233 1.00 82.94 978 VAL A N 1
ATOM 7835 C CA . VAL A 1 978 ? -8.224 -6.571 -2.262 1.00 82.94 978 VAL A CA 1
ATOM 7836 C C . VAL A 1 978 ? -9.560 -7.124 -2.798 1.00 82.94 978 VAL A C 1
ATOM 7838 O O . VAL A 1 978 ? -10.568 -7.137 -2.085 1.00 82.94 978 VAL A O 1
ATOM 7841 N N . GLY A 1 979 ? -9.606 -7.544 -4.066 1.00 81.38 979 GLY A N 1
ATOM 7842 C CA . GLY A 1 979 ? -10.787 -8.143 -4.683 1.00 81.38 979 GLY A CA 1
ATOM 7843 C C . GLY A 1 979 ? -11.088 -9.555 -4.163 1.00 81.38 979 GLY A C 1
ATOM 7844 O O . GLY A 1 979 ? -10.174 -10.368 -4.063 1.00 81.38 979 GLY A O 1
ATOM 7845 N N . PRO A 1 980 ? -12.348 -9.893 -3.815 1.00 75.06 980 PRO A N 1
ATOM 7846 C CA . PRO A 1 980 ? -12.717 -11.266 -3.470 1.00 75.06 980 PRO A CA 1
ATOM 7847 C C . PRO A 1 980 ? -12.716 -12.158 -4.711 1.00 75.06 980 PRO A C 1
ATOM 7849 O O . PRO A 1 980 ? -13.205 -11.750 -5.766 1.00 75.06 980 PRO A O 1
ATOM 7852 N N . VAL A 1 981 ? -12.223 -13.394 -4.587 1.00 67.50 981 VAL A N 1
ATOM 7853 C CA . VAL A 1 981 ? -12.012 -14.262 -5.748 1.00 67.50 981 VAL A CA 1
ATOM 7854 C C . VAL A 1 981 ? -12.318 -15.719 -5.427 1.00 67.50 981 VAL A C 1
ATOM 7856 O O . VAL A 1 981 ? -11.403 -16.517 -5.307 1.00 67.50 981 VAL A O 1
ATOM 7859 N N . ASN A 1 982 ? -13.582 -16.144 -5.400 1.00 58.09 982 ASN A N 1
ATOM 7860 C CA . ASN A 1 982 ? -13.877 -17.583 -5.353 1.00 58.09 982 ASN A CA 1
ATOM 7861 C C . ASN A 1 982 ? -13.930 -18.180 -6.774 1.00 58.09 982 ASN A C 1
ATOM 7863 O O . ASN A 1 982 ? -14.995 -18.497 -7.303 1.00 58.09 982 ASN A O 1
ATOM 7867 N N . LEU A 1 983 ? -12.765 -18.260 -7.424 1.00 50.31 983 LEU A N 1
ATOM 7868 C CA . LEU A 1 983 ? -12.601 -18.819 -8.774 1.00 50.31 983 LEU A CA 1
ATOM 7869 C C . LEU A 1 983 ? -12.324 -20.332 -8.782 1.00 50.31 983 LEU A C 1
ATOM 7871 O O . LEU A 1 983 ? -12.195 -20.900 -9.862 1.00 50.31 983 LEU A O 1
ATOM 7875 N N . VAL A 1 984 ? -12.273 -20.992 -7.616 1.00 45.38 984 VAL A N 1
ATOM 7876 C CA . VAL A 1 984 ? -12.029 -22.444 -7.513 1.00 45.38 984 VAL A CA 1
ATOM 7877 C C . VAL A 1 984 ? -13.097 -23.217 -8.288 1.00 45.38 984 VAL A C 1
ATOM 7879 O O . VAL A 1 984 ? -12.760 -23.929 -9.223 1.00 45.38 984 VAL A O 1
ATOM 7882 N N . THR A 1 985 ? -14.385 -22.960 -8.044 1.00 44.66 985 THR A N 1
ATOM 7883 C CA . THR A 1 985 ? -15.480 -23.588 -8.811 1.00 44.66 985 THR A CA 1
ATOM 7884 C C . THR A 1 985 ? -15.496 -23.193 -10.291 1.00 44.66 985 THR A C 1
ATOM 7886 O O . THR A 1 985 ? -15.803 -24.032 -11.128 1.00 44.66 985 THR A O 1
ATOM 7889 N N . LEU A 1 986 ? -15.123 -21.956 -10.655 1.00 44.88 986 LEU A N 1
ATOM 7890 C CA . LEU A 1 986 ? -15.086 -21.553 -12.072 1.00 44.88 986 LEU A CA 1
ATOM 7891 C C . LEU A 1 986 ? -13.975 -22.278 -12.841 1.00 44.88 986 LEU A C 1
ATOM 7893 O O . LEU A 1 986 ? -14.141 -22.522 -14.028 1.00 44.88 986 LEU A O 1
ATOM 7897 N N . MET A 1 987 ? -12.867 -22.616 -12.174 1.00 42.22 987 MET A N 1
ATOM 7898 C CA . MET A 1 987 ? -11.742 -23.357 -12.753 1.00 42.22 987 MET A CA 1
ATOM 7899 C C . MET A 1 987 ? -11.891 -24.883 -12.606 1.00 42.22 987 MET A C 1
ATOM 7901 O O . MET A 1 987 ? -11.295 -25.630 -13.374 1.00 42.22 987 MET A O 1
ATOM 7905 N N . GLU A 1 988 ? -12.686 -25.371 -11.653 1.00 43.06 988 GLU A N 1
ATOM 7906 C CA . GLU A 1 988 ? -12.965 -26.803 -11.463 1.00 43.06 988 GLU A CA 1
ATOM 7907 C C . GLU A 1 988 ? -14.161 -27.300 -12.301 1.00 43.06 988 GLU A C 1
ATOM 7909 O O . GLU A 1 988 ? -14.183 -28.465 -12.693 1.00 43.06 988 GLU A O 1
ATOM 7914 N N . GLU A 1 989 ? -15.125 -26.433 -12.639 1.00 37.25 989 GLU A N 1
ATOM 7915 C CA . GLU A 1 989 ? -16.320 -26.771 -13.438 1.00 37.25 989 GLU A CA 1
ATOM 7916 C C . GLU A 1 989 ? -16.202 -26.420 -14.933 1.00 37.25 989 GLU A C 1
ATOM 7918 O O . GLU A 1 989 ? -17.201 -26.386 -15.658 1.00 37.25 989 GLU A O 1
ATOM 7923 N N . LEU A 1 990 ? -14.990 -26.163 -15.429 1.00 39.19 990 LEU A N 1
ATOM 7924 C CA . LEU A 1 990 ? -14.773 -25.864 -16.844 1.00 39.19 990 LEU A CA 1
ATOM 7925 C C . LEU A 1 990 ? -15.222 -27.044 -17.716 1.00 39.19 990 LEU A C 1
ATOM 7927 O O . LEU A 1 990 ? -14.696 -28.153 -17.572 1.00 39.19 990 LEU A O 1
ATOM 7931 N N . PRO A 1 991 ? -16.159 -26.838 -18.658 1.00 38.06 991 PRO A N 1
ATOM 7932 C CA . PRO A 1 991 ? -16.546 -27.891 -19.578 1.00 38.06 991 PRO A CA 1
ATOM 7933 C C . PRO A 1 991 ? -15.317 -28.370 -20.370 1.00 38.06 991 PRO A C 1
ATOM 7935 O O . PRO A 1 991 ? -14.535 -27.533 -20.816 1.00 38.06 991 PRO A O 1
ATOM 7938 N N . PRO A 1 992 ? -15.142 -29.677 -20.639 1.00 39.66 992 PRO A N 1
ATOM 7939 C CA . PRO A 1 992 ? -13.946 -30.212 -21.309 1.00 39.66 992 PRO A CA 1
ATOM 7940 C C . PRO A 1 992 ? -13.615 -29.598 -22.685 1.00 39.66 992 PRO A C 1
ATOM 7942 O O . PRO A 1 992 ? -12.508 -29.761 -23.187 1.00 39.66 992 PRO A O 1
ATOM 7945 N N . TYR A 1 993 ? -14.559 -28.885 -23.309 1.00 47.28 993 TYR A N 1
ATOM 7946 C CA . TYR A 1 993 ? -14.356 -28.148 -24.560 1.00 47.28 993 TYR A CA 1
ATOM 7947 C C . TYR A 1 993 ? -13.806 -26.714 -24.369 1.00 47.28 993 TYR A C 1
ATOM 7949 O O . TYR A 1 993 ? -13.629 -26.005 -25.353 1.00 47.28 993 TYR A O 1
ATOM 7957 N N . TRP A 1 994 ? -13.512 -26.282 -23.135 1.00 40.84 994 TRP A N 1
ATOM 7958 C CA . TRP A 1 994 ? -12.900 -24.985 -22.778 1.00 40.84 994 TRP A CA 1
ATOM 7959 C C . TRP A 1 994 ? -11.366 -25.050 -22.609 1.00 40.84 994 TRP A C 1
ATOM 7961 O O . TRP A 1 994 ? -10.776 -24.226 -21.914 1.00 40.84 994 TRP A O 1
ATOM 7971 N N . ASN A 1 995 ? -10.685 -25.991 -23.273 1.00 39.00 995 ASN A N 1
ATOM 7972 C CA . ASN A 1 995 ? -9.219 -26.147 -23.211 1.00 39.00 995 ASN A CA 1
ATOM 7973 C C . ASN A 1 995 ? -8.398 -24.913 -23.673 1.00 39.00 995 ASN A C 1
ATOM 7975 O O . ASN A 1 995 ? -7.182 -24.898 -23.493 1.00 39.00 995 ASN A O 1
ATOM 7979 N N . ASP A 1 996 ? -9.036 -23.855 -24.186 1.00 43.28 996 ASP A N 1
ATOM 7980 C CA . ASP A 1 996 ? -8.400 -22.614 -24.651 1.00 43.28 996 ASP A CA 1
ATOM 7981 C C . ASP A 1 996 ? -8.390 -21.475 -23.606 1.00 43.28 996 ASP A C 1
ATOM 7983 O O . ASP A 1 996 ? -8.419 -20.294 -23.953 1.00 43.28 996 ASP A O 1
ATOM 7987 N N . ILE A 1 997 ? -8.303 -21.775 -22.306 1.00 42.84 997 ILE A N 1
ATOM 7988 C CA . ILE A 1 997 ? -8.170 -20.741 -21.249 1.00 42.84 997 ILE A CA 1
ATOM 7989 C C . ILE A 1 997 ? -6.914 -19.881 -21.396 1.00 42.84 997 ILE A C 1
ATOM 7991 O O . ILE A 1 997 ? -6.897 -18.737 -20.940 1.00 42.84 997 ILE A O 1
ATOM 7995 N N . GLN A 1 998 ? -5.896 -20.365 -22.113 1.00 44.69 998 GLN A N 1
ATOM 7996 C CA . GLN A 1 998 ? -4.736 -19.551 -22.494 1.00 44.69 998 GLN A CA 1
ATOM 7997 C C . GLN A 1 998 ? -5.135 -18.292 -23.293 1.00 44.69 998 GLN A C 1
ATOM 7999 O O . GLN A 1 998 ? -4.389 -17.316 -23.305 1.00 44.69 998 GLN A O 1
ATOM 8004 N N . ASN A 1 999 ? -6.326 -18.265 -23.908 1.00 43.59 999 ASN A N 1
ATOM 8005 C CA . ASN A 1 999 ? -6.853 -17.096 -24.610 1.00 43.59 999 ASN A CA 1
ATOM 8006 C C . ASN A 1 999 ? -7.698 -16.146 -23.739 1.00 43.59 999 ASN A C 1
ATOM 8008 O O . ASN A 1 999 ? -7.974 -15.038 -24.195 1.00 43.59 999 ASN A O 1
ATOM 8012 N N . ILE A 1 1000 ? -8.086 -16.536 -22.517 1.00 48.88 1000 ILE A N 1
ATOM 8013 C CA . ILE A 1 1000 ? -9.001 -15.760 -21.657 1.00 48.88 1000 ILE A CA 1
ATOM 8014 C C . ILE A 1 1000 ? -8.270 -14.657 -20.875 1.00 48.88 1000 ILE A C 1
ATOM 8016 O O . ILE A 1 1000 ? -8.878 -13.648 -20.556 1.00 48.88 1000 ILE A O 1
ATOM 8020 N N . TYR A 1 1001 ? -6.962 -14.765 -20.628 1.00 54.44 1001 TYR A N 1
ATOM 8021 C CA . TYR A 1 1001 ? -6.191 -13.707 -19.962 1.00 54.44 1001 TYR A CA 1
ATOM 8022 C C . TYR A 1 1001 ? -4.942 -13.338 -20.759 1.00 54.44 1001 TYR A C 1
ATOM 8024 O O . TYR A 1 1001 ? -3.854 -13.868 -20.546 1.00 54.44 1001 TYR A O 1
ATOM 8032 N N . LYS A 1 1002 ? -5.099 -12.385 -21.679 1.00 59.97 1002 LYS A N 1
ATOM 8033 C CA . LYS A 1 1002 ? -3.985 -11.834 -22.471 1.00 59.97 1002 LYS A CA 1
ATOM 8034 C C . LYS A 1 1002 ? -3.439 -10.520 -21.912 1.00 59.97 1002 LYS A C 1
ATOM 8036 O O . LYS A 1 1002 ? -2.404 -10.039 -22.369 1.00 59.97 1002 LYS A O 1
ATOM 8041 N N . LYS A 1 1003 ? -4.159 -9.894 -20.978 1.00 78.31 1003 LYS A N 1
ATOM 8042 C CA . LYS A 1 1003 ? -3.900 -8.519 -20.540 1.00 78.31 1003 LYS A CA 1
ATOM 8043 C C . LYS A 1 1003 ? -3.118 -8.491 -19.225 1.00 78.31 1003 LYS A C 1
ATOM 8045 O O . LYS A 1 1003 ? -3.395 -9.308 -18.349 1.00 78.31 1003 LYS A O 1
ATOM 8050 N N . PRO A 1 1004 ? -2.168 -7.553 -19.053 1.00 82.44 1004 PRO A N 1
ATOM 8051 C CA . PRO A 1 1004 ? -1.462 -7.386 -17.790 1.00 82.44 1004 PRO A CA 1
ATOM 8052 C C . PRO A 1 1004 ? -2.429 -7.127 -16.627 1.00 82.44 1004 PRO A C 1
ATOM 8054 O O . PRO A 1 1004 ? -3.309 -6.267 -16.735 1.00 82.44 1004 PRO A O 1
ATOM 8057 N N . VAL A 1 1005 ? -2.209 -7.814 -15.503 1.00 86.81 1005 VAL A N 1
ATOM 8058 C CA . VAL A 1 1005 ? -2.941 -7.605 -14.245 1.00 86.81 1005 VAL A CA 1
ATOM 8059 C C . VAL A 1 1005 ? -1.981 -7.326 -13.085 1.00 86.81 1005 VAL A C 1
ATOM 8061 O O . VAL A 1 1005 ? -0.929 -7.963 -12.956 1.00 86.81 1005 VAL A O 1
ATOM 8064 N N . MET A 1 1006 ? -2.341 -6.355 -12.245 1.00 90.56 1006 MET A N 1
ATOM 8065 C CA . MET A 1 1006 ? -1.716 -6.109 -10.944 1.00 90.56 1006 MET A CA 1
ATOM 8066 C C . MET A 1 1006 ? -2.719 -6.435 -9.837 1.00 90.56 1006 MET A C 1
ATOM 8068 O O . MET A 1 1006 ? -3.831 -5.923 -9.875 1.00 90.56 1006 MET A O 1
ATOM 8072 N N . ILE A 1 1007 ? -2.316 -7.257 -8.869 1.00 90.31 1007 ILE A N 1
ATOM 8073 C CA . ILE A 1 1007 ? -3.119 -7.691 -7.719 1.00 90.31 1007 ILE A CA 1
ATOM 8074 C C . ILE A 1 1007 ? -2.428 -7.194 -6.451 1.00 90.31 1007 ILE A C 1
ATOM 8076 O O . ILE A 1 1007 ? -1.238 -7.453 -6.256 1.00 90.31 1007 ILE A O 1
ATOM 8080 N N . MET A 1 1008 ? -3.154 -6.483 -5.591 1.00 92.75 1008 MET A N 1
ATOM 8081 C CA . MET A 1 1008 ? -2.624 -5.895 -4.359 1.00 92.75 1008 MET A CA 1
ATOM 8082 C C . MET A 1 1008 ? -3.440 -6.354 -3.150 1.00 92.75 1008 MET A C 1
ATOM 8084 O O . MET A 1 1008 ? -4.653 -6.166 -3.127 1.00 92.75 1008 MET A O 1
ATOM 8088 N N . GLN A 1 1009 ? -2.782 -6.907 -2.129 1.00 90.94 1009 GLN A N 1
ATOM 8089 C CA . GLN A 1 1009 ? -3.444 -7.534 -0.981 1.00 90.94 1009 GLN A CA 1
ATOM 8090 C C . GLN A 1 1009 ? -2.796 -7.125 0.348 1.00 90.94 1009 GLN A C 1
ATOM 8092 O O . GLN A 1 1009 ? -1.572 -7.079 0.455 1.00 90.94 1009 GLN A O 1
ATOM 8097 N N . GLY A 1 1010 ? -3.607 -6.866 1.379 1.00 89.19 1010 GLY A N 1
ATOM 8098 C CA . GLY A 1 1010 ? -3.144 -6.778 2.769 1.00 89.19 1010 GLY A CA 1
ATOM 8099 C C . GLY A 1 1010 ? -3.221 -8.140 3.463 1.00 89.19 1010 GLY A C 1
ATOM 8100 O O . GLY A 1 1010 ? -4.224 -8.846 3.326 1.00 89.19 1010 GLY A O 1
ATOM 8101 N N . ALA A 1 1011 ? -2.177 -8.530 4.195 1.00 87.00 1011 ALA A N 1
ATOM 8102 C CA . ALA A 1 1011 ? -2.112 -9.845 4.844 1.00 87.00 1011 ALA A CA 1
ATOM 8103 C C . ALA A 1 1011 ? -3.118 -10.005 5.999 1.00 87.00 1011 ALA A C 1
ATOM 8105 O O . ALA A 1 1011 ? -3.613 -11.104 6.253 1.00 87.00 1011 ALA A O 1
ATOM 8106 N N . ASN A 1 1012 ? -3.465 -8.906 6.676 1.00 84.31 1012 ASN A N 1
ATOM 8107 C CA . ASN A 1 1012 ? -4.356 -8.907 7.841 1.00 84.31 1012 ASN A CA 1
ATOM 8108 C C . ASN A 1 1012 ? -5.824 -8.640 7.483 1.00 84.31 1012 ASN A C 1
ATOM 8110 O O . ASN A 1 1012 ? -6.632 -8.379 8.371 1.00 84.31 1012 ASN A O 1
ATOM 8114 N N . ASP A 1 1013 ? -6.182 -8.688 6.197 1.00 80.00 1013 ASP A N 1
ATOM 8115 C CA . ASP A 1 1013 ? -7.519 -8.348 5.716 1.00 80.00 1013 ASP A CA 1
ATOM 8116 C C . ASP A 1 1013 ? -8.597 -9.283 6.312 1.00 80.00 1013 ASP A C 1
ATOM 8118 O O . ASP A 1 1013 ? -8.612 -10.500 6.055 1.00 80.00 1013 ASP A O 1
ATOM 8122 N N . PRO A 1 1014 ? -9.522 -8.751 7.140 1.00 73.81 1014 PRO A N 1
ATOM 8123 C CA . PRO A 1 1014 ? -10.542 -9.571 7.760 1.00 73.81 1014 PRO A CA 1
ATOM 8124 C C . PRO A 1 1014 ? -11.713 -9.854 6.812 1.00 73.81 1014 PRO A C 1
ATOM 8126 O O . PRO A 1 1014 ? -12.412 -10.844 7.049 1.00 73.81 1014 PRO A O 1
ATOM 8129 N N . ARG A 1 1015 ? -11.907 -9.028 5.773 1.00 71.88 1015 ARG A N 1
ATOM 8130 C CA . ARG A 1 1015 ? -13.051 -9.036 4.851 1.00 71.88 1015 ARG A CA 1
ATOM 8131 C C . ARG A 1 1015 ? -12.781 -9.913 3.633 1.00 71.88 1015 ARG A C 1
ATOM 8133 O O . ARG A 1 1015 ? -13.582 -10.795 3.341 1.00 71.88 1015 ARG A O 1
ATOM 8140 N N . VAL A 1 1016 ? -11.647 -9.704 2.966 1.00 73.62 1016 VAL A N 1
ATOM 8141 C CA . VAL A 1 1016 ? -11.176 -10.501 1.825 1.00 73.62 1016 VAL A CA 1
ATOM 8142 C C . VAL A 1 1016 ? -9.854 -11.137 2.216 1.00 73.62 1016 VAL A C 1
ATOM 8144 O O . VAL A 1 1016 ? -8.813 -10.488 2.227 1.00 73.62 1016 VAL A O 1
ATOM 8147 N N . LYS A 1 1017 ? -9.897 -12.415 2.605 1.00 78.31 1017 LYS A N 1
ATOM 8148 C CA . LYS A 1 1017 ? -8.709 -13.105 3.120 1.00 78.31 1017 LYS A CA 1
ATOM 8149 C C . LYS A 1 1017 ? -7.606 -13.121 2.068 1.00 78.31 1017 LYS A C 1
ATOM 8151 O O . LYS A 1 1017 ? -7.887 -13.340 0.899 1.00 78.31 1017 LYS A O 1
ATOM 8156 N N . GLN A 1 1018 ? -6.350 -13.017 2.503 1.00 80.94 1018 GLN A N 1
ATOM 8157 C CA . GLN A 1 1018 ? -5.175 -13.120 1.628 1.00 80.94 1018 GLN A CA 1
ATOM 8158 C C . GLN A 1 1018 ? -5.233 -14.326 0.675 1.00 80.94 1018 GLN A C 1
ATOM 8160 O O . GLN A 1 1018 ? -4.882 -14.202 -0.496 1.00 80.94 1018 GLN A O 1
ATOM 8165 N N . ASN A 1 1019 ? -5.748 -15.463 1.158 1.00 77.25 1019 ASN A N 1
ATOM 8166 C CA . ASN A 1 1019 ? -5.918 -16.680 0.368 1.00 77.25 1019 ASN A CA 1
ATOM 8167 C C . ASN A 1 1019 ? -6.773 -16.479 -0.902 1.00 77.25 1019 ASN A C 1
ATOM 8169 O O . ASN A 1 1019 ? -6.559 -17.181 -1.883 1.00 77.25 1019 ASN A O 1
ATOM 8173 N N . GLU A 1 1020 ? -7.697 -15.512 -0.913 1.00 73.81 1020 GLU A N 1
ATOM 8174 C CA . GLU A 1 1020 ? -8.497 -15.163 -2.095 1.00 73.81 1020 GLU A CA 1
ATOM 8175 C C . GLU A 1 1020 ? -7.621 -14.624 -3.234 1.00 73.81 1020 GLU A C 1
ATOM 8177 O O . GLU A 1 1020 ? -7.747 -15.050 -4.380 1.00 73.81 1020 GLU A O 1
ATOM 8182 N N . SER A 1 1021 ? -6.671 -13.743 -2.916 1.00 81.12 1021 SER A N 1
ATOM 8183 C CA . SER A 1 1021 ? -5.692 -13.254 -3.890 1.00 81.12 1021 SER A CA 1
ATOM 8184 C C . SER A 1 1021 ? -4.683 -14.344 -4.268 1.00 81.12 1021 SER A C 1
ATOM 8186 O O . SER A 1 1021 ? -4.343 -14.508 -5.440 1.00 81.12 1021 SER A O 1
ATOM 8188 N N . GLU A 1 1022 ? -4.209 -15.133 -3.300 1.00 82.69 1022 GLU A N 1
ATOM 8189 C CA . GLU A 1 1022 ? -3.167 -16.144 -3.532 1.00 82.69 1022 GLU A CA 1
ATOM 8190 C C . GLU A 1 1022 ? -3.635 -17.338 -4.362 1.00 82.69 1022 GLU A C 1
ATOM 8192 O O . GLU A 1 1022 ? -2.865 -17.838 -5.189 1.00 82.69 1022 GLU A O 1
ATOM 8197 N N . GLN A 1 1023 ? -4.883 -17.787 -4.199 1.00 76.81 1023 GLN A N 1
ATOM 8198 C CA . GLN A 1 1023 ? -5.435 -18.844 -5.050 1.00 76.81 1023 GLN A CA 1
ATOM 8199 C C . GLN A 1 1023 ? -5.521 -18.384 -6.505 1.00 76.81 1023 GLN A C 1
ATOM 8201 O O . GLN A 1 1023 ? -5.193 -19.143 -7.419 1.00 76.81 1023 GLN A O 1
ATOM 8206 N N . PHE A 1 1024 ? -5.867 -17.114 -6.726 1.00 75.81 1024 PHE A N 1
ATOM 8207 C CA . PHE A 1 1024 ? -5.923 -16.555 -8.064 1.00 75.81 1024 PHE A CA 1
ATOM 8208 C C . PHE A 1 1024 ? -4.530 -16.377 -8.672 1.00 75.81 1024 PHE A C 1
ATOM 8210 O O . PHE A 1 1024 ? -4.284 -16.830 -9.787 1.00 75.81 1024 PHE A O 1
ATOM 8217 N N . VAL A 1 1025 ? -3.579 -15.830 -7.913 1.00 79.44 1025 VAL A N 1
ATOM 8218 C CA . VAL A 1 1025 ? -2.161 -15.761 -8.304 1.00 79.44 1025 VAL A CA 1
ATOM 8219 C C . VAL A 1 1025 ? -1.606 -17.149 -8.639 1.00 79.44 1025 VAL A C 1
ATOM 8221 O O . VAL A 1 1025 ? -0.874 -17.304 -9.618 1.00 79.44 1025 VAL A O 1
ATOM 8224 N N . SER A 1 1026 ? -1.978 -18.173 -7.870 1.00 79.00 1026 SER A N 1
ATOM 8225 C CA . SER A 1 1026 ? -1.587 -19.562 -8.126 1.00 79.00 1026 SER A CA 1
ATOM 8226 C C . SER A 1 1026 ? -2.187 -20.090 -9.429 1.00 79.00 1026 SER A C 1
ATOM 8228 O O . SER A 1 1026 ? -1.471 -20.715 -10.208 1.00 79.00 1026 SER A O 1
ATOM 8230 N N . ALA A 1 1027 ? -3.457 -19.792 -9.718 1.00 71.12 1027 ALA A N 1
ATOM 8231 C CA . ALA A 1 1027 ? -4.085 -20.130 -10.994 1.00 71.12 1027 ALA A CA 1
ATOM 8232 C C . ALA A 1 1027 ? -3.394 -19.417 -12.170 1.00 71.12 1027 ALA A C 1
ATOM 8234 O O . ALA A 1 1027 ? -2.993 -20.073 -13.129 1.00 71.12 1027 ALA A O 1
ATOM 8235 N N . LEU A 1 1028 ? -3.158 -18.103 -12.075 1.00 75.31 1028 LEU A N 1
ATOM 8236 C CA . LEU A 1 1028 ? -2.425 -17.341 -13.093 1.00 75.31 1028 LEU A CA 1
ATOM 8237 C C . LEU A 1 1028 ? -1.034 -17.934 -13.337 1.00 75.31 1028 LEU A C 1
ATOM 8239 O O . LEU A 1 1028 ? -0.639 -18.132 -14.484 1.00 75.31 1028 LEU A O 1
ATOM 8243 N N . LYS A 1 1029 ? -0.323 -18.298 -12.265 1.00 72.00 1029 LYS A N 1
ATOM 8244 C CA . LYS A 1 1029 ? 0.982 -18.962 -12.335 1.00 72.00 1029 LYS A CA 1
ATOM 8245 C C . LYS A 1 1029 ? 0.901 -20.332 -13.017 1.00 72.00 1029 LYS A C 1
ATOM 8247 O O . LYS A 1 1029 ? 1.710 -20.601 -13.901 1.00 72.00 1029 LYS A O 1
ATOM 8252 N N . ASN A 1 1030 ? -0.072 -21.171 -12.658 1.00 67.62 1030 ASN A N 1
ATOM 8253 C CA . ASN A 1 1030 ? -0.279 -22.495 -13.262 1.00 67.62 1030 ASN A CA 1
ATOM 8254 C C . ASN A 1 1030 ? -0.613 -22.404 -14.759 1.00 67.62 1030 ASN A C 1
ATOM 8256 O O . ASN A 1 1030 ? -0.200 -23.260 -15.538 1.00 67.62 1030 ASN A O 1
ATOM 8260 N N . HIS A 1 1031 ? -1.310 -21.343 -15.167 1.00 63.62 1031 HIS A N 1
ATOM 8261 C CA . HIS A 1 1031 ? -1.658 -21.066 -16.561 1.00 63.62 1031 HIS A CA 1
ATOM 8262 C C . HIS A 1 1031 ? -0.648 -20.156 -17.283 1.00 63.62 1031 HIS A C 1
ATOM 8264 O O . HIS A 1 1031 ? -0.882 -19.770 -18.425 1.00 63.62 1031 HIS A O 1
ATOM 8270 N N . SER A 1 1032 ? 0.496 -19.851 -16.656 1.00 65.44 1032 SER A N 1
ATOM 8271 C CA . SER A 1 1032 ? 1.571 -18.998 -17.190 1.00 65.44 1032 SER A CA 1
ATOM 8272 C C . SER A 1 1032 ? 1.175 -17.554 -17.532 1.00 65.44 1032 SER A C 1
ATOM 8274 O O . SER A 1 1032 ? 1.915 -16.885 -18.237 1.00 65.44 1032 SER A O 1
ATOM 8276 N N . ILE A 1 1033 ? 0.058 -17.036 -17.025 1.00 66.50 1033 ILE A N 1
ATOM 8277 C CA . ILE A 1 1033 ? -0.428 -15.684 -17.336 1.00 66.50 1033 ILE A CA 1
ATOM 8278 C C . ILE A 1 1033 ? 0.444 -14.627 -16.621 1.00 66.50 1033 ILE A C 1
ATOM 8280 O O . ILE A 1 1033 ? 0.716 -14.785 -15.428 1.00 66.50 1033 ILE A O 1
ATOM 8284 N N . PRO A 1 1034 ? 0.871 -13.527 -17.279 1.00 68.06 1034 PRO A N 1
ATOM 8285 C CA . PRO A 1 1034 ? 1.682 -12.492 -16.641 1.00 68.06 1034 PRO A CA 1
ATOM 8286 C C . PRO A 1 1034 ? 0.899 -11.717 -15.577 1.00 68.06 1034 PRO A C 1
ATOM 8288 O O . PRO A 1 1034 ? -0.140 -11.120 -15.863 1.00 68.06 1034 PRO A O 1
ATOM 8291 N N . PHE A 1 1035 ? 1.452 -11.635 -14.369 1.00 80.88 1035 PHE A N 1
ATOM 8292 C CA . PHE A 1 1035 ? 0.868 -10.870 -13.269 1.00 80.88 1035 PHE A CA 1
ATOM 8293 C C . PHE A 1 1035 ? 1.935 -10.152 -12.440 1.00 80.88 1035 PHE A C 1
ATOM 8295 O O . PHE A 1 1035 ? 3.095 -10.576 -12.374 1.00 80.88 1035 PHE A O 1
ATOM 8302 N N . THR A 1 1036 ? 1.518 -9.075 -11.774 1.00 86.50 1036 THR A N 1
ATOM 8303 C CA . THR A 1 1036 ? 2.235 -8.476 -10.641 1.00 86.50 1036 THR A CA 1
ATOM 8304 C C . THR A 1 1036 ? 1.404 -8.685 -9.385 1.00 86.50 1036 THR A C 1
ATOM 8306 O O . THR A 1 1036 ? 0.280 -8.206 -9.326 1.00 86.50 1036 THR A O 1
ATOM 8309 N N . TYR A 1 1037 ? 1.938 -9.381 -8.390 1.00 89.81 1037 TYR A N 1
ATOM 8310 C CA . TYR A 1 1037 ? 1.321 -9.538 -7.079 1.00 89.81 1037 TYR A CA 1
ATOM 8311 C C . TYR A 1 1037 ? 2.087 -8.716 -6.045 1.00 89.81 1037 TYR A C 1
ATOM 8313 O O . TYR A 1 1037 ? 3.314 -8.789 -5.976 1.00 89.81 1037 TYR A O 1
ATOM 8321 N N . VAL A 1 1038 ? 1.368 -7.927 -5.256 1.00 91.38 1038 VAL A N 1
ATOM 8322 C CA . VAL A 1 1038 ? 1.927 -7.068 -4.212 1.00 91.38 1038 VAL A CA 1
ATOM 8323 C C . VAL A 1 1038 ? 1.236 -7.404 -2.897 1.00 91.38 1038 VAL A C 1
ATOM 8325 O O . VAL A 1 1038 ? 0.044 -7.145 -2.738 1.00 91.38 1038 VAL A O 1
ATOM 8328 N N . LEU A 1 1039 ? 1.983 -7.970 -1.954 1.00 91.69 1039 LEU A N 1
ATOM 8329 C CA . LEU A 1 1039 ? 1.498 -8.269 -0.609 1.00 91.69 1039 LEU A CA 1
ATOM 8330 C C . LEU A 1 1039 ? 2.023 -7.220 0.374 1.00 91.69 1039 LEU A C 1
ATOM 8332 O O . LEU A 1 1039 ? 3.220 -6.949 0.399 1.00 91.69 1039 LEU A O 1
ATOM 8336 N N . TYR A 1 1040 ? 1.142 -6.673 1.208 1.00 91.62 1040 TYR A N 1
ATOM 8337 C CA . TYR A 1 1040 ? 1.478 -5.777 2.316 1.00 91.62 1040 TYR A CA 1
ATOM 8338 C C . TYR A 1 1040 ? 1.290 -6.527 3.651 1.00 91.62 1040 TYR A C 1
ATOM 8340 O O . TYR A 1 1040 ? 0.150 -6.684 4.100 1.00 91.62 1040 TYR A O 1
ATOM 8348 N N . PRO A 1 1041 ? 2.370 -7.028 4.288 1.00 88.81 1041 PRO A N 1
ATOM 8349 C CA . PRO A 1 1041 ? 2.290 -7.862 5.497 1.00 88.81 1041 PRO A CA 1
ATOM 8350 C C . PRO A 1 1041 ? 1.675 -7.175 6.726 1.00 88.81 1041 PRO A C 1
ATOM 8352 O O . PRO A 1 1041 ? 1.220 -7.839 7.654 1.00 88.81 1041 PRO A O 1
ATOM 8355 N N . ASP A 1 1042 ? 1.686 -5.846 6.747 1.00 88.50 1042 ASP A N 1
ATOM 8356 C CA . ASP A 1 1042 ? 1.310 -4.990 7.874 1.00 88.50 1042 ASP A CA 1
ATOM 8357 C C . ASP A 1 1042 ? 0.063 -4.129 7.588 1.00 88.50 1042 ASP A C 1
ATOM 8359 O O . ASP A 1 1042 ? -0.149 -3.104 8.238 1.00 88.50 1042 ASP A O 1
ATOM 8363 N N . GLU A 1 1043 ? -0.756 -4.541 6.615 1.00 88.81 1043 GLU A N 1
ATOM 8364 C CA . GLU A 1 1043 ? -2.004 -3.877 6.214 1.00 88.81 1043 GLU A CA 1
ATOM 8365 C C . GLU A 1 1043 ? -3.181 -4.864 6.156 1.00 88.81 1043 GLU A C 1
ATOM 8367 O O . GLU A 1 1043 ? -2.995 -6.081 6.056 1.00 88.81 1043 GLU A O 1
ATOM 8372 N N . GLY A 1 1044 ? -4.405 -4.323 6.178 1.00 86.44 1044 GLY A N 1
ATOM 8373 C CA . GLY A 1 1044 ? -5.667 -5.069 6.090 1.00 86.44 1044 GLY A CA 1
ATOM 8374 C C . GLY A 1 1044 ? -6.438 -4.790 4.795 1.00 86.44 1044 GLY A C 1
ATOM 8375 O O . GLY A 1 1044 ? -5.860 -4.791 3.711 1.00 86.44 1044 GLY A O 1
ATOM 8376 N N . HIS A 1 1045 ? -7.743 -4.500 4.897 1.00 82.56 1045 HIS A N 1
ATOM 8377 C CA . HIS A 1 1045 ? -8.644 -4.244 3.751 1.00 82.56 1045 HIS A CA 1
ATOM 8378 C C . HIS A 1 1045 ? -8.446 -2.875 3.055 1.00 82.56 1045 HIS A C 1
ATOM 8380 O O . HIS A 1 1045 ? -9.389 -2.220 2.607 1.00 82.56 1045 HIS A O 1
ATOM 8386 N N . GLY A 1 1046 ? -7.211 -2.385 3.029 1.00 80.25 1046 GLY A N 1
ATOM 8387 C CA . GLY A 1 1046 ? -6.804 -1.086 2.507 1.00 80.25 1046 GLY A CA 1
ATOM 8388 C C . GLY A 1 1046 ? -5.464 -0.662 3.106 1.00 80.25 1046 GLY A C 1
ATOM 8389 O O . GLY A 1 1046 ? -5.083 -1.143 4.170 1.00 80.25 1046 GLY A O 1
ATOM 8390 N N . PHE A 1 1047 ? -4.757 0.248 2.434 1.00 86.50 1047 PHE A N 1
ATOM 8391 C CA . PHE A 1 1047 ? -3.380 0.616 2.786 1.00 86.50 1047 PHE A CA 1
ATOM 8392 C C . PHE A 1 1047 ? -3.355 1.948 3.539 1.00 86.50 1047 PHE A C 1
ATOM 8394 O O . PHE A 1 1047 ? -3.462 3.021 2.934 1.00 86.50 1047 PHE A O 1
ATOM 8401 N N . ARG A 1 1048 ? -3.294 1.887 4.874 1.00 80.94 1048 ARG A N 1
ATOM 8402 C CA . ARG A 1 1048 ? -3.408 3.068 5.745 1.00 80.94 1048 ARG A CA 1
ATOM 8403 C C . ARG A 1 1048 ? -2.057 3.687 6.072 1.00 80.94 1048 ARG A C 1
ATOM 8405 O O . ARG A 1 1048 ? -1.992 4.914 6.198 1.00 80.94 1048 ARG A O 1
ATOM 8412 N N . ARG A 1 1049 ? -1.000 2.876 6.202 1.00 81.31 1049 ARG A N 1
ATOM 8413 C CA . ARG A 1 1049 ? 0.342 3.358 6.534 1.00 81.31 1049 ARG A CA 1
ATOM 8414 C C . ARG A 1 1049 ? 0.884 4.163 5.365 1.00 81.31 1049 ARG A C 1
ATOM 8416 O O . ARG A 1 1049 ? 0.805 3.764 4.202 1.00 81.31 1049 ARG A O 1
ATOM 8423 N N . ASN A 1 1050 ? 1.466 5.316 5.678 1.00 83.00 1050 ASN A N 1
ATOM 8424 C CA . ASN A 1 1050 ? 1.935 6.236 4.651 1.00 83.00 1050 ASN A CA 1
ATOM 8425 C C . ASN A 1 1050 ? 2.974 5.616 3.687 1.00 83.00 1050 ASN A C 1
ATOM 8427 O O . ASN A 1 1050 ? 2.800 5.805 2.484 1.00 83.00 1050 ASN A O 1
ATOM 8431 N N . PRO A 1 1051 ? 4.002 4.866 4.147 1.00 86.31 1051 PRO A N 1
ATOM 8432 C CA . PRO A 1 1051 ? 4.924 4.159 3.250 1.00 86.31 1051 PRO A CA 1
ATOM 8433 C C . PRO A 1 1051 ? 4.220 3.243 2.242 1.00 86.31 1051 PRO A C 1
ATOM 8435 O O . PRO A 1 1051 ? 4.481 3.316 1.043 1.00 86.31 1051 PRO A O 1
ATOM 8438 N N . ASN A 1 1052 ? 3.259 2.443 2.708 1.00 88.88 1052 ASN A N 1
ATOM 8439 C CA . ASN A 1 1052 ? 2.544 1.471 1.884 1.00 88.88 1052 ASN A CA 1
ATOM 8440 C C . ASN A 1 1052 ? 1.591 2.141 0.891 1.00 88.88 1052 ASN A C 1
ATOM 8442 O O . ASN A 1 1052 ? 1.535 1.747 -0.272 1.00 88.88 1052 ASN A O 1
ATOM 8446 N N . SER A 1 1053 ? 0.895 3.200 1.316 1.00 87.25 1053 SER A N 1
ATOM 8447 C CA . SER A 1 1053 ? 0.070 4.028 0.429 1.00 87.25 1053 SER A CA 1
ATOM 8448 C C . SER A 1 1053 ? 0.913 4.676 -0.680 1.00 87.25 1053 SER A C 1
ATOM 8450 O O . SER A 1 1053 ? 0.530 4.641 -1.848 1.00 87.25 1053 SER A O 1
ATOM 8452 N N . MET A 1 1054 ? 2.102 5.192 -0.345 1.00 89.19 1054 MET A N 1
ATOM 8453 C CA . MET A 1 1054 ? 3.044 5.765 -1.315 1.00 89.19 1054 MET A CA 1
ATOM 8454 C C . MET A 1 1054 ? 3.582 4.730 -2.303 1.00 89.19 1054 MET A C 1
ATOM 8456 O O . MET A 1 1054 ? 3.634 4.998 -3.506 1.00 89.19 1054 MET A O 1
ATOM 8460 N N . ALA A 1 1055 ? 3.931 3.541 -1.812 1.00 89.94 1055 ALA A N 1
ATOM 8461 C CA . ALA A 1 1055 ? 4.331 2.424 -2.654 1.00 89.94 1055 ALA A CA 1
ATOM 8462 C C . ALA A 1 1055 ? 3.190 1.964 -3.569 1.00 89.94 1055 ALA A C 1
ATOM 8464 O O . ALA A 1 1055 ? 3.430 1.705 -4.745 1.00 89.94 1055 ALA A O 1
ATOM 8465 N N . MET A 1 1056 ? 1.945 1.930 -3.075 1.00 92.38 1056 MET A N 1
ATOM 8466 C CA . MET A 1 1056 ? 0.776 1.608 -3.895 1.00 92.38 1056 MET A CA 1
ATOM 8467 C C . MET A 1 1056 ? 0.630 2.589 -5.059 1.00 92.38 1056 MET A C 1
ATOM 8469 O O . MET A 1 1056 ? 0.585 2.154 -6.208 1.00 92.38 1056 MET A O 1
ATOM 8473 N N . PHE A 1 1057 ? 0.671 3.899 -4.796 1.00 92.38 1057 PHE A N 1
ATOM 8474 C CA . PHE A 1 1057 ? 0.645 4.902 -5.863 1.00 92.38 1057 PHE A CA 1
ATOM 8475 C C . PHE A 1 1057 ? 1.799 4.718 -6.855 1.00 92.38 1057 PHE A C 1
ATOM 8477 O O . PHE A 1 1057 ? 1.563 4.727 -8.060 1.00 92.38 1057 PHE A O 1
ATOM 8484 N N . GLY A 1 1058 ? 3.029 4.508 -6.371 1.00 91.75 1058 GLY A N 1
ATOM 8485 C CA . GLY A 1 1058 ? 4.213 4.311 -7.214 1.00 91.75 1058 GLY A CA 1
ATOM 8486 C C . GLY A 1 1058 ? 4.139 3.070 -8.113 1.00 91.75 1058 GLY A C 1
ATOM 8487 O O . GLY A 1 1058 ? 4.510 3.131 -9.287 1.00 91.75 1058 GLY A O 1
ATOM 8488 N N . LEU A 1 1059 ? 3.624 1.955 -7.592 1.00 91.94 1059 LEU A N 1
ATOM 8489 C CA . LEU A 1 1059 ? 3.427 0.714 -8.344 1.00 91.94 1059 LEU A CA 1
ATOM 8490 C C . LEU A 1 1059 ? 2.313 0.867 -9.386 1.00 91.94 1059 LEU A C 1
ATOM 8492 O O . LEU A 1 1059 ? 2.524 0.521 -10.551 1.00 91.94 1059 LEU A O 1
ATOM 8496 N N . VAL A 1 1060 ? 1.171 1.442 -8.994 1.00 93.12 1060 VAL A N 1
ATOM 8497 C CA . VAL A 1 1060 ? 0.016 1.652 -9.878 1.00 93.12 1060 VAL A CA 1
ATOM 8498 C C . VAL A 1 1060 ? 0.365 2.587 -11.032 1.00 93.12 1060 VAL A C 1
ATOM 8500 O O . VAL A 1 1060 ? 0.127 2.229 -12.183 1.00 93.12 1060 VAL A O 1
ATOM 8503 N N . GLU A 1 1061 ? 0.975 3.752 -10.785 1.00 92.75 1061 GLU A N 1
ATOM 8504 C CA . GLU A 1 1061 ? 1.310 4.665 -11.889 1.00 92.75 1061 GLU A CA 1
ATOM 8505 C C . GLU A 1 1061 ? 2.356 4.079 -12.834 1.00 92.75 1061 GLU A C 1
ATOM 8507 O O . GLU A 1 1061 ? 2.246 4.266 -14.042 1.00 92.75 1061 GLU A O 1
ATOM 8512 N N . LYS A 1 1062 ? 3.341 3.335 -12.315 1.00 91.56 1062 LYS A N 1
ATOM 8513 C CA . LYS A 1 1062 ? 4.358 2.677 -13.142 1.00 91.56 1062 LYS A CA 1
ATOM 8514 C C . LYS A 1 1062 ? 3.729 1.599 -14.023 1.00 91.56 1062 LYS A C 1
ATOM 8516 O O . LYS A 1 1062 ? 4.081 1.475 -15.196 1.00 91.56 1062 LYS A O 1
ATOM 8521 N N . PHE A 1 1063 ? 2.791 0.833 -13.472 1.00 92.50 1063 PHE A N 1
ATOM 8522 C CA . PHE A 1 1063 ? 2.054 -0.194 -14.198 1.00 92.50 1063 PHE A CA 1
ATOM 8523 C C . PHE A 1 1063 ? 1.131 0.400 -15.265 1.00 92.50 1063 PHE A C 1
ATOM 8525 O O . PHE A 1 1063 ? 1.205 -0.007 -16.426 1.00 92.50 1063 PHE A O 1
ATOM 8532 N N . LEU A 1 1064 ? 0.324 1.404 -14.910 1.00 93.25 1064 LEU A N 1
ATOM 8533 C CA . LEU A 1 1064 ? -0.552 2.100 -15.854 1.00 93.25 1064 LEU A CA 1
ATOM 8534 C C . LEU A 1 1064 ? 0.258 2.806 -16.945 1.00 93.25 1064 LEU A C 1
ATOM 8536 O O . LEU A 1 1064 ? -0.071 2.658 -18.118 1.00 93.25 1064 LEU A O 1
ATOM 8540 N N . HIS A 1 1065 ? 1.372 3.461 -16.601 1.00 93.31 1065 HIS A N 1
ATOM 8541 C CA . HIS A 1 1065 ? 2.273 4.067 -17.583 1.00 93.31 1065 HIS A CA 1
ATOM 8542 C C . HIS A 1 1065 ? 2.821 3.029 -18.568 1.00 93.31 1065 HIS A C 1
ATOM 8544 O O . HIS A 1 1065 ? 2.875 3.286 -19.767 1.00 93.31 1065 HIS A O 1
ATOM 8550 N N . LYS A 1 1066 ? 3.196 1.834 -18.099 1.00 87.81 1066 LYS A N 1
ATOM 8551 C CA . LYS A 1 1066 ? 3.659 0.761 -18.989 1.00 87.81 1066 LYS A CA 1
ATOM 8552 C C . LYS A 1 1066 ? 2.556 0.281 -19.944 1.00 87.81 1066 LYS A C 1
ATOM 8554 O O . LYS A 1 1066 ? 2.865 -0.065 -21.079 1.00 87.81 1066 LYS A O 1
ATOM 8559 N N . CYS A 1 1067 ? 1.304 0.237 -19.490 1.00 89.06 1067 CYS A N 1
ATOM 8560 C CA . CYS A 1 1067 ? 0.193 -0.326 -20.263 1.00 89.06 1067 CYS A CA 1
ATOM 8561 C C . CYS A 1 1067 ? -0.475 0.689 -21.199 1.00 89.06 1067 CYS A C 1
ATOM 8563 O O . CYS A 1 1067 ? -0.770 0.371 -22.345 1.00 89.06 1067 CYS A O 1
ATOM 8565 N N . LEU A 1 1068 ? -0.720 1.904 -20.709 1.00 90.12 1068 LEU A N 1
ATOM 8566 C CA . LEU A 1 1068 ? -1.443 2.960 -21.412 1.00 90.12 1068 LEU A CA 1
ATOM 8567 C C . LEU A 1 1068 ? -0.534 4.129 -21.816 1.00 90.12 1068 LEU A C 1
ATOM 8569 O O . LEU A 1 1068 ? -0.918 4.933 -22.660 1.00 90.12 1068 LEU A O 1
ATOM 8573 N N . GLY A 1 1069 ? 0.667 4.279 -21.250 1.00 88.69 1069 GLY A N 1
ATOM 8574 C CA . GLY A 1 1069 ? 1.440 5.532 -21.274 1.00 88.69 1069 GLY A CA 1
ATOM 8575 C C . GLY A 1 1069 ? 0.844 6.579 -20.327 1.00 88.69 1069 GLY A C 1
ATOM 8576 O O . GLY A 1 1069 ? -0.002 6.247 -19.522 1.00 88.69 1069 GLY A O 1
ATOM 8577 N N . GLY A 1 1070 ? 1.230 7.851 -20.447 1.00 87.00 1070 GLY A N 1
ATOM 8578 C CA . GLY A 1 1070 ? 0.839 8.914 -19.499 1.00 87.00 1070 GLY A CA 1
ATOM 8579 C C . GLY A 1 1070 ? 2.049 9.412 -18.714 1.00 87.00 1070 GLY A C 1
ATOM 8580 O O . GLY A 1 1070 ? 3.151 8.905 -18.917 1.00 87.00 1070 GLY A O 1
ATOM 8581 N N . ASP A 1 1071 ? 1.876 10.391 -17.840 1.00 89.25 1071 ASP A N 1
ATOM 8582 C CA . ASP A 1 1071 ? 2.980 10.882 -17.013 1.00 89.25 1071 ASP A CA 1
ATOM 8583 C C . ASP A 1 1071 ? 3.128 10.018 -15.754 1.00 89.25 1071 ASP A C 1
ATOM 8585 O O . ASP A 1 1071 ? 2.155 9.461 -15.246 1.00 89.25 1071 ASP A O 1
ATOM 8589 N N . TYR A 1 1072 ? 4.349 9.875 -15.241 1.00 90.06 1072 TYR A N 1
ATOM 8590 C CA . TYR A 1 1072 ? 4.599 9.178 -13.977 1.00 90.06 1072 TYR A CA 1
ATOM 8591 C C . TYR A 1 1072 ? 5.830 9.746 -13.267 1.00 90.06 1072 TYR A C 1
ATOM 8593 O O . TYR A 1 1072 ? 6.711 10.339 -13.894 1.00 90.06 1072 TYR A O 1
ATOM 8601 N N . GLN A 1 1073 ? 5.898 9.551 -11.952 1.00 88.62 1073 GLN A N 1
ATOM 8602 C CA . GLN A 1 1073 ? 7.056 9.882 -11.131 1.00 88.62 1073 GLN A CA 1
ATOM 8603 C C . GLN A 1 1073 ? 7.913 8.609 -10.971 1.00 88.62 1073 GLN A C 1
ATOM 8605 O O . GLN A 1 1073 ? 7.393 7.558 -10.590 1.00 88.62 1073 GLN A O 1
ATOM 8610 N N . PRO A 1 1074 ? 9.234 8.639 -11.225 1.00 84.25 1074 PRO A N 1
ATOM 8611 C CA . PRO A 1 1074 ? 10.083 7.460 -11.043 1.00 84.25 1074 PRO A CA 1
ATOM 8612 C C . PRO A 1 1074 ? 9.904 6.802 -9.664 1.00 84.25 1074 PRO A C 1
ATOM 8614 O O . PRO A 1 1074 ? 9.747 7.490 -8.652 1.00 84.25 1074 PRO A O 1
ATOM 8617 N N . PHE A 1 1075 ? 9.884 5.467 -9.636 1.00 82.12 1075 PHE A N 1
ATOM 8618 C CA . PHE A 1 1075 ? 9.662 4.674 -8.424 1.00 82.12 1075 PHE A CA 1
ATOM 8619 C C . PHE A 1 1075 ? 10.492 3.387 -8.425 1.00 82.12 1075 PHE A C 1
ATOM 8621 O O . PHE A 1 1075 ? 10.519 2.645 -9.423 1.00 82.12 1075 PHE A O 1
ATOM 8628 N N . THR A 1 1076 ? 11.122 3.113 -7.284 1.00 74.94 1076 THR A N 1
ATOM 8629 C CA . THR A 1 1076 ? 11.898 1.900 -6.995 1.00 74.94 1076 THR A CA 1
ATOM 8630 C C . THR A 1 1076 ? 11.414 1.267 -5.695 1.00 74.94 1076 THR A C 1
ATOM 8632 O O . THR A 1 1076 ? 11.156 1.983 -4.732 1.00 74.94 1076 THR A O 1
ATOM 8635 N N . SER A 1 1077 ? 11.326 -0.063 -5.648 1.00 72.69 1077 SER A N 1
ATOM 8636 C CA . SER A 1 1077 ? 10.947 -0.777 -4.425 1.00 72.69 1077 SER A CA 1
ATOM 8637 C C . SER A 1 1077 ? 11.927 -0.482 -3.285 1.00 72.69 1077 SER A C 1
ATOM 8639 O O . SER A 1 1077 ? 13.138 -0.442 -3.501 1.00 72.69 1077 SER A O 1
ATOM 8641 N N . GLY A 1 1078 ? 11.395 -0.267 -2.087 1.00 72.88 1078 GLY A N 1
ATOM 8642 C CA . GLY A 1 1078 ? 12.114 0.163 -0.890 1.00 72.88 1078 GLY A CA 1
ATOM 8643 C C . GLY A 1 1078 ? 12.287 1.682 -0.765 1.00 72.88 1078 GLY A C 1
ATOM 8644 O O . GLY A 1 1078 ? 12.855 2.134 0.227 1.00 72.88 1078 GLY A O 1
ATOM 8645 N N . GLN A 1 1079 ? 11.814 2.487 -1.729 1.00 77.38 1079 GLN A N 1
ATOM 8646 C CA . GLN A 1 1079 ? 12.015 3.944 -1.731 1.00 77.38 1079 GLN A CA 1
ATOM 8647 C C . GLN A 1 1079 ? 11.454 4.632 -0.478 1.00 77.38 1079 GLN A C 1
ATOM 8649 O O . GLN A 1 1079 ? 12.016 5.634 -0.036 1.00 77.38 1079 GLN A O 1
ATOM 8654 N N . TYR A 1 1080 ? 10.350 4.132 0.077 1.00 80.38 1080 TYR A N 1
ATOM 8655 C CA . TYR A 1 1080 ? 9.666 4.752 1.210 1.00 80.38 1080 TYR A CA 1
ATOM 8656 C C . TYR A 1 1080 ? 9.756 3.910 2.488 1.00 80.38 1080 TYR A C 1
ATOM 8658 O O . TYR A 1 1080 ? 9.026 4.194 3.438 1.00 80.38 1080 TYR A O 1
ATOM 8666 N N . ASN A 1 1081 ? 10.652 2.914 2.529 1.00 80.81 1081 ASN A N 1
ATOM 8667 C CA . ASN A 1 1081 ? 10.721 1.904 3.590 1.00 80.81 1081 ASN A CA 1
ATOM 8668 C C . ASN A 1 1081 ? 9.380 1.161 3.771 1.00 80.81 1081 ASN A C 1
ATOM 8670 O O . ASN A 1 1081 ? 8.930 0.899 4.885 1.00 80.81 1081 ASN A O 1
ATOM 8674 N N . GLU A 1 1082 ? 8.688 0.908 2.658 1.00 86.06 1082 GLU A N 1
ATOM 8675 C CA . GLU A 1 1082 ? 7.436 0.161 2.626 1.00 86.06 1082 GLU A CA 1
ATOM 8676 C C . GLU A 1 1082 ? 7.640 -1.331 2.921 1.00 86.06 1082 GLU A C 1
ATOM 8678 O O . GLU A 1 1082 ? 8.692 -1.903 2.641 1.00 86.06 1082 GLU A O 1
ATOM 8683 N N . SER A 1 1083 ? 6.595 -1.986 3.423 1.00 87.31 1083 SER A N 1
ATOM 8684 C CA . SER A 1 1083 ? 6.598 -3.430 3.697 1.00 87.31 1083 SER A CA 1
ATOM 8685 C C . SER A 1 1083 ? 6.295 -4.287 2.459 1.00 87.31 1083 SER A C 1
ATOM 8687 O O . SER A 1 1083 ? 6.25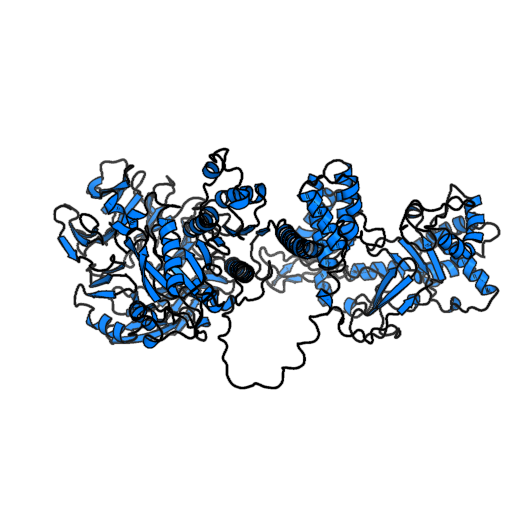0 -5.514 2.552 1.00 87.31 1083 SER A O 1
ATOM 8689 N N . ALA A 1 1084 ? 6.031 -3.646 1.315 1.00 85.75 1084 ALA A N 1
ATOM 8690 C CA . ALA A 1 1084 ? 5.487 -4.276 0.121 1.00 85.75 1084 ALA A CA 1
ATOM 8691 C C . ALA A 1 1084 ? 6.401 -5.393 -0.407 1.00 85.75 1084 ALA A C 1
ATOM 8693 O O . ALA A 1 1084 ? 7.530 -5.155 -0.839 1.00 85.75 1084 ALA A O 1
ATOM 8694 N N . ILE A 1 1085 ? 5.872 -6.612 -0.451 1.00 85.88 1085 ILE A N 1
ATOM 8695 C CA . ILE A 1 1085 ? 6.516 -7.772 -1.060 1.00 85.88 1085 ILE A CA 1
ATOM 8696 C C . ILE A 1 1085 ? 5.970 -7.908 -2.478 1.00 85.88 1085 ILE A C 1
ATOM 8698 O O . ILE A 1 1085 ? 4.797 -8.224 -2.678 1.00 85.88 1085 ILE A O 1
ATOM 8702 N N . VAL A 1 1086 ? 6.825 -7.665 -3.472 1.00 81.88 1086 VAL A N 1
ATOM 8703 C CA . VAL A 1 1086 ? 6.451 -7.738 -4.888 1.00 81.88 1086 VAL A CA 1
ATOM 8704 C C . VAL A 1 1086 ? 6.887 -9.078 -5.470 1.00 81.88 1086 VAL A C 1
ATOM 8706 O O . VAL A 1 1086 ? 8.073 -9.397 -5.511 1.00 81.88 1086 VAL A O 1
ATOM 8709 N N . SER A 1 1087 ? 5.925 -9.842 -5.972 1.00 77.00 1087 SER A N 1
ATOM 8710 C CA . SER A 1 1087 ? 6.134 -11.055 -6.758 1.00 77.00 1087 SER A CA 1
ATOM 8711 C C . SER A 1 1087 ? 5.639 -10.808 -8.178 1.00 77.00 1087 SER A C 1
ATOM 8713 O O . SER A 1 1087 ? 4.557 -10.266 -8.381 1.00 77.00 1087 SER A O 1
ATOM 8715 N N . SER A 1 1088 ? 6.417 -11.174 -9.191 1.00 66.25 1088 SER A N 1
ATOM 8716 C CA . SER A 1 1088 ? 5.976 -11.038 -10.581 1.00 66.25 1088 SER A CA 1
ATOM 8717 C C . SER A 1 1088 ? 6.345 -12.272 -11.386 1.00 66.25 1088 SER A C 1
ATOM 8719 O O . SER A 1 1088 ? 7.442 -12.814 -11.252 1.00 66.25 1088 SER A O 1
ATOM 8721 N N . CYS A 1 1089 ? 5.425 -12.716 -12.240 1.00 49.47 1089 CYS A N 1
ATOM 8722 C CA . CYS A 1 1089 ? 5.717 -13.729 -13.245 1.00 49.47 1089 CYS A CA 1
ATOM 8723 C C . CYS A 1 1089 ? 6.092 -13.014 -14.549 1.00 49.47 1089 CYS A C 1
ATOM 8725 O O . CYS A 1 1089 ? 5.260 -12.767 -15.418 1.00 49.47 1089 CYS A O 1
ATOM 8727 N N . LEU A 1 1090 ? 7.363 -12.623 -14.669 1.00 40.31 1090 LEU A N 1
ATOM 8728 C CA . LEU A 1 1090 ? 7.925 -11.964 -15.859 1.00 40.31 1090 LEU A CA 1
ATOM 8729 C C . LEU A 1 1090 ? 8.396 -12.961 -16.937 1.00 40.31 1090 LEU A C 1
ATOM 8731 O O . LEU A 1 1090 ? 9.101 -12.583 -17.870 1.00 40.31 1090 LEU A O 1
ATOM 8735 N N . LEU A 1 1091 ? 7.978 -14.227 -16.842 1.00 35.03 1091 LEU A N 1
ATOM 8736 C CA . LEU A 1 1091 ? 8.395 -15.307 -17.744 1.00 35.03 1091 LEU A CA 1
ATOM 8737 C C . LEU A 1 1091 ? 7.755 -15.251 -19.146 1.00 35.03 1091 LEU A C 1
ATOM 8739 O O . LEU A 1 1091 ? 8.255 -15.912 -20.048 1.00 35.03 1091 LEU A O 1
ATOM 8743 N N . GLN A 1 1092 ? 6.726 -14.425 -19.383 1.00 33.03 1092 GLN A N 1
ATOM 8744 C CA . GLN A 1 1092 ? 6.052 -14.346 -20.693 1.00 33.03 1092 GLN A CA 1
ATOM 8745 C C . GLN A 1 1092 ? 6.219 -13.026 -21.464 1.00 33.03 1092 GLN A C 1
ATOM 8747 O O . GLN A 1 1092 ? 5.949 -12.997 -22.661 1.00 33.03 1092 GLN A O 1
ATOM 8752 N N . TYR A 1 1093 ? 6.745 -11.955 -20.857 1.00 32.00 1093 TYR A N 1
ATOM 8753 C CA . TYR A 1 1093 ? 7.072 -10.732 -21.618 1.00 32.00 1093 TYR A CA 1
ATOM 8754 C C . TYR A 1 1093 ? 8.255 -10.944 -22.571 1.00 32.00 1093 TYR A C 1
ATOM 8756 O O . TYR A 1 1093 ? 8.352 -10.267 -23.586 1.00 32.00 1093 TYR A O 1
ATOM 8764 N N . VAL A 1 1094 ? 9.121 -11.915 -22.273 1.00 33.94 1094 VAL A N 1
ATOM 8765 C CA . VAL A 1 1094 ? 10.174 -12.368 -23.188 1.00 33.94 1094 VAL A CA 1
ATOM 8766 C C . VAL A 1 1094 ? 9.570 -13.223 -24.310 1.00 33.94 1094 VAL A C 1
ATOM 8768 O O . VAL A 1 1094 ? 9.976 -13.085 -25.454 1.00 33.94 1094 VAL A O 1
ATOM 8771 N N . TYR A 1 1095 ? 8.538 -14.026 -24.024 1.00 27.72 1095 TYR A N 1
ATOM 8772 C CA . TYR A 1 1095 ? 7.918 -14.935 -24.995 1.00 27.72 1095 TYR A CA 1
ATOM 8773 C C . TYR A 1 1095 ? 7.001 -14.216 -25.999 1.00 27.72 1095 TYR A C 1
ATOM 8775 O O . TYR A 1 1095 ? 7.102 -14.474 -27.187 1.00 27.72 1095 TYR A O 1
ATOM 8783 N N . ALA A 1 1096 ? 6.172 -13.256 -25.572 1.00 28.98 1096 ALA A N 1
ATOM 8784 C CA . ALA A 1 1096 ? 5.331 -12.471 -26.489 1.00 28.98 1096 ALA A CA 1
ATOM 8785 C C . ALA A 1 1096 ? 6.157 -11.539 -27.398 1.00 28.98 1096 ALA A C 1
ATOM 8787 O O . ALA A 1 1096 ? 5.806 -11.336 -28.556 1.00 28.98 1096 ALA A O 1
ATOM 8788 N N . TYR A 1 1097 ? 7.290 -11.028 -26.901 1.00 30.89 1097 TYR A N 1
ATOM 8789 C CA . TYR A 1 1097 ? 8.237 -10.251 -27.707 1.00 30.89 1097 TYR A CA 1
ATOM 8790 C C . TYR A 1 1097 ? 8.985 -11.138 -28.716 1.00 30.89 1097 TYR A C 1
ATOM 8792 O O . TYR A 1 1097 ? 9.290 -10.685 -29.811 1.00 30.89 1097 TYR A O 1
ATOM 8800 N N . ILE A 1 1098 ? 9.237 -12.410 -28.383 1.00 32.00 1098 ILE A N 1
ATOM 8801 C CA . ILE A 1 1098 ? 9.801 -13.409 -29.305 1.00 32.00 1098 ILE A CA 1
ATOM 8802 C C . ILE A 1 1098 ? 8.761 -13.845 -30.354 1.00 32.00 1098 ILE A C 1
ATOM 8804 O O . ILE A 1 1098 ? 9.084 -13.868 -31.536 1.00 32.00 1098 ILE A O 1
ATOM 8808 N N . VAL A 1 1099 ? 7.505 -14.093 -29.964 1.00 30.38 1099 VAL A N 1
ATOM 8809 C CA . VAL A 1 1099 ? 6.424 -14.521 -30.878 1.00 30.38 1099 VAL A CA 1
ATOM 8810 C C . VAL A 1 1099 ? 6.016 -13.407 -31.850 1.00 30.38 1099 VAL A C 1
ATOM 8812 O O . VAL A 1 1099 ? 5.775 -13.677 -33.020 1.00 30.38 1099 VAL A O 1
ATOM 8815 N N . GLN A 1 1100 ? 6.014 -12.140 -31.422 1.00 29.33 1100 GLN A N 1
ATOM 8816 C CA . GLN A 1 1100 ? 5.744 -11.008 -32.318 1.00 29.33 1100 GLN A CA 1
ATOM 8817 C C . GLN A 1 1100 ? 6.890 -10.778 -33.325 1.00 29.33 1100 GLN A C 1
ATOM 8819 O O . GLN A 1 1100 ? 6.639 -10.412 -34.471 1.00 29.33 1100 GLN A O 1
ATOM 8824 N N . ILE A 1 1101 ? 8.139 -11.076 -32.939 1.00 39.94 1101 ILE A N 1
ATOM 8825 C CA . ILE A 1 1101 ? 9.288 -11.111 -33.860 1.00 39.94 1101 ILE A CA 1
ATOM 8826 C C . ILE A 1 1101 ? 9.161 -12.284 -34.850 1.00 39.94 1101 ILE A C 1
ATOM 8828 O O . ILE A 1 1101 ? 9.522 -12.126 -36.016 1.00 39.94 1101 ILE A O 1
ATOM 8832 N N . GLU A 1 1102 ? 8.620 -13.431 -34.425 1.00 32.69 1102 GLU A N 1
ATOM 8833 C CA . GLU A 1 1102 ? 8.372 -14.599 -35.284 1.00 32.69 1102 GLU A CA 1
ATOM 8834 C C . GLU A 1 1102 ? 7.206 -14.390 -36.268 1.00 32.69 1102 GLU A C 1
ATOM 8836 O O . GLU A 1 1102 ? 7.335 -14.767 -37.434 1.00 32.69 1102 GLU A O 1
ATOM 8841 N N . GLU A 1 1103 ? 6.107 -13.740 -35.865 1.00 33.25 1103 GLU A N 1
ATOM 8842 C CA . GLU A 1 1103 ? 4.972 -13.425 -36.751 1.00 33.25 1103 GLU A CA 1
ATOM 8843 C C . GLU A 1 1103 ? 5.319 -12.339 -37.786 1.00 33.25 1103 GLU A C 1
ATOM 8845 O O . GLU A 1 1103 ? 4.951 -12.468 -38.958 1.00 33.25 1103 GLU A O 1
ATOM 8850 N N . GLU A 1 1104 ? 6.111 -11.325 -37.415 1.00 36.78 1104 GLU A N 1
ATOM 8851 C CA . GLU A 1 1104 ? 6.654 -10.343 -38.368 1.00 36.78 1104 GLU A CA 1
ATOM 8852 C C . GLU A 1 1104 ? 7.675 -10.988 -39.331 1.00 36.78 1104 GLU A C 1
ATOM 8854 O O . GLU A 1 1104 ? 7.687 -10.672 -40.525 1.00 36.78 1104 GLU A O 1
ATOM 8859 N N . HIS A 1 1105 ? 8.461 -11.975 -38.872 1.00 40.25 1105 HIS A N 1
ATOM 8860 C CA . HIS A 1 1105 ? 9.316 -12.800 -39.742 1.00 40.25 1105 HIS A CA 1
ATOM 8861 C C . HIS A 1 1105 ? 8.516 -13.712 -40.688 1.00 40.25 1105 HIS A C 1
ATOM 8863 O O . HIS A 1 1105 ? 8.972 -13.993 -41.802 1.00 40.25 1105 HIS A O 1
ATOM 8869 N N . TYR A 1 1106 ? 7.336 -14.184 -40.278 1.00 33.75 1106 TYR A N 1
ATOM 8870 C CA . TYR A 1 1106 ? 6.475 -15.029 -41.110 1.00 33.75 1106 TYR A CA 1
ATOM 8871 C C . TYR A 1 1106 ? 5.740 -14.210 -42.182 1.00 33.75 1106 TYR A C 1
ATOM 8873 O O . TYR A 1 1106 ? 5.686 -14.630 -43.339 1.00 33.75 1106 TYR A O 1
ATOM 8881 N N . ALA A 1 1107 ? 5.267 -13.003 -41.846 1.00 35.00 1107 ALA A N 1
ATOM 8882 C CA . ALA A 1 1107 ? 4.651 -12.076 -42.799 1.00 35.00 1107 ALA A CA 1
ATOM 8883 C C . ALA A 1 1107 ? 5.652 -11.568 -43.859 1.00 35.00 1107 ALA A C 1
ATOM 8885 O O . ALA A 1 1107 ? 5.330 -11.539 -45.049 1.00 35.00 1107 ALA A O 1
ATOM 8886 N N . MET A 1 1108 ? 6.903 -11.283 -43.471 1.00 38.53 1108 MET A N 1
ATOM 8887 C CA . MET A 1 1108 ? 7.964 -10.886 -44.412 1.00 38.53 1108 MET A CA 1
ATOM 8888 C C . MET A 1 1108 ? 8.417 -12.020 -45.353 1.00 38.53 1108 MET A C 1
ATOM 8890 O O . MET A 1 1108 ? 8.866 -11.757 -46.471 1.00 38.53 1108 MET A O 1
ATOM 8894 N N . ASN A 1 1109 ? 8.277 -13.286 -44.945 1.00 37.56 1109 ASN A N 1
ATOM 8895 C CA . ASN A 1 1109 ? 8.635 -14.444 -45.775 1.00 37.56 1109 ASN A CA 1
ATOM 8896 C C . ASN A 1 1109 ? 7.563 -14.824 -46.814 1.00 37.56 1109 ASN A C 1
ATOM 8898 O O . ASN A 1 1109 ? 7.880 -15.520 -47.784 1.00 37.56 1109 ASN A O 1
ATOM 8902 N N . ILE A 1 1110 ? 6.317 -14.368 -46.650 1.00 39.12 1110 ILE A N 1
ATOM 8903 C CA . ILE A 1 1110 ? 5.238 -14.610 -47.622 1.00 39.12 1110 ILE A CA 1
ATOM 8904 C C . ILE A 1 1110 ? 5.311 -13.603 -48.784 1.00 39.12 1110 ILE A C 1
ATOM 8906 O O . ILE A 1 1110 ? 5.104 -13.994 -49.932 1.00 39.12 1110 ILE A O 1
ATOM 8910 N N . GLU A 1 1111 ? 5.738 -12.357 -48.546 1.00 37.59 1111 GLU A N 1
ATOM 8911 C CA . GLU A 1 1111 ? 5.940 -11.372 -49.626 1.00 37.59 1111 GLU A CA 1
ATOM 8912 C C . GLU A 1 1111 ? 7.187 -11.644 -50.494 1.00 37.59 1111 GLU A C 1
ATOM 8914 O O . GLU A 1 1111 ? 7.206 -11.285 -51.671 1.00 37.59 1111 GLU A O 1
ATOM 8919 N N . GLN A 1 1112 ? 8.204 -12.359 -49.990 1.00 39.62 1112 GLN A N 1
ATOM 8920 C CA . GLN A 1 1112 ? 9.391 -12.716 -50.790 1.00 39.62 1112 GLN A CA 1
ATOM 8921 C C . GLN A 1 1112 ? 9.228 -13.964 -51.676 1.00 39.62 1112 GLN A C 1
ATOM 8923 O O . GLN A 1 1112 ? 10.052 -14.187 -52.567 1.00 39.62 1112 GLN A O 1
ATOM 8928 N N . LYS A 1 1113 ? 8.167 -14.765 -51.500 1.00 39.12 1113 LYS A N 1
ATOM 8929 C CA . LYS A 1 1113 ? 7.895 -15.951 -52.342 1.00 39.12 1113 LYS A CA 1
ATOM 8930 C C . LYS A 1 1113 ? 6.900 -15.710 -53.487 1.00 39.12 1113 LYS A C 1
ATOM 8932 O O . LYS A 1 1113 ? 6.676 -16.622 -54.275 1.00 39.12 1113 LYS A O 1
ATOM 8937 N N . GLY A 1 1114 ? 6.362 -14.495 -53.635 1.00 34.91 1114 GLY A N 1
ATOM 8938 C CA . GLY A 1 1114 ? 5.366 -14.151 -54.663 1.00 34.91 1114 GLY A CA 1
ATOM 8939 C C . GLY A 1 1114 ? 5.896 -13.674 -56.023 1.00 34.91 1114 GLY A C 1
ATOM 8940 O O . GLY A 1 1114 ? 5.088 -13.424 -56.906 1.00 34.91 1114 GLY A O 1
ATOM 8941 N N . ASN A 1 1115 ? 7.214 -13.546 -56.229 1.00 36.81 1115 ASN A N 1
ATOM 8942 C CA . ASN A 1 1115 ? 7.790 -12.967 -57.461 1.00 36.81 1115 ASN A CA 1
ATOM 8943 C C . ASN A 1 1115 ? 8.750 -13.909 -58.217 1.00 36.81 1115 ASN A C 1
ATOM 8945 O O . ASN A 1 1115 ? 9.813 -13.510 -58.695 1.00 36.81 1115 ASN A O 1
ATOM 8949 N N . LYS A 1 1116 ? 8.360 -15.181 -58.339 1.00 40.84 1116 LYS A N 1
ATOM 8950 C CA . LYS A 1 1116 ? 8.868 -16.108 -59.363 1.00 40.84 1116 LYS A CA 1
ATOM 8951 C C . LYS A 1 1116 ? 7.728 -16.996 -59.871 1.00 40.84 1116 LYS A C 1
ATOM 8953 O O . LYS A 1 1116 ? 7.605 -18.133 -59.427 1.00 40.84 1116 LYS A O 1
ATOM 8958 N N . HIS A 1 1117 ? 6.912 -16.454 -60.775 1.00 33.47 1117 HIS A N 1
ATOM 8959 C CA . HIS A 1 1117 ? 6.495 -17.090 -62.030 1.00 33.47 1117 HIS A CA 1
ATOM 8960 C C . HIS A 1 1117 ? 5.702 -16.126 -62.905 1.00 33.47 1117 HIS A C 1
ATOM 8962 O O . HIS A 1 1117 ? 4.818 -15.435 -62.356 1.00 33.47 1117 HIS A O 1
#